Protein AF-U6M6H5-F1 (afdb_monomer)

Foldseek 3Di:
DDDDDPVVVVVVVVVVVVVVVVVVPDDDDDDDDDDDPPVVVVVLVVLLVVLLLVLCCVVQVQLSVVVDDPPVPVDPFFKKWKAFPVGDIWIFGKLAAQDKAKAWEAEFAFQDDPQQVQQDQQQARYEYEYPHAEPQQQAHFDQDADPQRARPAYLFPAGRHQEYEHADYDQPDPVHPRHDHTPSVVRRVRNHIYGYNTPSVVVNVVCVVFFTGMIMIFTHDPVLVVVLVVVCPDPVNVVQLVVQLVSSCPRPSNVVSLVPDPPNVVSSVVSSVVSSSSSSSSSSSVSRVVRRVVDDHDYPQVDPSLQQAWAPAKDKGAQPADPPDPFFEAEEQDSHWHDDDDPRGHRCRLVPSVLRNLPGMYIYGHNLDQCVVPDGQAYEYEAHYHDLVNSVSNLCNLLVVVVDQHAYEYEASGQVSNQVNQPFDKDFARRFHHYLAWWKQFPLQRFIDRFGADDRMATDQVRGDPQKHQGIATPPPRTGQKMDGPQGNYIYGNTRCSHSSHDNRNVCVSVVRSVSSVVVVVVNRDDDRDHDDDDDPDQFAEEEEEAQEDDDVQRHCQLLVQLLVVLVVCVVSNHQYEYEYLDPPGPSQDPPRHPHYDNDGLALVVVLVVCVVPLGQEYEQPSHPPSSLVRVLVCVVVCSCVVSNYAYPDDHNVRSVQCLDPVSVQVVCVVVPHHDFQKDKDQALVRLQVSCVVSDDFKWKAAPPDPPRQLIDTDRHSVSSSVSRVRRVVPHRMIMITHDPAPAKDKDWDWDADPSRHIDTPDMDIDPHHPPDDPPPPPPPPPPVVPPPPPPPDD

Organism: Eimeria maxima (NCBI:txid5804)

pLDDT: mean 81.7, std 18.83, range [27.39, 98.5]

Solvent-accessible surface area (backbone atoms only — not comparable to full-atom values): 42891 Å² total; per-residue (Å²): 143,80,87,77,63,67,69,64,54,53,54,50,51,54,50,49,48,53,56,51,55,57,64,73,68,58,80,79,76,76,95,73,85,88,87,70,64,70,70,52,49,54,56,48,53,53,52,40,50,52,34,46,53,53,46,36,42,72,78,38,45,72,22,42,67,63,61,59,68,77,55,75,69,87,55,94,64,52,61,24,36,39,41,39,78,88,71,51,74,45,57,26,36,49,54,30,21,62,49,59,44,45,11,37,38,46,59,34,64,38,78,60,43,62,66,26,57,34,16,31,45,46,34,50,41,20,28,42,29,36,59,40,47,78,37,34,64,48,28,30,60,55,90,47,54,47,99,86,64,35,47,70,72,30,28,31,85,51,71,26,38,47,26,44,37,27,28,33,71,46,79,84,31,70,76,28,98,58,29,72,41,41,45,38,62,51,26,37,76,65,67,22,21,27,34,23,42,29,66,38,66,62,52,48,53,48,31,69,73,79,20,50,42,45,26,32,45,26,37,58,39,77,66,55,46,52,52,53,53,54,50,59,70,32,71,68,40,52,52,48,28,56,51,46,30,56,54,48,49,68,37,71,62,30,36,55,43,51,77,70,47,98,51,47,71,62,52,51,50,52,44,43,53,49,27,45,51,38,51,50,44,38,54,52,52,52,51,43,46,59,54,46,71,73,50,72,86,41,67,46,60,82,45,55,41,30,71,63,22,13,31,86,60,70,45,79,48,68,39,95,46,66,91,86,52,93,49,51,30,28,44,27,43,24,20,37,18,55,75,81,96,59,106,66,78,49,30,61,28,62,60,39,62,82,66,40,44,79,34,37,35,40,33,37,32,23,45,67,59,78,61,87,84,58,79,55,50,33,42,39,27,42,44,36,23,60,49,68,87,60,43,59,56,36,28,53,48,49,41,55,53,68,74,53,82,52,33,34,46,19,26,31,41,16,25,42,37,52,39,45,32,65,62,24,46,71,46,80,43,63,60,40,51,37,24,37,73,44,45,36,29,33,70,74,76,73,35,53,40,49,27,13,33,69,43,51,60,41,45,41,73,91,45,50,46,89,60,46,43,76,37,23,30,29,72,86,81,64,46,52,31,17,36,29,40,74,84,55,58,35,37,25,26,38,39,40,42,63,35,61,70,34,42,62,76,46,41,63,55,58,54,54,53,54,49,48,48,54,30,59,80,67,70,58,88,78,82,80,88,76,68,80,86,84,74,81,77,81,82,65,59,33,36,34,37,34,31,45,32,72,88,44,86,90,44,66,72,62,26,43,53,49,38,38,50,51,44,50,56,38,48,78,65,69,28,44,36,37,35,37,35,44,45,83,91,43,76,47,68,37,95,78,57,41,80,39,78,41,77,41,66,64,37,52,70,55,49,48,54,48,45,71,73,65,59,28,54,24,37,39,29,90,31,1,53,69,48,19,42,56,26,51,55,50,28,51,74,73,38,52,30,70,75,58,59,32,39,67,53,81,74,50,66,69,56,56,53,34,67,73,35,67,70,51,30,53,51,56,37,46,76,76,72,47,85,71,77,60,66,42,80,21,74,48,58,65,52,41,46,53,46,39,65,75,66,38,69,46,27,32,40,35,26,50,99,48,64,88,58,54,50,40,50,77,15,75,46,67,71,51,38,48,55,48,39,60,59,17,56,72,78,23,81,37,34,36,42,30,49,54,58,64,71,36,83,38,74,49,73,46,71,50,69,52,97,74,73,31,69,46,76,80,43,74,48,72,50,89,46,32,32,91,39,80,66,75,70,82,71,71,88,56,84,70,68,80,76,70,79,86,78,80,89,84,129

Radius of gyration: 33.89 Å; Cα contacts (8 Å, |Δi|>4): 1528; chains: 1; bounding box: 92×71×93 Å

Sequence (795 aa):
MRTLDPEATEKQLEQQQKQQEQRQQQPQPKPGMALKEPEQQQSFVAAFVAAVDEALQLEVPLAAKWSRVPLGLEDEGRLGLLLLQDGREFGGISFGCKKAVSGEVVFNTGMVAYPESLTDPSYSGQILTLTYPLVGNYGVPSPETDALGLPLHLEGTRVHVGALLAADYVPAALTHWRATKSLGSWLEEQQVPALWGLDTRSLTKHLREVGSMLGKVVVLSEEEEKEVEQQLLSESAVAAVASLASRLETYPAVHKALSRCCCRDQMLLLLQQRAQRAARLQAWAAALKAAGDRLPLDDPNSRNLVAEVSPAEPKVFVSPVNPSVRLGAVTDVSATGSPADDAAGRSVTALQSSILLPLRVLLAVPWDYDFSGESYDGLFISNGPGDPTKCDATIRNIAKALKEEKPIFGICLGNQLLALAAGAKTYKMKFGNRGMNQPAIDLRTTRCYITAQNHGFAVDTGSLPSDFAPLFVNANDRSNEGISHRSKPHFAVQFHPEASGGPTDTFFLFGEFIDMLRRQQQQHLSRCLYTIPYQFPCAYRKVLLLGSGGLSIGQAGEFDYSGSQAIKALKEHNVFVVLVNPNIATVQTSKQMAHRVYFVPVTPQFVSEVIEKERPQGVLCSFGGQTALNCVVELHRSGVLKKYDCQVLGTPIETIISTEDRELFAKKLKEIGEEVAPSAAATNAEEAAAAAAAIGYPVLLRAAFALGGLGSGFAEDEASLRRLCADAFAHSSQVFIDRSLKGWKEVEYEVVRDAKDNCVAICNMENLDPLDGKVSACRDRDKDSWRDRDRSADR

Mean predicted aligned error: 12.28 Å

Structure (mmCIF, N/CA/C/O backbone):
data_AF-U6M6H5-F1
#
_entry.id   AF-U6M6H5-F1
#
loop_
_atom_site.group_PDB
_atom_site.id
_atom_site.type_symbol
_atom_site.label_atom_id
_atom_site.label_alt_id
_atom_site.label_comp_id
_atom_site.label_asym_id
_atom_site.label_entity_id
_atom_site.label_seq_id
_atom_site.pdbx_PDB_ins_code
_atom_site.Cartn_x
_atom_site.Cartn_y
_atom_site.Cartn_z
_atom_site.occupancy
_atom_site.B_iso_or_equiv
_atom_site.auth_seq_id
_atom_site.auth_comp_id
_atom_site.auth_asym_id
_atom_site.auth_atom_id
_atom_site.pdbx_PDB_model_num
ATOM 1 N N . MET A 1 1 ? 53.941 4.005 -32.653 1.00 37.69 1 MET A N 1
ATOM 2 C CA . MET A 1 1 ? 54.491 2.803 -33.317 1.00 37.69 1 MET A CA 1
ATOM 3 C C . MET A 1 1 ? 55.619 2.215 -32.474 1.00 37.69 1 MET A C 1
ATOM 5 O O . MET A 1 1 ? 56.707 2.772 -32.444 1.00 37.69 1 MET A O 1
ATOM 9 N N . ARG A 1 2 ? 55.342 1.115 -31.771 1.00 27.39 2 ARG A N 1
ATOM 10 C CA . ARG A 1 2 ? 56.317 0.106 -31.333 1.00 27.39 2 ARG A CA 1
ATOM 11 C C . ARG A 1 2 ? 55.628 -1.227 -31.601 1.00 27.39 2 ARG A C 1
ATOM 13 O O . ARG A 1 2 ? 54.581 -1.491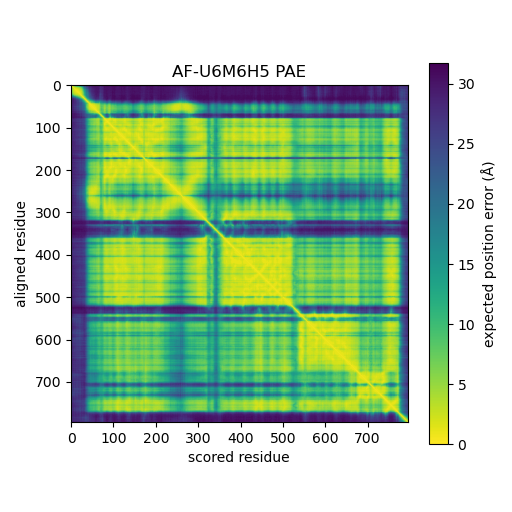 -31.023 1.00 27.39 2 ARG A O 1
ATOM 20 N N . THR A 1 3 ? 56.130 -1.970 -32.573 1.00 33.88 3 THR A N 1
ATOM 21 C CA . THR A 1 3 ? 55.646 -3.303 -32.935 1.00 33.88 3 THR A CA 1
ATOM 22 C C . THR A 1 3 ? 55.953 -4.256 -31.784 1.00 33.88 3 THR A C 1
ATOM 24 O O . THR A 1 3 ? 57.118 -4.435 -31.437 1.00 33.88 3 THR A O 1
ATOM 27 N N . LEU A 1 4 ? 54.910 -4.805 -31.160 1.00 39.75 4 LEU A N 1
ATOM 28 C CA . LEU A 1 4 ? 55.034 -5.917 -30.221 1.00 39.75 4 LEU A CA 1
ATOM 29 C C . LEU A 1 4 ? 55.267 -7.193 -31.032 1.00 39.75 4 LEU A C 1
ATOM 31 O O . LEU A 1 4 ? 54.532 -7.466 -31.978 1.00 39.75 4 LEU A O 1
ATOM 35 N N . ASP A 1 5 ? 56.325 -7.912 -30.677 1.00 45.66 5 ASP A N 1
ATOM 36 C CA . ASP A 1 5 ? 56.765 -9.151 -31.310 1.00 45.66 5 ASP A CA 1
ATOM 37 C C . ASP A 1 5 ? 55.798 -10.305 -30.947 1.00 45.66 5 ASP A C 1
ATOM 39 O O . ASP A 1 5 ? 55.691 -10.660 -29.763 1.00 45.66 5 ASP A O 1
ATOM 43 N N . PRO A 1 6 ? 55.053 -10.874 -31.915 1.00 47.38 6 PRO A N 1
ATOM 44 C CA . PRO A 1 6 ? 54.070 -11.929 -31.659 1.00 47.38 6 PRO A CA 1
ATOM 45 C C . PRO A 1 6 ? 54.688 -13.187 -31.031 1.00 47.38 6 PRO A C 1
ATOM 47 O O . PRO A 1 6 ? 54.066 -13.802 -30.164 1.00 47.38 6 PRO A O 1
ATOM 50 N N . GLU A 1 7 ? 55.940 -13.518 -31.369 1.00 47.59 7 GLU A N 1
ATOM 51 C CA . GLU A 1 7 ? 56.612 -14.727 -30.868 1.00 47.59 7 GLU A CA 1
ATOM 52 C C . GLU A 1 7 ? 56.967 -14.643 -29.375 1.00 47.59 7 GLU A C 1
ATOM 54 O O . GLU A 1 7 ? 57.035 -15.662 -28.680 1.00 47.59 7 GLU A O 1
ATOM 59 N N . ALA A 1 8 ? 57.179 -13.434 -28.847 1.00 54.47 8 ALA A N 1
ATOM 60 C CA . ALA A 1 8 ? 57.467 -13.233 -27.427 1.00 54.47 8 ALA A CA 1
ATOM 61 C C . ALA A 1 8 ? 56.219 -13.439 -26.552 1.00 54.47 8 ALA A C 1
ATOM 63 O O . ALA A 1 8 ? 56.319 -13.910 -25.417 1.00 54.47 8 ALA A O 1
ATOM 64 N N . THR A 1 9 ? 55.043 -13.128 -27.101 1.00 58.62 9 THR A N 1
ATOM 65 C CA . THR A 1 9 ? 53.755 -13.232 -26.400 1.00 58.62 9 THR A CA 1
ATOM 66 C C . THR A 1 9 ? 53.279 -14.687 -26.352 1.00 58.62 9 THR A C 1
ATOM 68 O O . THR A 1 9 ? 52.807 -15.159 -25.319 1.00 58.62 9 THR A O 1
ATOM 71 N N . GLU A 1 10 ? 53.498 -15.437 -27.433 1.00 57.88 10 GLU A N 1
ATOM 72 C CA . GLU A 1 10 ? 53.151 -16.859 -27.531 1.00 57.88 10 GLU A CA 1
ATOM 73 C C . GLU A 1 10 ? 54.033 -17.733 -26.619 1.00 57.88 10 GLU A C 1
ATOM 75 O O . GLU A 1 10 ? 53.527 -18.583 -25.886 1.00 57.88 10 GLU A O 1
ATOM 80 N N . LYS A 1 11 ? 55.338 -17.430 -26.522 1.00 62.34 11 LYS A N 1
ATOM 81 C CA . LYS A 1 11 ? 56.250 -18.106 -25.578 1.00 62.34 11 LYS A CA 1
ATOM 82 C C . LYS A 1 11 ? 55.916 -17.837 -24.108 1.00 62.34 11 LYS A C 1
ATOM 84 O O . LYS A 1 11 ? 56.130 -18.714 -23.270 1.00 62.34 11 LYS A O 1
ATOM 89 N N . GLN A 1 12 ? 55.382 -16.657 -23.776 1.00 61.06 12 GLN A N 1
ATOM 90 C CA . GLN A 1 12 ? 54.910 -16.355 -22.417 1.00 61.06 12 GLN A CA 1
ATOM 91 C C . GLN A 1 12 ? 53.628 -17.118 -22.063 1.00 61.06 12 GLN A C 1
ATOM 93 O O . GLN A 1 12 ? 53.506 -17.606 -20.937 1.00 61.06 12 GLN A O 1
ATOM 98 N N . LEU A 1 13 ? 52.706 -17.274 -23.017 1.00 59.47 13 LEU A N 1
ATOM 99 C CA . LEU A 1 13 ? 51.484 -18.067 -22.851 1.00 59.47 13 LEU A CA 1
ATOM 100 C C . LEU A 1 13 ? 51.783 -19.567 -22.712 1.00 59.47 13 LEU A C 1
ATOM 102 O O . LEU A 1 13 ? 51.242 -20.210 -21.810 1.00 59.47 13 LEU A O 1
ATOM 106 N N . GLU A 1 14 ? 52.717 -20.111 -23.498 1.00 61.81 14 GLU A N 1
ATOM 107 C CA . GLU A 1 14 ? 53.167 -21.502 -23.346 1.00 61.81 14 GLU A CA 1
ATOM 108 C C . GLU A 1 14 ? 53.900 -21.749 -22.017 1.00 61.81 14 GLU A C 1
ATOM 110 O O . GLU A 1 14 ? 53.742 -22.809 -21.404 1.00 61.81 14 GLU A O 1
ATOM 115 N N . GLN A 1 15 ? 54.688 -20.783 -21.527 1.00 62.56 15 GLN A N 1
ATOM 116 C CA . GLN A 1 15 ? 55.315 -20.881 -20.203 1.00 62.56 15 GLN A CA 1
ATOM 117 C C 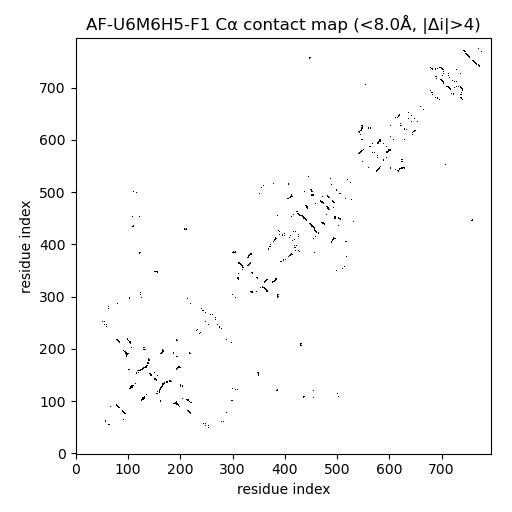. GLN A 1 15 ? 54.287 -20.834 -19.069 1.00 62.56 15 GLN A C 1
ATOM 119 O O . GLN A 1 15 ? 54.437 -21.568 -18.088 1.00 62.56 15 GLN A O 1
ATOM 124 N N . GLN A 1 16 ? 53.239 -20.015 -19.196 1.00 60.94 16 GLN A N 1
ATOM 125 C CA . GLN A 1 16 ? 52.155 -19.966 -18.215 1.00 60.94 16 GLN A CA 1
ATOM 126 C C . GLN A 1 16 ? 51.327 -21.255 -18.214 1.00 60.94 16 GLN A C 1
ATOM 128 O O . GLN A 1 16 ? 51.051 -21.776 -17.135 1.00 60.94 16 GLN A O 1
ATOM 133 N N . GLN A 1 17 ? 51.022 -21.829 -19.382 1.00 64.81 17 GLN A N 1
ATOM 134 C CA . GLN A 1 17 ? 50.319 -23.114 -19.480 1.00 64.81 17 GLN A CA 1
ATOM 135 C C . GLN A 1 17 ? 51.153 -24.275 -18.921 1.00 64.81 17 GLN A C 1
ATOM 137 O O . GLN A 1 17 ? 50.648 -25.045 -18.104 1.00 64.81 17 GLN A O 1
ATOM 142 N N . LYS A 1 18 ? 52.458 -24.342 -19.223 1.00 59.41 18 LYS A N 1
ATOM 143 C CA . LYS A 1 18 ? 53.356 -25.357 -18.637 1.00 59.41 18 LYS A CA 1
ATOM 144 C C . LYS A 1 18 ? 53.510 -25.212 -17.120 1.00 59.41 18 LYS A C 1
ATOM 146 O O . LYS A 1 18 ? 53.595 -26.218 -16.418 1.00 59.41 18 LYS A O 1
ATOM 151 N N . GLN A 1 19 ? 53.499 -23.987 -16.584 1.00 56.72 19 GLN A N 1
ATOM 152 C CA . GLN A 1 19 ? 53.469 -23.764 -15.132 1.00 56.72 19 GLN A CA 1
ATOM 153 C C . GLN A 1 19 ? 52.124 -24.136 -14.493 1.00 56.72 19 GLN A C 1
ATOM 155 O O . GLN A 1 19 ? 52.089 -24.465 -13.306 1.00 56.72 19 GLN A O 1
ATOM 160 N N . GLN A 1 20 ? 51.023 -24.082 -15.243 1.00 54.31 20 GLN A N 1
ATOM 161 C CA . GLN A 1 20 ? 49.695 -24.469 -14.767 1.00 54.31 20 GLN A CA 1
ATOM 162 C C . GLN A 1 20 ? 49.529 -25.997 -14.762 1.00 54.31 20 GLN A C 1
ATOM 164 O O . GLN A 1 20 ? 49.042 -26.552 -13.778 1.00 54.31 20 GLN A O 1
ATOM 169 N N . GLU A 1 21 ? 50.037 -26.686 -15.786 1.00 55.28 21 GLU A N 1
ATOM 170 C CA . GLU A 1 21 ? 50.057 -28.153 -15.866 1.00 55.28 21 GLU A CA 1
ATOM 171 C C . GLU A 1 21 ? 51.014 -28.781 -14.839 1.00 55.28 21 GLU A C 1
ATOM 173 O O . GLU A 1 21 ? 50.664 -29.769 -14.192 1.00 55.28 21 GLU A O 1
ATOM 178 N N . GLN A 1 22 ? 52.178 -28.167 -14.579 1.00 48.12 22 GLN A N 1
ATOM 179 C CA . GLN A 1 22 ? 53.086 -28.621 -13.513 1.00 48.12 22 GLN A CA 1
ATOM 180 C C . GLN A 1 22 ? 52.506 -28.436 -12.101 1.00 48.12 22 GLN A C 1
ATOM 182 O O . GLN A 1 22 ? 52.844 -29.211 -11.205 1.00 48.12 22 GLN A O 1
ATOM 187 N N . ARG A 1 23 ? 51.606 -27.465 -11.880 1.00 50.81 23 ARG A N 1
ATOM 188 C CA . ARG A 1 23 ? 50.885 -27.321 -10.599 1.00 50.81 23 ARG A CA 1
ATOM 189 C C . ARG A 1 23 ? 49.798 -28.377 -10.407 1.00 50.81 23 ARG A C 1
ATOM 191 O O . ARG A 1 23 ? 49.497 -28.711 -9.266 1.00 50.81 23 ARG A O 1
ATOM 198 N N . GLN A 1 24 ? 49.236 -28.921 -11.487 1.00 46.19 24 GLN A N 1
ATOM 199 C CA . GLN A 1 24 ? 48.208 -29.967 -11.421 1.00 46.19 24 GLN A CA 1
ATOM 200 C C . GLN A 1 24 ? 48.785 -31.382 -11.234 1.00 46.19 24 GLN A C 1
ATOM 202 O O . GLN A 1 24 ? 48.039 -32.296 -10.893 1.00 46.19 24 GLN A O 1
ATOM 207 N N . GLN A 1 25 ? 50.101 -31.568 -11.400 1.00 41.81 25 GLN A N 1
ATOM 208 C CA . GLN A 1 25 ? 50.774 -32.871 -11.278 1.00 41.81 25 GLN A CA 1
ATOM 209 C C . GLN A 1 25 ? 51.631 -33.034 -10.008 1.00 41.81 25 GLN A C 1
ATOM 211 O O . GLN A 1 25 ? 52.301 -34.056 -9.849 1.00 41.81 25 GLN A O 1
ATOM 216 N N . GLN A 1 26 ? 51.620 -32.073 -9.076 1.00 37.28 26 GLN A N 1
ATOM 217 C CA . GLN A 1 26 ? 52.302 -32.255 -7.790 1.00 37.28 26 GLN A CA 1
ATOM 218 C C . GLN A 1 26 ? 51.494 -33.192 -6.872 1.00 37.28 26 GLN A C 1
ATOM 220 O O . GLN A 1 26 ? 50.298 -32.968 -6.671 1.00 37.28 26 GLN A O 1
ATOM 225 N N . PRO A 1 27 ? 52.115 -34.237 -6.290 1.00 37.75 27 PRO A N 1
ATOM 226 C CA . PRO A 1 27 ? 51.431 -35.131 -5.366 1.00 37.75 27 PRO A CA 1
ATOM 227 C C . PRO A 1 27 ? 50.991 -34.345 -4.128 1.00 37.75 27 PRO A C 1
ATOM 229 O O . PRO A 1 27 ? 51.800 -33.659 -3.502 1.00 37.75 27 PRO A O 1
ATOM 232 N N . GLN A 1 28 ? 49.705 -34.448 -3.775 1.00 38.44 28 GLN A N 1
ATOM 233 C CA . GLN A 1 28 ? 49.181 -33.828 -2.561 1.00 38.44 28 GLN A CA 1
ATOM 234 C C . GLN A 1 28 ? 50.008 -34.268 -1.340 1.00 38.44 28 GLN A C 1
ATOM 236 O O . GLN A 1 28 ? 50.279 -35.466 -1.185 1.00 38.44 28 GLN A O 1
ATOM 241 N N . PRO A 1 29 ? 50.407 -33.338 -0.455 1.00 33.88 29 PRO A N 1
ATOM 242 C CA . PRO A 1 29 ? 51.106 -33.702 0.763 1.00 33.88 29 PRO A CA 1
ATOM 243 C C . PRO A 1 29 ? 50.168 -34.533 1.645 1.00 33.88 29 PRO A C 1
ATOM 245 O O . PRO A 1 29 ? 48.995 -34.202 1.826 1.00 33.88 29 PRO A O 1
ATOM 248 N N . LYS A 1 30 ? 50.689 -35.638 2.191 1.00 36.16 30 LYS A N 1
ATOM 249 C CA . LYS A 1 30 ? 49.985 -36.456 3.188 1.00 36.16 30 LYS A CA 1
ATOM 250 C C . LYS A 1 30 ? 49.483 -35.554 4.329 1.00 36.16 30 LYS A C 1
ATOM 252 O O . LYS A 1 30 ? 50.235 -34.681 4.762 1.00 36.16 30 LYS A O 1
ATOM 257 N N . PRO A 1 31 ? 48.264 -35.766 4.856 1.00 35.72 31 PRO A N 1
ATOM 258 C CA . PRO A 1 31 ? 47.737 -34.925 5.919 1.00 35.72 31 PRO A CA 1
ATOM 259 C C . PRO A 1 31 ? 48.508 -35.205 7.211 1.00 35.72 31 PRO A C 1
ATOM 261 O O . PRO A 1 31 ? 48.329 -36.242 7.847 1.00 35.72 31 PRO A O 1
ATOM 264 N N . GLY A 1 32 ? 49.389 -34.276 7.577 1.00 34.16 32 GLY A N 1
ATOM 265 C CA . GLY A 1 32 ? 50.235 -34.362 8.759 1.00 34.16 32 GLY A CA 1
ATOM 266 C C . GLY A 1 32 ? 50.712 -32.984 9.216 1.00 34.16 32 GLY A C 1
ATOM 267 O O . GLY A 1 32 ? 51.725 -32.502 8.735 1.00 34.16 32 GLY A O 1
ATOM 268 N N . MET A 1 33 ? 49.975 -32.438 10.190 1.00 38.56 33 MET A N 1
ATOM 269 C CA . MET A 1 33 ? 50.353 -31.434 11.204 1.00 38.56 33 MET A CA 1
ATOM 270 C C . MET A 1 33 ? 50.565 -29.948 10.810 1.00 38.56 33 MET A C 1
ATOM 272 O O . MET A 1 33 ? 51.507 -29.597 10.113 1.00 38.56 33 MET A O 1
ATOM 276 N N . ALA A 1 34 ? 49.719 -29.114 11.458 1.00 37.06 34 ALA A N 1
ATOM 277 C CA . ALA A 1 34 ? 49.727 -27.650 11.694 1.00 37.06 34 ALA A CA 1
ATOM 278 C C . ALA A 1 34 ? 49.300 -26.736 10.515 1.00 37.06 34 ALA A C 1
ATOM 280 O O . ALA A 1 34 ? 49.883 -26.807 9.445 1.00 37.06 34 ALA A O 1
ATOM 281 N N . LEU A 1 35 ? 48.289 -25.849 10.588 1.00 37.97 35 LEU A N 1
ATOM 282 C CA . LEU A 1 35 ? 47.533 -25.203 11.681 1.00 37.97 35 LEU A CA 1
ATOM 283 C C . LEU A 1 35 ? 46.015 -25.265 11.377 1.00 37.97 35 LEU A C 1
ATOM 285 O O . LEU A 1 35 ? 45.590 -24.849 10.303 1.00 37.97 35 LEU A O 1
ATOM 289 N N . LYS A 1 36 ? 45.199 -25.795 12.300 1.00 37.09 36 LYS A N 1
ATOM 290 C CA . LYS A 1 36 ? 43.758 -26.093 12.111 1.00 37.09 36 LYS A CA 1
ATOM 291 C C . LYS A 1 36 ? 42.851 -25.514 13.210 1.00 37.09 36 LYS A C 1
ATOM 293 O O . LYS A 1 36 ? 41.732 -25.977 13.394 1.00 37.09 36 LYS A O 1
ATOM 298 N N . GLU A 1 37 ? 43.330 -24.544 13.980 1.00 45.31 37 GLU A N 1
ATOM 299 C CA . GLU A 1 37 ? 42.693 -24.208 15.261 1.00 45.31 37 GLU A CA 1
ATOM 300 C C . GLU A 1 37 ? 41.464 -23.271 15.190 1.00 45.31 37 GLU A C 1
ATOM 302 O O . GLU A 1 37 ? 40.497 -23.579 15.885 1.00 45.31 37 GLU A O 1
ATOM 307 N N . PRO A 1 38 ? 41.374 -22.225 14.336 1.00 43.84 38 PRO A N 1
ATOM 308 C CA . PRO A 1 38 ? 40.244 -21.283 14.412 1.00 43.84 38 PRO A CA 1
ATOM 309 C C . PRO A 1 38 ? 38.902 -21.841 13.896 1.00 43.84 38 PRO A C 1
ATOM 311 O O . PRO A 1 38 ? 37.874 -21.713 14.561 1.00 43.84 38 PRO A O 1
ATOM 314 N N . GLU A 1 39 ? 38.893 -22.504 12.731 1.00 42.66 39 GLU A N 1
ATOM 315 C CA . GLU A 1 39 ? 37.656 -23.017 12.107 1.00 42.66 39 GLU A CA 1
ATOM 316 C C . GLU A 1 39 ? 37.086 -24.245 12.838 1.00 42.66 39 GLU A C 1
ATOM 318 O O . GLU A 1 39 ? 35.868 -24.410 12.941 1.00 42.66 39 GLU A O 1
ATOM 323 N N . GLN A 1 40 ? 37.949 -25.101 13.399 1.00 50.59 40 GLN A N 1
ATOM 324 C CA . GLN A 1 40 ? 37.505 -26.255 14.188 1.00 50.59 40 GLN A CA 1
ATOM 325 C C . GLN A 1 40 ? 36.960 -25.839 15.562 1.00 50.59 40 GLN A C 1
ATOM 327 O O . GLN A 1 40 ? 35.995 -26.446 16.029 1.00 50.59 40 GLN A O 1
ATOM 332 N N . GLN A 1 41 ? 37.514 -24.789 16.186 1.00 52.47 41 GLN A N 1
ATOM 333 C CA . GLN A 1 41 ? 36.978 -24.229 17.432 1.00 52.47 41 GLN A CA 1
ATOM 334 C C . GLN A 1 41 ? 35.597 -23.592 17.234 1.00 52.47 41 GLN A C 1
ATOM 336 O O . GLN A 1 41 ? 34.695 -23.888 18.016 1.00 52.47 41 GLN A O 1
ATOM 341 N N . GLN A 1 42 ? 35.381 -22.796 16.177 1.00 57.12 42 GLN A N 1
ATOM 342 C CA . GLN A 1 42 ? 34.054 -22.225 15.885 1.00 57.12 42 GLN A CA 1
ATOM 343 C C . GLN A 1 42 ? 32.995 -23.308 15.619 1.00 57.12 42 GLN A C 1
ATOM 345 O O . GLN A 1 42 ? 31.885 -23.229 16.148 1.00 57.12 42 GLN A O 1
ATOM 350 N N . SER A 1 43 ? 33.345 -24.359 14.868 1.00 70.00 43 SER A N 1
ATOM 351 C CA . SER A 1 43 ? 32.450 -25.498 14.615 1.00 70.00 43 SER A CA 1
ATOM 352 C C . SER A 1 43 ? 32.109 -26.284 15.891 1.00 70.00 43 SER A C 1
ATOM 354 O O . SER A 1 43 ? 30.972 -26.734 16.053 1.00 70.00 43 SER A O 1
ATOM 356 N N . PHE A 1 44 ? 33.059 -26.420 16.821 1.00 78.62 44 PHE A N 1
ATOM 357 C CA . PHE A 1 44 ? 32.845 -27.102 18.096 1.00 78.62 44 PHE A CA 1
ATOM 358 C C . PHE A 1 44 ? 31.968 -26.290 19.060 1.00 78.62 44 PHE A C 1
ATOM 360 O O . PHE A 1 44 ? 31.033 -26.844 19.640 1.00 78.62 44 PHE A O 1
ATOM 367 N N . VAL A 1 45 ? 32.226 -24.984 19.207 1.00 77.44 45 VAL A N 1
ATOM 368 C CA . VAL A 1 45 ? 31.418 -24.097 20.063 1.00 77.44 45 VAL A CA 1
ATOM 369 C C . VAL A 1 45 ? 29.972 -24.055 19.574 1.00 77.44 45 VAL A C 1
ATOM 371 O O . VAL A 1 45 ? 29.061 -24.191 20.384 1.00 77.44 45 VAL A O 1
ATOM 374 N N . ALA A 1 46 ? 29.743 -23.963 18.259 1.00 79.12 46 ALA A N 1
ATOM 375 C CA . ALA A 1 46 ? 28.398 -24.011 17.684 1.00 79.12 46 ALA A CA 1
ATOM 376 C C . ALA A 1 46 ? 27.666 -25.333 17.991 1.00 79.12 46 ALA A C 1
ATOM 378 O O . ALA A 1 46 ? 26.486 -25.324 18.340 1.00 79.12 46 ALA A O 1
ATOM 379 N N . ALA A 1 47 ? 28.365 -26.470 17.919 1.00 81.75 47 ALA A N 1
ATOM 380 C CA . ALA A 1 47 ? 27.796 -27.775 18.256 1.00 81.75 47 ALA A CA 1
ATOM 381 C C . ALA A 1 47 ? 27.490 -27.919 19.759 1.00 81.75 47 ALA A C 1
ATOM 383 O O . ALA A 1 47 ? 26.457 -28.481 20.124 1.00 81.75 47 ALA A O 1
ATOM 384 N N . PHE A 1 48 ? 28.360 -27.397 20.631 1.00 85.50 48 PHE A N 1
ATOM 385 C CA . PHE A 1 48 ? 28.116 -27.346 22.074 1.00 85.50 48 PHE A CA 1
ATOM 386 C C . PHE A 1 48 ? 26.899 -26.476 22.400 1.00 85.50 48 PHE A C 1
ATOM 388 O O . PHE A 1 48 ? 26.004 -26.914 23.116 1.00 85.50 48 PHE A O 1
ATOM 395 N N . VAL A 1 49 ? 26.828 -25.282 21.810 1.00 83.00 49 VAL A N 1
ATOM 396 C CA . VAL A 1 49 ? 25.688 -24.366 21.908 1.00 83.00 49 VAL A CA 1
ATOM 397 C C . VAL A 1 49 ? 24.384 -25.054 21.507 1.00 83.00 49 VAL A C 1
ATOM 399 O O . VAL A 1 49 ? 23.426 -25.016 22.275 1.00 83.00 49 VAL A O 1
ATOM 402 N N . ALA A 1 50 ? 24.361 -25.742 20.364 1.00 83.94 50 ALA A N 1
ATOM 403 C CA . ALA A 1 50 ? 23.177 -26.461 19.902 1.00 83.94 50 ALA A CA 1
ATOM 404 C C . ALA A 1 50 ? 22.750 -27.576 20.875 1.00 83.94 50 ALA A C 1
ATOM 406 O O . ALA A 1 50 ? 21.562 -27.721 21.155 1.00 83.94 50 ALA A O 1
ATOM 407 N N . ALA A 1 51 ? 23.706 -28.327 21.435 1.00 86.56 51 ALA A N 1
ATOM 408 C CA . ALA A 1 51 ? 23.427 -29.368 22.426 1.00 86.56 51 ALA A CA 1
ATOM 409 C C . ALA A 1 51 ? 22.864 -28.796 23.739 1.00 86.56 51 ALA A C 1
ATOM 411 O O . ALA A 1 51 ? 21.956 -29.379 24.331 1.00 86.56 51 ALA A O 1
ATOM 412 N N . VAL A 1 52 ? 23.385 -27.650 24.191 1.00 86.62 52 VAL A N 1
ATOM 413 C CA . VAL A 1 52 ? 22.858 -26.937 25.364 1.00 86.62 52 VAL A CA 1
ATOM 414 C C . VAL A 1 52 ? 21.451 -26.407 25.087 1.00 86.62 52 VAL A C 1
ATOM 416 O O . VAL A 1 52 ? 20.582 -26.534 25.944 1.00 86.62 52 VAL A O 1
ATOM 419 N N . ASP A 1 53 ? 21.193 -25.874 23.893 1.00 84.00 53 ASP A N 1
ATOM 420 C CA . ASP A 1 53 ? 19.870 -25.367 23.508 1.00 84.00 53 ASP A CA 1
ATOM 421 C C . ASP A 1 53 ? 18.817 -26.475 23.381 1.00 84.00 53 ASP A C 1
ATOM 423 O O . ASP A 1 53 ? 17.642 -26.245 23.670 1.00 84.00 53 ASP A O 1
ATOM 427 N N . GLU A 1 54 ? 19.215 -27.684 22.986 1.00 86.00 54 GLU A N 1
ATOM 428 C CA . GLU A 1 54 ? 18.353 -28.869 23.009 1.00 86.00 54 GLU A CA 1
ATOM 429 C C . GLU A 1 54 ? 18.036 -29.305 24.449 1.00 86.00 54 GLU A C 1
ATOM 431 O O . GLU A 1 54 ? 16.876 -29.541 24.783 1.00 86.00 54 GLU A O 1
ATOM 436 N N . ALA A 1 55 ? 19.036 -29.330 25.336 1.00 87.75 55 ALA A N 1
ATOM 437 C CA . ALA A 1 55 ? 18.831 -29.645 26.751 1.00 87.75 55 ALA A CA 1
ATOM 438 C C . ALA A 1 55 ? 17.950 -28.597 27.464 1.00 87.75 55 ALA A C 1
ATOM 440 O O . ALA A 1 55 ? 17.053 -28.946 28.232 1.00 87.75 55 ALA A O 1
ATOM 441 N N . LEU A 1 56 ? 18.133 -27.308 27.160 1.00 85.88 56 LEU A N 1
ATOM 442 C CA . LEU A 1 56 ? 17.296 -26.220 27.677 1.00 85.88 56 LEU A CA 1
ATOM 443 C C . LEU A 1 56 ? 15.832 -26.339 27.233 1.00 85.88 56 LEU A C 1
ATOM 445 O O . LEU A 1 56 ? 14.942 -25.998 28.009 1.00 85.88 56 LEU A O 1
ATOM 449 N N . GLN A 1 57 ? 15.559 -26.844 26.024 1.00 83.31 57 GLN A N 1
ATOM 450 C CA . GLN A 1 57 ? 14.184 -27.102 25.571 1.00 83.31 57 GLN A CA 1
ATOM 451 C C . GLN A 1 57 ? 13.468 -28.151 26.424 1.00 83.31 57 GLN A C 1
ATOM 453 O O . GLN A 1 57 ? 12.246 -28.092 26.542 1.00 83.31 57 GLN A O 1
ATOM 458 N N . LEU A 1 58 ? 14.212 -29.083 27.020 1.00 85.88 58 LEU A N 1
ATOM 459 C CA . LEU A 1 58 ? 13.668 -30.137 27.873 1.00 85.88 58 LEU A CA 1
ATOM 460 C C . LEU A 1 58 ? 13.509 -29.667 29.326 1.00 85.88 58 LEU A C 1
ATOM 462 O O . LEU A 1 58 ? 12.466 -29.902 29.928 1.00 85.88 58 LEU A O 1
ATOM 466 N N . GLU A 1 59 ? 14.507 -28.968 29.872 1.00 86.00 59 GLU A N 1
ATOM 467 C CA . GLU A 1 59 ? 14.498 -28.496 31.267 1.00 86.00 59 GLU A CA 1
ATOM 468 C C . GLU A 1 59 ? 13.594 -27.275 31.495 1.00 86.00 59 GLU A C 1
ATOM 470 O O . GLU A 1 59 ? 12.899 -27.183 32.506 1.00 86.00 59 GLU A O 1
ATOM 475 N N . VAL A 1 60 ? 13.627 -26.308 30.574 1.00 80.94 60 VAL A N 1
ATOM 476 C CA . VAL A 1 60 ? 12.985 -24.991 30.716 1.00 80.94 60 VAL A CA 1
ATOM 477 C C . VAL A 1 60 ? 12.311 -24.572 29.400 1.00 80.94 60 VAL A C 1
ATOM 479 O O . VAL A 1 60 ? 12.678 -23.561 28.793 1.00 80.94 60 VAL A O 1
ATOM 482 N N . PRO A 1 61 ? 11.282 -25.315 28.942 1.00 74.62 61 PRO A N 1
ATOM 483 C CA . PRO A 1 61 ? 10.699 -25.163 27.605 1.00 74.62 61 PRO A CA 1
ATOM 484 C C . PRO A 1 61 ? 10.187 -23.746 27.312 1.00 74.62 61 PRO A C 1
ATOM 486 O O . PRO A 1 61 ? 10.301 -23.273 26.183 1.00 74.62 61 PRO A O 1
ATOM 489 N N . LEU A 1 62 ? 9.660 -23.038 28.320 1.00 69.38 62 LEU A N 1
ATOM 490 C CA . LEU A 1 62 ? 9.177 -21.661 28.171 1.00 69.38 62 LEU A CA 1
ATOM 491 C C . LEU A 1 62 ? 10.322 -20.673 27.892 1.00 69.38 62 LEU A C 1
ATOM 493 O O . LEU A 1 62 ? 10.226 -19.872 26.967 1.00 69.38 62 LEU A O 1
ATOM 497 N N . ALA A 1 63 ? 11.422 -20.770 28.642 1.00 69.06 63 ALA A N 1
ATOM 498 C CA . ALA A 1 63 ? 12.607 -19.943 28.423 1.00 69.06 63 ALA A CA 1
ATOM 499 C C . ALA A 1 63 ? 13.288 -20.282 27.090 1.00 69.06 63 ALA A C 1
ATOM 501 O O . ALA A 1 63 ? 13.710 -19.386 26.365 1.00 69.06 63 ALA A O 1
ATOM 502 N N . ALA A 1 64 ? 13.340 -21.567 26.731 1.00 66.75 64 ALA A N 1
ATOM 503 C CA . ALA A 1 64 ? 13.908 -22.027 25.468 1.00 66.75 64 ALA A CA 1
ATOM 504 C C . ALA A 1 64 ? 13.076 -21.610 24.239 1.00 66.75 64 ALA A C 1
ATOM 506 O O . ALA A 1 64 ? 13.625 -21.369 23.165 1.00 66.75 64 ALA A O 1
ATOM 507 N N . LYS A 1 65 ? 11.750 -21.482 24.388 1.00 67.19 65 LYS A N 1
ATOM 508 C CA . LYS A 1 65 ? 10.868 -20.917 23.355 1.00 67.19 65 LYS A CA 1
ATOM 509 C C . LYS A 1 65 ? 11.223 -19.455 23.059 1.00 67.19 65 LYS A C 1
ATOM 511 O O . LYS A 1 65 ? 11.115 -19.038 21.913 1.00 67.19 65 LYS A O 1
ATOM 516 N N . TRP A 1 66 ? 11.643 -18.696 24.073 1.00 66.62 66 TRP A N 1
ATOM 517 C CA . TRP A 1 66 ? 11.951 -17.262 23.970 1.00 66.62 66 TRP A CA 1
ATOM 518 C C . TRP A 1 66 ? 13.449 -16.968 23.793 1.00 66.62 66 TRP A C 1
ATOM 520 O O . TRP A 1 66 ? 13.831 -15.826 23.568 1.00 66.62 66 TRP A O 1
ATOM 530 N N . SER A 1 67 ? 14.321 -17.977 23.872 1.00 58.84 67 SER A N 1
ATOM 531 C CA . SER A 1 67 ? 15.763 -17.814 23.650 1.00 58.84 67 SER A CA 1
ATOM 532 C C . SER A 1 67 ? 16.160 -17.837 22.170 1.00 58.84 67 SER A C 1
ATOM 534 O O . SER A 1 67 ? 17.285 -17.456 21.838 1.00 58.84 67 SER A O 1
ATOM 536 N N . ARG A 1 68 ? 15.264 -18.278 21.272 1.00 55.75 68 ARG A N 1
ATOM 537 C CA . ARG A 1 68 ? 15.526 -18.338 19.829 1.00 55.75 68 ARG A CA 1
ATOM 538 C C . ARG A 1 68 ? 15.525 -16.923 19.233 1.00 55.75 68 ARG A C 1
ATOM 540 O O . ARG A 1 68 ? 14.498 -16.260 19.165 1.00 55.75 68 ARG A O 1
ATOM 547 N N . VAL A 1 69 ? 16.725 -16.501 18.832 1.00 51.72 69 VAL A N 1
ATOM 548 C CA . VAL A 1 69 ? 17.087 -15.344 17.987 1.00 51.72 69 VAL A CA 1
ATOM 549 C C . VAL A 1 69 ? 16.039 -15.101 16.875 1.00 51.72 69 VAL A C 1
ATOM 551 O O . VAL A 1 69 ? 15.531 -16.080 16.323 1.00 51.72 69 VAL A O 1
ATOM 554 N N . PRO A 1 70 ? 15.720 -13.835 16.528 1.00 43.59 70 PRO A N 1
ATOM 555 C CA . PRO A 1 70 ? 16.569 -12.656 16.673 1.00 43.59 70 PRO A CA 1
ATOM 556 C C . PRO A 1 70 ? 16.242 -11.772 17.868 1.00 43.59 70 PRO A C 1
ATOM 558 O O . PRO A 1 70 ? 16.346 -10.560 17.793 1.00 43.59 70 PRO A O 1
ATOM 561 N N . LEU A 1 71 ? 15.948 -12.354 19.025 1.00 48.62 71 LEU A N 1
ATOM 562 C CA . LEU A 1 71 ? 16.113 -11.631 20.280 1.00 48.62 71 LEU A CA 1
ATOM 563 C C . LEU A 1 71 ? 17.607 -11.558 20.621 1.00 48.62 71 LEU A C 1
ATOM 565 O O . LEU A 1 71 ? 18.086 -12.334 21.450 1.00 48.62 71 LEU A O 1
ATOM 569 N N . GLY A 1 72 ? 18.344 -10.675 19.938 1.00 40.72 72 GLY A N 1
ATOM 570 C CA . GLY A 1 72 ? 19.721 -10.262 20.239 1.00 40.72 72 GLY A CA 1
ATOM 571 C C . GLY A 1 72 ? 19.859 -9.668 21.646 1.00 40.72 72 GLY A C 1
ATOM 572 O O . GLY A 1 72 ? 20.216 -8.515 21.820 1.00 40.72 72 GLY A O 1
ATOM 573 N N . LEU A 1 73 ? 19.562 -10.473 22.663 1.00 45.09 73 LEU A N 1
ATOM 574 C CA . LEU A 1 73 ? 19.611 -10.159 24.086 1.00 45.09 73 LEU A CA 1
ATOM 575 C C . LEU A 1 73 ? 21.057 -10.250 24.588 1.00 45.09 73 LEU A C 1
ATOM 577 O O . LEU A 1 73 ? 21.351 -11.001 25.520 1.00 45.09 73 LEU A O 1
ATOM 581 N N . GLU A 1 74 ? 21.971 -9.563 23.908 1.00 45.47 74 GLU A N 1
ATOM 582 C CA . GLU A 1 74 ? 23.113 -8.974 24.611 1.00 45.47 74 GLU A CA 1
ATOM 583 C C . GLU A 1 74 ? 22.674 -7.676 25.307 1.00 45.47 74 GLU A C 1
ATOM 585 O O . GLU A 1 74 ? 23.241 -7.329 26.338 1.00 45.47 74 GLU A O 1
ATOM 590 N N . ASP A 1 75 ? 21.588 -7.047 24.834 1.00 45.38 75 ASP A N 1
ATOM 591 C CA . ASP A 1 75 ? 20.961 -5.915 25.505 1.00 45.38 75 ASP A CA 1
ATOM 592 C C . ASP A 1 75 ? 20.068 -6.342 26.675 1.00 45.38 75 ASP A C 1
ATOM 594 O O . ASP A 1 75 ? 19.249 -7.265 26.593 1.00 45.38 75 ASP A O 1
ATOM 598 N N . GLU A 1 76 ? 20.188 -5.578 27.758 1.00 47.12 76 GLU A N 1
ATOM 599 C CA . GLU A 1 76 ? 19.366 -5.570 28.970 1.00 47.12 76 GLU A CA 1
ATOM 600 C C . GLU A 1 76 ? 17.914 -5.100 28.704 1.00 47.12 76 GLU A C 1
ATOM 602 O O . GLU A 1 76 ? 17.319 -4.371 29.494 1.00 47.12 76 GLU A O 1
ATOM 607 N N . GLY A 1 77 ? 17.327 -5.489 27.569 1.00 54.16 77 GLY A N 1
ATOM 608 C CA . GLY A 1 77 ? 15.999 -5.071 27.135 1.00 54.16 77 GLY A CA 1
ATOM 609 C C . GLY A 1 77 ? 14.881 -5.608 28.032 1.00 54.16 77 GLY A C 1
ATOM 610 O O . GLY A 1 77 ? 14.876 -6.769 28.448 1.00 54.16 77 GLY A O 1
ATOM 611 N N . ARG A 1 78 ? 13.895 -4.751 28.300 1.00 74.19 78 ARG A N 1
ATOM 612 C CA . ARG A 1 78 ? 12.684 -5.067 29.068 1.00 74.19 78 ARG A CA 1
ATOM 613 C C . ARG A 1 78 ? 11.782 -5.972 28.228 1.00 74.19 78 ARG A C 1
ATOM 615 O O . ARG A 1 78 ? 11.364 -5.588 27.138 1.00 74.19 78 ARG A O 1
ATOM 622 N N . LEU A 1 79 ? 11.525 -7.195 28.689 1.00 83.69 79 LEU A N 1
ATOM 623 C CA . LEU A 1 79 ? 10.764 -8.192 27.927 1.00 83.69 79 LEU A CA 1
ATOM 624 C C . LEU A 1 79 ? 9.270 -7.856 27.903 1.00 83.69 79 LEU A C 1
ATOM 626 O O . LEU A 1 79 ? 8.720 -7.335 28.872 1.00 83.69 79 LEU A O 1
ATOM 630 N N . GLY A 1 80 ? 8.604 -8.223 26.813 1.00 90.44 80 GLY A N 1
ATOM 631 C CA . GLY A 1 80 ? 7.156 -8.135 26.681 1.00 90.44 80 GLY A CA 1
ATOM 632 C C . GLY A 1 80 ? 6.560 -9.348 25.979 1.00 90.44 80 GLY A C 1
ATOM 633 O O . GLY A 1 80 ? 7.262 -10.172 25.386 1.00 90.44 80 GLY A O 1
ATOM 634 N N . LEU A 1 81 ? 5.241 -9.474 26.082 1.00 92.06 81 LEU A N 1
ATOM 635 C CA . LEU A 1 81 ? 4.500 -10.646 25.642 1.00 92.06 81 LEU A CA 1
ATOM 636 C C . LEU A 1 81 ? 3.203 -10.249 24.944 1.00 92.06 81 LEU A C 1
ATOM 638 O O . LEU A 1 81 ? 2.357 -9.581 25.530 1.00 92.06 81 LEU A O 1
ATOM 642 N N . LEU A 1 82 ? 3.011 -10.730 23.720 1.00 95.62 82 LEU A N 1
ATOM 643 C CA . LEU A 1 82 ? 1.702 -10.770 23.083 1.00 95.62 82 LEU A CA 1
ATOM 644 C C . LEU A 1 82 ? 1.022 -12.102 23.411 1.00 95.62 82 LEU A C 1
ATOM 646 O O . LEU A 1 82 ? 1.542 -13.163 23.059 1.00 95.62 82 LEU A O 1
ATOM 650 N N . LEU A 1 83 ? -0.154 -12.036 24.030 1.00 95.56 83 LEU A N 1
ATOM 651 C CA . LEU A 1 83 ? -1.044 -13.170 24.280 1.00 95.56 83 LEU A CA 1
ATOM 652 C C . LEU A 1 83 ? -2.285 -13.049 23.401 1.00 95.56 83 LEU A C 1
ATOM 654 O O . LEU A 1 83 ? -3.005 -12.057 23.492 1.00 95.56 83 LEU A O 1
ATOM 658 N N . LEU A 1 84 ? -2.557 -14.051 22.573 1.00 97.00 84 LEU A N 1
ATOM 659 C CA . LEU A 1 84 ? -3.770 -14.116 21.758 1.00 97.00 84 LEU A CA 1
ATOM 660 C C . LEU A 1 84 ? -4.890 -14.861 22.492 1.00 97.00 84 LEU A C 1
ATOM 662 O O . LEU A 1 84 ? -4.627 -15.733 23.322 1.00 97.00 84 LEU A O 1
ATOM 666 N N . GLN A 1 85 ? -6.148 -14.565 22.154 1.00 96.06 85 GLN A N 1
ATOM 667 C CA . GLN A 1 85 ? -7.317 -15.219 22.762 1.00 96.06 85 GLN A CA 1
ATOM 668 C C . GLN A 1 85 ? -7.345 -16.746 22.579 1.00 96.06 85 GLN A C 1
ATOM 670 O O . GLN A 1 85 ? -8.002 -17.445 23.344 1.00 96.06 85 GLN A O 1
ATOM 675 N N . ASP A 1 86 ? -6.645 -17.272 21.571 1.00 95.62 86 ASP A N 1
ATOM 676 C CA . ASP A 1 86 ? -6.532 -18.708 21.298 1.00 95.62 86 ASP A CA 1
ATOM 677 C C . ASP A 1 86 ? -5.372 -19.388 22.054 1.00 95.62 86 ASP A C 1
ATOM 679 O O . ASP A 1 86 ? -5.088 -20.566 21.834 1.00 95.62 86 ASP A O 1
ATOM 683 N N . GLY A 1 87 ? -4.696 -18.651 22.941 1.00 91.75 87 GLY A N 1
ATOM 684 C CA . GLY A 1 87 ? -3.603 -19.138 23.780 1.00 91.75 87 GLY A CA 1
ATOM 685 C C . GLY A 1 87 ? -2.220 -19.074 23.131 1.00 91.75 87 GLY A C 1
ATOM 686 O O . GLY A 1 87 ? -1.241 -19.490 23.755 1.00 91.75 87 GLY A O 1
ATOM 687 N N . ARG A 1 88 ? -2.091 -18.567 21.897 1.00 91.88 88 ARG A N 1
ATOM 688 C CA . ARG A 1 88 ? -0.770 -18.350 21.291 1.00 91.88 88 ARG A CA 1
ATOM 689 C C . ARG A 1 88 ? -0.039 -17.190 21.951 1.00 91.88 88 ARG A C 1
ATOM 691 O O . ARG A 1 88 ? -0.634 -16.205 22.378 1.00 91.88 88 ARG A O 1
ATOM 698 N N . GLU A 1 89 ? 1.283 -17.307 21.974 1.00 90.31 89 GLU A N 1
ATOM 699 C CA . GLU A 1 89 ? 2.167 -16.372 22.662 1.00 90.31 89 GLU A CA 1
ATOM 700 C C . GLU A 1 89 ? 3.325 -15.978 21.748 1.00 90.31 89 GLU A C 1
ATOM 702 O O . GLU A 1 89 ? 3.971 -16.863 21.171 1.00 90.31 89 GLU A O 1
ATOM 707 N N . PHE A 1 90 ? 3.629 -14.684 21.690 1.00 89.75 90 PHE A N 1
ATOM 708 C CA . PHE A 1 90 ? 4.792 -14.142 20.991 1.00 89.75 90 PHE A CA 1
ATOM 709 C C . PHE A 1 90 ? 5.582 -13.260 21.960 1.00 89.75 90 PHE A C 1
ATOM 711 O O . PHE A 1 90 ? 5.061 -12.263 22.456 1.00 89.75 90 PHE A O 1
ATOM 718 N N . GLY A 1 91 ? 6.818 -13.655 22.264 1.00 85.38 91 GLY A N 1
ATOM 719 C CA . GLY A 1 91 ? 7.730 -12.852 23.079 1.00 85.38 91 GLY A CA 1
ATOM 720 C C . GLY A 1 91 ? 8.403 -11.770 22.237 1.00 85.38 91 GLY A C 1
ATOM 721 O O . GLY A 1 91 ? 8.673 -11.991 21.058 1.00 85.38 91 GLY A O 1
ATOM 722 N N . GLY A 1 92 ? 8.675 -10.623 22.850 1.00 87.50 92 GLY A N 1
ATOM 723 C CA . GLY A 1 92 ? 9.370 -9.504 22.223 1.00 87.50 92 GLY A CA 1
ATOM 724 C C . GLY A 1 92 ? 10.097 -8.634 23.245 1.00 87.50 92 GLY A C 1
ATOM 725 O O . GLY A 1 92 ? 10.071 -8.904 24.448 1.00 87.50 92 GLY A O 1
ATOM 726 N N . ILE A 1 93 ? 10.737 -7.578 22.761 1.00 88.00 93 ILE A N 1
ATOM 727 C CA . ILE A 1 93 ? 11.402 -6.553 23.568 1.00 88.00 93 ILE A CA 1
ATOM 728 C C . ILE A 1 93 ? 10.540 -5.293 23.535 1.00 88.00 93 ILE A C 1
ATOM 730 O O . ILE A 1 93 ? 10.127 -4.842 22.466 1.00 88.00 93 ILE A O 1
ATOM 734 N N . SER A 1 94 ? 10.261 -4.735 24.709 1.00 91.31 94 SER A N 1
ATOM 735 C CA . SER A 1 94 ? 9.516 -3.489 24.856 1.00 91.31 94 SER A CA 1
ATOM 736 C C . SER A 1 94 ? 10.364 -2.294 24.429 1.00 91.31 94 SER A C 1
ATOM 738 O O . SER A 1 94 ? 11.513 -2.171 24.848 1.00 91.31 94 SER A O 1
ATOM 740 N N . PHE A 1 95 ? 9.786 -1.395 23.631 1.00 91.38 95 PHE A N 1
ATOM 741 C CA . PHE A 1 95 ? 10.431 -0.144 23.201 1.00 91.38 95 PHE A CA 1
ATOM 742 C C . PHE A 1 95 ? 9.508 1.087 23.246 1.00 91.38 95 PHE A C 1
ATOM 744 O O . PHE A 1 95 ? 9.891 2.154 22.773 1.00 91.38 95 PHE A O 1
ATOM 751 N N . GLY A 1 96 ? 8.293 0.929 23.783 1.00 92.12 96 GLY A N 1
ATOM 752 C CA . GLY A 1 96 ? 7.330 2.009 24.016 1.00 92.12 96 GLY A CA 1
ATOM 753 C C . GLY A 1 96 ? 6.930 2.111 25.491 1.00 92.12 96 GLY A C 1
ATOM 754 O O . GLY A 1 96 ? 7.670 1.695 26.383 1.00 92.12 96 GLY A O 1
ATOM 755 N N . CYS A 1 97 ? 5.723 2.615 25.754 1.00 93.25 97 CYS A N 1
ATOM 756 C CA . CYS A 1 97 ? 5.197 2.776 27.110 1.00 93.25 97 CYS A CA 1
ATOM 757 C C . CYS A 1 97 ? 5.087 1.443 27.874 1.00 93.25 97 CYS A C 1
ATOM 759 O O . CYS A 1 97 ? 4.688 0.411 27.335 1.00 93.25 97 CYS A O 1
ATOM 761 N N . LYS A 1 98 ? 5.363 1.482 29.178 1.00 90.25 98 LYS A N 1
ATOM 762 C CA . LYS A 1 98 ? 5.305 0.336 30.098 1.00 90.25 98 LYS A CA 1
ATOM 763 C C . LYS A 1 98 ? 3.908 0.106 30.664 1.00 90.25 98 LYS A C 1
ATOM 765 O O . LYS A 1 98 ? 3.697 0.093 31.875 1.00 90.25 98 LYS A O 1
ATOM 770 N N . LYS A 1 99 ? 2.932 -0.029 29.774 1.00 90.75 99 LYS A N 1
ATOM 771 C CA . LYS A 1 99 ? 1.535 -0.240 30.141 1.00 90.75 99 LYS A CA 1
ATOM 772 C C . LYS A 1 99 ? 0.973 -1.427 29.380 1.00 90.75 99 LYS A C 1
ATOM 774 O O . LYS A 1 99 ? 0.990 -1.440 28.156 1.00 90.75 99 LYS A O 1
ATOM 779 N N . ALA A 1 100 ? 0.448 -2.413 30.100 1.00 94.38 100 ALA A N 1
ATOM 780 C CA . ALA A 1 100 ? -0.243 -3.528 29.471 1.00 94.38 100 ALA A CA 1
ATOM 781 C C . ALA A 1 100 ? -1.598 -3.076 28.892 1.00 94.38 100 ALA A C 1
ATOM 783 O O . ALA A 1 100 ? -2.316 -2.284 29.508 1.00 94.38 100 ALA A O 1
ATOM 784 N N . VAL A 1 101 ? -1.955 -3.588 27.715 1.00 96.44 101 VAL A N 1
ATOM 785 C CA . VAL A 1 101 ? -3.183 -3.223 26.988 1.00 96.44 101 VAL A CA 1
ATOM 786 C C . VAL A 1 101 ? -3.815 -4.439 26.323 1.00 96.44 101 VAL A C 1
ATOM 788 O O . VAL A 1 101 ? -3.132 -5.412 26.000 1.00 96.44 101 VAL A O 1
ATOM 791 N N . SER A 1 102 ? -5.128 -4.384 26.107 1.00 97.19 102 SER A N 1
ATOM 792 C CA . SER A 1 102 ? -5.878 -5.378 25.340 1.00 97.19 102 SER A CA 1
ATOM 793 C C . SER A 1 102 ? -6.610 -4.704 24.184 1.00 97.19 102 SER A C 1
ATOM 795 O O . SER A 1 102 ? -6.926 -3.519 24.261 1.00 97.19 102 SER A O 1
ATOM 797 N N . GLY A 1 103 ? -6.839 -5.450 23.108 1.00 97.25 103 GLY A N 1
ATOM 798 C CA . GLY A 1 103 ? -7.567 -4.971 21.942 1.00 97.25 103 GLY A CA 1
ATOM 799 C C . GLY A 1 103 ? -7.639 -6.016 20.836 1.00 97.25 103 GLY A C 1
ATOM 800 O O . GLY A 1 103 ? -7.176 -7.150 20.992 1.00 97.25 103 GLY A O 1
ATOM 801 N N . GLU A 1 104 ? -8.200 -5.624 19.693 1.00 98.00 104 GLU A N 1
ATOM 802 C CA . GLU A 1 104 ? -8.223 -6.458 18.487 1.00 98.00 104 GLU A CA 1
ATOM 803 C C . GLU A 1 104 ? -6.846 -6.429 17.806 1.00 98.00 104 GLU A C 1
ATOM 805 O O . GLU A 1 104 ? -6.363 -5.371 17.411 1.00 98.00 104 GLU A O 1
ATOM 810 N N . VAL A 1 105 ? -6.211 -7.589 17.646 1.00 98.44 105 VAL A N 1
ATOM 811 C CA . VAL A 1 105 ? -4.932 -7.730 16.944 1.00 98.44 105 VAL A CA 1
ATOM 812 C C . VAL A 1 105 ? -5.179 -7.769 15.442 1.00 98.44 105 VAL A C 1
ATOM 814 O O . VAL A 1 105 ? -5.870 -8.653 14.921 1.00 98.44 105 VAL A O 1
ATOM 817 N N . VAL A 1 106 ? -4.580 -6.810 14.744 1.00 98.25 106 VAL A N 1
ATOM 818 C CA . VAL A 1 106 ? -4.688 -6.629 13.296 1.00 98.25 106 VAL A CA 1
ATOM 819 C C . VAL A 1 106 ? -3.298 -6.552 12.673 1.00 98.25 106 VAL A C 1
ATOM 821 O O . VAL A 1 106 ? -2.300 -6.376 13.371 1.00 98.25 106 VAL A O 1
ATOM 824 N N . PHE A 1 107 ? -3.220 -6.671 11.350 1.00 98.00 107 PHE A N 1
ATOM 825 C CA . PHE A 1 107 ? -1.986 -6.437 10.605 1.00 98.00 107 PHE A CA 1
ATOM 826 C C . PHE A 1 107 ? -2.230 -5.478 9.441 1.00 98.00 107 PHE A C 1
ATOM 828 O O . PHE A 1 107 ? -3.336 -5.450 8.903 1.00 98.00 107 PHE A O 1
ATOM 835 N N . ASN A 1 108 ? -1.205 -4.719 9.050 1.00 97.25 108 ASN A N 1
ATOM 836 C CA . ASN A 1 108 ? -1.227 -3.872 7.857 1.00 97.25 108 ASN A CA 1
ATOM 837 C C . ASN A 1 108 ? -0.005 -4.163 6.970 1.00 97.25 108 ASN A C 1
ATOM 839 O O . ASN A 1 108 ? 1.113 -4.309 7.472 1.00 97.25 108 ASN A O 1
ATOM 843 N N . THR A 1 109 ? -0.242 -4.278 5.659 1.00 96.75 109 THR A N 1
ATOM 844 C CA . THR A 1 109 ? 0.780 -4.604 4.650 1.00 96.75 109 THR A CA 1
ATOM 845 C C . THR A 1 109 ? 1.557 -3.409 4.097 1.00 96.75 109 THR A C 1
ATOM 847 O O . THR A 1 109 ? 2.435 -3.595 3.255 1.00 96.75 109 THR A O 1
ATOM 850 N N . GLY A 1 110 ? 1.248 -2.192 4.544 1.00 93.88 110 GLY A N 1
ATOM 851 C CA . GLY A 1 110 ? 1.991 -0.976 4.233 1.00 93.88 110 GLY A CA 1
ATOM 852 C C . GLY A 1 110 ? 3.454 -1.100 4.656 1.00 93.88 110 GLY A C 1
ATOM 853 O O . GLY A 1 110 ? 3.767 -1.598 5.739 1.00 93.88 110 GLY A O 1
ATOM 854 N N . MET A 1 111 ? 4.354 -0.690 3.764 1.00 94.06 111 MET A N 1
ATOM 855 C CA . MET A 1 111 ? 5.804 -0.792 3.970 1.00 94.06 111 MET A CA 1
ATOM 856 C C . MET A 1 111 ? 6.423 0.489 4.527 1.00 94.06 111 MET A C 1
ATOM 858 O O . MET A 1 111 ? 7.536 0.471 5.044 1.00 94.06 111 MET A O 1
ATOM 862 N N . VAL A 1 112 ? 5.696 1.595 4.413 1.00 90.94 112 VAL A N 1
ATOM 863 C CA . VAL A 1 112 ? 6.110 2.937 4.812 1.00 90.94 112 VAL A CA 1
ATOM 864 C C . VAL A 1 112 ? 4.983 3.591 5.604 1.00 90.94 112 VAL A C 1
ATOM 866 O O . VAL A 1 112 ? 3.944 2.979 5.848 1.00 90.94 112 VAL A O 1
ATOM 869 N N . ALA A 1 113 ? 5.201 4.839 6.000 1.00 90.19 113 ALA A N 1
ATOM 870 C CA . ALA A 1 113 ? 4.227 5.681 6.673 1.00 90.19 113 ALA A CA 1
ATOM 871 C C . ALA A 1 113 ? 3.675 5.093 7.989 1.00 90.19 113 ALA A C 1
ATOM 873 O O . ALA A 1 113 ? 2.477 5.147 8.277 1.00 90.19 113 ALA A O 1
ATOM 874 N N . TYR A 1 114 ? 4.560 4.510 8.815 1.00 93.25 114 TYR A N 1
ATOM 875 C CA . TYR A 1 114 ? 4.189 4.137 10.181 1.00 93.25 114 TYR A CA 1
ATOM 876 C C . TYR A 1 114 ? 3.721 5.340 11.029 1.00 93.25 114 TYR A C 1
ATOM 878 O O . TYR A 1 114 ? 2.761 5.138 11.764 1.00 93.25 114 TYR A O 1
ATOM 886 N N . PRO A 1 115 ? 4.276 6.574 10.957 1.00 91.81 115 PRO A N 1
ATOM 887 C CA . PRO A 1 115 ? 3.746 7.697 11.743 1.00 91.81 115 PRO A CA 1
ATOM 888 C C . PRO A 1 115 ? 2.299 8.059 11.378 1.00 91.81 115 PRO A C 1
ATOM 890 O O . PRO A 1 115 ? 1.460 8.249 12.259 1.00 91.81 115 PRO A O 1
ATOM 893 N N . GLU A 1 116 ? 1.993 8.091 10.084 1.00 90.19 116 GLU A N 1
ATOM 894 C CA . GLU A 1 116 ? 0.664 8.338 9.527 1.00 90.19 116 GLU A CA 1
ATOM 895 C C . GLU A 1 116 ? -0.294 7.209 9.928 1.00 90.19 116 GLU A C 1
ATOM 897 O O . GLU A 1 116 ? -1.343 7.460 10.513 1.00 90.19 116 GLU A O 1
ATOM 902 N N . SER A 1 117 ? 0.121 5.948 9.763 1.00 91.44 117 SER A N 1
ATOM 903 C CA . SER A 1 117 ? -0.674 4.783 10.180 1.00 91.44 117 SER A CA 1
ATOM 904 C C . SER A 1 117 ? -0.967 4.779 11.684 1.00 91.44 117 SER A C 1
ATOM 906 O O . SER A 1 117 ? -2.059 4.419 12.100 1.00 91.44 117 SER A O 1
ATOM 908 N N . LEU A 1 118 ? -0.009 5.174 12.525 1.00 93.19 118 LEU A N 1
ATOM 909 C CA . LEU A 1 118 ? -0.188 5.231 13.980 1.00 93.19 118 LEU A CA 1
ATOM 910 C C . LEU A 1 118 ? -1.163 6.335 14.407 1.00 93.19 118 LEU A C 1
ATOM 912 O O . LEU A 1 118 ? -1.783 6.222 15.465 1.00 93.19 118 LEU A O 1
ATOM 916 N N . THR A 1 119 ? -1.297 7.381 13.594 1.00 90.38 119 THR A N 1
ATOM 917 C CA . THR A 1 119 ? -2.194 8.519 13.828 1.00 90.38 119 THR A CA 1
ATOM 918 C C . THR A 1 119 ? -3.533 8.392 13.091 1.00 90.38 119 THR A C 1
ATOM 920 O O . THR A 1 119 ? -4.382 9.265 13.246 1.00 90.38 119 THR A O 1
ATOM 923 N N . ASP A 1 120 ? -3.770 7.288 12.370 1.00 88.25 120 ASP A N 1
ATOM 924 C CA . ASP A 1 120 ? -5.064 6.959 11.760 1.00 88.25 120 ASP A CA 1
ATOM 925 C C . ASP A 1 120 ? -6.087 6.525 12.836 1.00 88.25 120 ASP A C 1
ATOM 927 O O . ASP A 1 120 ? -5.912 5.485 13.490 1.00 88.25 120 ASP A O 1
ATOM 931 N N . PRO A 1 121 ? -7.200 7.266 13.006 1.00 86.94 121 PRO A N 1
ATOM 932 C CA . PRO A 1 121 ? -8.241 6.959 13.988 1.00 86.94 121 PRO A CA 1
ATOM 933 C C . PRO A 1 121 ? -8.903 5.594 13.815 1.00 86.94 121 PRO A C 1
ATOM 935 O O . PRO A 1 121 ? -9.433 5.047 14.783 1.00 86.94 121 PRO A O 1
ATOM 938 N N . SER A 1 122 ? -8.847 5.014 12.616 1.00 88.94 122 SER A N 1
ATOM 939 C CA . SER A 1 122 ? -9.450 3.718 12.285 1.00 88.94 122 SER A CA 1
ATOM 940 C C . SER A 1 122 ? -8.807 2.550 13.059 1.00 88.94 122 SER A C 1
ATOM 942 O O . SER A 1 122 ? -9.413 1.481 13.189 1.00 88.94 122 SER A O 1
ATOM 944 N N . TYR A 1 123 ? -7.618 2.763 13.642 1.00 94.06 123 TYR A N 1
ATOM 945 C CA . TYR A 1 123 ? -6.953 1.816 14.544 1.00 94.06 123 TYR A CA 1
ATOM 946 C C . TYR A 1 123 ? -7.314 1.958 16.027 1.00 94.06 123 TYR A C 1
ATOM 948 O O . TYR A 1 123 ? -6.750 1.233 16.850 1.00 94.06 123 TYR A O 1
ATOM 956 N N . SER A 1 124 ? -8.227 2.857 16.404 1.00 92.25 124 SER A N 1
ATOM 957 C CA . SER A 1 124 ? -8.607 3.028 17.811 1.00 92.25 124 SER A CA 1
ATOM 958 C C . SER A 1 124 ? -9.013 1.689 18.446 1.00 92.25 124 SER A C 1
ATOM 960 O O . SER A 1 124 ? -9.823 0.946 17.891 1.00 92.25 124 SER A O 1
ATOM 962 N N . GLY A 1 125 ? -8.403 1.345 19.584 1.00 91.00 125 GLY A N 1
ATOM 963 C CA . GLY A 1 125 ? -8.624 0.070 20.284 1.00 91.00 125 GLY A CA 1
ATOM 964 C C . GLY A 1 125 ? -7.950 -1.164 19.662 1.00 91.00 125 GLY A C 1
ATOM 965 O O . GLY A 1 125 ? -8.128 -2.270 20.171 1.00 91.00 125 GLY A O 1
ATOM 966 N N . GLN A 1 126 ? -7.172 -1.017 18.585 1.00 97.38 126 GLN A N 1
ATOM 967 C CA . GLN A 1 126 ? -6.513 -2.131 17.892 1.00 97.38 126 GLN A CA 1
ATOM 968 C C . GLN A 1 126 ? -5.024 -2.236 18.251 1.00 97.38 126 GLN A C 1
ATOM 970 O O . GLN A 1 126 ? -4.336 -1.237 18.452 1.00 97.38 126 GLN A O 1
ATOM 975 N N . ILE A 1 127 ? -4.506 -3.462 18.292 1.00 98.44 127 ILE A N 1
ATOM 976 C CA . ILE A 1 127 ? -3.075 -3.769 18.391 1.00 98.44 127 ILE A CA 1
ATOM 977 C C . ILE A 1 127 ? -2.553 -3.960 16.963 1.00 98.44 127 ILE A C 1
ATOM 979 O O . ILE A 1 127 ? -2.911 -4.931 16.290 1.00 98.44 127 ILE A O 1
ATOM 983 N N . LEU A 1 128 ? -1.725 -3.029 16.488 1.00 98.38 128 LEU A N 1
ATOM 984 C CA . LEU A 1 128 ? -1.257 -2.990 15.105 1.00 98.38 128 LEU A CA 1
ATOM 985 C C . LEU A 1 128 ? 0.023 -3.807 14.923 1.00 98.38 128 LEU A C 1
ATOM 987 O O . LEU A 1 128 ? 1.063 -3.494 15.496 1.00 98.38 128 LEU A O 1
ATOM 991 N N . THR A 1 129 ? -0.038 -4.814 14.054 1.00 98.31 129 THR A N 1
ATOM 992 C CA . THR A 1 129 ? 1.128 -5.563 13.572 1.00 98.31 129 THR A CA 1
ATOM 993 C C . THR A 1 129 ? 1.592 -5.021 12.226 1.00 98.31 129 THR A C 1
ATOM 995 O O . THR A 1 129 ? 0.868 -5.115 11.233 1.00 98.31 129 THR A O 1
ATOM 998 N N . LEU A 1 130 ? 2.818 -4.505 12.157 1.00 97.75 130 LEU A N 1
ATOM 999 C CA . LEU A 1 130 ? 3.427 -4.128 10.883 1.00 97.75 130 LEU A CA 1
ATOM 1000 C C . LEU A 1 130 ? 4.056 -5.356 10.224 1.00 97.75 130 LEU A C 1
ATOM 1002 O O . LEU A 1 130 ? 4.832 -6.089 10.844 1.00 97.75 130 LEU A O 1
ATOM 1006 N N . THR A 1 131 ? 3.720 -5.604 8.954 1.00 96.38 131 THR A N 1
ATOM 1007 C CA . THR A 1 131 ? 4.333 -6.723 8.221 1.00 96.38 131 THR A CA 1
ATOM 1008 C C . THR A 1 131 ? 5.715 -6.385 7.681 1.00 96.38 131 THR A C 1
ATOM 1010 O O . THR A 1 131 ? 6.511 -7.295 7.451 1.00 96.38 131 THR A O 1
ATOM 1013 N N . TYR A 1 132 ? 5.994 -5.098 7.447 1.00 95.44 132 TYR A N 1
ATOM 1014 C CA . TYR A 1 132 ? 7.322 -4.669 7.035 1.00 95.44 132 TYR A CA 1
ATOM 1015 C C . TYR A 1 132 ? 8.281 -4.784 8.224 1.00 95.44 132 TYR A C 1
ATOM 1017 O O . TYR A 1 132 ? 7.953 -4.305 9.311 1.00 95.44 132 TYR A O 1
ATOM 1025 N N . PRO A 1 133 ? 9.426 -5.468 8.062 1.00 90.31 133 PRO A N 1
ATOM 1026 C CA . PRO A 1 133 ? 10.211 -5.891 9.210 1.00 90.31 133 PRO A CA 1
ATOM 1027 C C . PRO A 1 133 ? 10.960 -4.747 9.892 1.00 90.31 133 PRO A C 1
ATOM 1029 O O . PRO A 1 133 ? 11.062 -4.767 11.111 1.00 90.31 133 PRO A O 1
ATOM 1032 N N . LEU A 1 134 ? 11.464 -3.769 9.133 1.00 90.00 134 LEU A N 1
ATOM 1033 C CA . LEU A 1 134 ? 12.318 -2.695 9.643 1.00 90.00 134 LEU A CA 1
ATOM 1034 C C . LEU A 1 134 ? 11.485 -1.453 9.972 1.00 90.00 134 LEU A C 1
ATOM 1036 O O . LEU A 1 134 ? 10.980 -0.794 9.064 1.00 90.00 134 LEU A O 1
ATOM 1040 N N . VAL A 1 135 ? 11.366 -1.113 11.256 1.00 92.06 135 VAL A N 1
ATOM 1041 C CA . VAL A 1 135 ? 10.539 0.009 11.733 1.00 92.06 135 VAL A CA 1
ATOM 1042 C C . VAL A 1 135 ? 11.386 1.011 12.530 1.00 92.06 135 VAL A C 1
ATOM 1044 O O . VAL A 1 135 ? 12.329 0.633 13.221 1.00 92.06 135 VAL A O 1
ATOM 1047 N N . GLY A 1 136 ? 11.060 2.306 12.441 1.00 91.94 136 GLY A N 1
ATOM 1048 C CA . GLY A 1 136 ? 11.762 3.388 13.155 1.00 91.94 136 GLY A CA 1
ATOM 1049 C C . GLY A 1 136 ? 12.934 4.017 12.391 1.00 91.94 136 GLY A C 1
ATOM 1050 O O . GLY A 1 136 ? 13.521 4.988 12.859 1.00 91.94 136 GLY A O 1
ATOM 1051 N N . ASN A 1 137 ? 13.240 3.512 11.194 1.00 89.56 137 ASN A N 1
ATOM 1052 C CA . ASN A 1 137 ? 14.356 3.931 10.341 1.00 89.56 137 ASN A CA 1
ATOM 1053 C C . ASN A 1 137 ? 14.346 5.413 9.922 1.00 89.56 137 ASN A C 1
ATOM 1055 O O . ASN A 1 137 ? 15.404 5.930 9.574 1.00 89.56 137 ASN A O 1
ATOM 1059 N N . TYR A 1 138 ? 13.196 6.094 9.941 1.00 90.38 138 TYR A N 1
ATOM 1060 C CA . TYR A 1 138 ? 13.094 7.524 9.620 1.00 90.38 138 TYR A CA 1
ATOM 1061 C C . TYR A 1 138 ? 12.507 8.372 10.762 1.00 90.38 138 TYR A C 1
ATOM 1063 O O . TYR A 1 138 ? 12.087 9.508 10.539 1.00 90.38 138 TYR A O 1
ATOM 1071 N N . GLY A 1 139 ? 12.511 7.847 11.994 1.00 92.00 139 GLY A N 1
ATOM 1072 C CA . GLY A 1 139 ? 12.032 8.545 13.190 1.00 92.00 139 GLY A CA 1
ATOM 1073 C C . GLY A 1 139 ? 10.578 9.022 13.091 1.00 92.00 139 GLY A C 1
ATOM 1074 O O . GLY A 1 139 ? 9.753 8.409 12.413 1.00 92.00 139 GLY A O 1
ATOM 1075 N N . VAL A 1 140 ? 10.261 10.105 13.800 1.00 91.88 140 VAL A N 1
ATOM 1076 C CA . VAL A 1 140 ? 8.943 10.761 13.801 1.00 91.88 140 VAL A CA 1
ATOM 1077 C C . VAL A 1 140 ? 9.115 12.216 13.353 1.00 91.88 140 VAL A C 1
ATOM 1079 O O . VAL A 1 140 ? 10.018 12.890 13.868 1.00 91.88 140 VAL A O 1
ATOM 1082 N N . PRO A 1 141 ? 8.309 12.711 12.393 1.00 89.25 141 PRO A N 1
ATOM 1083 C CA . PRO A 1 141 ? 8.430 14.075 11.888 1.00 89.25 141 PRO A CA 1
ATOM 1084 C C . PRO A 1 141 ? 8.078 15.134 12.944 1.00 89.25 141 PRO A C 1
A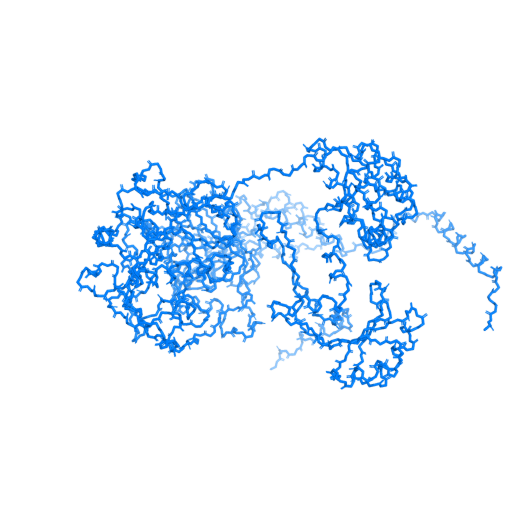TOM 1086 O O . PRO A 1 141 ? 7.556 14.819 14.014 1.00 89.25 141 PRO A O 1
ATOM 1089 N N . SER A 1 142 ? 8.389 16.401 12.660 1.00 82.94 142 SER A N 1
ATOM 1090 C CA . SER A 1 142 ? 7.994 17.520 13.521 1.00 82.94 142 SER A CA 1
ATOM 1091 C C . SER A 1 142 ? 6.462 17.647 13.615 1.00 82.94 142 SER A C 1
ATOM 1093 O O . SER A 1 142 ? 5.755 17.362 12.645 1.00 82.94 142 SER A O 1
ATOM 1095 N N . PRO A 1 143 ? 5.922 18.131 14.752 1.00 76.69 143 PRO A N 1
ATOM 1096 C CA . PRO A 1 143 ? 4.498 18.436 14.907 1.00 76.69 143 PRO A CA 1
ATOM 1097 C C . PRO A 1 143 ? 4.118 19.777 14.246 1.00 76.69 143 PRO A C 1
ATOM 1099 O O . PRO A 1 143 ? 3.244 20.490 14.736 1.00 76.69 143 PRO A O 1
ATOM 1102 N N . GLU A 1 144 ? 4.814 20.164 13.171 1.00 82.75 144 GLU A N 1
ATOM 1103 C CA . GLU A 1 144 ? 4.525 21.384 12.417 1.00 82.75 144 GLU A CA 1
ATOM 1104 C C . GLU A 1 144 ? 3.101 21.363 11.877 1.00 82.75 144 GLU A C 1
ATOM 1106 O O . GLU A 1 144 ? 2.565 20.307 11.541 1.00 82.75 144 GLU A O 1
ATOM 1111 N N . THR A 1 145 ? 2.492 22.544 11.790 1.00 82.88 145 THR A N 1
ATOM 1112 C CA . THR A 1 145 ? 1.115 22.691 11.326 1.00 82.88 145 THR A CA 1
ATOM 1113 C C . THR A 1 145 ? 1.032 23.612 10.122 1.00 82.88 145 THR A C 1
ATOM 1115 O O . THR A 1 145 ? 1.788 24.578 10.025 1.00 82.88 145 THR A O 1
ATOM 1118 N N . ASP A 1 146 ? 0.082 23.346 9.235 1.00 75.94 146 ASP A N 1
ATOM 1119 C CA . ASP A 1 146 ? -0.227 24.186 8.086 1.00 75.94 146 ASP A CA 1
ATOM 1120 C C . ASP A 1 146 ? -0.966 25.486 8.480 1.00 75.94 146 ASP A C 1
ATOM 1122 O O . ASP A 1 146 ? -1.182 25.796 9.656 1.00 75.94 146 ASP A O 1
ATOM 1126 N N . ALA A 1 147 ? -1.379 26.266 7.474 1.00 73.19 147 ALA A N 1
ATOM 1127 C CA . ALA A 1 147 ? -2.104 27.526 7.663 1.00 73.19 147 ALA A CA 1
ATOM 1128 C C . ALA A 1 147 ? -3.491 27.367 8.322 1.00 73.19 147 ALA A C 1
ATOM 1130 O O . ALA A 1 147 ? -4.051 28.348 8.808 1.00 73.19 147 ALA A O 1
ATOM 1131 N N . LEU A 1 148 ? -4.045 26.152 8.340 1.00 69.75 148 LEU A N 1
ATOM 1132 C CA . LEU A 1 148 ? -5.309 25.802 8.990 1.00 69.75 148 LEU A CA 1
ATOM 1133 C C . LEU A 1 148 ? -5.086 25.262 10.411 1.00 69.75 148 LEU A C 1
ATOM 1135 O O . LEU A 1 148 ? -6.042 24.928 11.115 1.00 69.75 148 LEU A O 1
ATOM 1139 N N . GLY A 1 149 ? -3.826 25.185 10.846 1.00 73.81 149 GLY A N 1
ATOM 1140 C CA . GLY A 1 149 ? -3.430 24.573 12.100 1.00 73.81 149 GLY A CA 1
ATOM 1141 C C . GLY A 1 149 ? -3.451 23.045 12.053 1.00 73.81 149 GLY A C 1
ATOM 1142 O O . GLY A 1 149 ? -3.345 22.422 13.098 1.00 73.81 149 GLY A O 1
ATOM 1143 N N . LEU A 1 150 ? -3.580 22.398 10.903 1.00 74.56 150 LEU A N 1
ATOM 1144 C CA . LEU A 1 150 ? -3.568 20.936 10.820 1.00 74.56 150 LEU A CA 1
ATOM 1145 C C . LEU A 1 150 ? -2.123 20.423 10.767 1.00 74.56 150 LEU A C 1
ATOM 1147 O O . LEU A 1 150 ? -1.286 21.118 10.195 1.00 74.56 150 LEU A O 1
ATOM 1151 N N . PRO A 1 151 ? -1.784 19.263 11.365 1.00 79.06 151 PRO A N 1
ATOM 1152 C CA . PRO A 1 151 ? -0.429 18.720 11.268 1.00 79.06 151 PRO A CA 1
ATOM 1153 C C . PRO A 1 151 ? 0.028 18.580 9.806 1.00 79.06 151 PRO A C 1
ATOM 1155 O O . PRO A 1 151 ? -0.736 18.196 8.933 1.00 79.06 151 PRO A O 1
ATOM 1158 N N . LEU A 1 152 ? 1.281 18.902 9.503 1.00 80.12 152 LEU A N 1
ATOM 1159 C CA . LEU A 1 152 ? 1.773 18.889 8.121 1.00 80.12 152 LEU A CA 1
ATOM 1160 C C . LEU A 1 152 ? 2.203 17.486 7.656 1.00 80.12 152 LEU A C 1
ATOM 1162 O O . LEU A 1 152 ? 2.282 17.213 6.458 1.00 80.12 152 LEU A O 1
ATOM 1166 N N . HIS A 1 153 ? 2.551 16.613 8.602 1.00 81.69 153 HIS A N 1
ATOM 1167 C CA . HIS A 1 153 ? 3.263 15.355 8.345 1.00 81.69 153 HIS A CA 1
ATOM 1168 C C . HIS A 1 153 ? 2.664 14.133 9.057 1.00 81.69 153 HIS A C 1
ATOM 1170 O O . HIS A 1 153 ? 3.275 13.071 9.042 1.00 81.69 153 HIS A O 1
ATOM 1176 N N . LEU A 1 154 ? 1.524 14.287 9.731 1.00 82.19 154 LEU A N 1
ATOM 1177 C CA . LEU A 1 154 ? 0.862 13.240 10.517 1.00 82.19 154 LEU A CA 1
ATOM 1178 C C . LEU A 1 154 ? -0.637 13.273 10.234 1.00 82.19 154 LEU A C 1
ATOM 1180 O O . LEU A 1 154 ? -1.149 14.342 9.937 1.00 82.19 154 LEU A O 1
ATOM 1184 N N . GLU A 1 155 ? -1.352 12.163 10.428 1.00 78.00 155 GLU A N 1
ATOM 1185 C CA . GLU A 1 155 ? -2.812 12.103 10.236 1.00 78.00 155 GLU A CA 1
ATOM 1186 C C . GLU A 1 155 ? -3.605 12.737 11.389 1.00 78.00 155 GLU A C 1
ATOM 1188 O O . GLU A 1 155 ? -4.784 13.099 11.272 1.00 78.00 155 GLU A O 1
ATOM 1193 N N . GLY A 1 156 ? -2.933 12.955 12.512 1.00 77.75 156 GLY A N 1
ATOM 1194 C CA . GLY A 1 156 ? -3.474 13.579 13.705 1.00 77.75 156 GLY A CA 1
ATOM 1195 C C . GLY A 1 156 ? -2.375 13.874 14.716 1.00 77.75 156 GLY A C 1
ATOM 1196 O O . GLY A 1 156 ? -1.203 13.566 14.511 1.00 77.75 156 GLY A O 1
ATOM 1197 N N . THR A 1 157 ? -2.757 14.486 15.831 1.00 75.44 157 THR A N 1
ATOM 1198 C CA . THR A 1 157 ? -1.822 14.824 16.916 1.00 75.44 157 THR A CA 1
ATOM 1199 C C . THR A 1 157 ? -1.608 13.687 17.915 1.00 75.44 157 THR A C 1
ATOM 1201 O O . THR A 1 157 ? -0.681 13.751 18.721 1.00 75.44 157 THR A O 1
ATOM 1204 N N . ARG A 1 158 ? -2.459 12.657 17.873 1.00 85.12 158 ARG A N 1
ATOM 1205 C CA . ARG A 1 158 ? -2.499 11.539 18.818 1.00 85.12 158 ARG A CA 1
ATOM 1206 C C . ARG A 1 158 ? -2.236 10.219 18.102 1.00 85.12 158 ARG A C 1
ATOM 1208 O O . ARG A 1 158 ? -2.761 9.986 17.017 1.00 85.12 158 ARG A O 1
ATOM 1215 N N . VAL A 1 159 ? -1.526 9.314 18.771 1.00 92.25 159 VAL A N 1
ATOM 1216 C CA . VAL A 1 159 ? -1.461 7.904 18.363 1.00 92.25 159 VAL A CA 1
ATOM 1217 C C . VAL A 1 159 ? -2.755 7.178 18.755 1.00 92.25 159 VAL A C 1
ATOM 1219 O O . VAL A 1 159 ? -3.199 7.226 19.907 1.00 92.25 159 VAL A O 1
ATOM 1222 N N . HIS A 1 160 ? -3.383 6.519 17.784 1.00 92.81 160 HIS A N 1
ATOM 1223 C CA . HIS A 1 160 ? -4.675 5.848 17.946 1.00 92.81 160 HIS A CA 1
ATOM 1224 C C . HIS A 1 160 ? -4.558 4.344 18.199 1.00 92.81 160 HIS A C 1
ATOM 1226 O O . HIS A 1 160 ? -5.455 3.771 18.819 1.00 92.81 160 HIS A O 1
ATOM 1232 N N . VAL A 1 161 ? -3.465 3.704 17.770 1.00 95.31 161 VAL A N 1
ATOM 1233 C CA . VAL A 1 161 ? -3.245 2.281 18.066 1.00 95.31 161 VAL A CA 1
ATOM 1234 C C . VAL A 1 161 ? -3.159 2.053 19.579 1.00 95.31 161 VAL A C 1
ATOM 1236 O O . VAL A 1 161 ? -2.580 2.851 20.315 1.00 95.31 161 VAL A O 1
ATOM 1239 N N . GLY A 1 162 ? -3.706 0.934 20.047 1.00 96.00 162 GLY A N 1
ATOM 1240 C CA . GLY A 1 162 ? -3.559 0.494 21.433 1.00 96.00 162 GLY A CA 1
ATOM 1241 C C . GLY A 1 162 ? -2.151 -0.022 21.731 1.00 96.00 162 GLY A C 1
ATOM 1242 O O . GLY A 1 162 ? -1.637 0.207 22.819 1.00 96.00 162 GLY A O 1
ATOM 1243 N N . ALA A 1 163 ? -1.520 -0.693 20.763 1.00 97.88 163 ALA A N 1
ATOM 1244 C CA . ALA A 1 163 ? -0.118 -1.102 20.822 1.00 97.88 163 ALA A CA 1
ATOM 1245 C C . ALA A 1 163 ? 0.467 -1.286 19.418 1.00 97.88 163 ALA A C 1
ATOM 1247 O O . ALA A 1 163 ? -0.276 -1.534 18.465 1.00 97.88 163 ALA A O 1
ATOM 1248 N N . LEU A 1 164 ? 1.797 -1.244 19.315 1.00 98.06 164 LEU A N 1
ATOM 1249 C CA . LEU A 1 164 ? 2.537 -1.513 18.080 1.00 98.06 164 LEU A CA 1
ATOM 1250 C C . LEU A 1 164 ? 3.375 -2.796 18.188 1.00 98.06 164 LEU A C 1
ATOM 1252 O O . LEU A 1 164 ? 4.090 -3.004 19.165 1.00 98.06 164 LEU A O 1
ATOM 1256 N N . LEU A 1 165 ? 3.325 -3.639 17.158 1.00 97.69 165 LEU A N 1
ATOM 1257 C CA . LEU A 1 165 ? 4.125 -4.855 17.039 1.00 97.69 165 LEU A CA 1
ATOM 1258 C C . LEU A 1 165 ? 4.982 -4.801 15.771 1.00 97.69 165 LEU A C 1
ATOM 1260 O O . LEU A 1 165 ? 4.458 -4.633 14.666 1.00 97.69 165 LEU A O 1
ATOM 1264 N N . ALA A 1 166 ? 6.289 -4.993 15.935 1.00 95.38 166 ALA A N 1
ATOM 1265 C CA . ALA A 1 166 ? 7.275 -4.974 14.859 1.00 95.38 166 ALA A CA 1
ATOM 1266 C C . ALA A 1 166 ? 8.165 -6.227 14.882 1.00 95.38 166 ALA A C 1
ATOM 1268 O O . ALA A 1 166 ? 8.321 -6.885 15.915 1.00 95.38 166 ALA A O 1
ATOM 1269 N N . ALA A 1 167 ? 8.757 -6.565 13.734 1.00 92.81 167 ALA A N 1
ATOM 1270 C CA . ALA A 1 167 ? 9.766 -7.622 13.683 1.00 92.81 167 ALA A CA 1
ATOM 1271 C C . ALA A 1 167 ? 11.122 -7.098 14.158 1.00 92.81 167 ALA A C 1
ATOM 1273 O O . ALA A 1 167 ? 11.763 -7.731 14.990 1.00 92.81 167 ALA A O 1
ATOM 1274 N N . ASP A 1 168 ? 11.512 -5.918 13.683 1.00 90.38 168 ASP A N 1
ATOM 1275 C CA . ASP A 1 168 ? 12.754 -5.247 14.032 1.00 90.38 168 ASP A CA 1
ATOM 1276 C C . ASP A 1 168 ? 12.507 -3.753 14.292 1.00 90.38 168 ASP A C 1
ATOM 1278 O O . ASP A 1 168 ? 11.603 -3.142 13.708 1.00 90.38 168 ASP A O 1
ATOM 1282 N N . TYR A 1 169 ? 13.299 -3.168 15.185 1.00 90.38 169 TYR A N 1
ATOM 1283 C CA . TYR A 1 169 ? 13.197 -1.764 15.571 1.00 90.38 169 TYR A CA 1
ATOM 1284 C C . TYR A 1 169 ? 14.574 -1.111 15.541 1.00 90.38 169 TYR A C 1
ATOM 1286 O O . TYR A 1 169 ? 15.513 -1.601 16.157 1.00 90.38 169 TYR A O 1
ATOM 1294 N N . VAL A 1 170 ? 14.676 0.027 14.853 1.00 87.56 170 VAL A N 1
ATOM 1295 C CA . VAL A 1 170 ? 15.901 0.828 14.762 1.00 87.56 170 VAL A CA 1
ATOM 1296 C C . VAL A 1 170 ? 15.809 2.008 15.741 1.00 87.56 170 VAL A C 1
ATOM 1298 O O . VAL A 1 170 ? 15.124 2.986 15.437 1.00 87.56 170 VAL A O 1
ATOM 1301 N N . PRO A 1 171 ? 16.510 1.984 16.896 1.00 74.50 171 PRO A N 1
ATOM 1302 C CA . PRO A 1 171 ? 16.405 3.046 17.901 1.00 74.50 171 PRO A CA 1
ATOM 1303 C C . PRO A 1 171 ? 17.208 4.303 17.537 1.00 74.50 171 PRO A C 1
ATOM 1305 O O . PRO A 1 171 ? 16.895 5.402 17.989 1.00 74.50 171 PRO A O 1
ATOM 1308 N N . ALA A 1 172 ? 18.276 4.129 16.750 1.00 59.88 172 ALA A N 1
ATOM 1309 C CA . ALA A 1 172 ? 19.396 5.066 16.665 1.00 59.88 172 ALA A CA 1
ATOM 1310 C C . ALA A 1 172 ? 19.323 6.096 15.519 1.00 59.88 172 ALA A C 1
ATOM 1312 O O . ALA A 1 172 ? 20.254 6.881 15.353 1.00 59.88 172 ALA A O 1
ATOM 1313 N N . ALA A 1 173 ? 18.268 6.118 14.705 1.00 55.25 173 ALA A N 1
ATOM 1314 C CA . ALA A 1 173 ? 18.319 6.808 13.419 1.00 55.25 173 ALA A CA 1
ATOM 1315 C C . ALA A 1 173 ? 17.362 8.010 13.321 1.00 55.25 173 ALA A C 1
ATOM 1317 O O . ALA A 1 173 ? 16.276 7.920 12.758 1.00 55.25 173 ALA A O 1
ATOM 1318 N N . LEU A 1 174 ? 17.825 9.189 13.756 1.00 64.62 174 LEU A N 1
ATOM 1319 C CA . LEU A 1 174 ? 17.368 10.470 13.189 1.00 64.62 174 LEU A CA 1
ATOM 1320 C C . LEU A 1 174 ? 18.060 10.711 11.827 1.00 64.62 174 LEU A C 1
ATOM 1322 O O . LEU A 1 174 ? 18.652 11.757 11.589 1.00 64.62 174 LEU A O 1
ATOM 1326 N N . THR A 1 175 ? 18.072 9.709 10.943 1.00 76.31 175 THR A N 1
ATOM 1327 C CA . THR A 1 175 ? 18.752 9.772 9.630 1.00 76.31 175 THR A CA 1
ATOM 1328 C C . THR A 1 175 ? 17.866 10.366 8.537 1.00 76.31 175 THR A C 1
ATOM 1330 O O . THR A 1 175 ? 18.311 10.557 7.405 1.00 76.31 175 THR A O 1
ATOM 1333 N N . HIS A 1 176 ? 16.614 10.683 8.865 1.00 88.62 176 HIS A N 1
ATOM 1334 C CA . HIS A 1 176 ? 15.696 11.385 7.984 1.00 88.62 176 HIS A CA 1
ATOM 1335 C C . HIS A 1 176 ? 15.659 12.874 8.339 1.00 88.62 176 HIS A C 1
ATOM 1337 O O . HIS A 1 176 ? 15.515 13.240 9.500 1.00 88.62 176 HIS A O 1
ATOM 1343 N N . TRP A 1 177 ? 15.735 13.744 7.332 1.00 88.75 177 TRP A N 1
ATOM 1344 C CA . TRP A 1 177 ? 15.849 15.199 7.505 1.00 88.75 177 TRP A CA 1
ATOM 1345 C C . TRP A 1 177 ? 14.650 15.857 8.210 1.00 88.75 177 TRP A C 1
ATOM 1347 O O . TRP A 1 177 ? 14.786 16.959 8.731 1.00 88.75 177 TRP A O 1
ATOM 1357 N N . ARG A 1 178 ? 13.487 15.189 8.241 1.00 87.62 178 ARG A N 1
ATOM 1358 C CA . ARG A 1 178 ? 12.303 15.627 9.011 1.00 87.62 178 ARG A CA 1
ATOM 1359 C C . ARG A 1 178 ? 12.230 15.063 10.430 1.00 87.62 178 ARG A C 1
ATOM 1361 O O . ARG A 1 178 ? 11.362 15.483 11.187 1.00 87.62 178 ARG A O 1
ATOM 1368 N N . ALA A 1 179 ? 13.051 14.073 10.775 1.00 89.69 179 ALA A N 1
ATOM 1369 C CA . ALA A 1 179 ? 12.917 13.369 12.043 1.00 89.69 179 ALA A CA 1
ATOM 1370 C C . ALA A 1 179 ? 13.296 14.283 13.214 1.00 89.69 179 ALA A C 1
ATOM 1372 O O . ALA A 1 179 ? 14.386 14.847 13.244 1.00 89.69 179 ALA A O 1
ATOM 1373 N N . THR A 1 180 ? 12.408 14.391 14.201 1.00 89.94 180 THR A N 1
ATOM 1374 C CA . THR A 1 180 ? 12.652 15.151 15.439 1.00 89.94 180 THR A CA 1
ATOM 1375 C C . THR A 1 180 ? 12.776 14.256 16.667 1.00 89.94 180 THR A C 1
ATOM 1377 O O . THR A 1 180 ? 13.427 14.638 17.637 1.00 89.94 180 THR A O 1
ATOM 1380 N N . LYS A 1 181 ? 12.181 13.057 16.628 1.00 89.88 181 LYS A N 1
ATOM 1381 C CA . LYS A 1 181 ? 12.197 12.076 17.722 1.00 89.88 181 LYS A CA 1
ATOM 1382 C C . LYS A 1 181 ? 12.398 10.659 17.194 1.00 89.88 181 LYS A C 1
ATOM 1384 O O . LYS A 1 181 ? 12.093 10.368 16.035 1.00 89.88 181 LYS A O 1
ATOM 1389 N N . SER A 1 182 ? 12.884 9.774 18.065 1.00 92.88 182 SER A N 1
ATOM 1390 C CA . SER A 1 182 ? 12.802 8.331 17.826 1.00 92.88 182 SER A CA 1
ATOM 1391 C C . SER A 1 182 ? 11.344 7.870 17.939 1.00 92.88 182 SER A C 1
ATOM 1393 O O . SER A 1 182 ? 10.538 8.492 18.637 1.00 92.88 182 SER A O 1
ATOM 1395 N N . LEU A 1 183 ? 11.004 6.766 17.273 1.00 94.00 183 LEU A N 1
ATOM 1396 C CA . LEU A 1 183 ? 9.667 6.182 17.379 1.00 94.00 183 LEU A CA 1
ATOM 1397 C C . LEU A 1 183 ? 9.361 5.724 18.815 1.00 94.00 183 LEU A C 1
ATOM 1399 O O . LEU A 1 183 ? 8.274 5.997 19.311 1.00 94.00 183 LEU A O 1
ATOM 1403 N N . GLY A 1 184 ? 10.315 5.084 19.498 1.00 93.50 184 GLY A N 1
ATOM 1404 C CA . GLY A 1 184 ? 10.128 4.617 20.875 1.00 93.50 184 GLY A CA 1
ATOM 1405 C C . GLY A 1 184 ? 9.826 5.752 21.854 1.00 93.50 184 GLY A C 1
ATOM 1406 O O . GLY A 1 184 ? 8.825 5.694 22.562 1.00 93.50 184 GLY A O 1
ATOM 1407 N N . SER A 1 185 ? 10.611 6.837 21.817 1.00 92.56 185 SER A N 1
ATOM 1408 C CA . SER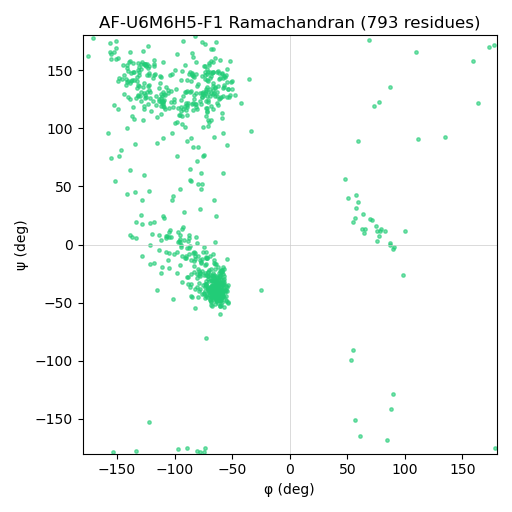 A 1 185 ? 10.377 8.006 22.681 1.00 92.56 185 SER A CA 1
ATOM 1409 C C . SER A 1 185 ? 9.014 8.653 22.420 1.00 92.56 185 SER A C 1
ATOM 1411 O O . SER A 1 185 ? 8.333 9.057 23.356 1.00 92.56 185 SER A O 1
ATOM 1413 N N . TRP A 1 186 ? 8.579 8.722 21.158 1.00 93.25 186 TRP A N 1
ATOM 1414 C CA . TRP A 1 186 ? 7.249 9.239 20.831 1.00 93.25 186 TRP A CA 1
ATOM 1415 C C . TRP A 1 186 ? 6.125 8.335 21.359 1.00 93.25 186 TRP A C 1
ATOM 1417 O O . TRP A 1 186 ? 5.141 8.834 21.896 1.00 93.25 186 TRP A O 1
ATOM 1427 N N . LEU A 1 187 ? 6.273 7.010 21.273 1.00 95.38 187 LEU A N 1
ATOM 1428 C CA . LEU A 1 187 ? 5.292 6.062 21.814 1.00 95.38 187 LEU A CA 1
ATOM 1429 C C . LEU A 1 187 ? 5.236 6.092 23.349 1.00 95.38 187 LEU A C 1
ATOM 1431 O O . LEU A 1 187 ? 4.153 5.977 23.919 1.00 95.38 187 LEU A O 1
ATOM 1435 N N . GLU A 1 188 ? 6.365 6.301 24.029 1.00 93.81 188 GLU A N 1
ATOM 1436 C CA . GLU A 1 188 ? 6.399 6.546 25.477 1.00 93.81 188 GLU A CA 1
ATOM 1437 C C . GLU A 1 188 ? 5.628 7.821 25.855 1.00 93.81 188 GLU A C 1
ATOM 1439 O O . GLU A 1 188 ? 4.766 7.776 26.735 1.00 93.81 188 GLU A O 1
ATOM 1444 N N . GLU A 1 189 ? 5.867 8.937 25.155 1.00 93.75 189 GLU A N 1
ATOM 1445 C CA . GLU A 1 189 ? 5.137 10.200 25.357 1.00 93.75 189 GLU A CA 1
ATOM 1446 C C . GLU A 1 189 ? 3.628 10.036 25.136 1.00 93.75 189 GLU A C 1
ATOM 1448 O O . GLU A 1 189 ? 2.824 10.550 25.910 1.00 93.75 189 GLU A O 1
ATOM 1453 N N . GLN A 1 190 ? 3.242 9.282 24.105 1.00 94.19 190 GLN A N 1
ATOM 1454 C CA . GLN A 1 190 ? 1.845 9.010 23.756 1.00 94.19 190 GLN A CA 1
ATOM 1455 C C . GLN A 1 190 ? 1.211 7.897 24.607 1.00 94.19 190 GLN A C 1
ATOM 1457 O O . GLN A 1 190 ? 0.043 7.567 24.413 1.00 94.19 190 GLN A O 1
ATOM 1462 N N . GLN A 1 191 ? 1.956 7.332 25.565 1.00 95.44 191 GLN A N 1
ATOM 1463 C CA . GLN A 1 191 ? 1.507 6.262 26.461 1.00 95.44 191 GLN A CA 1
ATOM 1464 C C . GLN A 1 191 ? 1.063 4.983 25.724 1.00 95.44 191 GLN A C 1
ATOM 1466 O O . GLN A 1 191 ? 0.135 4.293 26.152 1.00 95.44 191 GLN A O 1
ATOM 1471 N N . VAL A 1 192 ? 1.751 4.648 24.628 1.00 96.81 192 VAL A N 1
ATOM 1472 C CA . VAL A 1 192 ? 1.469 3.484 23.780 1.00 96.81 192 VAL A CA 1
ATOM 1473 C C . VAL A 1 192 ? 2.560 2.420 23.943 1.00 96.81 192 VAL A C 1
ATOM 1475 O O . VAL A 1 192 ? 3.730 2.688 23.657 1.00 96.81 192 VAL A O 1
ATOM 1478 N N . PRO A 1 193 ? 2.227 1.205 24.409 1.00 96.25 193 PRO A N 1
ATOM 1479 C CA . PRO A 1 193 ? 3.175 0.099 24.466 1.00 96.25 193 PRO A CA 1
ATOM 1480 C C . PRO A 1 193 ? 3.538 -0.407 23.073 1.00 96.25 193 PRO A C 1
ATOM 1482 O O . PRO A 1 193 ? 2.724 -0.412 22.146 1.00 96.25 193 PRO A O 1
ATOM 1485 N N . ALA A 1 194 ? 4.767 -0.893 22.933 1.00 96.19 194 ALA A N 1
ATOM 1486 C CA . ALA A 1 194 ? 5.234 -1.449 21.676 1.00 96.19 194 ALA A CA 1
ATOM 1487 C C . ALA A 1 194 ? 6.263 -2.554 21.888 1.00 96.19 194 ALA A C 1
ATOM 1489 O O . ALA A 1 194 ? 7.119 -2.433 22.766 1.00 96.19 194 ALA A O 1
ATOM 1490 N N . LEU A 1 195 ? 6.179 -3.610 21.075 1.00 94.50 195 LEU A N 1
ATOM 1491 C CA . LEU A 1 195 ? 7.089 -4.751 21.112 1.00 94.50 195 LEU A CA 1
ATOM 1492 C C . LEU A 1 195 ? 7.772 -4.966 19.758 1.00 94.50 195 LEU A C 1
ATOM 1494 O O . LEU A 1 195 ? 7.114 -4.927 18.717 1.00 94.50 195 LEU A O 1
ATOM 1498 N N . TRP A 1 196 ? 9.071 -5.255 19.778 1.00 92.62 196 TRP A N 1
ATOM 1499 C CA . TRP A 1 196 ? 9.837 -5.689 18.606 1.00 92.62 196 TRP A CA 1
ATOM 1500 C C . TRP A 1 196 ? 10.511 -7.048 18.844 1.00 92.62 196 TRP A C 1
ATOM 1502 O O . TRP A 1 196 ? 10.476 -7.578 19.956 1.00 92.62 196 TRP A O 1
ATOM 1512 N N . GLY A 1 197 ? 11.080 -7.659 17.804 1.00 86.88 197 GLY A N 1
ATOM 1513 C CA . GLY A 1 197 ? 11.638 -9.015 17.869 1.00 86.88 197 GLY A CA 1
ATOM 1514 C C . GLY A 1 197 ? 10.590 -10.121 17.700 1.00 86.88 197 GLY A C 1
ATOM 1515 O O . GLY A 1 197 ? 10.885 -11.290 17.951 1.00 86.88 197 GLY A O 1
ATOM 1516 N N . LEU A 1 198 ? 9.365 -9.772 17.286 1.00 88.38 198 LEU A N 1
ATOM 1517 C CA . LEU A 1 198 ? 8.292 -10.734 17.039 1.00 88.38 198 LEU A CA 1
ATOM 1518 C C . LEU A 1 198 ? 8.391 -11.314 15.626 1.00 88.38 198 LEU A C 1
ATOM 1520 O O . LEU A 1 198 ? 8.667 -10.608 14.659 1.00 88.38 198 LEU A O 1
ATOM 1524 N N . ASP A 1 199 ? 8.020 -12.585 15.464 1.00 90.31 199 ASP A N 1
ATOM 1525 C CA . ASP A 1 199 ? 7.732 -13.143 14.138 1.00 90.31 199 ASP A CA 1
ATOM 1526 C C . ASP A 1 199 ? 6.366 -12.632 13.638 1.00 90.31 199 ASP A C 1
ATOM 1528 O O . ASP A 1 199 ? 5.342 -13.329 13.679 1.00 90.31 199 ASP A O 1
ATOM 1532 N N . THR A 1 200 ? 6.345 -11.378 13.175 1.00 95.00 200 THR A N 1
ATOM 1533 C CA . THR A 1 200 ? 5.140 -10.719 12.648 1.00 95.00 200 THR A CA 1
ATOM 1534 C C . THR A 1 200 ? 4.584 -11.442 11.424 1.00 95.00 200 THR A C 1
ATOM 1536 O O . THR A 1 200 ? 3.376 -11.400 11.179 1.00 95.00 200 THR A O 1
ATOM 1539 N N . ARG A 1 201 ? 5.415 -12.186 10.680 1.00 95.69 201 ARG A N 1
ATOM 1540 C CA . ARG A 1 201 ? 4.977 -13.020 9.553 1.00 95.69 201 ARG A CA 1
ATOM 1541 C C . ARG A 1 201 ? 4.166 -14.222 10.030 1.00 95.69 201 ARG A C 1
ATOM 1543 O O . ARG A 1 201 ? 3.112 -14.499 9.455 1.00 95.69 201 ARG A O 1
ATOM 1550 N N . SER A 1 202 ? 4.635 -14.941 11.047 1.00 94.69 202 SER A N 1
ATOM 1551 C CA . SER A 1 202 ? 3.900 -16.056 11.655 1.00 94.69 202 SER A CA 1
ATOM 1552 C C . SER A 1 202 ? 2.576 -15.582 12.256 1.00 94.69 202 SER A C 1
ATOM 1554 O O . SER A 1 202 ? 1.532 -16.180 11.979 1.00 94.69 202 SER A O 1
ATOM 1556 N N . LEU A 1 203 ? 2.592 -14.448 12.968 1.00 95.94 203 LEU A N 1
ATOM 1557 C CA . LEU A 1 203 ? 1.383 -13.800 13.482 1.00 95.94 203 LEU A CA 1
ATOM 1558 C C . LEU A 1 203 ? 0.406 -13.438 12.352 1.00 95.94 203 LEU A C 1
ATOM 1560 O O . LEU A 1 203 ? -0.759 -13.824 12.394 1.00 95.94 203 LEU A O 1
ATOM 1564 N N . THR A 1 204 ? 0.882 -12.786 11.291 1.00 97.62 204 THR A N 1
ATOM 1565 C CA . THR A 1 204 ? 0.052 -12.391 10.139 1.00 97.62 204 THR A CA 1
ATOM 1566 C C . THR A 1 204 ? -0.572 -13.596 9.435 1.00 97.62 204 THR A C 1
ATOM 1568 O O . THR A 1 204 ? -1.759 -13.584 9.106 1.00 97.62 204 THR A O 1
ATOM 1571 N N . LYS A 1 205 ? 0.199 -14.672 9.215 1.00 97.44 205 LYS A N 1
ATOM 1572 C CA . LYS A 1 205 ? -0.332 -15.917 8.636 1.00 97.44 205 LYS A CA 1
ATOM 1573 C C . LYS A 1 205 ? -1.451 -16.492 9.495 1.00 97.44 205 LYS A C 1
ATOM 1575 O O . LYS A 1 205 ? -2.482 -16.875 8.950 1.00 97.44 205 LYS A O 1
ATOM 1580 N N . HIS A 1 206 ? -1.247 -16.510 10.810 1.00 97.12 206 HIS A N 1
ATOM 1581 C CA . HIS A 1 206 ? -2.241 -16.990 11.759 1.00 97.12 206 HIS A CA 1
ATOM 1582 C C . HIS A 1 206 ? -3.529 -16.162 11.690 1.00 97.12 206 HIS A C 1
ATOM 1584 O O . HIS A 1 206 ? -4.588 -16.717 11.410 1.00 97.12 206 HIS A O 1
ATOM 1590 N N . LEU A 1 207 ? -3.439 -14.833 11.808 1.00 96.88 207 LEU A N 1
ATOM 1591 C CA . LEU A 1 207 ? -4.598 -13.933 11.710 1.00 96.88 207 LEU A CA 1
ATOM 1592 C C . LEU A 1 207 ? -5.330 -14.064 10.365 1.00 96.88 207 LEU A C 1
ATOM 1594 O O . LEU A 1 207 ? -6.553 -14.004 10.305 1.00 96.88 207 LEU A O 1
ATOM 1598 N N . ARG A 1 208 ? -4.619 -14.319 9.263 1.00 95.69 208 ARG A N 1
ATOM 1599 C CA . ARG A 1 208 ? -5.252 -14.581 7.960 1.00 95.69 208 ARG A CA 1
ATOM 1600 C C . ARG A 1 208 ? -6.005 -15.920 7.922 1.00 95.69 208 ARG A C 1
ATOM 1602 O O . ARG A 1 208 ? -7.044 -16.044 7.263 1.00 95.69 208 ARG A O 1
ATOM 1609 N N . GLU A 1 209 ? -5.488 -16.939 8.606 1.00 95.31 209 GLU A N 1
ATOM 1610 C CA . GLU A 1 209 ? -6.067 -18.286 8.669 1.00 95.31 209 GLU A CA 1
ATOM 1611 C C . GLU A 1 209 ? -7.318 -18.352 9.545 1.00 95.31 209 GLU A C 1
ATOM 1613 O O . GLU A 1 209 ? -8.293 -18.981 9.131 1.00 95.31 209 GLU A O 1
ATOM 1618 N N . VAL A 1 210 ? -7.343 -17.668 10.689 1.00 95.56 210 VAL A N 1
ATOM 1619 C CA . VAL A 1 210 ? -8.463 -17.765 11.648 1.00 95.56 210 VAL A CA 1
ATOM 1620 C C . VAL A 1 210 ? -9.305 -16.493 11.762 1.00 95.56 210 VAL A C 1
ATOM 1622 O O . VAL A 1 210 ? -10.467 -16.573 12.142 1.00 95.56 210 VAL A O 1
ATOM 1625 N N . GLY A 1 211 ? -8.766 -15.352 11.337 1.00 95.12 211 GLY A N 1
ATOM 1626 C CA . GLY A 1 211 ? -9.369 -14.027 11.461 1.00 95.12 211 GLY A CA 1
ATOM 1627 C C . GLY A 1 211 ? -8.655 -13.135 12.475 1.00 95.12 211 GLY A C 1
ATOM 1628 O O . GLY A 1 211 ? -7.836 -13.612 13.266 1.00 95.12 211 GLY A O 1
ATOM 1629 N N . SER A 1 212 ? -8.950 -11.833 12.432 1.00 94.19 212 SER A N 1
ATOM 1630 C CA . SER A 1 212 ? -8.547 -10.918 13.500 1.00 94.19 212 SER A CA 1
ATOM 1631 C C . SER A 1 212 ? -9.204 -11.344 14.811 1.00 94.19 212 SER A C 1
ATOM 1633 O O . SER A 1 212 ? -10.280 -11.946 14.832 1.00 94.19 212 SER A O 1
ATOM 1635 N N . MET A 1 213 ? -8.509 -11.107 15.916 1.00 96.50 213 MET A N 1
ATOM 1636 C CA . MET A 1 213 ? -8.899 -11.661 17.207 1.00 96.50 213 MET A CA 1
ATOM 1637 C C . MET A 1 213 ? -8.433 -10.788 18.354 1.00 96.50 213 MET A C 1
ATOM 1639 O O . MET A 1 213 ? -7.557 -9.947 18.173 1.00 96.50 213 MET A O 1
ATOM 1643 N N . LEU A 1 214 ? -8.973 -11.021 19.546 1.00 98.06 214 LEU A N 1
ATOM 1644 C CA . LEU A 1 214 ? -8.522 -10.304 20.726 1.00 98.06 214 LEU A CA 1
ATOM 1645 C C . LEU A 1 214 ? -7.134 -10.776 21.156 1.00 98.06 214 LEU A C 1
ATOM 1647 O O . LEU A 1 214 ? -6.777 -11.954 21.041 1.00 98.06 214 LEU A O 1
ATOM 1651 N N . GLY A 1 215 ? -6.367 -9.839 21.690 1.00 97.62 215 GLY A N 1
ATOM 1652 C CA . GLY A 1 215 ? -5.080 -10.109 22.295 1.00 97.62 215 GLY A CA 1
ATOM 1653 C C . GLY A 1 215 ? -4.746 -9.116 23.395 1.00 97.62 215 GLY A C 1
ATOM 1654 O O . GLY A 1 215 ? -5.478 -8.159 23.663 1.00 97.62 215 GLY A O 1
ATOM 1655 N N . LYS A 1 216 ? -3.626 -9.384 24.057 1.00 97.44 216 LYS A N 1
ATOM 1656 C CA . LYS A 1 216 ? -3.056 -8.557 25.115 1.00 97.44 216 LYS A CA 1
ATOM 1657 C C . LYS A 1 216 ? -1.583 -8.347 24.831 1.00 97.44 216 LYS A C 1
ATOM 1659 O O . LYS A 1 216 ? -0.863 -9.326 24.645 1.00 97.44 216 LYS A O 1
ATOM 1664 N N . VAL A 1 217 ? -1.143 -7.097 24.837 1.00 97.31 217 VAL A N 1
ATOM 1665 C CA . VAL A 1 217 ? 0.276 -6.753 24.915 1.00 97.31 217 VAL A CA 1
ATOM 1666 C C . VAL A 1 217 ? 0.586 -6.507 26.377 1.00 97.31 217 VAL A C 1
ATOM 1668 O O . VAL A 1 217 ? 0.036 -5.597 26.994 1.00 97.31 217 VAL A O 1
ATOM 1671 N N . VAL A 1 218 ? 1.434 -7.357 26.937 1.00 95.44 218 VAL A N 1
ATOM 1672 C CA . VAL A 1 218 ? 1.811 -7.337 28.342 1.00 95.44 218 VAL A CA 1
ATOM 1673 C C . VAL A 1 218 ? 3.264 -6.917 28.447 1.00 95.44 218 VAL A C 1
ATOM 1675 O O . VAL A 1 218 ? 4.151 -7.540 27.866 1.00 95.44 218 VAL A O 1
ATOM 1678 N N . VAL A 1 219 ? 3.484 -5.854 29.202 1.00 92.62 219 VAL A N 1
ATOM 1679 C CA . VAL A 1 219 ? 4.788 -5.334 29.608 1.00 92.62 219 VAL A CA 1
ATOM 1680 C C . VAL A 1 219 ? 4.706 -5.075 31.107 1.00 92.62 219 VAL A C 1
ATOM 1682 O O . VAL A 1 219 ? 3.635 -4.719 31.603 1.00 92.62 219 VAL A O 1
ATOM 1685 N N . LEU A 1 220 ? 5.800 -5.315 31.824 1.00 90.19 220 LEU A N 1
ATOM 1686 C CA . LEU A 1 220 ? 5.851 -5.099 33.269 1.00 90.19 220 LEU A CA 1
ATOM 1687 C C . LEU A 1 220 ? 5.969 -3.602 33.583 1.00 90.19 220 LEU A C 1
ATOM 1689 O O . LEU A 1 220 ? 6.622 -2.856 32.846 1.00 90.19 220 LEU A O 1
ATOM 1693 N N . SER A 1 221 ? 5.348 -3.161 34.680 1.00 89.06 221 SER A N 1
ATOM 1694 C CA . SER A 1 221 ? 5.578 -1.808 35.204 1.00 89.06 221 SER A CA 1
ATOM 1695 C C . SER A 1 221 ? 7.002 -1.664 35.756 1.00 89.06 221 SER A C 1
ATOM 1697 O O . SER A 1 221 ? 7.720 -2.645 35.944 1.00 89.06 221 SER A O 1
ATOM 1699 N N . GLU A 1 222 ? 7.444 -0.437 36.045 1.00 87.12 222 GLU A N 1
ATOM 1700 C CA . GLU A 1 222 ? 8.758 -0.225 36.673 1.00 87.12 222 GLU A CA 1
ATOM 1701 C C . GLU A 1 222 ? 8.898 -0.921 38.030 1.00 87.12 222 GLU A C 1
ATOM 1703 O O . GLU A 1 222 ? 9.986 -1.372 38.384 1.00 87.12 222 GLU A O 1
ATOM 1708 N N . GLU A 1 223 ? 7.813 -1.006 38.793 1.00 88.06 223 GLU A N 1
ATOM 1709 C CA . GLU A 1 223 ? 7.760 -1.703 40.074 1.00 88.06 223 GLU A CA 1
ATOM 1710 C C . GLU A 1 223 ? 7.864 -3.218 39.882 1.00 88.06 223 GLU A C 1
ATOM 1712 O O . GLU A 1 223 ? 8.690 -3.858 40.527 1.00 88.06 223 GLU A O 1
ATOM 1717 N N . GLU A 1 224 ? 7.090 -3.779 38.952 1.00 89.25 224 GLU A N 1
ATOM 1718 C CA . GLU A 1 224 ? 7.097 -5.217 38.660 1.00 89.25 224 GLU A CA 1
ATOM 1719 C C . GLU A 1 224 ? 8.450 -5.683 38.104 1.00 89.25 224 GLU A C 1
ATOM 1721 O O . GLU A 1 224 ? 8.928 -6.762 38.451 1.00 89.25 224 GLU A O 1
ATOM 1726 N N . GLU A 1 225 ? 9.115 -4.864 37.284 1.00 87.25 225 GLU A N 1
ATOM 1727 C CA . GLU A 1 225 ? 10.483 -5.144 36.832 1.00 87.25 225 GLU A CA 1
ATOM 1728 C C . GLU A 1 225 ? 11.466 -5.208 38.007 1.00 87.25 225 GLU A C 1
ATOM 1730 O O . GLU A 1 225 ? 12.236 -6.165 38.108 1.00 87.25 225 GLU A O 1
ATOM 1735 N N . LYS A 1 226 ? 11.405 -4.239 38.931 1.00 87.81 226 LYS A N 1
ATOM 1736 C CA . LYS A 1 226 ? 12.259 -4.221 40.131 1.00 87.81 226 LYS A CA 1
ATOM 1737 C C . LYS A 1 226 ? 12.025 -5.447 41.010 1.00 87.81 226 LYS A C 1
ATOM 1739 O O . LYS A 1 226 ? 12.983 -5.983 41.562 1.00 87.81 226 LYS A O 1
ATOM 1744 N N . GLU A 1 227 ? 10.782 -5.905 41.141 1.00 88.81 227 GLU A N 1
ATOM 1745 C CA . GLU A 1 227 ? 10.454 -7.127 41.884 1.00 88.81 227 GLU A CA 1
ATOM 1746 C C . GLU A 1 227 ? 11.098 -8.368 41.249 1.00 88.81 227 GLU A C 1
ATOM 1748 O O . GLU A 1 227 ? 11.717 -9.173 41.951 1.00 88.81 227 GLU A O 1
ATOM 1753 N N . VAL A 1 228 ? 11.026 -8.502 39.920 1.00 87.44 228 VAL A N 1
ATOM 1754 C CA . VAL A 1 228 ? 11.666 -9.611 39.190 1.00 87.44 228 VAL A CA 1
ATOM 1755 C C . VAL A 1 228 ? 13.190 -9.547 39.311 1.00 87.44 228 VAL A C 1
ATOM 1757 O O . VAL A 1 228 ? 13.839 -10.573 39.527 1.00 87.44 228 VAL A O 1
ATOM 1760 N N . GLU A 1 229 ? 13.785 -8.360 39.213 1.00 85.81 229 GLU A N 1
ATOM 1761 C CA . GLU A 1 229 ? 15.228 -8.163 39.387 1.00 85.81 229 GLU A CA 1
ATOM 1762 C C . GLU A 1 229 ? 15.691 -8.526 40.803 1.00 85.81 229 GLU A C 1
ATOM 1764 O O . GLU A 1 229 ? 16.662 -9.268 40.966 1.00 85.81 229 GLU A O 1
ATOM 1769 N N . GLN A 1 230 ? 14.964 -8.090 41.834 1.00 86.88 230 GLN A N 1
ATOM 1770 C CA . GLN A 1 230 ? 15.243 -8.467 43.221 1.00 86.88 230 GLN A CA 1
ATOM 1771 C C . GLN A 1 230 ? 15.108 -9.978 43.438 1.00 86.88 230 GLN A C 1
ATOM 1773 O O . GLN A 1 230 ? 15.946 -10.584 44.111 1.00 86.88 230 GLN A O 1
ATOM 1778 N N . GLN A 1 231 ? 14.102 -10.614 42.830 1.00 86.25 231 GLN A N 1
ATOM 1779 C CA . GLN A 1 231 ? 13.937 -12.064 42.879 1.00 86.25 231 GLN A CA 1
ATOM 1780 C C . GLN A 1 231 ? 15.138 -12.790 42.253 1.00 86.25 231 GLN A C 1
ATOM 1782 O O . GLN A 1 231 ? 15.614 -13.779 42.816 1.00 86.25 231 GLN A O 1
ATOM 1787 N N . LEU A 1 232 ? 15.654 -12.299 41.123 1.00 84.38 232 LEU A N 1
ATOM 1788 C CA . LEU A 1 232 ? 16.809 -12.880 40.429 1.00 84.38 232 LEU A CA 1
ATOM 1789 C C . LEU A 1 232 ? 18.122 -12.745 41.213 1.00 84.38 232 LEU A C 1
ATOM 1791 O O . LEU A 1 232 ? 19.008 -13.582 41.045 1.00 84.38 232 LEU A O 1
ATOM 1795 N N . LEU A 1 233 ? 18.236 -11.737 42.082 1.00 85.31 233 LEU A N 1
ATOM 1796 C CA . LEU A 1 233 ? 19.386 -11.532 42.970 1.00 85.31 233 LEU A CA 1
ATOM 1797 C C . LEU A 1 233 ? 19.309 -12.344 44.276 1.00 85.31 233 LEU A C 1
ATOM 1799 O O . LEU A 1 233 ? 20.273 -12.367 45.040 1.00 85.31 233 LEU A O 1
ATOM 1803 N N . SER A 1 234 ? 18.187 -13.015 44.550 1.00 88.25 234 SER A N 1
ATOM 1804 C CA . SER A 1 234 ? 18.025 -13.818 45.766 1.00 88.25 234 SER A CA 1
ATOM 1805 C C . SER A 1 234 ? 18.945 -15.047 45.787 1.00 88.25 234 SER A C 1
ATOM 1807 O O . SER A 1 234 ? 19.201 -15.677 44.758 1.00 88.25 234 SER A O 1
ATOM 1809 N N . GLU A 1 235 ? 19.384 -15.463 46.980 1.00 86.50 235 GLU A N 1
ATOM 1810 C CA . GLU A 1 235 ? 20.210 -16.673 47.155 1.00 86.50 235 GLU A CA 1
ATOM 1811 C C . GLU A 1 235 ? 19.540 -17.925 46.564 1.00 86.50 235 GLU A C 1
ATOM 1813 O O . GLU A 1 235 ? 20.198 -18.777 45.965 1.00 86.50 235 GLU A O 1
ATOM 1818 N N . SER A 1 236 ? 18.209 -18.008 46.665 1.00 86.44 236 SER A N 1
ATOM 1819 C CA . SER A 1 236 ? 17.423 -19.094 46.076 1.00 86.44 236 SER A CA 1
ATOM 1820 C C . SER A 1 236 ? 17.503 -19.114 44.547 1.00 86.44 236 SER A C 1
ATOM 1822 O O . SER A 1 236 ? 17.553 -20.197 43.961 1.00 86.44 236 SER A O 1
ATOM 1824 N N . ALA A 1 237 ? 17.505 -17.952 43.886 1.00 83.56 237 ALA A N 1
ATOM 1825 C CA . ALA A 1 237 ? 17.621 -17.867 42.432 1.00 83.56 237 ALA A CA 1
ATOM 1826 C C . ALA A 1 237 ? 19.031 -18.253 41.962 1.00 83.56 237 ALA A C 1
ATOM 1828 O O . ALA A 1 237 ? 19.172 -19.025 41.012 1.00 83.56 237 ALA A O 1
ATOM 1829 N N . VAL A 1 238 ? 20.069 -17.811 42.679 1.00 85.81 238 VAL A N 1
ATOM 1830 C CA . VAL A 1 238 ? 21.464 -18.203 42.411 1.00 85.81 238 VAL A CA 1
ATOM 1831 C C . VAL A 1 238 ? 21.643 -19.720 42.545 1.00 85.81 238 VAL A C 1
ATOM 1833 O O . VAL A 1 238 ? 22.218 -20.363 41.661 1.00 85.81 238 VAL A O 1
ATOM 1836 N N . ALA A 1 239 ? 21.087 -20.323 43.600 1.00 87.50 239 ALA A N 1
ATOM 1837 C CA . ALA A 1 239 ? 21.108 -21.772 43.790 1.00 87.50 239 ALA A CA 1
ATOM 1838 C C . ALA A 1 239 ? 20.353 -22.523 42.675 1.00 87.50 239 ALA A C 1
ATOM 1840 O O . ALA A 1 239 ? 20.817 -23.565 42.203 1.00 87.50 239 ALA A O 1
ATOM 1841 N N . ALA A 1 240 ? 19.219 -21.988 42.210 1.00 86.56 240 ALA A N 1
ATOM 1842 C CA . ALA A 1 240 ? 18.450 -22.573 41.113 1.00 86.56 240 ALA A CA 1
ATOM 1843 C C . ALA A 1 240 ? 19.219 -22.554 39.779 1.00 86.56 240 ALA A C 1
ATOM 1845 O O . ALA A 1 240 ? 19.195 -23.552 39.055 1.00 86.56 240 ALA A O 1
ATOM 1846 N N . VAL A 1 241 ? 19.948 -21.471 39.479 1.00 87.69 241 VAL A N 1
ATOM 1847 C CA . VAL A 1 241 ? 20.824 -21.377 38.295 1.00 87.69 241 VAL A CA 1
ATOM 1848 C C . VAL A 1 241 ? 21.938 -22.419 38.353 1.00 87.69 241 VAL A C 1
ATOM 1850 O O . VAL A 1 241 ? 22.141 -23.147 37.382 1.00 87.69 241 VAL A O 1
ATOM 1853 N N . ALA A 1 242 ? 22.625 -22.537 39.493 1.00 88.56 242 ALA A N 1
ATOM 1854 C CA . ALA A 1 242 ? 23.675 -23.539 39.679 1.00 88.56 242 ALA A CA 1
ATOM 1855 C C . ALA A 1 242 ? 23.127 -24.971 39.524 1.00 88.56 242 ALA A C 1
ATOM 1857 O O . ALA A 1 242 ? 23.741 -25.818 38.872 1.00 88.56 242 ALA A O 1
ATOM 1858 N N . SER A 1 243 ? 21.930 -25.225 40.060 1.00 90.75 243 SER A N 1
ATOM 1859 C CA . SER A 1 243 ? 21.232 -26.503 39.911 1.00 90.75 243 SER A CA 1
ATOM 1860 C C . SER A 1 243 ? 20.860 -26.802 38.453 1.00 90.75 243 SER A C 1
ATOM 1862 O O . SER A 1 243 ? 21.055 -27.928 37.995 1.00 90.75 243 SER A O 1
ATOM 1864 N N . LEU A 1 244 ? 20.360 -25.811 37.704 1.00 89.06 244 LEU A N 1
ATOM 1865 C CA . LEU A 1 244 ? 20.046 -25.955 36.279 1.00 89.06 244 LEU A CA 1
ATOM 1866 C C . LEU A 1 244 ? 21.306 -26.246 35.459 1.00 89.06 244 LEU A C 1
ATOM 1868 O O . LEU A 1 244 ? 21.299 -27.189 34.674 1.00 89.06 244 LEU A O 1
ATOM 1872 N N . ALA A 1 245 ? 22.390 -25.492 35.669 1.00 90.00 245 ALA A N 1
ATOM 1873 C CA . ALA A 1 245 ? 23.664 -25.729 34.992 1.00 90.00 245 ALA A CA 1
ATOM 1874 C C . ALA A 1 245 ? 24.154 -27.167 35.224 1.00 90.00 245 ALA A C 1
ATOM 1876 O O . ALA A 1 245 ? 24.426 -27.881 34.262 1.00 90.00 245 ALA A O 1
ATOM 1877 N N . SER A 1 246 ? 24.134 -27.633 36.479 1.00 91.12 246 SER A N 1
ATOM 1878 C CA . SER A 1 246 ? 24.514 -29.006 36.824 1.00 91.12 246 SER A CA 1
ATOM 1879 C C . SER A 1 246 ? 23.648 -30.058 36.122 1.00 91.12 246 SER A C 1
ATOM 1881 O O . SER A 1 246 ? 24.183 -31.046 35.625 1.00 91.12 246 SER A O 1
ATOM 1883 N N . ARG A 1 247 ? 22.327 -29.852 36.007 1.00 92.81 247 ARG A N 1
ATOM 1884 C CA . ARG A 1 247 ? 21.458 -30.769 35.246 1.00 92.81 247 ARG A CA 1
ATOM 1885 C C . ARG A 1 247 ? 21.782 -30.759 33.755 1.00 92.81 247 ARG A C 1
ATOM 1887 O O . ARG A 1 247 ? 21.893 -31.835 33.170 1.00 92.81 247 ARG A O 1
ATOM 1894 N N . LEU A 1 248 ? 21.998 -29.588 33.152 1.00 90.44 248 LEU A N 1
ATOM 1895 C CA . LEU A 1 248 ? 22.365 -29.471 31.735 1.00 90.44 248 LEU A CA 1
ATOM 1896 C C . LEU A 1 248 ? 23.674 -30.211 31.418 1.00 90.44 248 LEU A C 1
ATOM 1898 O O . LEU A 1 248 ? 23.766 -30.851 30.372 1.00 90.44 248 LEU A O 1
ATOM 1902 N N . GLU A 1 249 ? 24.653 -30.206 32.330 1.00 91.12 249 GLU A N 1
ATOM 1903 C CA . GLU A 1 249 ? 25.900 -30.976 32.178 1.00 91.12 249 GLU A CA 1
ATOM 1904 C C . GLU A 1 249 ? 25.666 -32.486 32.042 1.00 91.12 249 GLU A C 1
ATOM 1906 O O . GLU A 1 249 ? 26.453 -33.165 31.382 1.00 91.12 249 GLU A O 1
ATOM 1911 N N . THR A 1 250 ? 24.594 -33.022 32.639 1.00 92.12 250 THR A N 1
ATOM 1912 C CA . THR A 1 250 ? 24.294 -34.465 32.607 1.00 92.12 250 THR A CA 1
ATOM 1913 C C . THR A 1 250 ? 23.687 -34.940 31.286 1.00 92.12 250 THR A C 1
ATOM 1915 O O . THR A 1 250 ? 23.659 -36.146 31.027 1.00 92.12 250 THR A O 1
ATOM 1918 N N . TYR A 1 251 ? 23.240 -34.025 30.417 1.00 92.88 251 TYR A N 1
ATOM 1919 C CA . TYR A 1 251 ? 22.654 -34.402 29.133 1.00 92.88 251 TYR A CA 1
ATOM 1920 C C . TYR A 1 251 ? 23.709 -35.048 28.222 1.00 92.88 251 TYR A C 1
ATOM 1922 O O . TYR A 1 251 ? 24.791 -34.481 28.042 1.00 92.88 251 TYR A O 1
ATOM 1930 N N . PRO A 1 252 ? 23.419 -36.197 27.575 1.00 90.19 252 PRO A N 1
ATOM 1931 C CA . PRO A 1 252 ? 24.425 -36.964 26.834 1.00 90.19 252 PRO A CA 1
ATOM 1932 C C . PRO A 1 252 ? 25.174 -36.162 25.764 1.00 90.19 252 PRO A C 1
ATOM 1934 O O . PRO A 1 252 ? 26.382 -36.338 25.596 1.00 90.19 252 PRO A O 1
ATOM 1937 N N . ALA A 1 253 ? 24.478 -35.275 25.045 1.00 87.81 253 ALA A N 1
ATOM 1938 C CA . ALA A 1 253 ? 25.071 -34.431 24.010 1.00 87.81 253 ALA A CA 1
ATOM 1939 C C . ALA A 1 253 ? 26.018 -33.367 24.599 1.00 87.81 253 ALA A C 1
ATOM 1941 O O . ALA A 1 253 ? 27.134 -33.201 24.101 1.00 87.81 253 ALA A O 1
ATOM 1942 N N . VAL A 1 254 ? 25.610 -32.720 25.697 1.00 88.06 254 VAL A N 1
ATOM 1943 C CA . VAL A 1 254 ? 26.388 -31.697 26.415 1.00 88.06 254 VAL A CA 1
ATOM 1944 C C . VAL A 1 254 ? 27.611 -32.326 27.082 1.00 88.06 254 VAL A C 1
ATOM 1946 O O . VAL A 1 254 ? 28.734 -31.881 26.853 1.00 88.06 254 VAL A O 1
ATOM 1949 N N . HIS A 1 255 ? 27.428 -33.428 27.815 1.00 88.88 255 HIS A N 1
ATOM 1950 C CA . HIS A 1 255 ? 28.515 -34.169 28.455 1.00 88.88 255 HIS A CA 1
ATOM 1951 C C . HIS A 1 255 ? 29.551 -34.662 27.434 1.00 88.88 255 HIS A C 1
ATOM 1953 O O . HIS A 1 255 ? 30.762 -34.516 27.621 1.00 88.88 255 HIS A O 1
ATOM 1959 N N . LYS A 1 256 ? 29.087 -35.224 26.309 1.00 86.38 256 LYS A N 1
ATOM 1960 C CA . LYS A 1 256 ? 29.963 -35.686 25.225 1.00 86.38 256 LYS A CA 1
ATOM 1961 C C . LYS A 1 256 ? 30.763 -34.536 24.620 1.00 86.38 256 LYS A C 1
ATOM 1963 O O . LYS A 1 256 ? 31.945 -34.729 24.337 1.00 86.38 256 LYS A O 1
ATOM 1968 N N . ALA A 1 257 ? 30.157 -33.365 24.439 1.00 85.12 257 ALA A N 1
ATOM 1969 C CA . ALA A 1 257 ? 30.867 -32.178 23.986 1.00 85.12 257 ALA A CA 1
ATOM 1970 C C . ALA A 1 257 ? 31.912 -31.730 25.026 1.00 85.12 257 ALA A C 1
ATOM 1972 O O . ALA A 1 257 ? 33.091 -31.660 24.691 1.00 85.12 257 ALA A O 1
ATOM 1973 N N . LEU A 1 258 ? 31.540 -31.573 26.303 1.00 85.38 258 LEU A N 1
ATOM 1974 C CA . LEU A 1 258 ? 32.467 -31.190 27.382 1.00 85.38 258 LEU A CA 1
ATOM 1975 C C . LEU A 1 258 ? 33.667 -32.139 27.508 1.00 85.38 258 LEU A C 1
ATOM 1977 O O . LEU A 1 258 ? 34.798 -31.679 27.647 1.00 85.38 258 LEU A O 1
ATOM 1981 N N . SER A 1 259 ? 33.448 -33.453 27.381 1.00 82.81 259 SER A N 1
ATOM 1982 C CA . SER A 1 259 ? 34.510 -34.474 27.457 1.00 82.81 259 SER A CA 1
ATOM 1983 C C . SER A 1 259 ? 35.540 -34.409 26.319 1.00 82.81 259 SER A C 1
ATOM 1985 O O . SER A 1 259 ? 36.607 -35.010 26.423 1.00 82.81 259 SER A O 1
ATOM 1987 N N . ARG A 1 260 ? 35.225 -33.700 25.227 1.00 80.12 260 ARG A N 1
ATOM 1988 C CA . ARG A 1 260 ? 36.060 -33.578 24.023 1.00 80.12 260 ARG A CA 1
ATOM 1989 C C . ARG A 1 260 ? 36.721 -32.199 23.873 1.00 80.12 260 ARG A C 1
ATOM 1991 O O . ARG A 1 260 ? 37.530 -32.044 22.963 1.00 80.12 260 ARG A O 1
ATOM 1998 N N . CYS A 1 261 ? 36.402 -31.216 24.725 1.00 77.38 261 CYS A N 1
ATOM 1999 C CA . CYS A 1 261 ? 37.028 -29.881 24.697 1.00 77.38 261 CYS A CA 1
ATOM 2000 C C . CYS A 1 261 ? 38.389 -29.925 25.397 1.00 77.38 261 CYS A C 1
ATOM 2002 O O . CYS A 1 261 ? 38.495 -30.406 26.524 1.00 77.38 261 CYS A O 1
ATOM 2004 N N . CYS A 1 262 ? 39.400 -29.290 24.810 1.00 74.12 262 CYS A N 1
ATOM 2005 C CA . CYS A 1 262 ? 40.625 -28.889 25.517 1.00 74.12 262 CYS A CA 1
ATOM 2006 C C . CYS A 1 262 ? 40.417 -27.667 26.447 1.00 74.12 262 CYS A C 1
ATOM 2008 O O . CYS A 1 262 ? 41.327 -27.249 27.150 1.00 74.12 262 CYS A O 1
ATOM 2010 N N . CYS A 1 263 ? 39.203 -27.117 26.447 1.00 78.69 263 CYS A N 1
ATOM 2011 C CA . CYS A 1 263 ? 38.780 -25.791 26.900 1.00 78.69 263 CYS A CA 1
ATOM 2012 C C . CYS A 1 263 ? 37.596 -25.881 27.879 1.00 78.69 263 CYS A C 1
ATOM 2014 O O . CYS A 1 263 ? 36.639 -25.107 27.805 1.00 78.69 263 CYS A O 1
ATOM 2016 N N . ARG A 1 264 ? 37.614 -26.887 28.760 1.00 83.50 264 ARG A N 1
ATOM 2017 C CA . ARG A 1 264 ? 36.464 -27.253 29.600 1.00 83.50 264 ARG A CA 1
ATOM 2018 C C . ARG A 1 264 ? 35.942 -26.085 30.441 1.00 83.50 264 ARG A C 1
ATOM 2020 O O . ARG A 1 264 ? 34.738 -25.865 30.444 1.00 83.50 264 ARG A O 1
ATOM 2027 N N . ASP A 1 265 ? 36.823 -25.314 31.071 1.00 83.50 265 ASP A N 1
ATOM 2028 C CA . ASP A 1 265 ? 36.426 -24.204 31.949 1.00 83.50 265 ASP A CA 1
ATOM 2029 C C . ASP A 1 265 ? 35.689 -23.090 31.188 1.00 83.50 265 ASP A C 1
ATOM 2031 O O . ASP A 1 265 ? 34.694 -22.560 31.676 1.00 83.50 265 ASP A O 1
ATOM 2035 N N . GLN A 1 266 ? 36.101 -22.791 29.949 1.00 82.94 266 GLN A N 1
ATOM 2036 C CA . GLN A 1 266 ? 35.404 -21.825 29.088 1.00 82.94 266 GLN A CA 1
ATOM 2037 C C . GLN A 1 266 ? 34.018 -22.327 28.663 1.00 82.94 266 GLN A C 1
ATOM 2039 O O . GLN A 1 266 ? 33.072 -21.545 28.594 1.00 82.94 266 GLN A O 1
ATOM 2044 N N . MET A 1 267 ? 33.872 -23.627 28.390 1.00 84.31 267 MET A N 1
ATOM 2045 C CA . MET A 1 267 ? 32.569 -24.211 28.048 1.00 84.31 267 MET A CA 1
ATOM 2046 C C . MET A 1 267 ? 31.640 -24.315 29.257 1.00 84.31 267 MET A C 1
ATOM 2048 O O . MET A 1 267 ? 30.439 -24.113 29.106 1.00 84.31 267 MET A O 1
ATOM 2052 N N . LEU A 1 268 ? 32.178 -24.584 30.449 1.00 86.62 268 LEU A N 1
ATOM 2053 C CA . LEU A 1 268 ? 31.418 -24.531 31.700 1.00 86.62 268 LEU A CA 1
ATOM 2054 C C . LEU A 1 268 ? 30.956 -23.101 32.003 1.00 86.62 268 LEU A C 1
ATOM 2056 O O . LEU A 1 268 ? 29.798 -22.910 32.363 1.00 86.62 268 LEU A O 1
ATOM 2060 N N . LEU A 1 269 ? 31.801 -22.092 31.765 1.00 85.56 269 LEU A N 1
ATOM 2061 C CA . LEU A 1 269 ? 31.402 -20.687 31.871 1.00 85.56 269 LEU A CA 1
ATOM 2062 C C . LEU A 1 269 ? 30.275 -20.345 30.884 1.00 85.56 269 LEU A C 1
ATOM 2064 O O . LEU A 1 269 ? 29.277 -19.746 31.277 1.00 85.56 269 LEU A O 1
ATOM 2068 N N . LEU A 1 270 ? 30.391 -20.770 29.622 1.00 84.06 270 LEU A N 1
ATOM 2069 C CA . LEU A 1 270 ? 29.348 -20.575 28.609 1.00 84.06 270 LEU A CA 1
ATOM 2070 C C . LEU A 1 270 ? 28.039 -21.293 28.984 1.00 84.06 270 LEU A C 1
ATOM 2072 O O . LEU A 1 270 ? 26.951 -20.750 28.784 1.00 84.06 270 LEU A O 1
ATOM 2076 N N . LEU A 1 271 ? 28.127 -22.501 29.549 1.00 86.56 271 LEU A N 1
ATOM 2077 C CA . LEU A 1 271 ? 26.974 -23.239 30.062 1.00 86.56 271 LEU A CA 1
ATOM 2078 C C . LEU A 1 271 ? 26.300 -22.489 31.211 1.00 86.56 271 LEU A C 1
ATOM 2080 O O . LEU A 1 271 ? 25.079 -22.345 31.213 1.00 86.56 271 LEU A O 1
ATOM 2084 N N . GLN A 1 272 ? 27.091 -21.986 32.159 1.00 86.12 272 GLN A N 1
ATOM 2085 C CA . GLN A 1 272 ? 26.608 -21.217 33.299 1.00 86.12 272 GLN A CA 1
ATOM 2086 C C . GLN A 1 272 ? 25.935 -19.915 32.847 1.00 86.12 272 GLN A C 1
ATOM 2088 O O . GLN A 1 272 ? 24.833 -19.619 33.303 1.00 86.12 272 GLN A O 1
ATOM 2093 N N . GLN A 1 273 ? 26.525 -19.189 31.891 1.00 84.19 273 GLN A N 1
ATOM 2094 C CA . GLN A 1 273 ? 25.920 -18.001 31.272 1.00 84.19 273 GLN A CA 1
ATOM 2095 C C . GLN A 1 273 ? 24.578 -18.329 30.602 1.00 84.19 273 GLN A C 1
ATOM 2097 O O . GLN A 1 273 ? 23.598 -17.601 30.771 1.00 84.19 273 GLN A O 1
ATOM 2102 N N . ARG A 1 274 ? 24.491 -19.453 29.878 1.00 84.25 274 ARG A N 1
ATOM 2103 C CA . ARG A 1 274 ? 23.238 -19.902 29.250 1.00 84.25 274 ARG A CA 1
ATOM 2104 C C . ARG A 1 274 ? 22.184 -20.327 30.267 1.00 84.25 274 ARG A C 1
ATOM 2106 O O . ARG A 1 274 ? 21.021 -19.967 30.101 1.00 84.25 274 ARG A O 1
ATOM 2113 N N . ALA A 1 275 ? 22.570 -21.032 31.329 1.00 84.69 275 ALA A N 1
ATOM 2114 C CA . ALA A 1 275 ? 21.672 -21.403 32.420 1.00 84.69 275 ALA A CA 1
ATOM 2115 C C . ALA A 1 275 ? 21.142 -20.161 33.157 1.00 84.69 275 ALA A C 1
ATOM 2117 O O . ALA A 1 275 ? 19.942 -20.062 33.409 1.00 84.69 275 ALA A O 1
ATOM 2118 N N . GLN A 1 276 ? 22.009 -19.182 33.433 1.00 84.06 276 GLN A N 1
ATOM 2119 C CA . GLN A 1 276 ? 21.628 -17.903 34.036 1.00 84.06 276 GLN A CA 1
ATOM 2120 C C . GLN A 1 276 ? 20.655 -17.130 33.139 1.00 84.06 276 GLN A C 1
ATOM 2122 O O . GLN A 1 276 ? 19.614 -16.669 33.609 1.00 84.06 276 GLN A O 1
ATOM 2127 N N . ARG A 1 277 ? 20.942 -17.044 31.833 1.00 81.69 277 ARG A N 1
ATOM 2128 C CA . ARG A 1 277 ? 20.042 -16.431 30.846 1.00 81.69 277 ARG A CA 1
ATOM 2129 C C . ARG A 1 277 ? 18.686 -17.135 30.804 1.00 81.69 277 ARG A C 1
ATOM 2131 O O . ARG A 1 277 ? 17.658 -16.466 30.799 1.00 81.69 277 ARG A O 1
ATOM 2138 N N . ALA A 1 278 ? 18.665 -18.465 30.797 1.00 81.69 278 ALA A N 1
ATOM 2139 C CA . ALA A 1 278 ? 17.426 -19.232 30.756 1.00 81.69 278 ALA A CA 1
ATOM 2140 C C . ALA A 1 278 ? 16.583 -19.050 32.030 1.00 81.69 278 ALA A C 1
ATOM 2142 O O . ALA A 1 278 ? 15.374 -18.847 31.933 1.00 81.69 278 ALA A O 1
ATOM 2143 N N . ALA A 1 279 ? 17.210 -19.042 33.209 1.00 82.06 279 ALA A N 1
ATOM 2144 C CA . ALA A 1 279 ? 16.526 -18.764 34.471 1.00 82.06 279 ALA A CA 1
ATOM 2145 C C . ALA A 1 279 ? 15.950 -17.338 34.514 1.00 82.06 279 ALA A C 1
ATOM 2147 O O . ALA A 1 279 ? 14.804 -17.153 34.924 1.00 82.06 279 ALA A O 1
ATOM 2148 N N . ARG A 1 280 ? 16.702 -16.341 34.018 1.00 82.38 280 ARG A N 1
ATOM 2149 C CA . ARG A 1 280 ? 16.205 -14.966 33.847 1.00 82.38 280 ARG A CA 1
ATOM 2150 C C . ARG A 1 280 ? 14.968 -14.946 32.951 1.00 82.38 280 ARG A C 1
ATOM 2152 O O . ARG A 1 280 ? 13.923 -14.476 33.383 1.00 82.38 280 ARG A O 1
ATOM 2159 N N . LEU A 1 281 ? 15.046 -15.515 31.747 1.00 81.62 281 LEU A N 1
ATOM 2160 C CA . LEU A 1 281 ? 13.905 -15.589 30.825 1.00 81.62 281 LEU A CA 1
ATOM 2161 C C . LEU A 1 281 ? 12.690 -16.280 31.457 1.00 81.62 281 LEU A C 1
ATOM 2163 O O . LEU A 1 281 ? 11.564 -15.837 31.255 1.00 81.62 281 LEU A O 1
ATOM 2167 N N . GLN A 1 282 ? 12.906 -17.335 32.244 1.00 82.12 282 GLN A N 1
ATOM 2168 C CA . GLN A 1 282 ? 11.832 -18.048 32.928 1.00 82.12 282 GLN A CA 1
ATOM 2169 C C . GLN A 1 282 ? 11.127 -17.181 33.981 1.00 82.12 282 GLN A C 1
ATOM 2171 O O . GLN A 1 282 ? 9.897 -17.177 34.023 1.00 82.12 282 GLN A O 1
ATOM 2176 N N . ALA A 1 283 ? 11.880 -16.446 34.805 1.00 84.69 283 ALA A N 1
ATOM 2177 C CA . ALA A 1 283 ? 11.315 -15.545 35.812 1.00 84.69 283 ALA A CA 1
ATOM 2178 C C . ALA A 1 283 ? 10.490 -14.426 35.161 1.00 84.69 283 ALA A C 1
ATOM 2180 O O . ALA A 1 283 ? 9.336 -14.204 35.528 1.00 84.69 283 ALA A O 1
ATOM 2181 N N . TRP A 1 284 ? 11.042 -13.794 34.123 1.00 86.38 284 TRP A N 1
ATOM 2182 C CA . TRP A 1 284 ? 10.346 -12.759 33.360 1.00 86.38 284 TRP A CA 1
ATOM 2183 C C . TRP A 1 284 ? 9.092 -13.291 32.664 1.00 86.38 284 TRP A C 1
ATOM 2185 O O . TRP A 1 284 ? 8.039 -12.661 32.724 1.00 86.38 284 TRP A O 1
ATOM 2195 N N . ALA A 1 285 ? 9.163 -14.472 32.045 1.00 83.81 285 ALA A N 1
ATOM 2196 C CA . ALA A 1 285 ? 8.007 -15.088 31.406 1.00 83.81 285 ALA A CA 1
ATOM 2197 C C . ALA A 1 285 ? 6.887 -15.402 32.408 1.00 83.81 285 ALA A C 1
ATOM 2199 O O . ALA A 1 285 ? 5.713 -15.216 32.092 1.00 83.81 285 ALA A O 1
ATOM 2200 N N . ALA A 1 286 ? 7.232 -15.851 33.619 1.00 86.00 286 ALA A N 1
ATOM 2201 C CA . ALA A 1 286 ? 6.261 -16.090 34.683 1.00 86.00 286 ALA A CA 1
ATOM 2202 C C . ALA A 1 286 ? 5.595 -14.786 35.155 1.00 86.00 286 ALA A C 1
ATOM 2204 O O . ALA A 1 286 ? 4.370 -14.738 35.267 1.00 86.00 286 ALA A O 1
ATOM 2205 N N . ALA A 1 287 ? 6.376 -13.722 35.362 1.00 89.38 287 ALA A N 1
ATOM 2206 C CA . ALA A 1 287 ? 5.858 -12.411 35.747 1.00 89.38 287 ALA A CA 1
ATOM 2207 C C . ALA A 1 287 ? 4.938 -11.812 34.670 1.00 89.38 287 ALA A C 1
ATOM 2209 O O . ALA A 1 287 ? 3.829 -11.374 34.974 1.00 89.38 287 ALA A O 1
ATOM 2210 N N . LEU A 1 288 ? 5.343 -11.878 33.396 1.00 90.50 288 LEU A N 1
ATOM 2211 C CA . LEU A 1 288 ? 4.530 -11.425 32.262 1.00 90.50 288 LEU A CA 1
ATOM 2212 C C . LEU A 1 288 ? 3.218 -12.209 32.149 1.00 90.50 288 LEU A C 1
ATOM 2214 O O . LEU A 1 288 ? 2.175 -11.622 31.877 1.00 90.50 288 LEU A O 1
ATOM 2218 N N . LYS A 1 289 ? 3.229 -13.522 32.404 1.00 88.25 289 LYS A N 1
ATOM 2219 C CA . LYS A 1 289 ? 1.991 -14.315 32.453 1.00 88.25 289 LYS A CA 1
ATOM 2220 C C . LYS A 1 289 ? 1.078 -13.877 33.595 1.00 88.25 289 LYS A C 1
ATOM 2222 O O . LYS A 1 289 ? -0.090 -13.602 33.350 1.00 88.25 289 LYS A O 1
ATOM 2227 N N . ALA A 1 290 ? 1.617 -13.707 34.802 1.00 90.69 290 ALA A N 1
ATOM 2228 C CA . ALA A 1 290 ? 0.843 -13.233 35.951 1.00 90.69 290 ALA A CA 1
ATOM 2229 C C . ALA A 1 290 ? 0.267 -11.816 35.739 1.00 90.69 290 ALA A C 1
ATOM 2231 O O . ALA A 1 290 ? -0.837 -11.508 36.191 1.00 90.69 290 ALA A O 1
ATOM 2232 N N . ALA A 1 291 ? 0.984 -10.934 35.038 1.00 91.44 291 ALA A N 1
ATOM 2233 C CA . ALA A 1 291 ? 0.460 -9.643 34.590 1.00 91.44 291 ALA A CA 1
ATOM 2234 C C . ALA A 1 291 ? -0.644 -9.799 33.527 1.00 91.44 291 ALA A C 1
ATOM 2236 O O . ALA A 1 291 ? -1.694 -9.166 33.631 1.00 91.44 291 ALA A O 1
ATOM 2237 N N . GLY A 1 292 ? -0.461 -10.695 32.556 1.00 91.25 292 GLY A N 1
ATOM 2238 C CA . GLY A 1 292 ? -1.450 -10.989 31.517 1.00 91.25 292 GLY A CA 1
ATOM 2239 C C . GLY A 1 292 ? -2.750 -11.610 32.036 1.00 91.25 292 GLY A C 1
ATOM 2240 O O . GLY A 1 292 ? -3.815 -11.353 31.466 1.00 91.25 292 GLY A O 1
ATOM 2241 N N . ASP A 1 293 ? -2.682 -12.378 33.124 1.00 91.44 293 ASP A N 1
ATOM 2242 C CA . ASP A 1 293 ? -3.844 -12.971 33.796 1.00 91.44 293 ASP A CA 1
ATOM 2243 C C . ASP A 1 293 ? -4.688 -11.916 34.531 1.00 91.44 293 ASP A C 1
ATOM 2245 O O . ASP A 1 293 ? -5.908 -12.052 34.624 1.00 91.44 293 ASP A O 1
ATOM 2249 N N . ARG A 1 294 ? -4.060 -10.829 35.005 1.00 92.44 294 ARG A N 1
ATOM 2250 C CA . ARG A 1 294 ? -4.742 -9.699 35.664 1.00 92.44 294 ARG A CA 1
ATOM 2251 C C . ARG A 1 294 ? -5.459 -8.767 34.683 1.00 92.44 294 ARG A C 1
ATOM 2253 O O . ARG A 1 294 ? -6.382 -8.061 35.082 1.00 92.44 294 ARG A O 1
ATOM 2260 N N . LEU A 1 295 ? -5.053 -8.754 33.415 1.00 93.38 295 LEU A N 1
ATOM 2261 C CA . LEU A 1 295 ? -5.630 -7.899 32.379 1.00 93.38 295 LEU A CA 1
ATOM 2262 C C . LEU A 1 295 ? -6.760 -8.644 31.645 1.00 93.38 295 LEU A C 1
ATOM 2264 O O . LEU A 1 295 ? -6.470 -9.649 31.007 1.00 93.38 295 LEU A O 1
ATOM 2268 N N . PRO A 1 296 ? -8.035 -8.225 31.676 1.00 94.69 296 PRO A N 1
ATOM 2269 C CA . PRO A 1 296 ? -9.091 -8.885 30.899 1.00 94.69 296 PRO A CA 1
ATOM 2270 C C . PRO A 1 296 ? -8.920 -8.669 29.385 1.00 94.69 296 PRO A C 1
ATOM 2272 O O . PRO A 1 296 ? -8.253 -7.731 28.955 1.00 94.69 296 PRO A O 1
ATOM 2275 N N . LEU A 1 297 ? -9.516 -9.551 28.571 1.00 94.62 297 LEU A N 1
ATOM 2276 C CA . LEU A 1 297 ? -9.662 -9.290 27.133 1.00 94.62 297 LEU A CA 1
ATOM 2277 C C . LEU A 1 297 ? -10.751 -8.231 26.924 1.00 94.62 297 LEU A C 1
ATOM 2279 O O . LEU A 1 297 ? -11.847 -8.380 27.463 1.00 94.62 297 LEU A O 1
ATOM 2283 N N . ASP A 1 298 ? -10.449 -7.201 26.137 1.00 92.88 298 ASP A N 1
ATOM 2284 C CA . ASP A 1 298 ? -11.381 -6.131 25.761 1.00 92.88 298 ASP A CA 1
ATOM 2285 C C . ASP A 1 298 ? -11.671 -6.205 24.257 1.00 92.88 298 ASP A C 1
ATOM 2287 O O . ASP A 1 298 ? -10.739 -6.177 23.451 1.00 92.88 298 ASP A O 1
ATOM 2291 N N . ASP A 1 299 ? -12.950 -6.320 23.876 1.00 95.56 299 ASP A N 1
ATOM 2292 C CA . ASP A 1 299 ? -13.368 -6.208 22.474 1.00 95.56 299 ASP A CA 1
ATOM 2293 C C . ASP A 1 299 ? -13.776 -4.762 22.170 1.00 95.56 299 ASP A C 1
ATOM 2295 O O . ASP A 1 299 ? -14.892 -4.352 22.525 1.00 95.56 299 ASP A O 1
ATOM 2299 N N . PRO A 1 300 ? -12.927 -3.988 21.472 1.00 93.88 300 PRO A N 1
ATOM 2300 C CA . PRO A 1 300 ? -13.218 -2.592 21.173 1.00 93.88 300 PRO A CA 1
ATOM 2301 C C . PRO A 1 300 ? -14.448 -2.440 20.260 1.00 93.88 300 PRO A C 1
ATOM 2303 O O . PRO A 1 300 ? -15.156 -1.442 20.359 1.00 93.88 300 PRO A O 1
ATOM 2306 N N . ASN A 1 301 ? -14.778 -3.438 19.427 1.00 93.06 301 ASN A N 1
ATOM 2307 C CA . ASN A 1 301 ? -15.930 -3.371 18.515 1.00 93.06 301 ASN A CA 1
ATOM 2308 C C . ASN A 1 301 ? -17.280 -3.474 19.247 1.00 93.06 301 ASN A C 1
ATOM 2310 O O . ASN A 1 301 ? -18.334 -3.210 18.663 1.00 93.06 301 ASN A O 1
ATOM 2314 N N . SER A 1 302 ? -17.275 -3.850 20.530 1.00 93.94 302 SER A N 1
ATOM 2315 C CA . SER A 1 302 ? -18.482 -3.838 21.360 1.00 93.94 302 SER A CA 1
ATOM 2316 C C . SER A 1 302 ? -18.948 -2.413 21.699 1.00 93.94 302 SER A C 1
ATOM 2318 O O . SER A 1 302 ? -20.144 -2.205 21.943 1.00 93.94 302 SER A O 1
ATOM 2320 N N . ARG A 1 303 ? -18.030 -1.435 21.663 1.00 93.50 303 ARG A N 1
ATOM 2321 C CA . ARG A 1 303 ? -18.259 -0.016 21.966 1.00 93.50 303 ARG A CA 1
ATOM 2322 C C . ARG A 1 303 ? -18.463 0.806 20.691 1.00 93.50 303 ARG A C 1
ATOM 2324 O O . ARG A 1 303 ? -18.142 0.376 19.587 1.00 93.50 303 ARG A O 1
ATOM 2331 N N . ASN A 1 304 ? -18.995 2.018 20.847 1.00 92.56 304 ASN A N 1
ATOM 2332 C CA . ASN A 1 304 ? -19.055 2.991 19.759 1.00 92.56 304 ASN A CA 1
ATOM 2333 C C . ASN A 1 304 ? -17.719 3.745 19.670 1.00 92.56 304 ASN A C 1
ATOM 2335 O O . ASN A 1 304 ? -17.581 4.833 20.226 1.00 92.56 304 ASN A O 1
ATOM 2339 N N . LEU A 1 305 ? -16.737 3.157 18.983 1.00 90.62 305 LEU A N 1
ATOM 2340 C CA . LEU A 1 305 ? -15.402 3.750 18.851 1.00 90.62 305 LEU A CA 1
ATOM 2341 C C . LEU A 1 305 ? -15.432 5.105 18.141 1.00 90.62 305 LEU A C 1
ATOM 2343 O O . LEU A 1 305 ? -14.633 5.969 18.474 1.00 90.62 305 LEU A O 1
ATOM 2347 N N . VAL A 1 306 ? -16.384 5.319 17.227 1.00 88.50 306 VAL A N 1
ATOM 2348 C CA . VAL A 1 306 ? -16.598 6.612 16.562 1.00 88.50 306 VAL A CA 1
ATOM 2349 C C . VAL A 1 306 ? -16.857 7.721 17.579 1.00 88.50 306 VAL A C 1
ATOM 2351 O O . VAL A 1 306 ? -16.301 8.803 17.445 1.00 88.50 306 VAL A O 1
ATOM 2354 N N . ALA A 1 307 ? -17.627 7.454 18.637 1.00 88.88 307 ALA A N 1
ATOM 2355 C CA . ALA A 1 307 ? -17.859 8.435 19.696 1.00 88.88 307 ALA A CA 1
ATOM 2356 C C . ALA A 1 307 ? -16.595 8.739 20.524 1.00 88.88 307 ALA A C 1
ATOM 2358 O O . ALA A 1 307 ? -16.457 9.847 21.034 1.00 88.88 307 ALA A O 1
ATOM 2359 N N . GLU A 1 308 ? -15.665 7.785 20.650 1.00 87.81 308 GLU A N 1
ATOM 2360 C CA . GLU A 1 308 ? -14.398 7.965 21.382 1.00 87.81 308 GLU A CA 1
ATOM 2361 C C . GLU A 1 308 ? -13.398 8.847 20.618 1.00 87.81 308 GLU A C 1
ATOM 2363 O O . GLU A 1 308 ? -12.511 9.454 21.222 1.00 87.81 308 GLU A O 1
ATOM 2368 N N . VAL A 1 309 ? -13.528 8.908 19.291 1.00 83.31 309 VAL A N 1
ATOM 2369 C CA . VAL A 1 309 ? -12.625 9.650 18.405 1.00 83.31 309 VAL A CA 1
ATOM 2370 C C . VAL A 1 309 ? -13.327 10.738 17.601 1.00 83.31 309 VAL A C 1
ATOM 2372 O O . VAL A 1 309 ? -12.707 11.266 16.699 1.00 83.31 309 VAL A O 1
ATOM 2375 N N . SER A 1 310 ? -14.586 11.071 17.864 1.00 81.62 310 SER A N 1
ATOM 2376 C CA . SER A 1 310 ? -15.289 12.176 17.200 1.00 81.62 310 SER A CA 1
ATOM 2377 C C . SER A 1 310 ? -15.078 13.481 17.968 1.00 81.62 310 SER A C 1
ATOM 2379 O O . SER A 1 310 ? -15.128 13.467 19.204 1.00 81.62 310 SER A O 1
ATOM 2381 N N . PRO A 1 311 ? -14.916 14.633 17.284 1.00 76.12 311 PRO A N 1
ATOM 2382 C CA . PRO A 1 311 ? -14.812 15.916 17.962 1.00 76.12 311 PRO A CA 1
ATOM 2383 C C . PRO A 1 311 ? -16.068 16.177 18.799 1.00 76.12 311 PRO A C 1
ATOM 2385 O O . PRO A 1 311 ? -17.169 15.780 18.420 1.00 76.12 311 PRO A O 1
ATOM 2388 N N . ALA A 1 312 ? -15.896 16.862 19.931 1.00 79.94 312 ALA A N 1
ATOM 2389 C CA . ALA A 1 312 ? -16.995 17.177 20.845 1.00 79.94 312 ALA A CA 1
ATOM 2390 C C . ALA A 1 312 ? -17.860 18.361 20.376 1.00 79.94 312 ALA A C 1
ATOM 2392 O O . ALA A 1 312 ? -19.032 18.446 20.727 1.00 79.94 312 ALA A O 1
ATOM 2393 N N . GLU A 1 313 ? -17.290 19.273 19.583 1.00 82.56 313 GLU A N 1
ATOM 2394 C CA . GLU A 1 313 ? -17.954 20.495 19.125 1.00 82.56 313 GLU A CA 1
ATOM 2395 C C . GLU A 1 313 ? -17.708 20.732 17.627 1.00 82.56 313 GLU A C 1
ATOM 2397 O O . GLU A 1 313 ? -16.627 20.384 17.129 1.00 82.56 313 GLU A O 1
ATOM 2402 N N . PRO A 1 314 ? -18.669 21.347 16.908 1.00 82.62 314 PRO A N 1
ATOM 2403 C CA . PRO A 1 314 ? -18.486 21.742 15.518 1.00 82.62 314 PRO A CA 1
ATOM 2404 C C . PRO A 1 314 ? -17.301 22.690 15.304 1.00 82.62 314 PRO A C 1
ATOM 2406 O O . PRO A 1 314 ? -17.048 23.590 16.106 1.00 82.62 314 PRO A O 1
ATOM 2409 N N . LYS A 1 315 ? -16.598 22.528 14.181 1.00 79.94 315 LYS A N 1
ATOM 2410 C CA . LYS A 1 315 ? -15.446 23.344 13.780 1.00 79.94 315 LYS A CA 1
ATOM 2411 C C . LYS A 1 315 ? -15.567 23.795 12.338 1.00 79.94 315 LYS A C 1
ATOM 2413 O O . LYS A 1 315 ? -15.974 23.033 11.469 1.00 79.94 315 LYS A O 1
ATOM 2418 N N . VAL A 1 316 ? -15.165 25.036 12.087 1.00 78.50 316 VAL A N 1
ATOM 2419 C CA . VAL A 1 316 ? -15.208 25.642 10.756 1.00 78.50 316 VAL A CA 1
ATOM 2420 C C . VAL A 1 316 ? -13.792 25.828 10.232 1.00 78.50 316 VAL A C 1
ATOM 2422 O O . VAL A 1 316 ? -12.988 26.526 10.847 1.00 78.50 316 VAL A O 1
ATOM 2425 N N . PHE A 1 317 ? -13.512 25.252 9.068 1.00 74.81 317 PHE A N 1
ATOM 2426 C CA . PHE A 1 317 ? -12.282 25.470 8.315 1.00 74.81 317 PHE A CA 1
ATOM 2427 C C . PHE A 1 317 ? -12.579 26.361 7.112 1.00 74.81 317 PHE A C 1
ATOM 2429 O O . PHE A 1 317 ? -13.543 26.132 6.380 1.00 74.81 317 PHE A O 1
ATOM 2436 N N . VAL A 1 318 ? -11.752 27.384 6.903 1.00 71.19 318 VAL A N 1
ATOM 2437 C CA . VAL A 1 318 ? -11.894 28.336 5.795 1.00 71.19 318 VAL A CA 1
ATOM 2438 C C . VAL A 1 318 ? -10.648 28.256 4.932 1.00 71.19 318 VAL A C 1
ATOM 2440 O O . VAL A 1 318 ? -9.541 28.456 5.429 1.00 71.19 318 VAL A O 1
ATOM 2443 N N . SER A 1 319 ? -10.825 27.972 3.644 1.00 67.12 319 SER A N 1
ATOM 2444 C CA . SER A 1 319 ? -9.692 27.865 2.728 1.00 67.12 319 SER A CA 1
ATOM 2445 C C . SER A 1 319 ? -8.998 29.216 2.527 1.00 67.12 319 SER A C 1
ATOM 2447 O O . SER A 1 319 ? -9.678 30.224 2.301 1.00 67.12 319 SER A O 1
ATOM 2449 N N . PRO A 1 320 ? -7.653 29.259 2.541 1.00 59.28 320 PRO A N 1
ATOM 2450 C CA . PRO A 1 320 ? -6.893 30.476 2.266 1.00 59.28 320 PRO A CA 1
ATOM 2451 C C . PRO A 1 320 ? -6.906 30.880 0.780 1.00 59.28 320 PRO A C 1
ATOM 2453 O O . PRO A 1 320 ? -6.486 31.988 0.447 1.00 59.28 320 PRO A O 1
ATOM 2456 N N . VAL A 1 321 ? -7.379 30.013 -0.125 1.00 55.84 321 VAL A N 1
ATOM 2457 C CA . VAL A 1 321 ? -7.375 30.238 -1.578 1.00 55.84 321 VAL A CA 1
ATOM 2458 C C . VAL A 1 321 ? -8.763 29.930 -2.154 1.00 55.84 321 VAL A C 1
ATOM 2460 O O . VAL A 1 321 ? -9.342 28.904 -1.823 1.00 55.84 321 VAL A O 1
ATOM 2463 N N . ASN A 1 322 ? -9.240 30.809 -3.054 1.00 49.12 322 ASN A N 1
ATOM 2464 C CA . ASN A 1 322 ? -10.400 30.692 -3.968 1.00 49.12 322 ASN A CA 1
ATOM 2465 C C . ASN A 1 322 ? -11.629 31.606 -3.678 1.00 49.12 322 ASN A C 1
ATOM 2467 O O . ASN A 1 322 ? -12.577 31.209 -3.002 1.00 49.12 322 ASN A O 1
ATOM 2471 N N . PRO A 1 323 ? -11.679 32.823 -4.265 1.00 42.81 323 PRO A N 1
ATOM 2472 C CA . PRO A 1 323 ? -12.847 33.714 -4.214 1.00 42.81 323 PRO A CA 1
ATOM 2473 C C . PRO A 1 323 ? -13.938 33.401 -5.262 1.00 42.81 323 PRO A C 1
ATOM 2475 O O . PRO A 1 323 ? -15.002 34.022 -5.236 1.00 42.81 323 PRO A O 1
ATOM 2478 N N . SER A 1 324 ? -13.699 32.474 -6.198 1.00 41.78 324 SER A N 1
ATOM 2479 C CA . SER A 1 324 ? -14.543 32.254 -7.388 1.00 41.78 324 SER A CA 1
ATOM 2480 C C . SER A 1 324 ? -15.672 31.244 -7.183 1.00 41.78 324 SER A C 1
ATOM 2482 O O . SER A 1 324 ? -16.542 31.113 -8.042 1.00 41.78 324 SER A O 1
ATOM 2484 N N . VAL A 1 325 ? -15.672 30.529 -6.059 1.00 43.41 325 VAL A N 1
ATOM 2485 C CA . VAL A 1 325 ? -16.651 29.486 -5.765 1.00 43.41 325 VAL A CA 1
ATOM 2486 C C . VAL A 1 325 ? -17.487 29.920 -4.565 1.00 43.41 325 VAL A C 1
ATOM 2488 O O . VAL A 1 325 ? -17.014 29.972 -3.431 1.00 43.41 325 VAL A O 1
ATOM 2491 N N . ARG A 1 326 ? -18.761 30.248 -4.801 1.00 38.28 326 ARG A N 1
ATOM 2492 C CA . ARG A 1 326 ? -19.748 30.435 -3.728 1.00 38.28 326 ARG A CA 1
ATOM 2493 C C . ARG A 1 326 ? -20.186 29.063 -3.212 1.00 38.28 326 ARG A C 1
ATOM 2495 O O . ARG A 1 326 ? -21.344 28.719 -3.379 1.00 38.28 326 ARG A O 1
ATOM 2502 N N . LEU A 1 327 ? -19.272 28.262 -2.669 1.00 41.00 327 LEU A N 1
ATOM 2503 C CA . LEU A 1 327 ? -19.631 26.965 -2.095 1.00 41.00 327 LEU A CA 1
ATOM 2504 C C . LEU A 1 327 ? -19.962 27.137 -0.604 1.00 41.00 327 LEU A C 1
ATOM 2506 O O . LEU A 1 327 ? -19.127 27.615 0.165 1.00 41.00 327 LEU A O 1
ATOM 2510 N N . GLY A 1 328 ? -21.219 26.868 -0.255 1.00 43.59 328 GLY A N 1
ATOM 2511 C CA . GLY A 1 328 ? -21.772 26.777 1.092 1.00 43.59 328 GLY A CA 1
ATOM 2512 C C . GLY A 1 328 ? -21.163 25.626 1.888 1.00 43.59 328 GLY A C 1
ATOM 2513 O O . GLY A 1 328 ? -20.348 24.865 1.368 1.00 43.59 328 GLY A O 1
ATOM 2514 N N . ALA A 1 329 ? -21.523 25.548 3.172 1.00 37.84 329 ALA A N 1
ATOM 2515 C CA . ALA A 1 329 ? -20.935 24.610 4.122 1.00 37.84 329 ALA A CA 1
ATOM 2516 C C . ALA A 1 329 ? -20.927 23.181 3.557 1.00 37.84 329 ALA A C 1
ATOM 2518 O O . ALA A 1 329 ? -21.872 22.770 2.890 1.00 37.84 329 ALA A O 1
ATOM 2519 N N . VAL A 1 330 ? -19.861 22.431 3.804 1.00 48.94 330 VAL A N 1
ATOM 2520 C CA . VAL A 1 330 ? -19.887 20.968 3.735 1.00 48.94 330 VAL A CA 1
ATOM 2521 C C . VAL A 1 330 ? -19.943 20.497 5.174 1.00 48.94 330 VAL A C 1
ATOM 2523 O O . VAL A 1 330 ? -19.085 20.894 5.957 1.00 48.94 330 VAL A O 1
ATOM 2526 N N . THR A 1 331 ? -20.956 19.719 5.543 1.00 43.06 331 THR A N 1
ATOM 2527 C CA . THR A 1 331 ? -20.952 19.056 6.847 1.00 43.06 331 THR A CA 1
ATOM 2528 C C . THR A 1 331 ? -20.072 17.817 6.729 1.00 43.06 331 THR A C 1
ATOM 2530 O O . THR A 1 331 ? -20.389 16.940 5.929 1.00 43.06 331 THR A O 1
ATOM 2533 N N . ASP A 1 332 ? -18.969 17.763 7.472 1.00 48.28 332 ASP A N 1
ATOM 2534 C CA . ASP A 1 332 ? -18.207 16.528 7.673 1.00 48.28 332 ASP A CA 1
ATOM 2535 C C . ASP A 1 332 ? -18.656 15.900 8.984 1.00 48.28 332 ASP A C 1
ATOM 2537 O O . ASP A 1 332 ? -18.429 16.467 10.052 1.00 48.28 332 ASP A O 1
ATOM 2541 N N . VAL A 1 333 ? -19.339 14.762 8.905 1.00 51.16 333 VAL A N 1
ATOM 2542 C CA . VAL A 1 333 ? -19.657 13.974 10.097 1.00 51.16 333 VAL A CA 1
ATOM 2543 C C . VAL A 1 333 ? -18.404 13.185 10.446 1.00 51.16 333 VAL A C 1
ATOM 2545 O O . VAL A 1 333 ? -18.245 12.046 10.004 1.00 51.16 333 VAL A O 1
ATOM 2548 N N . SER A 1 334 ? -17.485 13.820 11.179 1.00 46.38 334 SER A N 1
ATOM 2549 C CA . SER A 1 334 ? -16.170 13.236 11.394 1.00 46.38 334 SER A CA 1
ATOM 2550 C C . SER A 1 334 ? -16.204 12.229 12.541 1.00 46.38 334 SER A C 1
ATOM 2552 O O . SER A 1 334 ? -16.590 12.525 13.671 1.00 46.38 334 SER A O 1
ATOM 2554 N N . ALA A 1 335 ? -15.753 11.011 12.255 1.00 38.94 335 ALA A N 1
ATOM 2555 C CA . ALA A 1 335 ? -15.363 10.032 13.266 1.00 38.94 335 ALA A CA 1
ATOM 2556 C C . ALA A 1 335 ? -13.858 10.145 13.579 1.00 38.94 335 ALA A C 1
ATOM 2558 O O . ALA A 1 335 ? -13.214 9.160 13.929 1.00 38.94 335 ALA A O 1
ATOM 2559 N N . THR A 1 336 ? -13.280 11.338 13.402 1.00 39.34 336 THR A N 1
ATOM 2560 C CA . THR A 1 336 ? -11.850 11.626 13.570 1.00 39.34 336 THR A CA 1
ATOM 2561 C C . THR A 1 336 ? -11.662 12.951 14.331 1.00 39.34 336 THR A C 1
ATOM 2563 O O . THR A 1 336 ? -12.124 14.008 13.896 1.00 39.34 336 THR A O 1
ATOM 2566 N N . GLY A 1 337 ? -11.033 12.888 15.511 1.00 36.69 337 GLY A N 1
ATOM 2567 C CA . GLY A 1 337 ? -10.981 13.951 16.528 1.00 36.69 337 GLY A CA 1
ATOM 2568 C C . GLY A 1 337 ? -11.243 13.468 17.970 1.00 36.69 337 GLY A C 1
ATOM 2569 O O . GLY A 1 337 ? -12.367 13.468 18.429 1.00 36.69 337 GLY A O 1
ATOM 2570 N N . SER A 1 338 ? -10.222 13.117 18.754 1.00 32.91 338 SER A N 1
ATOM 2571 C CA . SER A 1 338 ? -10.420 12.781 20.183 1.00 32.91 338 SER A CA 1
ATOM 2572 C C . SER A 1 338 ? -10.851 13.998 21.031 1.00 32.91 338 SER A C 1
ATOM 2574 O O . SER A 1 338 ? -10.350 15.103 20.798 1.00 32.91 338 SER A O 1
ATOM 2576 N N . PRO A 1 339 ? -11.666 13.805 22.087 1.00 32.47 339 PRO A N 1
ATOM 2577 C CA . PRO A 1 339 ? -11.788 14.727 23.212 1.00 32.47 339 PRO A CA 1
ATOM 2578 C C . PRO A 1 339 ? -10.745 14.387 24.297 1.00 32.47 339 PRO A C 1
ATOM 2580 O O . PRO A 1 339 ? -10.720 13.252 24.764 1.00 32.47 339 PRO A O 1
ATOM 2583 N N . ALA A 1 340 ? -9.869 15.340 24.643 1.00 30.45 340 ALA A N 1
ATOM 2584 C CA . ALA A 1 340 ? -9.265 15.578 25.971 1.00 30.45 340 ALA A CA 1
ATOM 2585 C C . ALA A 1 340 ? -8.017 16.487 25.852 1.00 30.45 340 ALA A C 1
ATOM 2587 O O . ALA A 1 340 ? -7.065 16.155 25.154 1.00 30.45 340 ALA A O 1
ATOM 2588 N N . ASP A 1 341 ? -8.066 17.615 26.566 1.00 30.70 341 ASP A N 1
ATOM 2589 C CA . ASP A 1 341 ? -6.956 18.410 27.121 1.00 30.70 341 ASP A CA 1
ATOM 2590 C C . ASP A 1 341 ? -5.977 19.215 26.253 1.00 30.70 341 ASP A C 1
ATOM 2592 O O . ASP A 1 341 ? -4.961 19.651 26.776 1.00 30.70 341 ASP A O 1
ATOM 2596 N N . ASP A 1 342 ? -6.316 19.600 25.021 1.00 30.73 342 ASP A N 1
ATOM 2597 C CA . ASP A 1 342 ? -5.624 20.730 24.381 1.00 30.73 342 ASP A CA 1
ATOM 2598 C C . ASP A 1 342 ? -6.586 21.600 23.569 1.00 30.73 342 ASP A C 1
ATOM 2600 O O . ASP A 1 342 ? -7.460 21.106 22.853 1.00 30.73 342 ASP A O 1
ATOM 2604 N N . ALA A 1 343 ? -6.407 22.923 23.646 1.00 28.34 343 ALA A N 1
ATOM 2605 C CA . ALA A 1 343 ? -7.195 23.971 22.978 1.00 28.34 343 ALA A CA 1
ATOM 2606 C C . ALA A 1 343 ? -7.109 23.954 21.427 1.00 28.34 343 ALA A C 1
ATOM 2608 O O . ALA A 1 343 ? -7.305 24.967 20.758 1.00 28.34 343 ALA A O 1
ATOM 2609 N N . ALA A 1 344 ? -6.803 22.798 20.841 1.00 33.31 344 ALA A N 1
ATOM 2610 C CA . ALA A 1 344 ? -6.486 22.584 19.443 1.00 33.31 344 ALA A CA 1
ATOM 2611 C C . ALA A 1 344 ? -6.880 21.158 19.010 1.00 33.31 344 ALA A C 1
ATOM 2613 O O . ALA A 1 344 ? -6.051 20.407 18.507 1.00 33.31 344 ALA A O 1
ATOM 2614 N N . GLY A 1 345 ? -8.138 20.745 19.207 1.00 34.38 345 GLY A N 1
ATOM 2615 C CA . GLY A 1 345 ? -8.586 19.428 18.730 1.00 34.38 345 GLY A CA 1
ATOM 2616 C C . GLY A 1 345 ? -8.413 19.309 17.205 1.00 34.38 345 GLY A C 1
ATOM 2617 O O . GLY A 1 345 ? -9.126 19.975 16.452 1.00 34.38 345 GLY A O 1
ATOM 2618 N N . ARG A 1 346 ? -7.445 18.505 16.760 1.00 46.31 346 ARG A N 1
ATOM 2619 C CA . ARG A 1 346 ? -6.974 18.407 15.371 1.00 46.31 346 ARG A CA 1
ATOM 2620 C C . ARG A 1 346 ? -6.816 16.930 14.990 1.00 46.31 346 ARG A C 1
ATOM 2622 O O . ARG A 1 346 ? -5.906 16.255 15.456 1.00 46.31 346 ARG A O 1
ATOM 2629 N N . SER A 1 347 ? -7.724 16.444 14.148 1.00 36.47 347 SER A N 1
ATOM 2630 C CA . SER A 1 347 ? -7.595 15.218 13.346 1.00 36.47 347 SER A CA 1
ATOM 2631 C C . SER A 1 347 ? -8.518 15.380 12.132 1.00 36.47 347 SER A C 1
ATOM 2633 O O . SER A 1 347 ? -9.638 14.883 12.075 1.00 36.47 347 SER A O 1
ATOM 2635 N N . VAL A 1 348 ? -8.047 16.218 11.209 1.00 41.56 348 VAL A N 1
ATOM 2636 C CA . VAL A 1 348 ? -8.598 16.461 9.864 1.00 41.56 348 VAL A CA 1
ATOM 2637 C C . VAL A 1 348 ? -7.390 16.450 8.926 1.00 41.56 348 VAL A C 1
ATOM 2639 O O . VAL A 1 348 ? -7.178 17.374 8.161 1.00 41.56 348 VAL A O 1
ATOM 2642 N N . THR A 1 349 ? -6.487 15.481 9.081 1.00 42.84 349 THR A N 1
ATOM 2643 C CA . THR A 1 349 ? -5.160 15.581 8.448 1.00 42.84 349 THR A CA 1
ATOM 2644 C C . THR A 1 349 ? -4.999 14.688 7.226 1.00 42.84 349 THR A C 1
ATOM 2646 O O . THR A 1 349 ? -4.283 15.063 6.303 1.00 42.84 349 THR A O 1
ATOM 2649 N N . ALA A 1 350 ? -5.846 13.666 7.106 1.00 41.56 350 ALA A N 1
ATOM 2650 C CA . ALA A 1 350 ? -6.138 13.014 5.830 1.00 41.56 350 ALA A CA 1
ATOM 2651 C C . ALA A 1 350 ? -6.858 13.976 4.860 1.00 41.56 350 ALA A C 1
ATOM 2653 O O . ALA A 1 350 ? -6.736 13.910 3.641 1.00 41.56 350 ALA A O 1
ATOM 2654 N N . LEU A 1 351 ? -7.568 14.961 5.415 1.00 43.06 351 LEU A N 1
ATOM 2655 C CA . LEU A 1 351 ? -8.183 16.077 4.703 1.00 43.06 351 LEU A CA 1
ATOM 2656 C C . LEU A 1 351 ? -7.169 17.221 4.535 1.00 43.06 351 LEU A C 1
ATOM 2658 O O . LEU A 1 351 ? -7.411 18.352 4.957 1.00 43.06 351 LEU A O 1
ATOM 2662 N N . GLN A 1 352 ? -6.010 16.934 3.932 1.00 47.47 352 GLN A N 1
ATOM 2663 C CA . GLN A 1 352 ? -5.038 17.973 3.594 1.00 47.47 352 GLN A CA 1
ATOM 2664 C C . GLN A 1 352 ? -5.696 19.111 2.804 1.00 47.47 352 GLN A C 1
ATOM 2666 O O . GLN A 1 352 ? -6.705 18.937 2.105 1.00 47.47 352 GLN A O 1
ATOM 2671 N N . SER A 1 353 ? -5.031 20.268 2.866 1.00 44.59 353 SER A N 1
ATOM 2672 C CA . SER A 1 353 ? -5.202 21.435 2.000 1.00 44.59 353 SER A CA 1
ATOM 2673 C C . SER A 1 353 ? -5.779 21.122 0.615 1.00 44.59 353 SER A C 1
ATOM 2675 O O . SER A 1 353 ? -6.650 21.839 0.184 1.00 44.59 353 SER A O 1
ATOM 2677 N N . SER A 1 354 ? -5.430 20.044 -0.078 1.00 45.00 354 SER A N 1
ATOM 2678 C CA . SER A 1 354 ? -5.960 19.697 -1.403 1.00 45.00 354 SER A CA 1
ATOM 2679 C C . SER A 1 354 ? -7.491 19.523 -1.522 1.00 45.00 354 SER A C 1
ATOM 2681 O O . SER A 1 354 ? -8.031 19.819 -2.587 1.00 45.00 354 SER A O 1
ATOM 2683 N N . ILE A 1 355 ? -8.207 19.084 -0.474 1.00 50.22 355 ILE A N 1
ATOM 2684 C CA . ILE A 1 355 ? -9.693 19.015 -0.466 1.00 50.22 355 ILE A CA 1
ATOM 2685 C C . ILE A 1 355 ? -10.296 20.352 -0.036 1.00 50.22 355 ILE A C 1
ATOM 2687 O O . ILE A 1 355 ? -11.346 20.758 -0.533 1.00 50.22 355 ILE A O 1
ATOM 2691 N N . LEU A 1 356 ? -9.608 21.056 0.866 1.00 49.25 356 LEU A N 1
ATOM 2692 C CA . LEU A 1 356 ? -10.024 22.360 1.372 1.00 49.25 356 LEU A CA 1
ATOM 2693 C C . LEU A 1 356 ? -9.720 23.498 0.391 1.00 49.25 356 LEU A C 1
ATOM 2695 O O . LEU A 1 356 ? -10.514 24.411 0.284 1.00 49.25 356 LEU A O 1
ATOM 2699 N N . LEU A 1 357 ? -8.641 23.435 -0.384 1.00 52.34 357 LEU A N 1
ATOM 2700 C CA . LEU A 1 357 ? -8.175 24.449 -1.334 1.00 52.34 357 LEU A CA 1
ATOM 2701 C C . LEU A 1 357 ? -9.243 24.765 -2.399 1.00 52.34 357 LEU A C 1
ATOM 2703 O O . LEU A 1 357 ? -9.409 25.936 -2.741 1.00 52.34 357 LEU A O 1
ATOM 2707 N N . PRO A 1 358 ? -10.005 23.779 -2.920 1.00 54.09 358 PRO A N 1
ATOM 2708 C CA . PRO A 1 358 ? -11.162 24.037 -3.773 1.00 54.09 358 PRO A CA 1
ATOM 2709 C C . PRO A 1 358 ? -12.427 24.481 -3.022 1.00 54.09 358 PRO A C 1
ATOM 2711 O O . PRO A 1 358 ? -13.297 25.092 -3.649 1.00 54.09 358 PRO A O 1
ATOM 2714 N N . LEU A 1 359 ? -12.569 24.139 -1.736 1.00 58.22 359 LEU A N 1
ATOM 2715 C CA . LEU A 1 359 ? -13.740 24.447 -0.910 1.00 58.22 359 LEU A CA 1
ATOM 2716 C C . LEU A 1 359 ? -13.603 25.828 -0.263 1.00 58.22 359 LEU A C 1
ATOM 2718 O O . LEU A 1 359 ? -12.524 26.271 0.094 1.00 58.22 359 LEU A O 1
ATOM 2722 N N . ARG A 1 360 ? -14.713 26.543 -0.072 1.00 64.81 360 ARG A N 1
ATOM 2723 C CA . ARG A 1 360 ? -14.668 27.846 0.610 1.00 64.81 360 ARG A CA 1
ATOM 2724 C C . ARG A 1 360 ? -14.725 27.689 2.130 1.00 64.81 360 ARG A C 1
ATOM 2726 O O . ARG A 1 360 ? -13.971 28.352 2.841 1.00 64.81 360 ARG A O 1
ATOM 2733 N N . VAL A 1 361 ? -15.636 26.837 2.607 1.00 67.00 361 VAL A N 1
ATOM 2734 C CA . VAL A 1 361 ? -15.910 26.589 4.029 1.00 67.00 361 VAL A CA 1
ATOM 2735 C C . VAL A 1 361 ? -16.246 25.108 4.241 1.00 67.00 361 VAL A C 1
ATOM 2737 O O . VAL A 1 361 ? -17.129 24.581 3.569 1.00 67.00 361 VAL A O 1
ATOM 2740 N N . LEU A 1 362 ? -15.586 24.460 5.202 1.00 75.75 362 LEU A N 1
ATOM 2741 C CA . LEU A 1 362 ? -15.917 23.120 5.701 1.00 75.75 362 LEU A CA 1
ATOM 2742 C C . LEU A 1 362 ? -16.394 23.236 7.154 1.00 75.75 362 LEU A C 1
ATOM 2744 O O . LEU A 1 362 ? -15.684 23.797 7.986 1.00 75.75 362 LEU A O 1
ATOM 2748 N N . LEU A 1 363 ? -17.580 22.711 7.455 1.00 79.50 363 LEU A N 1
ATOM 2749 C CA . LEU A 1 363 ? -18.133 22.590 8.802 1.00 79.50 363 LEU A CA 1
ATOM 2750 C C . LEU A 1 363 ? -17.975 21.133 9.260 1.00 79.50 363 LEU A C 1
ATOM 2752 O O . LEU A 1 363 ? -18.798 20.283 8.939 1.00 79.50 363 LEU A O 1
ATOM 2756 N N . ALA A 1 364 ? -16.921 20.830 10.008 1.00 81.06 364 ALA A N 1
ATOM 2757 C CA . ALA A 1 364 ? -16.774 19.527 10.649 1.00 81.06 364 ALA A CA 1
ATOM 2758 C C . ALA A 1 364 ? -17.656 19.472 11.900 1.00 81.06 364 ALA A C 1
ATOM 2760 O O . ALA A 1 364 ? -17.620 20.392 12.716 1.00 81.06 364 ALA A O 1
ATOM 2761 N N . VAL A 1 365 ? -18.452 18.419 12.057 1.00 81.94 365 VAL A N 1
ATOM 2762 C CA . VAL A 1 365 ? -19.409 18.260 13.158 1.00 81.94 365 VAL A CA 1
ATOM 2763 C C . VAL A 1 365 ? -19.200 16.932 13.889 1.00 81.94 365 VAL A C 1
ATOM 2765 O O . VAL A 1 365 ? -18.708 15.979 13.283 1.00 81.94 365 VAL A O 1
ATOM 2768 N N . PRO A 1 366 ? -19.603 16.844 15.171 1.00 86.56 366 PRO A N 1
ATOM 2769 C CA . PRO A 1 366 ? -19.631 15.581 15.902 1.00 86.56 366 PRO A CA 1
ATOM 2770 C C . PRO A 1 366 ? -20.443 14.494 15.184 1.00 86.56 366 PRO A C 1
ATOM 2772 O O . PRO A 1 366 ? -21.420 14.790 14.493 1.00 86.56 366 PRO A O 1
ATOM 2775 N N . TRP A 1 367 ? -20.085 13.228 15.398 1.00 86.50 367 TRP A N 1
ATOM 2776 C CA . TRP A 1 367 ? -20.705 12.074 14.738 1.00 86.50 367 TRP A CA 1
ATOM 2777 C C . TRP A 1 367 ? -22.240 12.018 14.878 1.00 86.50 367 TRP A C 1
ATOM 2779 O O . TRP A 1 367 ? -22.940 11.592 13.957 1.00 86.50 367 TRP A O 1
ATOM 2789 N N . ASP A 1 368 ? -22.778 12.449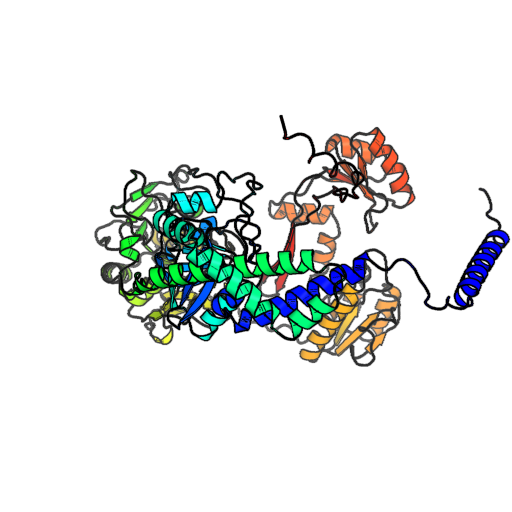 16.018 1.00 89.44 368 ASP A N 1
ATOM 2790 C CA . ASP A 1 368 ? -24.203 12.433 16.361 1.00 89.44 368 ASP A CA 1
ATOM 2791 C C . ASP A 1 368 ? -24.928 13.761 16.094 1.00 89.44 368 ASP A C 1
ATOM 2793 O O . ASP A 1 368 ? -26.132 13.871 16.349 1.00 89.44 368 ASP A O 1
ATOM 2797 N N . TYR A 1 369 ? -24.231 14.751 15.535 1.00 88.69 369 TYR A N 1
ATOM 2798 C CA . TYR A 1 369 ? -24.770 16.077 15.264 1.00 88.69 369 TYR A CA 1
ATOM 2799 C C . TYR A 1 369 ? -25.917 16.037 14.242 1.00 88.69 369 TYR A C 1
ATOM 2801 O O . TYR A 1 369 ? -25.803 15.447 13.162 1.00 88.69 369 TYR A O 1
ATOM 2809 N N . ASP A 1 370 ? -27.039 16.693 14.559 1.00 90.12 370 ASP A N 1
ATOM 2810 C CA . ASP A 1 370 ? -28.171 16.828 13.636 1.00 90.12 370 ASP A CA 1
ATOM 2811 C C . ASP A 1 370 ? -27.986 18.035 12.710 1.00 90.12 370 ASP A C 1
ATOM 2813 O O . ASP A 1 370 ? -28.413 19.150 13.000 1.00 90.12 370 ASP A O 1
ATOM 2817 N N . PHE A 1 371 ? -27.378 17.785 11.555 1.00 87.31 371 PHE A N 1
ATOM 2818 C CA . PHE A 1 371 ? -27.141 18.785 10.512 1.00 87.31 371 PHE A CA 1
ATOM 2819 C C . PHE A 1 371 ? -28.359 19.054 9.611 1.00 87.31 371 PHE A C 1
ATOM 2821 O O . PHE A 1 371 ? -28.245 19.781 8.627 1.00 87.31 371 PHE A O 1
ATOM 2828 N N . SER A 1 372 ? -29.540 18.495 9.902 1.00 85.56 372 SER A N 1
ATOM 2829 C CA . SER A 1 372 ? -30.729 18.708 9.055 1.00 85.56 372 SER A CA 1
ATOM 2830 C C . SER A 1 372 ? -31.226 20.160 9.028 1.00 85.56 372 SER A C 1
ATOM 2832 O O . SER A 1 372 ? -31.912 20.550 8.085 1.00 85.56 372 SER A O 1
ATOM 2834 N N . GLY A 1 373 ? -30.873 20.962 10.038 1.00 83.62 373 GLY A N 1
ATOM 2835 C CA . GLY A 1 373 ? -31.155 22.400 10.084 1.00 83.62 373 GLY A CA 1
ATOM 2836 C C . GLY A 1 373 ? -30.094 23.282 9.417 1.00 83.62 373 GLY A C 1
ATOM 2837 O O . GLY A 1 373 ? -30.317 24.484 9.282 1.00 83.62 373 GLY A O 1
ATOM 2838 N N . GLU A 1 374 ? -28.959 22.713 9.004 1.00 83.25 374 GLU A N 1
ATOM 2839 C CA . GLU A 1 374 ? -27.831 23.469 8.464 1.00 83.25 374 GLU A CA 1
ATOM 2840 C C . GLU A 1 374 ? -27.984 23.761 6.966 1.00 83.25 374 GLU A C 1
ATOM 2842 O O . GLU A 1 374 ? -28.502 22.961 6.181 1.00 83.25 374 GLU A O 1
ATOM 2847 N N . SER A 1 375 ? -27.476 24.919 6.541 1.00 82.38 375 SER A N 1
ATOM 2848 C CA . SER A 1 375 ? -27.407 25.280 5.124 1.00 82.38 375 SER A CA 1
ATOM 2849 C C . SER A 1 375 ? -26.071 24.835 4.535 1.00 82.38 375 SER A C 1
ATOM 2851 O O . SER A 1 375 ? -25.060 25.520 4.689 1.00 82.38 375 SER A O 1
ATOM 2853 N N . TYR A 1 376 ? -26.086 23.719 3.812 1.00 84.00 376 TYR A N 1
ATOM 2854 C CA . TYR A 1 376 ? -24.906 23.115 3.194 1.00 84.00 376 TYR A CA 1
ATOM 2855 C C . TYR A 1 376 ? -25.143 22.778 1.715 1.00 84.00 376 TYR A C 1
ATOM 2857 O O . TYR A 1 376 ? -26.281 22.523 1.306 1.00 84.00 376 TYR A O 1
ATOM 2865 N N . ASP A 1 377 ? -24.070 22.760 0.923 1.00 81.94 377 ASP A N 1
ATOM 2866 C CA . ASP A 1 377 ? -24.119 22.454 -0.516 1.00 81.94 377 ASP A CA 1
ATOM 2867 C C . ASP A 1 377 ? -23.984 20.953 -0.788 1.00 81.94 377 ASP A C 1
ATOM 2869 O O . ASP A 1 377 ? -24.610 20.420 -1.698 1.00 81.94 377 ASP A O 1
ATOM 2873 N N . GLY A 1 378 ? -23.209 20.252 0.037 1.00 85.88 378 GLY A N 1
ATOM 2874 C CA . GLY A 1 378 ? -23.086 18.801 -0.006 1.00 85.88 378 GLY A CA 1
ATOM 2875 C C . GLY A 1 378 ? -22.645 18.226 1.326 1.00 85.88 378 GLY A C 1
ATOM 2876 O O . GLY A 1 378 ? -22.200 18.950 2.217 1.00 85.88 378 GLY A O 1
ATOM 2877 N N . LEU A 1 379 ? -22.802 16.916 1.457 1.00 87.56 379 LEU A N 1
ATOM 2878 C CA . LEU A 1 379 ? -22.459 16.169 2.659 1.00 87.56 379 LEU A CA 1
ATOM 2879 C C . LEU A 1 379 ? -21.222 15.317 2.385 1.00 87.56 379 LEU A C 1
ATOM 2881 O O . LEU A 1 379 ? -21.187 14.564 1.409 1.00 87.56 379 LEU A O 1
ATOM 2885 N N . PHE A 1 380 ? -20.231 15.420 3.259 1.00 88.00 380 PHE A N 1
ATOM 2886 C CA . PHE A 1 380 ? -19.066 14.550 3.254 1.00 88.00 380 PHE A CA 1
ATOM 2887 C C . PHE A 1 380 ? -19.099 13.676 4.510 1.00 88.00 380 PHE A C 1
ATOM 2889 O O . PHE A 1 380 ? -19.500 14.132 5.578 1.00 88.00 380 PHE A O 1
ATOM 2896 N N . ILE A 1 381 ? -18.757 12.398 4.377 1.00 89.06 381 ILE A N 1
ATOM 2897 C CA . ILE A 1 381 ? -18.761 11.453 5.497 1.00 89.06 381 ILE A CA 1
ATOM 2898 C C . ILE A 1 381 ? -17.394 10.779 5.529 1.00 89.06 381 ILE A C 1
ATOM 2900 O O . ILE A 1 381 ? -17.091 9.967 4.649 1.00 89.06 381 ILE A O 1
ATOM 2904 N N . SER A 1 382 ? -16.573 11.141 6.512 1.00 84.75 382 SER A N 1
ATOM 2905 C CA . SER A 1 382 ? -15.195 10.664 6.616 1.00 84.75 382 SER A CA 1
ATOM 2906 C C . SER A 1 382 ? -15.081 9.204 7.087 1.00 84.75 382 SER A C 1
ATOM 2908 O O . SER A 1 382 ? -16.069 8.484 7.285 1.00 84.75 382 SER A O 1
ATOM 2910 N N . ASN A 1 383 ? -13.836 8.743 7.217 1.00 83.75 383 ASN A N 1
ATOM 2911 C CA . ASN A 1 383 ? -13.484 7.441 7.765 1.00 83.75 383 ASN A CA 1
ATOM 2912 C C . ASN A 1 383 ? -13.651 7.384 9.293 1.00 83.75 383 ASN A C 1
ATOM 2914 O O . ASN A 1 383 ? -13.868 8.395 9.950 1.00 83.75 383 ASN A O 1
ATOM 2918 N N . GLY A 1 384 ? -13.504 6.191 9.873 1.00 83.12 384 GLY A N 1
ATOM 2919 C CA . GLY A 1 384 ? -13.498 6.021 11.322 1.00 83.12 384 GLY A CA 1
ATOM 2920 C C . GLY A 1 384 ? -13.381 4.563 11.771 1.00 83.12 384 GLY A C 1
ATOM 2921 O O . GLY A 1 384 ? -13.447 3.648 10.945 1.00 83.12 384 GLY A O 1
ATOM 2922 N N . PRO A 1 385 ? -13.198 4.335 13.082 1.00 90.50 385 PRO A N 1
ATOM 2923 C CA . PRO A 1 385 ? -13.032 3.004 13.653 1.00 90.50 385 PRO A CA 1
ATOM 2924 C C . PRO A 1 385 ? -14.359 2.296 13.950 1.00 90.50 385 PRO A C 1
ATOM 2926 O O . PRO A 1 385 ? -15.405 2.914 14.132 1.00 90.50 385 PRO A O 1
ATOM 2929 N N . GLY A 1 386 ? -14.263 0.983 14.160 1.00 90.69 386 GLY A N 1
ATOM 2930 C CA . GLY A 1 386 ? -15.303 0.188 14.813 1.00 90.69 386 GLY A CA 1
ATOM 2931 C C . GLY A 1 386 ? -16.428 -0.295 13.906 1.00 90.69 386 GLY A C 1
ATOM 2932 O O . GLY A 1 386 ? -16.324 -0.289 12.681 1.00 90.69 386 GLY A O 1
ATOM 2933 N N . ASP A 1 387 ? -17.483 -0.798 14.548 1.00 95.19 387 ASP A N 1
ATOM 2934 C CA . ASP A 1 387 ? -18.666 -1.332 13.878 1.00 95.19 387 ASP A CA 1
ATOM 2935 C C . ASP A 1 387 ? -19.619 -0.189 13.478 1.00 95.19 387 ASP A C 1
ATOM 2937 O O . ASP A 1 387 ? -20.150 0.497 14.364 1.00 95.19 387 ASP A O 1
ATOM 2941 N N . PRO A 1 388 ? -19.898 0.010 12.174 1.00 94.81 388 PRO A N 1
ATOM 2942 C CA . PRO A 1 388 ? -20.767 1.087 11.706 1.00 94.81 388 PRO A CA 1
ATOM 2943 C C . PRO A 1 388 ? -22.196 0.994 12.259 1.00 94.81 388 PRO A C 1
ATOM 2945 O O . PRO A 1 388 ? -22.882 2.013 12.341 1.00 94.81 388 PRO A O 1
ATOM 2948 N N . THR A 1 389 ? -22.670 -0.187 12.688 1.00 96.44 389 THR A N 1
ATOM 2949 C CA . THR A 1 389 ? -24.025 -0.320 13.252 1.00 96.44 389 THR A CA 1
ATOM 2950 C C . THR A 1 389 ? -24.157 0.293 14.646 1.00 96.44 389 THR A C 1
ATOM 2952 O O . THR A 1 389 ? -25.255 0.316 15.193 1.00 96.44 389 THR A O 1
ATOM 2955 N N . LYS A 1 390 ? -23.064 0.759 15.265 1.00 95.62 390 LYS A N 1
ATOM 2956 C CA . LYS A 1 390 ? -23.103 1.492 16.542 1.00 95.62 390 LYS A CA 1
ATOM 2957 C C . LYS A 1 390 ? -23.418 2.981 16.357 1.00 95.62 390 LYS A C 1
ATOM 2959 O O . LYS A 1 390 ? -23.699 3.666 17.338 1.00 95.62 390 LYS A O 1
ATOM 2964 N N . CYS A 1 391 ? -23.422 3.478 15.119 1.00 93.94 391 CYS A N 1
ATOM 2965 C CA . CYS A 1 391 ? -23.592 4.893 14.787 1.00 93.94 391 CYS A CA 1
ATOM 2966 C C . CYS A 1 391 ? -25.054 5.265 14.456 1.00 93.94 391 CYS A C 1
ATOM 2968 O O . CYS A 1 391 ? -25.328 5.941 13.464 1.00 93.94 391 CYS A O 1
ATOM 2970 N N . ASP A 1 392 ? -26.014 4.841 15.285 1.00 95.31 392 ASP A N 1
ATOM 2971 C CA . ASP A 1 392 ? -27.456 4.997 15.019 1.00 95.31 392 ASP A CA 1
ATOM 2972 C C . ASP A 1 392 ? -27.891 6.445 14.731 1.00 95.31 392 ASP A C 1
ATOM 2974 O O . ASP A 1 392 ? -28.749 6.690 13.878 1.00 95.31 392 ASP A O 1
ATOM 2978 N N . ALA A 1 393 ? -27.329 7.419 15.456 1.00 94.12 393 ALA A N 1
ATOM 2979 C CA . ALA A 1 393 ? -27.636 8.836 15.261 1.00 94.12 393 ALA A CA 1
ATOM 2980 C C . ALA A 1 393 ? -27.210 9.314 13.864 1.00 94.12 393 ALA A C 1
ATOM 2982 O O . ALA A 1 393 ? -28.027 9.870 13.127 1.00 94.12 393 ALA A O 1
ATOM 2983 N N . THR A 1 394 ? -25.975 9.002 13.469 1.00 92.81 394 THR A N 1
ATOM 2984 C CA . THR A 1 394 ? -25.421 9.317 12.150 1.00 92.81 394 THR A CA 1
ATOM 2985 C C . THR A 1 394 ? -26.226 8.676 11.028 1.00 92.81 394 THR A C 1
ATOM 2987 O O . THR A 1 394 ? -26.615 9.364 10.086 1.00 92.81 394 THR A O 1
ATOM 2990 N N . ILE A 1 395 ? -26.551 7.382 11.150 1.00 95.94 395 ILE A N 1
ATOM 2991 C CA . ILE A 1 395 ? -27.341 6.642 10.153 1.00 95.94 395 ILE A CA 1
ATOM 2992 C C . ILE A 1 395 ? -28.690 7.333 9.928 1.00 95.94 395 ILE A C 1
ATOM 2994 O O . ILE A 1 395 ? -29.093 7.557 8.784 1.00 95.94 395 ILE A O 1
ATOM 2998 N N . ARG A 1 396 ? -29.379 7.737 11.006 1.00 96.81 396 ARG A N 1
ATOM 2999 C CA . ARG A 1 396 ? -30.651 8.469 10.903 1.00 96.81 396 ARG A CA 1
ATOM 3000 C C . ARG A 1 396 ? -30.492 9.827 10.223 1.00 96.81 396 ARG A C 1
ATOM 3002 O O . ARG A 1 396 ? -31.352 10.191 9.423 1.00 96.81 396 ARG A O 1
ATOM 3009 N N . ASN A 1 397 ? -29.431 10.572 10.525 1.00 94.06 397 ASN A N 1
ATOM 3010 C CA . ASN A 1 397 ? -29.201 11.890 9.931 1.00 94.06 397 ASN A CA 1
ATOM 3011 C C . ASN A 1 397 ? -28.839 11.785 8.438 1.00 94.06 397 ASN A C 1
ATOM 3013 O O . ASN A 1 397 ? -29.415 12.506 7.623 1.00 94.06 397 ASN A O 1
ATOM 3017 N N . ILE A 1 398 ? -28.013 10.812 8.042 1.00 94.31 398 ILE A N 1
ATOM 3018 C CA . ILE A 1 398 ? -27.725 10.523 6.625 1.00 94.31 398 ILE A CA 1
ATOM 3019 C C . ILE A 1 398 ? -28.998 10.075 5.892 1.00 94.31 398 ILE A C 1
ATOM 3021 O O . ILE A 1 398 ? -29.252 10.512 4.771 1.00 94.31 398 ILE A O 1
ATOM 3025 N N . ALA A 1 399 ? -29.853 9.265 6.523 1.00 96.12 399 ALA A N 1
ATOM 3026 C CA . ALA A 1 399 ? -31.121 8.841 5.926 1.00 96.12 399 ALA A CA 1
ATOM 3027 C C . ALA A 1 399 ? -32.089 10.015 5.673 1.00 96.12 399 ALA A C 1
ATOM 3029 O O . ALA A 1 399 ? -32.909 9.953 4.752 1.00 96.12 399 ALA A O 1
ATOM 3030 N N . LYS A 1 400 ? -32.005 11.102 6.459 1.00 94.81 400 LYS A N 1
ATOM 3031 C CA . LYS A 1 400 ? -32.697 12.364 6.143 1.00 94.81 400 LYS A CA 1
ATOM 3032 C C . LYS A 1 400 ? -32.072 13.016 4.901 1.00 94.81 400 LYS A C 1
ATOM 3034 O O . LYS A 1 400 ? -32.812 13.335 3.974 1.00 94.81 400 LYS A O 1
ATOM 3039 N N . ALA A 1 401 ? -30.743 13.130 4.849 1.00 92.12 401 ALA A N 1
ATOM 3040 C CA . ALA A 1 401 ? -30.009 13.758 3.743 1.00 92.12 401 ALA A CA 1
ATOM 3041 C C . ALA A 1 401 ? -30.196 13.047 2.391 1.00 92.12 401 ALA A C 1
ATOM 3043 O O . ALA A 1 401 ? -30.331 13.704 1.363 1.00 92.12 401 ALA A O 1
ATOM 3044 N N . LEU A 1 402 ? -30.307 11.713 2.381 1.00 92.75 402 LEU A N 1
ATOM 3045 C CA . LEU A 1 402 ? -30.590 10.909 1.179 1.00 92.75 402 LEU A CA 1
ATOM 3046 C C . LEU A 1 402 ? -31.907 11.284 0.476 1.00 92.75 402 LEU A C 1
ATOM 3048 O O . LEU A 1 402 ? -32.118 10.951 -0.696 1.00 92.75 402 LEU A O 1
ATOM 3052 N N . LYS A 1 403 ? -32.828 11.960 1.173 1.00 91.19 403 LYS A N 1
ATOM 3053 C CA . LYS A 1 403 ? -34.084 12.443 0.585 1.00 91.19 403 LYS A CA 1
ATOM 3054 C C . LYS A 1 403 ? -33.877 13.705 -0.250 1.00 91.19 403 LYS A C 1
ATOM 3056 O O . LYS A 1 403 ? -34.649 13.923 -1.181 1.00 91.19 403 LYS A O 1
ATOM 3061 N N . GLU A 1 404 ? -32.829 14.475 0.025 1.00 86.94 404 GLU A N 1
ATOM 3062 C CA . GLU A 1 404 ? -32.457 15.681 -0.714 1.00 86.94 404 GLU A CA 1
ATOM 3063 C C . GLU A 1 404 ? -31.785 15.330 -2.061 1.00 86.94 404 GLU A C 1
ATOM 3065 O O . GLU A 1 404 ? -31.557 14.160 -2.385 1.00 86.94 404 GLU A O 1
ATOM 3070 N N . GLU A 1 405 ? -31.506 16.346 -2.883 1.00 85.94 405 GLU A N 1
ATOM 3071 C CA . GLU A 1 405 ? -30.759 16.213 -4.151 1.00 85.94 405 GLU A CA 1
ATOM 3072 C C . GLU A 1 405 ? -29.312 16.727 -4.046 1.00 85.94 405 GLU A C 1
ATOM 3074 O O . GLU A 1 405 ? -28.624 16.895 -5.054 1.00 85.94 405 GLU A O 1
ATOM 3079 N N . LYS A 1 406 ? -28.836 16.981 -2.824 1.00 86.56 406 LYS A N 1
ATOM 3080 C CA . LYS A 1 406 ? -27.470 17.448 -2.574 1.00 86.56 406 LYS A CA 1
ATOM 3081 C C . LYS A 1 406 ? -26.454 16.315 -2.777 1.00 86.56 406 LYS A C 1
ATOM 3083 O O . LYS A 1 406 ? -26.747 15.170 -2.418 1.00 86.56 406 LYS A O 1
ATOM 3088 N N . PRO A 1 407 ? -25.263 16.593 -3.332 1.00 90.25 407 PRO A N 1
ATOM 3089 C CA . PRO A 1 407 ? -24.196 15.615 -3.430 1.00 90.25 407 PRO A CA 1
ATOM 3090 C C . PRO A 1 407 ? -23.796 15.038 -2.071 1.00 90.25 407 PRO A C 1
ATOM 3092 O O . PRO A 1 407 ? -23.657 15.777 -1.097 1.00 90.25 407 PRO A O 1
ATOM 3095 N N . ILE A 1 408 ? -23.588 13.721 -2.026 1.00 91.69 408 ILE A N 1
ATOM 3096 C CA . ILE A 1 408 ? -23.076 13.012 -0.845 1.00 91.69 408 ILE A CA 1
ATOM 3097 C C . ILE A 1 408 ? -21.852 12.205 -1.265 1.00 91.69 408 ILE A C 1
ATOM 3099 O O . ILE A 1 408 ? -21.942 11.440 -2.232 1.00 91.69 408 ILE A O 1
ATOM 3103 N N . PHE A 1 409 ? -20.748 12.359 -0.534 1.00 92.50 409 PHE A N 1
ATOM 3104 C CA . PHE A 1 409 ? -19.539 11.559 -0.709 1.00 92.50 409 PHE A CA 1
ATOM 3105 C C . PHE A 1 409 ? -19.092 10.926 0.615 1.00 92.50 409 PHE A C 1
ATOM 3107 O O . PHE A 1 409 ? -18.821 11.639 1.577 1.00 92.50 409 PHE A O 1
ATOM 3114 N N . GLY A 1 410 ? -19.039 9.592 0.668 1.00 92.75 410 GLY A N 1
ATOM 3115 C CA . GLY A 1 410 ? -18.565 8.839 1.836 1.00 92.75 410 GLY A CA 1
ATOM 3116 C C . GLY A 1 410 ? -17.240 8.107 1.599 1.00 92.75 410 GLY A C 1
ATOM 3117 O O . GLY A 1 410 ? -17.026 7.559 0.517 1.00 92.75 410 GLY A O 1
ATOM 3118 N N . ILE A 1 411 ? -16.385 8.041 2.621 1.00 93.00 411 ILE A N 1
ATOM 3119 C CA . ILE A 1 411 ? -15.085 7.351 2.590 1.00 93.00 411 ILE A CA 1
ATOM 3120 C C . ILE A 1 411 ? -15.004 6.324 3.718 1.00 93.00 411 ILE A C 1
ATOM 3122 O O . ILE A 1 411 ? -15.291 6.642 4.867 1.00 93.00 411 ILE A O 1
ATOM 3126 N N . CYS A 1 412 ? -14.588 5.096 3.407 1.00 94.69 412 CYS A N 1
ATOM 3127 C CA . CYS A 1 412 ? -14.379 4.011 4.365 1.00 94.69 412 CYS A CA 1
ATOM 3128 C C . CYS A 1 412 ? -15.604 3.747 5.264 1.00 94.69 412 CYS A C 1
ATOM 3130 O O . CYS A 1 412 ? -16.557 3.094 4.823 1.00 94.69 412 CYS A O 1
ATOM 3132 N N . LEU A 1 413 ? -15.620 4.264 6.497 1.00 93.38 413 LEU A N 1
ATOM 3133 C CA . LEU A 1 413 ? -16.794 4.250 7.373 1.00 93.38 413 LEU A CA 1
ATOM 3134 C C . LEU A 1 413 ? -17.989 4.951 6.707 1.00 93.38 413 LEU A C 1
ATOM 3136 O O . LEU A 1 413 ? -19.108 4.446 6.764 1.00 93.38 413 LEU A O 1
ATOM 3140 N N . GLY A 1 414 ? -17.763 6.053 5.990 1.00 94.25 414 GLY A N 1
ATOM 3141 C CA . GLY A 1 414 ? -18.791 6.759 5.233 1.00 94.25 414 GLY A CA 1
ATOM 3142 C C . GLY A 1 414 ? -19.471 5.913 4.153 1.00 94.25 414 GLY A C 1
ATOM 3143 O O . GLY A 1 414 ? -20.675 6.058 3.950 1.00 94.25 414 GLY A O 1
ATOM 3144 N N . ASN A 1 415 ? -18.765 4.971 3.513 1.00 97.81 415 ASN A N 1
ATOM 3145 C CA . ASN A 1 415 ? -19.387 4.005 2.593 1.00 97.81 415 ASN A CA 1
ATOM 3146 C C . ASN A 1 415 ? -20.370 3.085 3.319 1.00 97.81 415 ASN A C 1
ATOM 3148 O O . ASN A 1 415 ? -21.490 2.863 2.857 1.00 97.81 415 ASN A O 1
ATOM 3152 N N . GLN A 1 416 ? -19.971 2.605 4.492 1.00 98.00 416 GLN A N 1
ATOM 3153 C CA . GLN A 1 416 ? -20.777 1.718 5.322 1.00 98.00 416 GLN A CA 1
ATOM 3154 C C . GLN A 1 416 ? -21.997 2.447 5.898 1.00 98.00 416 GLN A C 1
ATOM 3156 O O . GLN A 1 416 ? -23.111 1.936 5.813 1.00 98.00 416 GLN A O 1
ATOM 3161 N N . LEU A 1 417 ? -21.816 3.663 6.420 1.00 97.25 417 LEU A N 1
ATOM 3162 C CA . LEU A 1 417 ? -22.895 4.489 6.963 1.00 97.25 417 LEU A CA 1
ATOM 3163 C C . LEU A 1 417 ? -23.894 4.911 5.883 1.00 97.25 417 LEU A C 1
ATOM 3165 O O . LEU A 1 417 ? -25.100 4.854 6.121 1.00 97.25 417 LEU A O 1
ATOM 3169 N N . LEU A 1 418 ? -23.419 5.274 4.686 1.00 96.69 418 LEU A N 1
ATOM 3170 C CA . LEU A 1 418 ? -24.287 5.577 3.548 1.00 96.69 418 LEU A CA 1
ATOM 3171 C C . LEU A 1 418 ? -25.112 4.350 3.137 1.00 96.69 418 LEU A C 1
ATOM 3173 O O . LEU A 1 418 ? -26.316 4.470 2.909 1.00 96.69 418 LEU A O 1
ATOM 3177 N N . ALA A 1 419 ? -24.489 3.168 3.088 1.00 98.12 419 ALA A N 1
ATOM 3178 C CA . ALA A 1 419 ? -25.175 1.917 2.779 1.00 98.12 419 ALA A CA 1
ATOM 3179 C C . ALA A 1 419 ? -26.244 1.570 3.831 1.00 98.12 419 ALA A C 1
ATOM 3181 O O . ALA A 1 419 ? -27.380 1.259 3.473 1.00 98.12 419 ALA A O 1
ATOM 3182 N N . LEU A 1 420 ? -25.908 1.668 5.123 1.00 98.31 420 LEU A N 1
ATOM 3183 C CA . LEU A 1 420 ? -26.844 1.434 6.229 1.00 98.31 420 LEU A CA 1
ATOM 3184 C C . LEU A 1 420 ? -28.005 2.436 6.208 1.00 98.31 420 LEU A C 1
ATOM 3186 O O . LEU A 1 420 ? -29.159 2.040 6.357 1.00 98.31 420 LEU A O 1
ATOM 3190 N N . ALA A 1 421 ? -27.727 3.718 5.955 1.00 97.81 421 ALA A N 1
ATOM 3191 C CA . ALA A 1 421 ? -28.749 4.757 5.828 1.00 97.81 421 ALA A CA 1
ATOM 3192 C C . ALA A 1 421 ? -29.679 4.532 4.625 1.00 97.81 421 ALA A C 1
ATOM 3194 O O . ALA A 1 421 ? -30.858 4.884 4.684 1.00 97.81 421 ALA A O 1
ATOM 3195 N N . ALA A 1 422 ? -29.173 3.911 3.556 1.00 97.44 422 ALA A N 1
ATOM 3196 C CA . ALA A 1 422 ? -29.973 3.469 2.419 1.00 97.44 422 ALA A CA 1
ATOM 3197 C C . ALA A 1 422 ? -30.790 2.190 2.707 1.00 97.44 422 ALA A C 1
ATOM 3199 O O . ALA A 1 422 ? -31.691 1.863 1.938 1.00 97.44 422 ALA A O 1
ATOM 3200 N N . GLY A 1 423 ? -30.518 1.478 3.808 1.00 97.44 423 GLY A N 1
ATOM 3201 C CA . GLY A 1 423 ? -31.216 0.252 4.214 1.00 97.44 423 GLY A CA 1
ATOM 3202 C C . GLY A 1 423 ? -30.485 -1.056 3.884 1.00 97.44 423 GLY A C 1
ATOM 3203 O O . GLY A 1 423 ? -31.087 -2.125 3.991 1.00 97.44 423 GLY A O 1
ATOM 3204 N N . ALA A 1 424 ? -29.212 -0.991 3.486 1.00 98.06 424 ALA A N 1
ATOM 3205 C CA . ALA A 1 424 ? -28.363 -2.166 3.293 1.00 98.06 424 ALA A CA 1
ATOM 3206 C C . ALA A 1 424 ? -27.838 -2.719 4.633 1.00 98.06 424 ALA A C 1
ATOM 3208 O O . ALA A 1 424 ? -28.147 -2.212 5.711 1.00 98.06 424 ALA A O 1
ATOM 3209 N N . LYS A 1 425 ? -27.027 -3.777 4.568 1.00 98.44 425 LYS A N 1
ATOM 3210 C CA . LYS A 1 425 ? -26.368 -4.426 5.706 1.00 98.44 425 LYS A CA 1
ATOM 3211 C C . LYS A 1 425 ? -24.851 -4.338 5.587 1.00 98.44 425 LYS A C 1
ATOM 3213 O O . LYS A 1 425 ? -24.296 -4.268 4.491 1.00 98.44 425 LYS A O 1
ATOM 3218 N N . THR A 1 426 ? -24.185 -4.415 6.731 1.00 98.38 426 THR A N 1
ATOM 3219 C CA . THR A 1 426 ? -22.732 -4.555 6.847 1.00 98.38 426 THR A CA 1
ATOM 3220 C C . THR A 1 426 ? -22.386 -5.864 7.552 1.00 98.38 426 THR A C 1
ATOM 3222 O O . THR A 1 426 ? -23.218 -6.455 8.243 1.00 98.38 426 THR A O 1
ATOM 3225 N N . TYR A 1 427 ? -21.159 -6.343 7.362 1.00 98.25 427 TYR A N 1
ATOM 3226 C CA . TYR A 1 427 ? -20.642 -7.530 8.042 1.00 98.25 427 TYR A CA 1
ATOM 3227 C C . TYR A 1 427 ? -19.179 -7.335 8.452 1.00 98.25 427 TYR A C 1
ATOM 3229 O O . TYR A 1 427 ? -18.422 -6.643 7.768 1.00 98.25 427 TYR A O 1
ATOM 3237 N N . LYS A 1 428 ? -18.767 -7.966 9.561 1.00 97.75 428 LYS A N 1
ATOM 3238 C CA . LYS A 1 428 ? -17.357 -8.035 9.969 1.00 97.75 428 LYS A CA 1
ATOM 3239 C C . LYS A 1 428 ? -16.614 -8.969 9.016 1.00 97.75 428 LYS A C 1
ATOM 3241 O O . LYS A 1 428 ? -16.991 -10.126 8.830 1.00 97.75 428 LYS A O 1
ATOM 3246 N N . MET A 1 429 ? -15.552 -8.465 8.408 1.00 97.69 429 MET A N 1
ATOM 3247 C CA . MET A 1 429 ? -14.656 -9.251 7.571 1.00 97.69 429 MET A CA 1
ATOM 3248 C C . MET A 1 429 ? -13.771 -10.138 8.442 1.00 97.69 429 MET A C 1
ATOM 3250 O O . MET A 1 429 ? -13.436 -9.781 9.567 1.00 97.69 429 MET A O 1
ATOM 3254 N N . LYS A 1 430 ? -13.310 -11.260 7.884 1.00 96.31 430 LYS A N 1
ATOM 3255 C CA . LYS A 1 430 ? -12.455 -12.212 8.602 1.00 96.31 430 LYS A CA 1
ATOM 3256 C C . LYS A 1 430 ? -11.217 -11.551 9.221 1.00 96.31 430 LYS A C 1
ATOM 3258 O O . LYS A 1 430 ? -10.941 -11.768 10.389 1.00 96.31 430 LYS A O 1
ATOM 3263 N N . PHE A 1 431 ? -10.471 -10.769 8.445 1.00 94.50 431 PHE A N 1
ATOM 3264 C CA . PHE A 1 431 ? -9.279 -10.045 8.914 1.00 94.50 431 PHE A CA 1
ATOM 3265 C C . PHE A 1 431 ? -9.192 -8.615 8.352 1.00 94.50 431 PHE A C 1
ATOM 3267 O O . PHE A 1 431 ? -8.187 -7.942 8.560 1.00 94.50 431 PHE A O 1
ATOM 3274 N N . GLY A 1 432 ? -10.244 -8.140 7.673 1.00 96.75 432 GLY A N 1
ATOM 3275 C CA . GLY A 1 432 ? -10.303 -6.820 7.030 1.00 96.75 432 GLY A CA 1
ATOM 3276 C C . GLY A 1 432 ? -9.384 -6.651 5.818 1.00 96.75 432 GLY A C 1
ATOM 3277 O O . GLY A 1 432 ? -8.590 -7.534 5.499 1.00 96.75 432 GLY A O 1
ATOM 3278 N N . ASN A 1 433 ? -9.477 -5.496 5.165 1.00 98.06 433 ASN A N 1
ATOM 3279 C CA . ASN A 1 433 ? -8.499 -5.057 4.171 1.00 98.06 433 ASN A CA 1
ATOM 3280 C C . ASN A 1 433 ? -7.682 -3.910 4.781 1.00 98.06 433 ASN A C 1
ATOM 3282 O O . ASN A 1 433 ? -8.223 -2.876 5.178 1.00 98.06 433 ASN A O 1
ATOM 3286 N N . ARG A 1 434 ? -6.376 -4.153 4.939 1.00 97.19 434 ARG A N 1
ATOM 3287 C CA . ARG A 1 434 ? -5.435 -3.276 5.650 1.00 97.19 434 ARG A CA 1
ATOM 3288 C C . ARG A 1 434 ? -4.098 -3.244 4.927 1.00 97.19 434 ARG A C 1
ATOM 3290 O O . ARG A 1 434 ? -3.317 -4.192 5.022 1.00 97.19 434 ARG A O 1
ATOM 3297 N N . GLY A 1 435 ? -3.855 -2.192 4.160 1.00 95.56 435 GLY A N 1
ATOM 3298 C CA . GLY A 1 435 ? -2.669 -2.099 3.316 1.00 95.56 435 GLY A CA 1
ATOM 3299 C C . GLY A 1 435 ? -2.675 -0.887 2.404 1.00 95.56 435 GLY A C 1
ATOM 3300 O O . GLY A 1 435 ? -3.692 -0.225 2.245 1.00 95.56 435 GLY A O 1
ATOM 3301 N N . MET A 1 436 ? -1.535 -0.646 1.764 1.00 95.88 436 MET A N 1
ATOM 3302 C CA . MET A 1 436 ? -1.348 0.410 0.755 1.00 95.88 436 MET A CA 1
ATOM 3303 C C . MET A 1 436 ? -1.297 -0.159 -0.671 1.00 95.88 436 MET A C 1
ATOM 3305 O O . MET A 1 436 ? -0.907 0.523 -1.610 1.00 95.88 436 MET A O 1
ATOM 3309 N N . ASN A 1 437 ? -1.647 -1.438 -0.826 1.00 96.19 437 ASN A N 1
ATOM 3310 C CA . ASN A 1 437 ? -1.528 -2.199 -2.064 1.00 96.19 437 ASN A CA 1
ATOM 3311 C C . ASN A 1 437 ? -2.829 -2.925 -2.452 1.00 96.19 437 ASN A C 1
ATOM 3313 O O . ASN A 1 437 ? -2.777 -3.953 -3.128 1.00 96.19 437 ASN A O 1
ATOM 3317 N N . GLN A 1 438 ? -3.990 -2.433 -2.002 1.00 97.50 438 GLN A N 1
ATOM 3318 C CA . GLN A 1 438 ? -5.269 -3.102 -2.250 1.00 97.50 438 GLN A CA 1
ATOM 3319 C C . GLN A 1 438 ? -5.847 -2.697 -3.617 1.00 97.50 438 GLN A C 1
ATOM 3321 O O . GLN A 1 438 ? -6.079 -1.507 -3.848 1.00 97.50 438 GLN A O 1
ATOM 3326 N N . PRO A 1 439 ? -6.078 -3.646 -4.540 1.00 97.69 439 PRO A N 1
ATOM 3327 C CA . PRO A 1 439 ? -6.582 -3.354 -5.876 1.00 97.69 439 PRO A CA 1
ATOM 3328 C C . PRO A 1 439 ? -8.109 -3.183 -5.894 1.00 97.69 439 PRO A C 1
ATOM 3330 O O . PRO A 1 439 ? -8.851 -4.127 -5.611 1.00 97.69 439 PRO A O 1
ATOM 3333 N N . ALA A 1 440 ? -8.585 -2.015 -6.325 1.00 97.12 440 ALA A N 1
ATOM 3334 C CA . ALA A 1 440 ? -10.003 -1.715 -6.517 1.00 97.12 440 ALA A CA 1
ATOM 3335 C C . ALA A 1 440 ? -10.329 -1.535 -8.009 1.00 97.12 440 ALA A C 1
ATOM 3337 O O . ALA A 1 440 ? -9.750 -0.690 -8.694 1.00 97.12 440 ALA A O 1
ATOM 3338 N N . ILE A 1 441 ? -11.274 -2.325 -8.524 1.00 94.62 441 ILE A N 1
ATOM 3339 C CA . ILE A 1 441 ? -11.741 -2.245 -9.914 1.00 94.62 441 ILE A CA 1
ATOM 3340 C C . ILE A 1 441 ? -12.923 -1.283 -9.986 1.00 94.62 441 ILE A C 1
ATOM 3342 O O . ILE A 1 441 ? -13.967 -1.546 -9.389 1.00 94.62 441 ILE A O 1
ATOM 3346 N N . ASP A 1 442 ? -12.783 -0.213 -10.764 1.00 92.44 442 ASP A N 1
ATOM 3347 C CA . ASP A 1 442 ? -13.876 0.693 -11.114 1.00 92.44 442 ASP A CA 1
ATOM 3348 C C . ASP A 1 442 ? -14.819 -0.001 -12.100 1.00 92.44 442 ASP A C 1
ATOM 3350 O O . ASP A 1 442 ? -14.455 -0.295 -13.245 1.00 92.44 442 ASP A O 1
ATOM 3354 N N . LEU A 1 443 ? -16.057 -0.250 -11.680 1.00 87.38 443 LEU A N 1
ATOM 3355 C CA . LEU A 1 443 ? -17.045 -0.949 -12.501 1.00 87.38 443 LEU A CA 1
ATOM 3356 C C . LEU A 1 443 ? -17.585 -0.092 -13.656 1.00 87.38 443 LEU A C 1
ATOM 3358 O O . LEU A 1 443 ? -18.232 -0.624 -14.557 1.00 87.38 443 LEU A O 1
ATOM 3362 N N . ARG A 1 444 ? -17.296 1.215 -13.678 1.00 83.12 444 ARG A N 1
ATOM 3363 C CA . ARG A 1 444 ? -17.660 2.127 -14.775 1.00 83.12 444 ARG A CA 1
ATOM 3364 C C . ARG A 1 444 ? -16.686 2.020 -15.947 1.00 83.12 444 ARG A C 1
ATOM 3366 O O . ARG A 1 444 ? -17.095 2.141 -17.098 1.00 83.12 444 ARG A O 1
ATOM 3373 N N . THR A 1 445 ? -15.398 1.828 -15.653 1.00 84.06 445 THR A N 1
ATOM 3374 C CA . THR A 1 445 ? -14.303 1.932 -16.639 1.00 84.06 445 THR A CA 1
ATOM 3375 C C . THR A 1 445 ? -13.533 0.628 -16.838 1.00 84.06 445 THR A C 1
ATOM 3377 O O . THR A 1 445 ? -12.823 0.470 -17.829 1.00 84.06 445 THR A O 1
ATOM 3380 N N . THR A 1 446 ? -13.678 -0.336 -15.927 1.00 85.12 446 THR A N 1
ATOM 3381 C CA . THR A 1 446 ? -12.857 -1.554 -15.814 1.00 85.12 446 THR A CA 1
ATOM 3382 C C . THR A 1 446 ? -11.377 -1.297 -15.515 1.00 85.12 446 THR A C 1
ATOM 3384 O O . THR A 1 446 ? -10.568 -2.220 -15.641 1.00 85.12 446 THR A O 1
ATOM 3387 N N . ARG A 1 447 ? -11.024 -0.064 -15.122 1.00 89.50 447 ARG A N 1
ATOM 3388 C CA . ARG A 1 447 ? -9.692 0.263 -14.610 1.00 89.50 447 ARG A CA 1
ATOM 3389 C C . ARG A 1 447 ? -9.529 -0.283 -13.199 1.00 89.50 447 ARG A C 1
ATOM 3391 O O . ARG A 1 447 ? -10.484 -0.314 -12.427 1.00 89.50 447 ARG A O 1
ATOM 3398 N N . CYS A 1 448 ? -8.319 -0.708 -12.881 1.00 93.88 448 CYS A N 1
ATOM 3399 C CA . CYS A 1 448 ? -7.912 -1.133 -11.556 1.00 93.88 448 CYS A CA 1
ATOM 3400 C C . CYS A 1 448 ? -6.979 -0.076 -10.970 1.00 93.88 448 CYS A C 1
ATOM 3402 O O . CYS A 1 448 ? -6.002 0.304 -11.612 1.00 93.88 448 CYS A O 1
ATOM 3404 N N . TYR A 1 449 ? -7.280 0.362 -9.755 1.00 96.31 449 TYR A N 1
ATOM 3405 C CA . TYR A 1 449 ? -6.486 1.319 -8.993 1.00 96.31 449 TYR A CA 1
ATOM 3406 C C . TYR A 1 449 ? -5.877 0.619 -7.784 1.00 96.31 449 TYR A C 1
ATOM 3408 O O . TYR A 1 449 ? -6.515 -0.268 -7.210 1.00 96.31 449 TYR A O 1
ATOM 3416 N N . ILE A 1 450 ? -4.666 1.005 -7.390 1.00 97.38 450 ILE A N 1
ATOM 3417 C CA . ILE A 1 450 ? -4.092 0.572 -6.117 1.00 97.38 450 ILE A CA 1
ATOM 3418 C C . ILE A 1 450 ? -4.503 1.584 -5.055 1.00 97.38 450 ILE A C 1
ATOM 3420 O O . ILE A 1 450 ? -4.431 2.789 -5.272 1.00 97.38 450 ILE A O 1
ATOM 3424 N N . THR A 1 451 ? -4.994 1.089 -3.924 1.00 97.12 451 THR A N 1
ATOM 3425 C CA . THR A 1 451 ? -5.647 1.913 -2.908 1.00 97.12 451 THR A CA 1
ATOM 3426 C C . THR A 1 451 ? -5.095 1.635 -1.515 1.00 97.12 451 THR A C 1
ATOM 3428 O O . THR A 1 451 ? -4.679 0.512 -1.199 1.00 97.12 451 THR A O 1
ATOM 3431 N N . ALA A 1 452 ? -5.101 2.677 -0.681 1.00 95.25 452 ALA A N 1
ATOM 3432 C CA . ALA A 1 452 ? -4.904 2.562 0.755 1.00 95.25 452 ALA A CA 1
ATOM 3433 C C . ALA A 1 452 ? -6.223 2.166 1.427 1.00 95.25 452 ALA A C 1
ATOM 3435 O O . ALA A 1 452 ? -7.270 2.758 1.163 1.00 95.25 452 ALA A O 1
ATOM 3436 N N . GLN A 1 453 ? -6.182 1.150 2.283 1.00 96.44 453 GLN A N 1
ATOM 3437 C CA . GLN A 1 453 ? -7.353 0.631 2.981 1.00 96.44 453 GLN A CA 1
ATOM 3438 C C . GLN A 1 453 ? -7.030 0.330 4.435 1.00 96.44 453 GLN A C 1
ATOM 3440 O O . GLN A 1 453 ? -5.963 -0.215 4.734 1.00 96.44 453 GLN A O 1
ATOM 3445 N N . ASN A 1 454 ? -7.977 0.639 5.320 1.00 95.12 454 ASN A N 1
ATOM 3446 C CA . ASN A 1 454 ? -7.944 0.237 6.718 1.00 95.12 454 ASN A CA 1
ATOM 3447 C C . ASN A 1 454 ? -9.363 0.014 7.265 1.00 95.12 454 ASN A C 1
ATOM 3449 O O . ASN A 1 454 ? -9.907 0.844 7.989 1.00 95.12 454 ASN A O 1
ATOM 3453 N N . HIS A 1 455 ? -9.986 -1.115 6.916 1.00 96.38 455 HIS A N 1
ATOM 3454 C CA . HIS A 1 455 ? -11.325 -1.437 7.414 1.00 96.38 455 HIS A CA 1
ATOM 3455 C C . HIS A 1 455 ? -11.496 -2.917 7.769 1.00 96.38 455 HIS A C 1
ATOM 3457 O O . HIS A 1 455 ? -11.014 -3.826 7.092 1.00 96.38 455 HIS A O 1
ATOM 3463 N N . GLY A 1 456 ? -12.216 -3.160 8.868 1.00 96.94 456 GLY A N 1
ATOM 3464 C CA . GLY A 1 456 ? -12.588 -4.496 9.342 1.00 96.94 456 GLY A CA 1
ATOM 3465 C C . GLY A 1 456 ? -14.020 -4.911 8.998 1.00 96.94 456 GLY A C 1
ATOM 3466 O O . GLY A 1 456 ? -14.376 -6.063 9.229 1.00 96.94 456 GLY A O 1
ATOM 3467 N N . PHE A 1 457 ? -14.832 -4.001 8.462 1.00 97.75 457 PHE A N 1
ATOM 3468 C CA . PHE A 1 457 ? -16.228 -4.219 8.079 1.00 97.75 457 PHE A CA 1
ATOM 3469 C C . PHE A 1 457 ? -16.417 -3.910 6.595 1.00 97.75 457 PHE A C 1
ATOM 3471 O O . PHE A 1 457 ? -15.660 -3.127 6.028 1.00 97.75 457 PHE A O 1
ATOM 3478 N N . ALA A 1 458 ? -17.409 -4.527 5.961 1.00 98.00 458 ALA A N 1
ATOM 3479 C CA . ALA A 1 458 ? -17.740 -4.284 4.560 1.00 98.00 458 ALA A CA 1
ATOM 3480 C C . ALA A 1 458 ? -19.255 -4.251 4.346 1.00 98.00 458 ALA A C 1
ATOM 3482 O O . ALA A 1 458 ? -20.025 -4.808 5.133 1.00 98.00 458 ALA A O 1
ATOM 3483 N N . VAL A 1 459 ? -19.675 -3.597 3.264 1.00 98.50 459 VAL A N 1
ATOM 3484 C CA . VAL A 1 459 ? -21.072 -3.563 2.818 1.00 98.50 459 VAL A CA 1
ATOM 3485 C C . VAL A 1 459 ? -21.431 -4.887 2.143 1.00 98.50 459 VAL A C 1
ATOM 3487 O O . VAL A 1 459 ? -20.739 -5.342 1.229 1.00 98.50 459 VAL A O 1
ATOM 3490 N N . ASP A 1 460 ? -22.548 -5.490 2.550 1.00 97.88 460 ASP A N 1
ATOM 3491 C CA . ASP A 1 460 ? -23.131 -6.634 1.852 1.00 97.88 460 ASP A CA 1
ATOM 3492 C C . ASP A 1 460 ? -23.824 -6.154 0.570 1.00 97.88 460 ASP A C 1
ATOM 3494 O O . ASP A 1 460 ? -24.950 -5.649 0.593 1.00 97.88 460 ASP A O 1
ATOM 3498 N N . THR A 1 461 ? -23.152 -6.331 -0.568 1.00 93.19 461 THR A N 1
ATOM 3499 C CA . THR A 1 461 ? -23.678 -5.934 -1.885 1.00 93.19 461 THR A CA 1
ATOM 3500 C C . THR A 1 461 ? -25.026 -6.568 -2.231 1.00 93.19 461 THR A C 1
ATOM 3502 O O . THR A 1 461 ? -25.815 -5.939 -2.933 1.00 93.19 461 THR A O 1
ATOM 3505 N N . GLY A 1 462 ? -25.322 -7.772 -1.726 1.00 92.50 462 GLY A N 1
ATOM 3506 C CA . GLY A 1 462 ? -26.594 -8.458 -1.968 1.00 92.50 462 GLY A CA 1
ATOM 3507 C C . GLY A 1 462 ? -27.773 -7.832 -1.222 1.00 92.50 462 GLY A C 1
ATOM 3508 O O . GLY A 1 462 ? -28.924 -8.077 -1.574 1.00 92.50 462 GLY A O 1
ATOM 3509 N N . SER A 1 463 ? -27.490 -7.003 -0.216 1.00 97.88 463 SER A N 1
ATOM 3510 C CA . SER A 1 463 ? -28.489 -6.281 0.575 1.00 97.88 463 SER A CA 1
ATOM 3511 C C . SER A 1 463 ? -28.767 -4.858 0.076 1.00 97.88 463 SER A C 1
ATOM 3513 O O . SER A 1 463 ? -29.605 -4.169 0.656 1.00 97.88 463 SER A O 1
ATOM 3515 N N . LEU A 1 464 ? -28.074 -4.401 -0.977 1.00 96.62 464 LEU A N 1
ATOM 3516 C CA . LEU A 1 464 ? -28.253 -3.050 -1.505 1.00 96.62 464 LEU A CA 1
ATOM 3517 C C . LEU A 1 464 ? -29.674 -2.853 -2.073 1.00 96.62 464 LEU A C 1
ATOM 3519 O O . LEU A 1 464 ? -30.153 -3.699 -2.834 1.00 96.62 464 LEU A O 1
ATOM 3523 N N . PRO A 1 465 ? -30.339 -1.723 -1.770 1.00 96.31 465 PRO A N 1
ATOM 3524 C CA . PRO A 1 465 ? -31.602 -1.356 -2.404 1.00 96.31 465 PRO A CA 1
ATOM 3525 C C . PRO A 1 465 ? -31.457 -1.196 -3.920 1.00 96.31 465 PRO A C 1
ATOM 3527 O O . PRO A 1 465 ? -30.376 -0.891 -4.426 1.00 96.31 465 PRO A O 1
ATOM 3530 N N . SER A 1 466 ? -32.572 -1.295 -4.651 1.00 93.06 466 SER A N 1
ATOM 3531 C CA . SER A 1 466 ? -32.593 -1.164 -6.116 1.00 93.06 466 SER A CA 1
ATOM 3532 C C . SER A 1 466 ? -32.027 0.157 -6.629 1.00 93.06 466 SER A C 1
ATOM 3534 O O . SER A 1 466 ? -31.518 0.192 -7.745 1.00 93.06 466 SER A O 1
ATOM 3536 N N . ASP A 1 467 ? -32.093 1.223 -5.834 1.00 92.00 467 ASP A N 1
ATOM 3537 C CA . ASP A 1 467 ? -31.640 2.563 -6.219 1.00 92.00 467 ASP A CA 1
ATOM 3538 C C . ASP A 1 467 ? -30.122 2.741 -6.110 1.00 92.00 467 ASP A C 1
ATOM 3540 O O . ASP A 1 467 ? -29.581 3.717 -6.630 1.00 92.00 467 ASP A O 1
ATOM 3544 N N . PHE A 1 468 ? -29.422 1.780 -5.501 1.00 93.88 468 PHE A N 1
ATOM 3545 C CA . PHE A 1 468 ? -27.968 1.750 -5.398 1.00 93.88 468 PHE A CA 1
ATOM 3546 C C . PHE A 1 468 ? -27.365 0.634 -6.258 1.00 93.88 468 PHE A C 1
ATOM 3548 O O . PHE A 1 468 ? -28.007 -0.351 -6.636 1.00 93.88 468 PHE A O 1
ATOM 3555 N N . ALA A 1 469 ? -26.096 0.814 -6.605 1.00 91.75 469 ALA A N 1
ATOM 3556 C CA . ALA A 1 469 ? -25.279 -0.181 -7.278 1.00 91.75 469 ALA A CA 1
ATOM 3557 C C . ALA A 1 469 ? -23.848 -0.152 -6.720 1.00 91.75 469 ALA A C 1
ATOM 3559 O O . ALA A 1 469 ? -23.388 0.911 -6.293 1.00 91.75 469 ALA A O 1
ATOM 3560 N N . PRO A 1 470 ? -23.119 -1.282 -6.753 1.00 94.25 470 PRO A N 1
ATOM 3561 C CA . PRO A 1 470 ? -21.680 -1.279 -6.520 1.00 94.25 470 PRO A CA 1
ATOM 3562 C C . PRO A 1 470 ? -20.967 -0.355 -7.517 1.00 94.25 470 PRO A C 1
ATOM 3564 O O . PRO A 1 470 ? -21.260 -0.383 -8.713 1.00 94.25 470 PRO A O 1
ATOM 3567 N N . LEU A 1 471 ? -20.033 0.453 -7.018 1.00 94.25 471 LEU A N 1
ATOM 3568 C CA . LEU A 1 471 ? -19.210 1.373 -7.806 1.00 94.25 471 LEU A CA 1
ATOM 3569 C C . LEU A 1 471 ? -17.810 0.795 -8.047 1.00 94.25 471 LEU A C 1
ATOM 3571 O O . LEU A 1 471 ? -17.333 0.780 -9.180 1.00 94.25 471 LEU A O 1
ATOM 3575 N N . PHE A 1 472 ? -17.195 0.272 -6.987 1.00 96.69 472 PHE A N 1
ATOM 3576 C CA . PHE A 1 472 ? -15.915 -0.424 -7.034 1.00 96.69 472 PHE A CA 1
ATOM 3577 C C . PHE A 1 472 ? -16.042 -1.815 -6.406 1.00 96.69 472 PHE A C 1
ATOM 3579 O O . PHE A 1 472 ? -16.896 -2.055 -5.544 1.00 96.69 472 PHE A O 1
ATOM 3586 N N . VAL A 1 473 ? -15.164 -2.727 -6.819 1.00 96.69 473 VAL A N 1
ATOM 3587 C CA . VAL A 1 473 ? -15.027 -4.065 -6.228 1.00 96.69 473 VAL A CA 1
ATOM 3588 C C . VAL A 1 473 ? -13.559 -4.410 -6.008 1.00 96.69 473 VAL A C 1
ATOM 3590 O O . VAL A 1 473 ? -12.716 -4.108 -6.855 1.00 96.69 473 VAL A O 1
ATOM 3593 N N . ASN A 1 474 ? -13.255 -5.082 -4.902 1.00 97.94 474 ASN A N 1
ATOM 3594 C CA . ASN A 1 474 ? -11.901 -5.530 -4.607 1.00 97.94 474 ASN A CA 1
ATOM 3595 C C . ASN A 1 474 ? -11.496 -6.632 -5.600 1.00 97.94 474 ASN A C 1
ATOM 3597 O O . ASN A 1 474 ? -12.243 -7.596 -5.818 1.00 97.94 474 ASN A O 1
ATOM 3601 N N . ALA A 1 475 ? -10.327 -6.515 -6.230 1.00 95.31 475 ALA A N 1
ATOM 3602 C CA . ALA A 1 475 ? -9.888 -7.503 -7.216 1.00 95.31 475 ALA A CA 1
ATOM 3603 C C . ALA A 1 475 ? -9.471 -8.841 -6.576 1.00 95.31 475 ALA A C 1
ATOM 3605 O O . ALA A 1 475 ? -9.573 -9.876 -7.241 1.00 95.31 475 ALA A O 1
ATOM 3606 N N . ASN A 1 476 ? -9.041 -8.825 -5.308 1.00 95.38 476 ASN A N 1
ATOM 3607 C CA . ASN A 1 476 ? -8.564 -9.996 -4.572 1.00 95.38 476 ASN A CA 1
ATOM 3608 C C . ASN A 1 476 ? -9.720 -10.816 -3.987 1.00 95.38 476 ASN A C 1
ATOM 3610 O O . ASN A 1 476 ? -9.797 -12.020 -4.231 1.00 95.38 476 ASN A O 1
ATOM 3614 N N . ASP A 1 477 ? -10.608 -10.183 -3.213 1.00 95.69 477 ASP A N 1
ATOM 3615 C CA . ASP A 1 477 ? -11.616 -10.883 -2.398 1.00 95.69 477 ASP A CA 1
ATOM 3616 C C . ASP A 1 477 ? -13.074 -10.648 -2.831 1.00 95.69 477 ASP A C 1
ATOM 3618 O O . ASP A 1 477 ? -13.981 -11.304 -2.318 1.00 95.69 477 ASP A O 1
ATOM 3622 N N . ARG A 1 478 ? -13.295 -9.773 -3.822 1.00 95.31 478 ARG A N 1
ATOM 3623 C CA . ARG A 1 478 ? -14.615 -9.400 -4.365 1.00 95.31 478 ARG A CA 1
ATOM 3624 C C . ARG A 1 478 ? -15.541 -8.666 -3.391 1.00 95.31 478 ARG A C 1
ATOM 3626 O O . ARG A 1 478 ? -16.728 -8.528 -3.690 1.00 95.31 478 ARG A O 1
ATOM 3633 N N . SER A 1 479 ? -15.030 -8.179 -2.263 1.00 97.56 479 SER A N 1
ATOM 3634 C CA . SER A 1 479 ? -15.790 -7.324 -1.353 1.00 97.56 479 SER A CA 1
ATOM 3635 C C . SER A 1 479 ? -16.153 -5.977 -1.997 1.00 97.56 479 SER A C 1
ATOM 3637 O O . SER A 1 479 ? -15.591 -5.569 -3.021 1.00 97.56 479 SER A O 1
ATOM 3639 N N . ASN A 1 480 ? -17.167 -5.310 -1.434 1.00 98.06 480 ASN A N 1
ATOM 3640 C CA . ASN A 1 480 ? -17.592 -3.993 -1.896 1.00 98.06 480 ASN A CA 1
ATOM 3641 C C . ASN A 1 480 ? -16.504 -2.952 -1.629 1.00 98.06 480 ASN A C 1
ATOM 3643 O O . ASN A 1 480 ? -16.091 -2.800 -0.485 1.00 98.06 480 ASN A O 1
ATOM 3647 N N . GLU A 1 481 ? -16.142 -2.183 -2.655 1.00 98.38 481 GLU A N 1
ATOM 3648 C CA . GLU A 1 481 ? -15.167 -1.092 -2.529 1.00 98.38 481 GLU A CA 1
ATOM 3649 C C . GLU A 1 481 ? -15.788 0.294 -2.737 1.00 98.38 481 GLU A C 1
ATOM 3651 O O . GLU A 1 481 ? -15.100 1.308 -2.836 1.00 98.38 481 GLU A O 1
ATOM 3656 N N . GLY A 1 482 ? -17.113 0.352 -2.830 1.00 97.38 482 GLY A N 1
ATOM 3657 C CA . GLY A 1 482 ? -17.856 1.582 -3.031 1.00 97.38 482 GLY A CA 1
ATOM 3658 C C . GLY A 1 482 ? -19.242 1.337 -3.595 1.00 97.38 482 GLY A C 1
ATOM 3659 O O . GLY A 1 482 ? -19.506 0.315 -4.243 1.00 97.38 482 GLY A O 1
ATOM 3660 N N . ILE A 1 483 ? -20.130 2.298 -3.392 1.00 96.88 483 ILE A N 1
ATOM 3661 C CA . ILE A 1 483 ? -21.501 2.285 -3.903 1.00 96.88 483 ILE A CA 1
ATOM 3662 C C . ILE A 1 483 ? -21.833 3.618 -4.559 1.00 96.88 483 ILE A C 1
ATOM 3664 O O . ILE A 1 483 ? -21.249 4.653 -4.250 1.00 96.88 483 ILE A O 1
ATOM 3668 N N . SER A 1 484 ? -22.802 3.606 -5.463 1.00 94.94 484 SER A N 1
ATOM 3669 C CA . SER A 1 484 ? -23.351 4.826 -6.040 1.00 94.94 484 SER A CA 1
ATOM 3670 C C . SER A 1 484 ? -24.851 4.695 -6.232 1.00 94.94 484 SER A C 1
ATOM 3672 O O . SER A 1 484 ? -25.365 3.624 -6.567 1.00 94.94 484 SER A O 1
ATOM 3674 N N . HIS A 1 485 ? -25.557 5.795 -5.998 1.00 93.56 485 HIS A N 1
ATOM 3675 C CA . HIS A 1 485 ? -26.965 5.903 -6.326 1.00 93.56 485 HIS A CA 1
ATOM 3676 C C . HIS A 1 485 ? -27.131 5.998 -7.852 1.00 93.56 485 HIS A C 1
ATOM 3678 O O . HIS A 1 485 ? -26.363 6.661 -8.543 1.00 93.56 485 HIS A O 1
ATOM 3684 N N . ARG A 1 486 ? -28.162 5.351 -8.404 1.00 87.19 486 ARG A N 1
ATOM 3685 C CA . ARG A 1 486 ? -28.376 5.246 -9.859 1.00 87.19 486 ARG A CA 1
ATOM 3686 C C . ARG A 1 486 ? -28.723 6.567 -10.545 1.00 87.19 486 ARG A C 1
ATOM 3688 O O . ARG A 1 486 ? -28.315 6.774 -11.682 1.00 87.19 486 ARG A O 1
ATOM 3695 N N . SER A 1 487 ? -29.504 7.428 -9.889 1.00 84.56 487 SER A N 1
ATOM 3696 C CA . SER A 1 487 ? -29.922 8.736 -10.423 1.00 84.56 487 SER A CA 1
ATOM 3697 C C . SER A 1 487 ? -29.403 9.956 -9.650 1.00 84.56 487 SER A C 1
ATOM 3699 O O . SER A 1 487 ? -29.060 10.959 -10.271 1.00 84.56 487 SER A O 1
ATOM 3701 N N . LYS A 1 488 ? -29.357 9.900 -8.314 1.00 88.81 488 LYS A N 1
ATOM 3702 C CA . LYS A 1 488 ? -28.938 11.010 -7.451 1.00 88.81 488 LYS A CA 1
ATOM 3703 C C . LYS A 1 488 ? -27.412 11.134 -7.332 1.00 88.81 488 LYS A C 1
ATOM 3705 O O . LYS A 1 488 ? -26.709 10.136 -7.498 1.00 88.81 488 LYS A O 1
ATOM 3710 N N . PRO A 1 489 ? -26.884 12.326 -6.993 1.00 89.50 489 PRO A N 1
ATOM 3711 C CA . PRO A 1 489 ? -25.449 12.576 -6.859 1.00 89.50 489 PRO A CA 1
ATOM 3712 C C . PRO A 1 489 ? -24.861 12.005 -5.552 1.00 89.50 489 PRO A C 1
ATOM 3714 O O . PRO A 1 489 ? -24.209 12.713 -4.792 1.00 89.50 489 PRO A O 1
ATOM 3717 N N . HIS A 1 490 ? -25.090 10.727 -5.257 1.00 92.62 490 HIS A N 1
ATOM 3718 C CA . HIS A 1 490 ? -24.574 10.080 -4.050 1.00 92.62 490 HIS A CA 1
ATOM 3719 C C . HIS A 1 490 ? -23.609 8.970 -4.440 1.00 92.62 490 HIS A C 1
ATOM 3721 O O . HIS A 1 490 ? -23.944 8.092 -5.245 1.00 92.62 490 HIS A O 1
ATOM 3727 N N . PHE A 1 491 ? -22.416 8.994 -3.864 1.00 95.31 491 PHE A N 1
ATOM 3728 C CA . PHE A 1 491 ? -21.463 7.907 -4.009 1.00 95.31 491 PHE A CA 1
ATOM 3729 C C . PHE A 1 491 ? -20.593 7.780 -2.768 1.00 95.31 491 PHE A C 1
ATOM 3731 O O . PHE A 1 491 ? -20.488 8.695 -1.959 1.00 95.31 491 PHE A O 1
ATOM 3738 N N . ALA A 1 492 ? -19.981 6.622 -2.604 1.00 95.81 492 ALA A N 1
ATOM 3739 C CA . ALA A 1 492 ? -19.001 6.395 -1.567 1.00 95.81 492 ALA A CA 1
ATOM 3740 C C . ALA A 1 492 ? -17.996 5.340 -2.015 1.00 95.81 492 ALA A C 1
ATOM 3742 O O . ALA A 1 492 ? -18.269 4.557 -2.930 1.00 95.81 492 ALA A O 1
ATOM 3743 N N . VAL A 1 493 ? -16.838 5.334 -1.366 1.00 97.56 493 VAL A N 1
ATOM 3744 C CA . VAL A 1 493 ? -15.764 4.363 -1.585 1.00 97.56 493 VAL A CA 1
ATOM 3745 C C . VAL A 1 493 ? -15.295 3.794 -0.256 1.00 97.56 493 VAL A C 1
ATOM 3747 O O . VAL A 1 493 ? -15.331 4.473 0.765 1.00 97.56 493 VAL A O 1
ATOM 3750 N N . GLN A 1 494 ? -14.906 2.524 -0.253 1.00 98.19 494 GLN A N 1
ATOM 3751 C CA . GLN A 1 494 ? -14.505 1.811 0.962 1.00 98.19 494 GLN A CA 1
ATOM 3752 C C . GLN A 1 494 ? -13.024 2.022 1.308 1.00 98.19 494 GLN A C 1
ATOM 3754 O O . GLN A 1 494 ? -12.650 1.929 2.477 1.00 98.19 494 GLN A O 1
ATOM 3759 N N . PHE A 1 495 ? -12.207 2.319 0.301 1.00 97.00 495 PHE A N 1
ATOM 3760 C CA . PHE A 1 495 ? -10.813 2.718 0.442 1.00 97.00 495 PHE A CA 1
ATOM 3761 C C . PHE A 1 495 ? -10.671 4.209 0.775 1.00 97.00 495 PHE A C 1
ATOM 3763 O O . PHE A 1 495 ? -11.672 4.914 0.883 1.00 97.00 495 PHE A O 1
ATOM 3770 N N . HIS A 1 496 ? -9.427 4.667 0.931 1.00 93.25 496 HIS A N 1
ATOM 3771 C CA . HIS A 1 496 ? -9.044 6.026 1.317 1.00 93.25 496 HIS A CA 1
ATOM 3772 C C . HIS A 1 496 ? -8.384 6.767 0.135 1.00 93.25 496 HIS A C 1
ATOM 3774 O O . HIS A 1 496 ? -7.172 6.639 -0.065 1.00 93.25 496 HIS A O 1
ATOM 3780 N N . PRO A 1 497 ? -9.147 7.507 -0.698 1.00 89.31 497 PRO A N 1
ATOM 3781 C CA . PRO A 1 497 ? -8.616 8.310 -1.804 1.00 89.31 497 PRO A CA 1
ATOM 3782 C C . PRO A 1 497 ? -7.624 9.396 -1.403 1.00 89.31 497 PRO A C 1
ATOM 3784 O O . PRO A 1 497 ? -6.840 9.849 -2.235 1.00 89.31 497 PRO A O 1
ATOM 3787 N N . GLU A 1 498 ? -7.701 9.834 -0.154 1.00 83.12 498 GLU A N 1
ATOM 3788 C CA . GLU A 1 498 ? -6.783 10.766 0.480 1.00 83.12 498 GLU A CA 1
ATOM 3789 C C . GLU A 1 498 ? -5.410 10.152 0.759 1.00 83.12 498 GLU A C 1
ATOM 3791 O O . GLU A 1 498 ? -4.409 10.865 0.806 1.00 83.12 498 GLU A O 1
ATOM 3796 N N . ALA A 1 499 ? -5.363 8.822 0.859 1.00 83.56 499 ALA A N 1
ATOM 3797 C CA . ALA A 1 499 ? -4.186 8.022 1.137 1.00 83.56 499 ALA A CA 1
ATOM 3798 C C . ALA A 1 499 ? -3.448 8.423 2.423 1.00 83.56 499 ALA A C 1
ATOM 3800 O O . ALA A 1 499 ? -3.735 7.866 3.472 1.00 83.56 499 ALA A O 1
ATOM 3801 N N . SER A 1 500 ? -2.484 9.337 2.319 1.00 75.81 500 SER A N 1
ATOM 3802 C CA . SER A 1 500 ? -1.485 9.681 3.337 1.00 75.81 500 SER A CA 1
ATOM 3803 C C . SER A 1 500 ? -0.602 8.504 3.772 1.00 75.81 500 SER A C 1
ATOM 3805 O O . SER A 1 500 ? -0.903 7.717 4.667 1.00 75.81 500 SER A O 1
ATOM 3807 N N . GLY A 1 501 ? 0.501 8.342 3.039 1.00 74.19 501 GLY A N 1
ATOM 3808 C CA . GLY A 1 501 ? 1.416 7.204 3.144 1.00 74.19 501 GLY A CA 1
ATOM 3809 C C . GLY A 1 501 ? 1.196 6.119 2.088 1.00 74.19 501 GLY A C 1
ATOM 3810 O O . GLY A 1 501 ? 2.140 5.421 1.726 1.00 74.19 501 GLY A O 1
ATOM 3811 N N . GLY A 1 502 ? -0.026 6.007 1.556 1.00 85.56 502 GLY A N 1
ATOM 3812 C CA . GLY A 1 502 ? -0.374 5.128 0.434 1.00 85.56 502 GLY A CA 1
ATOM 3813 C C . GLY A 1 502 ? -0.391 5.820 -0.943 1.00 85.56 502 GLY A C 1
ATOM 3814 O O . GLY A 1 502 ? -0.070 7.005 -1.046 1.00 85.56 502 GLY A O 1
ATOM 3815 N N . PRO A 1 503 ? -0.775 5.099 -2.013 1.00 92.19 503 PRO A N 1
ATOM 3816 C CA . PRO A 1 503 ? -0.824 5.630 -3.379 1.00 92.19 503 PRO A CA 1
ATOM 3817 C C . PRO A 1 503 ? -1.930 6.675 -3.568 1.00 92.19 503 PRO A C 1
ATOM 3819 O O . PRO A 1 503 ? -3.034 6.527 -3.050 1.00 92.19 503 PRO A O 1
ATOM 3822 N N . THR A 1 504 ? -1.664 7.702 -4.376 1.00 90.69 504 THR A N 1
ATOM 3823 C CA . THR A 1 504 ? -2.589 8.820 -4.651 1.00 90.69 504 THR A CA 1
ATOM 3824 C C . THR A 1 504 ? -3.459 8.609 -5.901 1.00 90.69 504 THR A C 1
ATOM 3826 O O . THR A 1 504 ? -4.142 9.527 -6.361 1.00 90.69 504 THR A O 1
ATOM 3829 N N . ASP A 1 505 ? -3.495 7.385 -6.433 1.00 92.25 505 ASP A N 1
ATOM 3830 C CA . ASP A 1 505 ? -4.120 7.006 -7.711 1.00 92.25 505 ASP A CA 1
ATOM 3831 C C . ASP A 1 505 ? -5.625 7.319 -7.802 1.00 92.25 505 ASP A C 1
ATOM 3833 O O . ASP A 1 505 ? -6.179 7.462 -8.895 1.00 92.25 505 ASP A O 1
ATOM 3837 N N . THR A 1 506 ? -6.306 7.426 -6.659 1.00 92.62 506 THR A N 1
ATOM 3838 C CA . THR A 1 506 ? -7.754 7.672 -6.574 1.00 92.62 506 THR A CA 1
ATOM 3839 C C . THR A 1 506 ? -8.128 9.083 -6.124 1.00 92.62 506 THR A C 1
ATOM 3841 O O . THR A 1 506 ? -9.313 9.376 -5.961 1.00 92.62 506 THR A O 1
ATOM 3844 N N . PHE A 1 507 ? -7.155 9.991 -5.992 1.00 87.88 507 PHE A N 1
ATOM 3845 C CA . PHE A 1 507 ? -7.385 11.368 -5.534 1.00 87.88 507 PHE A CA 1
ATOM 3846 C C . PHE A 1 507 ? -8.391 12.145 -6.413 1.00 87.88 507 PHE A C 1
ATOM 3848 O O . PHE A 1 507 ? -9.092 13.045 -5.948 1.00 87.88 507 PHE A O 1
ATOM 3855 N N . PHE A 1 508 ? -8.541 11.756 -7.686 1.00 87.62 508 PHE A N 1
ATOM 3856 C CA . PHE A 1 508 ? -9.503 12.347 -8.624 1.00 87.62 508 PHE A CA 1
ATOM 3857 C C . PHE A 1 508 ? -10.969 12.285 -8.149 1.00 87.62 508 PHE A C 1
ATOM 3859 O O . PHE A 1 508 ? -11.789 13.072 -8.625 1.00 87.62 508 PHE A O 1
ATOM 3866 N N . LEU A 1 509 ? -11.315 11.388 -7.215 1.00 88.12 509 LEU A N 1
ATOM 3867 C CA . LEU A 1 509 ? -12.668 11.268 -6.658 1.00 88.12 509 LEU A CA 1
ATOM 3868 C C . LEU A 1 509 ? -13.104 12.527 -5.896 1.00 88.12 509 LEU A C 1
ATOM 3870 O O . LEU A 1 509 ? -14.275 12.905 -5.965 1.00 88.12 509 LEU A O 1
ATOM 3874 N N . PHE A 1 510 ? -12.169 13.233 -5.251 1.00 84.12 510 PHE A N 1
ATOM 3875 C CA . PHE A 1 510 ? -12.455 14.551 -4.678 1.00 84.12 510 PHE A CA 1
ATOM 3876 C C . PHE A 1 510 ? -12.803 15.559 -5.774 1.00 84.12 510 PHE A C 1
ATOM 3878 O O . PHE A 1 510 ? -13.768 16.306 -5.639 1.00 84.12 510 PHE A O 1
ATOM 3885 N N . GLY A 1 511 ? -12.081 15.530 -6.898 1.00 81.94 511 GLY A N 1
ATOM 3886 C CA . GLY A 1 511 ? -12.407 16.327 -8.082 1.00 81.94 511 GLY A CA 1
ATOM 3887 C C . GLY A 1 511 ? -13.815 16.038 -8.616 1.00 81.94 511 GLY A C 1
ATOM 3888 O O . GLY A 1 511 ? -14.569 16.977 -8.870 1.00 81.94 511 GLY A O 1
ATOM 3889 N N . GLU A 1 512 ? -14.209 14.758 -8.705 1.00 84.94 512 GLU A N 1
ATOM 3890 C CA . GLU A 1 512 ? -15.575 14.377 -9.097 1.00 84.94 512 GLU A CA 1
ATOM 3891 C C . GLU A 1 512 ? -16.624 14.953 -8.132 1.00 84.94 512 GLU A C 1
ATOM 3893 O O . GLU A 1 512 ? -17.628 15.505 -8.586 1.00 84.94 512 GLU A O 1
ATOM 3898 N N . PHE A 1 513 ? -16.389 14.880 -6.816 1.00 85.19 513 PHE A N 1
ATOM 3899 C CA . PHE A 1 513 ? -17.301 15.436 -5.813 1.00 85.19 513 PHE A CA 1
ATOM 3900 C C . PHE A 1 513 ? -17.432 16.962 -5.927 1.00 85.19 513 PHE A C 1
ATOM 3902 O O . PHE A 1 513 ? -18.547 17.484 -5.978 1.00 85.19 513 PHE A O 1
ATOM 3909 N N . ILE A 1 514 ? -16.316 17.686 -6.053 1.00 80.88 514 ILE A N 1
ATOM 3910 C CA . ILE A 1 514 ? -16.324 19.145 -6.234 1.00 80.88 514 ILE A CA 1
ATOM 3911 C C . ILE A 1 514 ? -17.064 19.542 -7.518 1.00 80.88 514 ILE A C 1
ATOM 3913 O O . ILE A 1 514 ? -17.845 20.497 -7.523 1.00 80.88 514 ILE A O 1
ATOM 3917 N N . ASP A 1 515 ? -16.875 18.800 -8.608 1.00 81.06 515 ASP A N 1
ATOM 3918 C CA . ASP A 1 515 ? -17.597 19.047 -9.854 1.00 81.06 515 ASP A CA 1
ATOM 3919 C C . ASP A 1 515 ? -19.102 18.771 -9.729 1.00 81.06 515 ASP A C 1
ATOM 3921 O O . ASP A 1 515 ? -19.907 19.481 -10.339 1.00 81.06 515 ASP A O 1
ATOM 3925 N N . MET A 1 516 ? -19.511 17.793 -8.916 1.00 82.38 516 MET A N 1
ATOM 3926 C CA . MET A 1 516 ? -20.925 17.545 -8.613 1.00 82.38 516 MET A CA 1
ATOM 3927 C C . MET A 1 516 ? -21.556 18.725 -7.869 1.00 82.38 516 MET A C 1
ATOM 3929 O O . MET A 1 516 ? -22.640 19.167 -8.257 1.00 82.38 516 MET A O 1
ATOM 3933 N N . LEU A 1 517 ? -20.859 19.289 -6.878 1.00 79.12 517 LEU A N 1
ATOM 3934 C CA . LEU A 1 517 ? -21.307 20.489 -6.162 1.00 79.12 517 LEU A CA 1
ATOM 3935 C C . LEU A 1 517 ? -21.476 21.679 -7.121 1.00 79.12 517 LEU A C 1
ATOM 3937 O O . LEU A 1 517 ? -22.510 22.348 -7.121 1.00 79.12 517 LEU A O 1
ATOM 3941 N N . ARG A 1 518 ? -20.506 21.898 -8.021 1.00 77.06 518 ARG A N 1
ATOM 3942 C CA . ARG A 1 518 ? -20.574 22.963 -9.041 1.00 77.06 518 ARG A CA 1
ATOM 3943 C C . ARG A 1 518 ? -21.770 22.800 -9.983 1.00 77.06 518 ARG A C 1
ATOM 3945 O O . ARG A 1 518 ? -22.449 23.778 -10.286 1.00 77.06 518 ARG A O 1
ATOM 3952 N N . ARG A 1 519 ? -22.044 21.579 -10.456 1.00 76.62 519 ARG A N 1
ATOM 3953 C CA . ARG A 1 519 ? -23.164 21.307 -11.379 1.00 76.62 519 ARG A CA 1
ATOM 3954 C C . ARG A 1 519 ? -24.525 21.470 -10.719 1.00 76.62 519 ARG A C 1
ATOM 3956 O O . ARG A 1 519 ? -25.447 21.953 -11.375 1.00 76.62 519 ARG A O 1
ATOM 3963 N N . GLN A 1 520 ? -24.647 21.104 -9.444 1.00 73.69 520 GLN A N 1
ATOM 3964 C CA . GLN A 1 520 ? -25.869 21.325 -8.673 1.00 73.69 520 GLN A CA 1
ATOM 3965 C C . GLN A 1 520 ? -26.192 22.824 -8.583 1.00 73.69 520 GLN A C 1
ATOM 3967 O O . GLN A 1 520 ? -27.329 23.215 -8.846 1.00 73.69 520 GLN A O 1
ATOM 3972 N N . GLN A 1 521 ? -25.192 23.676 -8.323 1.00 63.72 521 GLN A N 1
ATOM 3973 C CA . GLN A 1 521 ? -25.369 25.135 -8.338 1.00 63.72 521 GLN A CA 1
ATOM 3974 C C . GLN A 1 521 ? -25.811 25.675 -9.711 1.00 63.72 521 GLN A C 1
ATOM 3976 O O . GLN A 1 521 ? -26.471 26.709 -9.785 1.00 63.72 521 GLN A O 1
ATOM 3981 N N . GLN A 1 522 ? -25.475 24.969 -10.795 1.00 60.53 522 GLN A N 1
ATOM 3982 C CA . GLN A 1 522 ? -25.835 25.321 -12.172 1.00 60.53 522 GLN A CA 1
ATOM 3983 C C . GLN A 1 522 ? -27.110 24.616 -12.685 1.00 60.53 522 GLN A C 1
ATOM 3985 O O . GLN A 1 522 ? -27.445 24.770 -13.855 1.00 60.53 522 GLN A O 1
ATOM 3990 N N . GLN A 1 523 ? -27.822 23.845 -11.848 1.00 58.59 523 GLN A N 1
ATOM 3991 C CA . GLN A 1 523 ? -29.035 23.078 -12.205 1.00 58.59 523 GLN A CA 1
ATOM 3992 C C . GLN A 1 523 ? -28.869 22.076 -13.373 1.00 58.59 523 GLN A C 1
ATOM 3994 O O . GLN A 1 523 ? -29.847 21.654 -13.991 1.00 58.59 523 GLN A O 1
ATOM 3999 N N . HIS A 1 524 ? -27.643 21.630 -13.664 1.00 55.91 524 HIS A N 1
ATOM 4000 C CA . HIS A 1 524 ? -27.360 20.644 -14.713 1.00 55.91 524 HIS A CA 1
ATOM 4001 C C . HIS A 1 524 ? -27.212 19.233 -14.123 1.00 55.91 524 HIS A C 1
ATOM 4003 O O . HIS A 1 524 ? -26.107 18.705 -13.979 1.00 55.91 524 HIS A O 1
ATOM 4009 N N . LEU A 1 525 ? -28.337 18.603 -13.774 1.00 54.44 525 LEU A N 1
ATOM 4010 C CA . LEU A 1 525 ? -28.374 17.228 -13.263 1.00 54.44 525 LEU A CA 1
ATOM 4011 C C . LEU A 1 525 ? -28.500 16.228 -14.416 1.00 54.44 525 LEU A C 1
ATOM 4013 O O . LEU A 1 525 ? -29.589 15.854 -14.845 1.00 54.44 525 LEU A O 1
ATOM 4017 N N . SER A 1 526 ? -27.367 15.787 -14.956 1.00 44.69 526 SER A N 1
ATOM 4018 C CA . SER A 1 526 ? -27.332 14.620 -15.841 1.00 44.69 526 SER A CA 1
ATOM 4019 C C . SER A 1 526 ? -25.995 13.900 -15.709 1.00 44.69 526 SER A C 1
ATOM 4021 O O . SER A 1 526 ? -24.954 14.436 -16.093 1.00 44.69 526 SER A O 1
ATOM 4023 N N . ARG A 1 527 ? -26.011 12.652 -15.230 1.00 54.78 527 ARG A N 1
ATOM 4024 C CA . ARG A 1 527 ? -24.976 11.677 -15.587 1.00 54.78 527 ARG A CA 1
ATOM 4025 C C . ARG A 1 527 ? -25.668 10.502 -16.267 1.00 54.78 527 ARG A C 1
ATOM 4027 O O . ARG A 1 527 ? -26.466 9.801 -15.661 1.00 54.78 527 ARG A O 1
ATOM 4034 N N . CYS A 1 528 ? -25.363 10.315 -17.545 1.00 39.22 528 CYS A N 1
ATOM 4035 C CA . CYS A 1 528 ? -25.512 9.031 -18.209 1.00 39.22 528 CYS A CA 1
ATOM 4036 C C . CYS A 1 528 ? -24.136 8.366 -18.101 1.00 39.22 528 CYS A C 1
ATOM 4038 O O . CYS A 1 528 ? -23.140 8.944 -18.543 1.00 39.22 528 CYS A O 1
ATOM 4040 N N . LEU A 1 529 ? -24.051 7.212 -17.440 1.00 45.94 529 LEU A N 1
ATOM 4041 C CA . LEU A 1 529 ? -22.834 6.403 -17.448 1.00 45.94 529 LEU A CA 1
ATOM 4042 C C . LEU A 1 529 ? -22.705 5.790 -18.847 1.00 45.94 529 LEU A C 1
ATOM 4044 O O . LEU A 1 529 ? -23.410 4.842 -19.178 1.00 45.94 529 LEU A O 1
ATOM 4048 N N . TYR A 1 530 ? -21.839 6.361 -19.683 1.00 38.84 530 TYR A N 1
ATOM 4049 C CA . TYR A 1 530 ? -21.466 5.755 -20.957 1.00 38.84 530 TYR A CA 1
ATOM 4050 C C . TYR A 1 530 ? -20.354 4.736 -20.724 1.00 38.84 530 TYR A C 1
ATOM 4052 O O . TYR A 1 530 ? -19.278 5.080 -20.237 1.00 38.84 530 TYR A O 1
ATOM 4060 N N . THR A 1 531 ? -20.605 3.487 -21.103 1.00 41.44 531 THR A N 1
ATOM 4061 C CA . THR A 1 531 ? -19.571 2.456 -21.214 1.00 41.44 531 THR A CA 1
ATOM 4062 C C . THR A 1 531 ? -18.940 2.525 -22.598 1.00 41.44 531 THR A C 1
ATOM 4064 O O . THR A 1 531 ? -19.654 2.519 -23.603 1.00 41.44 531 THR A O 1
ATOM 4067 N N . ILE A 1 532 ? -17.610 2.538 -22.669 1.00 47.66 532 ILE A N 1
ATOM 4068 C CA . ILE A 1 532 ? -16.895 2.332 -23.931 1.00 47.66 532 ILE A CA 1
ATOM 4069 C C . ILE A 1 532 ? -16.992 0.835 -24.280 1.00 47.66 532 ILE A C 1
ATOM 4071 O O . ILE A 1 532 ? -16.683 0.003 -23.422 1.00 47.66 532 ILE A O 1
ATOM 4075 N N . PRO A 1 533 ? -17.422 0.457 -25.499 1.00 40.59 533 PRO A N 1
ATOM 4076 C CA . PRO A 1 533 ? -17.445 -0.936 -25.920 1.00 40.59 533 PRO A CA 1
ATOM 4077 C C . PRO A 1 533 ? -16.040 -1.537 -25.885 1.00 40.59 533 PRO A C 1
ATOM 4079 O O . PRO A 1 533 ? -15.097 -1.011 -26.473 1.00 40.59 533 PRO A O 1
ATOM 4082 N N . TYR A 1 534 ? -15.922 -2.665 -25.198 1.00 43.88 534 TYR A N 1
ATOM 4083 C CA . TYR A 1 534 ? -14.692 -3.429 -25.091 1.00 43.88 534 TYR A CA 1
ATOM 4084 C C . TYR A 1 534 ? -14.350 -4.113 -26.425 1.00 43.88 534 TYR A C 1
ATOM 4086 O O . TYR A 1 534 ? -15.189 -4.801 -27.008 1.00 43.88 534 TYR A O 1
ATOM 4094 N N . GLN A 1 535 ? -13.106 -3.971 -26.884 1.00 44.75 535 GLN A N 1
ATOM 4095 C CA . GLN A 1 535 ? -12.544 -4.783 -27.965 1.00 44.75 535 GLN A CA 1
ATOM 4096 C C . GLN A 1 535 ? -11.387 -5.616 -27.410 1.00 44.75 535 GLN A C 1
ATOM 4098 O O . GLN A 1 535 ? -10.406 -5.073 -26.903 1.00 44.75 535 GLN A O 1
ATOM 4103 N N . PHE A 1 536 ? -11.503 -6.944 -27.503 1.00 42.12 536 PHE A N 1
ATOM 4104 C CA . PHE A 1 536 ? -10.363 -7.837 -27.296 1.00 42.12 536 PHE A CA 1
ATOM 4105 C C . PHE A 1 536 ? -9.300 -7.529 -28.365 1.00 42.12 536 PHE A C 1
ATOM 4107 O O . PHE A 1 536 ? -9.663 -7.396 -29.540 1.00 42.12 536 PHE A O 1
ATOM 4114 N N . PRO A 1 537 ? -8.003 -7.454 -28.015 1.00 56.78 537 PRO A N 1
ATOM 4115 C CA . PRO A 1 537 ? -6.953 -7.414 -29.019 1.00 56.78 537 PRO A CA 1
ATOM 4116 C C . PRO A 1 537 ? -7.069 -8.617 -29.963 1.00 56.78 537 PRO A C 1
ATOM 4118 O O . PRO A 1 537 ? -7.437 -9.720 -29.549 1.00 56.78 537 PRO A O 1
ATOM 4121 N N . CYS A 1 538 ? -6.730 -8.401 -31.232 1.00 54.69 538 CYS A N 1
ATOM 4122 C CA . CYS A 1 538 ? -6.535 -9.458 -32.219 1.00 54.69 538 CYS A CA 1
ATOM 4123 C C . CYS A 1 538 ? -5.638 -10.569 -31.641 1.00 54.69 538 CYS A C 1
ATOM 4125 O O . CYS A 1 538 ? -4.548 -10.296 -31.138 1.00 54.69 538 CYS A O 1
ATOM 4127 N N . ALA A 1 539 ? -6.081 -11.826 -31.720 1.00 70.12 539 ALA A N 1
ATOM 4128 C CA . ALA A 1 539 ? -5.255 -12.965 -31.340 1.00 70.12 539 ALA A CA 1
ATOM 4129 C C . ALA A 1 539 ? -4.094 -13.123 -32.341 1.00 70.12 539 ALA A C 1
ATOM 4131 O O . ALA A 1 539 ? -4.297 -13.547 -33.483 1.00 70.12 539 ALA A O 1
ATOM 4132 N N . TYR A 1 540 ? -2.871 -12.790 -31.918 1.00 82.88 540 TYR A N 1
ATOM 4133 C CA . TYR A 1 540 ? -1.661 -13.065 -32.692 1.00 82.88 540 TYR A CA 1
ATOM 4134 C C . TYR A 1 540 ? -1.447 -14.575 -32.795 1.00 82.88 540 TYR A C 1
ATOM 4136 O O . TYR A 1 540 ? -1.463 -15.287 -31.799 1.00 82.88 540 TYR A O 1
ATOM 4144 N N . ARG A 1 541 ? -1.220 -15.082 -34.006 1.00 90.19 541 ARG A N 1
ATOM 4145 C CA . ARG A 1 541 ? -0.945 -16.504 -34.252 1.00 90.19 541 ARG A CA 1
ATOM 4146 C C . ARG A 1 541 ? 0.544 -16.801 -34.286 1.00 90.19 541 ARG A C 1
ATOM 4148 O O . ARG A 1 541 ? 0.940 -17.902 -33.920 1.00 90.19 541 ARG A O 1
ATOM 4155 N N . LYS A 1 542 ? 1.364 -15.850 -34.748 1.00 95.62 542 LYS A N 1
ATOM 4156 C CA . LYS A 1 542 ? 2.820 -16.005 -34.844 1.00 95.62 542 LYS A CA 1
ATOM 4157 C C . LYS A 1 542 ? 3.556 -14.727 -34.455 1.00 95.62 542 LYS A C 1
ATOM 4159 O O . LYS A 1 542 ? 3.311 -13.678 -35.050 1.00 95.62 542 LYS A O 1
ATOM 4164 N N . VAL A 1 543 ? 4.498 -14.853 -33.524 1.00 96.44 543 VAL A N 1
ATOM 4165 C CA . VAL A 1 543 ? 5.324 -13.758 -33.000 1.00 96.44 543 VAL A CA 1
ATOM 4166 C C . VAL A 1 543 ? 6.805 -14.106 -33.119 1.00 96.44 543 VAL A C 1
ATOM 4168 O O . VAL A 1 543 ? 7.215 -15.241 -32.865 1.00 96.44 543 VAL A O 1
ATOM 4171 N N . LEU A 1 544 ? 7.600 -13.115 -33.516 1.00 97.94 544 LEU A N 1
ATOM 4172 C CA . LEU A 1 544 ? 9.057 -13.143 -33.495 1.00 97.94 544 LEU A CA 1
ATOM 4173 C C . LEU A 1 544 ? 9.561 -12.544 -32.177 1.00 97.94 544 LEU A C 1
ATOM 4175 O O . LEU A 1 544 ? 9.196 -11.432 -31.821 1.00 97.94 544 LEU A O 1
ATOM 4179 N N . LEU A 1 545 ? 10.419 -13.259 -31.465 1.00 97.19 545 LEU A N 1
ATOM 4180 C CA . LEU A 1 545 ? 11.111 -12.784 -30.275 1.00 97.19 545 LEU A CA 1
ATOM 4181 C C . LEU A 1 545 ? 12.598 -12.629 -30.592 1.00 97.19 545 LEU A C 1
ATOM 4183 O O . LEU A 1 545 ? 13.233 -13.569 -31.079 1.00 97.19 545 LEU A O 1
ATOM 4187 N N . LEU A 1 546 ? 13.152 -11.455 -30.301 1.00 96.19 546 LEU A N 1
ATOM 4188 C CA . LEU A 1 546 ? 14.585 -11.201 -30.414 1.00 96.19 546 LEU A CA 1
ATOM 4189 C C . LEU A 1 546 ? 15.255 -11.429 -29.055 1.00 96.19 546 LEU A C 1
ATOM 4191 O O . LEU A 1 546 ? 14.839 -10.854 -28.051 1.00 96.19 546 LEU A O 1
ATOM 4195 N N . GLY A 1 547 ? 16.260 -12.302 -29.026 1.00 91.56 547 GLY A N 1
ATOM 4196 C CA . GLY A 1 547 ? 17.079 -12.569 -27.847 1.00 91.56 547 GLY A CA 1
ATOM 4197 C C . GLY A 1 547 ? 18.180 -11.530 -27.632 1.00 91.56 547 GLY A C 1
ATOM 4198 O O . GLY A 1 547 ? 18.318 -10.574 -28.392 1.00 91.56 547 GLY A O 1
ATOM 4199 N N . SER A 1 548 ? 18.977 -11.758 -26.590 1.00 83.75 548 SER A N 1
ATOM 4200 C CA . SER A 1 548 ? 20.028 -10.857 -26.095 1.00 83.75 548 SER A CA 1
ATOM 4201 C C . SER A 1 548 ? 21.222 -10.669 -27.040 1.00 83.75 548 SER A C 1
ATOM 4203 O O . SER A 1 548 ? 21.902 -9.646 -26.988 1.00 83.75 548 SER A O 1
ATOM 4205 N N . GLY A 1 549 ? 21.480 -11.631 -27.931 1.00 80.25 549 GLY A N 1
ATOM 4206 C CA . GLY A 1 549 ? 22.704 -11.642 -28.729 1.00 80.25 549 GLY A CA 1
ATOM 4207 C C . GLY A 1 549 ? 23.842 -12.365 -28.003 1.00 80.25 549 GLY A C 1
ATOM 4208 O O . GLY A 1 549 ? 23.627 -13.408 -27.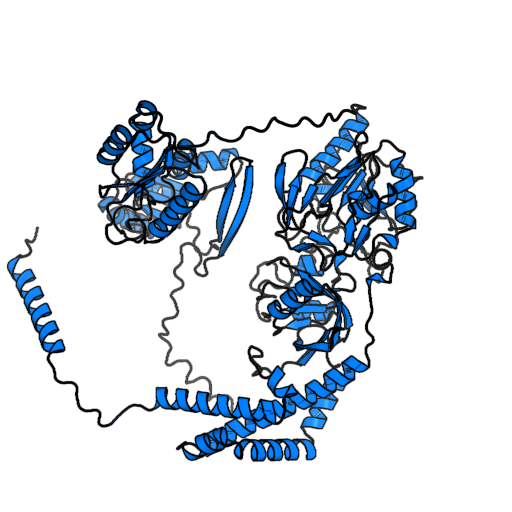392 1.00 80.25 549 GLY A O 1
ATOM 4209 N N . GLY A 1 550 ? 25.073 -11.860 -28.126 1.00 69.62 550 GLY A N 1
ATOM 4210 C CA . GLY A 1 550 ? 26.230 -12.370 -27.378 1.00 69.62 550 GLY A CA 1
ATOM 4211 C C . GLY A 1 550 ? 26.362 -11.701 -26.006 1.00 69.62 550 GLY A C 1
ATOM 4212 O O . GLY A 1 550 ? 26.028 -10.528 -25.860 1.00 69.62 550 GLY A O 1
ATOM 4213 N N . LEU A 1 551 ? 26.883 -12.427 -25.010 1.00 67.50 551 LEU A N 1
ATOM 4214 C CA . LEU A 1 551 ? 27.104 -11.892 -23.661 1.00 67.50 551 LEU A CA 1
ATOM 4215 C C . LEU A 1 551 ? 28.124 -10.742 -23.696 1.00 67.50 551 LEU A C 1
ATOM 4217 O O . LEU A 1 551 ? 29.264 -10.939 -24.117 1.00 67.50 551 LEU A O 1
ATOM 4221 N N . SER A 1 552 ? 27.713 -9.562 -23.231 1.00 64.50 552 SER A N 1
ATOM 4222 C CA . SER A 1 552 ? 28.540 -8.350 -23.170 1.00 64.50 552 SER A CA 1
ATOM 4223 C C . SER A 1 552 ? 28.484 -7.742 -21.765 1.00 64.50 552 SER A C 1
ATOM 4225 O O . SER A 1 552 ? 27.527 -7.960 -21.024 1.00 64.50 552 SER A O 1
ATOM 4227 N N . ILE A 1 553 ? 29.501 -6.973 -21.364 1.00 58.81 553 ILE A N 1
ATOM 4228 C CA . ILE A 1 553 ? 29.474 -6.254 -20.077 1.00 58.81 553 ILE A CA 1
ATOM 4229 C C . ILE A 1 553 ? 28.297 -5.262 -20.100 1.00 58.81 553 ILE A C 1
ATOM 4231 O O . ILE A 1 553 ? 28.196 -4.455 -21.020 1.00 58.81 553 ILE A O 1
ATOM 4235 N N . GLY A 1 554 ? 27.399 -5.346 -19.111 1.00 60.41 554 GLY A N 1
ATOM 4236 C CA . GLY A 1 554 ? 26.150 -4.570 -19.071 1.00 60.41 554 GLY A CA 1
ATOM 4237 C C . GLY A 1 554 ? 24.958 -5.215 -19.795 1.00 60.41 554 GLY A C 1
ATOM 4238 O O . GLY A 1 554 ? 23.875 -4.647 -19.782 1.00 60.41 554 GLY A O 1
ATOM 4239 N N . GLN A 1 555 ? 25.129 -6.396 -20.404 1.00 64.94 555 GLN A N 1
ATOM 4240 C CA . GLN A 1 555 ? 24.047 -7.222 -20.953 1.00 64.94 555 GLN A CA 1
ATOM 4241 C C . GLN A 1 555 ? 24.242 -8.681 -20.536 1.00 64.94 555 GLN A C 1
ATOM 4243 O O . GLN A 1 555 ? 24.893 -9.474 -21.223 1.00 64.94 555 GLN A O 1
ATOM 4248 N N . ALA A 1 556 ? 23.720 -9.009 -19.355 1.00 64.88 556 ALA A N 1
ATOM 4249 C CA . ALA A 1 556 ? 23.888 -10.310 -18.718 1.00 64.88 556 ALA A CA 1
ATOM 4250 C C . ALA A 1 556 ? 22.789 -11.315 -19.124 1.00 64.88 556 ALA A C 1
ATOM 4252 O O . ALA A 1 556 ? 21.916 -11.035 -19.945 1.00 64.88 556 ALA A O 1
ATOM 4253 N N . GLY A 1 557 ? 22.804 -12.502 -18.505 1.00 76.12 557 GLY A N 1
ATOM 4254 C CA . GLY A 1 557 ? 21.806 -13.563 -18.712 1.00 76.12 557 GLY A CA 1
ATOM 4255 C C . GLY A 1 557 ? 20.372 -13.227 -18.265 1.00 76.12 557 GLY A C 1
ATOM 4256 O O . GLY A 1 557 ? 19.492 -14.078 -18.385 1.00 76.12 557 GLY A O 1
ATOM 4257 N N . GLU A 1 558 ? 20.109 -12.014 -17.769 1.00 82.56 558 GLU A N 1
ATOM 4258 C CA . GLU A 1 558 ? 18.766 -11.549 -17.394 1.00 82.56 558 GLU A CA 1
ATOM 4259 C C . GLU A 1 558 ? 17.789 -11.595 -18.578 1.00 82.56 558 GLU A C 1
ATOM 4261 O O . GLU A 1 558 ? 16.659 -12.058 -18.445 1.00 82.56 558 GLU A O 1
ATOM 4266 N N . PHE A 1 559 ? 18.252 -11.218 -19.770 1.00 85.94 559 PHE A N 1
ATOM 4267 C CA . PHE A 1 559 ? 17.445 -11.186 -20.989 1.00 85.94 559 PHE A CA 1
ATOM 4268 C C . PHE A 1 559 ? 17.095 -12.587 -21.493 1.00 85.94 559 PHE A C 1
ATOM 4270 O O . PHE A 1 559 ? 16.007 -12.821 -22.019 1.00 85.94 559 PHE A O 1
ATOM 4277 N N . ASP A 1 560 ? 17.977 -13.557 -21.263 1.00 85.69 560 ASP A N 1
ATOM 4278 C CA . ASP A 1 560 ? 17.700 -14.951 -21.591 1.00 85.69 560 ASP A CA 1
ATOM 4279 C C . ASP A 1 560 ? 16.597 -15.524 -20.684 1.00 85.69 560 ASP A C 1
ATOM 4281 O O . ASP A 1 560 ? 15.733 -16.281 -21.147 1.00 85.69 560 ASP A O 1
ATOM 4285 N N . TYR A 1 561 ? 16.572 -15.126 -19.406 1.00 89.94 561 TYR A N 1
ATOM 4286 C CA . TYR A 1 561 ? 15.484 -15.455 -18.484 1.00 89.94 561 TYR A CA 1
ATOM 4287 C C . TYR A 1 561 ? 14.178 -14.749 -18.878 1.00 89.94 561 TYR A C 1
ATOM 4289 O O . TYR A 1 561 ? 13.160 -15.416 -19.083 1.00 89.94 561 TYR A O 1
ATOM 4297 N N . SER A 1 562 ? 14.206 -13.428 -19.063 1.00 92.19 562 SER A N 1
ATOM 4298 C CA . SER A 1 562 ? 13.033 -12.620 -19.420 1.00 92.19 562 SER A CA 1
ATOM 4299 C C . SER A 1 562 ? 12.412 -13.060 -20.747 1.00 92.19 562 SER A C 1
ATOM 4301 O O . SER A 1 562 ? 11.201 -13.269 -20.845 1.00 92.19 562 SER A O 1
ATOM 4303 N N . GLY A 1 563 ? 13.236 -13.318 -21.762 1.00 93.25 563 GLY A N 1
ATOM 4304 C CA . GLY A 1 563 ? 12.769 -13.842 -23.037 1.00 93.25 563 GLY A CA 1
ATOM 4305 C C . GLY A 1 563 ? 12.205 -15.265 -22.931 1.00 93.25 563 GLY A C 1
ATOM 4306 O O . GLY A 1 563 ? 11.271 -15.602 -23.656 1.00 93.25 563 GLY A O 1
ATOM 4307 N N . SER A 1 564 ? 12.693 -16.096 -22.004 1.00 94.25 564 SER A N 1
ATOM 4308 C CA . SER A 1 564 ? 12.089 -17.409 -21.724 1.00 94.25 564 SER A CA 1
ATOM 4309 C C . SER A 1 564 ? 10.692 -17.279 -21.100 1.00 94.25 564 SER A C 1
ATOM 4311 O O . SER A 1 564 ? 9.783 -18.021 -21.480 1.00 94.25 564 SER A O 1
ATOM 4313 N N . GLN A 1 565 ? 10.483 -16.305 -20.205 1.00 95.44 565 GLN A N 1
ATOM 4314 C CA . GLN A 1 565 ? 9.152 -16.002 -19.658 1.00 95.44 565 GLN A CA 1
ATOM 4315 C C . GLN A 1 565 ? 8.195 -15.498 -20.746 1.00 95.44 565 GLN A C 1
ATOM 4317 O O . GLN A 1 565 ? 7.047 -15.940 -20.802 1.00 95.44 565 GLN A O 1
ATOM 4322 N N . ALA A 1 566 ? 8.675 -14.661 -21.673 1.00 94.62 566 ALA A N 1
ATOM 4323 C CA . ALA A 1 566 ? 7.885 -14.220 -22.823 1.00 94.62 566 ALA A CA 1
ATOM 4324 C C . ALA A 1 566 ? 7.444 -15.402 -23.707 1.00 94.62 566 ALA A C 1
ATOM 4326 O O . ALA A 1 566 ? 6.278 -15.487 -24.094 1.00 94.62 566 ALA A O 1
ATOM 4327 N N . ILE A 1 567 ? 8.341 -16.360 -23.981 1.00 95.31 567 ILE A N 1
ATOM 4328 C CA . ILE A 1 567 ? 8.000 -17.585 -24.724 1.00 95.31 567 ILE A CA 1
ATOM 4329 C C . ILE A 1 567 ? 6.916 -18.385 -23.992 1.00 95.31 567 ILE A C 1
ATOM 4331 O O . ILE A 1 567 ? 5.969 -18.849 -24.630 1.00 95.31 567 ILE A O 1
ATOM 4335 N N . LYS A 1 568 ? 7.036 -18.543 -22.667 1.00 95.00 568 LYS A N 1
ATOM 4336 C CA . LYS A 1 568 ? 6.041 -19.243 -21.846 1.00 95.00 568 LYS A CA 1
ATOM 4337 C C . LYS A 1 568 ? 4.665 -18.572 -21.940 1.00 95.00 568 LYS A C 1
ATOM 4339 O O . LYS A 1 568 ? 3.706 -19.252 -22.297 1.00 95.00 568 LYS A O 1
ATOM 4344 N N . ALA A 1 569 ? 4.586 -17.260 -21.709 1.00 93.44 569 ALA A N 1
ATOM 4345 C CA . ALA A 1 569 ? 3.333 -16.505 -21.777 1.00 93.44 569 ALA A CA 1
ATOM 4346 C C . ALA A 1 569 ? 2.672 -16.610 -23.165 1.00 93.44 569 ALA A C 1
ATOM 4348 O O . ALA A 1 569 ? 1.485 -16.906 -23.283 1.00 93.44 569 ALA A O 1
ATOM 4349 N N . LEU A 1 570 ? 3.451 -16.463 -24.241 1.00 92.75 570 LEU A N 1
ATOM 4350 C CA . LEU A 1 570 ? 2.953 -16.623 -25.611 1.00 92.75 570 LEU A CA 1
ATOM 4351 C C . LEU A 1 570 ? 2.402 -18.035 -25.871 1.00 92.75 570 LEU A C 1
ATOM 4353 O O . LEU A 1 570 ? 1.357 -18.183 -26.506 1.00 92.75 570 LEU A O 1
ATOM 4357 N N . LYS A 1 571 ? 3.064 -19.078 -25.360 1.00 92.38 571 LYS A N 1
ATOM 4358 C CA . LYS A 1 571 ? 2.608 -20.470 -25.504 1.00 92.38 571 LYS A CA 1
ATOM 4359 C C . LYS A 1 571 ? 1.321 -20.752 -24.733 1.00 92.38 571 LYS A C 1
ATOM 4361 O O . LYS A 1 571 ? 0.461 -21.444 -25.269 1.00 92.38 571 LYS A O 1
ATOM 4366 N N . GLU A 1 572 ? 1.160 -20.200 -23.532 1.00 93.25 572 GLU A N 1
ATOM 4367 C CA . GLU A 1 572 ? -0.091 -20.292 -22.756 1.00 93.25 572 GLU A CA 1
ATOM 4368 C C . GLU A 1 572 ? -1.280 -19.665 -23.508 1.00 93.25 572 GLU A C 1
ATOM 4370 O O . GLU A 1 572 ? -2.411 -20.134 -23.392 1.00 93.25 572 GLU A O 1
ATOM 4375 N N . HIS A 1 573 ? -1.010 -18.681 -24.372 1.00 89.31 573 HIS A N 1
ATOM 4376 C CA . HIS A 1 573 ? -1.984 -18.066 -25.277 1.00 89.31 573 HIS A CA 1
ATOM 4377 C C . HIS A 1 573 ? -2.044 -18.697 -26.682 1.00 89.31 573 HIS A C 1
ATOM 4379 O O . HIS A 1 573 ? -2.649 -18.124 -27.587 1.00 89.31 573 HIS A O 1
ATOM 4385 N N . ASN A 1 574 ? -1.467 -19.890 -26.879 1.00 91.94 574 ASN A N 1
ATOM 4386 C CA . ASN A 1 574 ? -1.439 -20.617 -28.157 1.00 91.94 574 ASN A CA 1
ATOM 4387 C C . ASN A 1 574 ? -0.801 -19.833 -29.324 1.00 91.94 574 ASN A C 1
ATOM 4389 O O . ASN A 1 574 ? -1.175 -20.012 -30.486 1.00 91.94 574 ASN A O 1
ATOM 4393 N N . VAL A 1 575 ? 0.178 -18.976 -29.031 1.00 93.56 575 VAL A N 1
ATOM 4394 C CA . VAL A 1 575 ? 0.917 -18.208 -30.038 1.00 93.56 575 VAL A CA 1
ATOM 4395 C C . VAL A 1 575 ? 2.158 -18.983 -30.488 1.00 93.56 575 VAL A C 1
ATOM 4397 O O . VAL A 1 575 ? 2.960 -19.443 -29.672 1.00 93.56 575 VAL A O 1
ATOM 4400 N N . PHE A 1 576 ? 2.363 -19.107 -31.802 1.00 96.12 576 PHE A N 1
ATOM 4401 C CA . PHE A 1 576 ? 3.577 -19.693 -32.367 1.00 96.12 576 PHE A CA 1
ATOM 4402 C C . PHE A 1 576 ? 4.753 -18.724 -32.208 1.00 96.12 576 PHE A C 1
ATOM 4404 O O . PHE A 1 576 ? 4.718 -17.598 -32.702 1.00 96.12 576 PHE A O 1
ATOM 4411 N N . VAL A 1 577 ? 5.826 -19.177 -31.566 1.00 97.00 577 VAL A N 1
ATOM 4412 C CA . VAL A 1 577 ? 6.982 -18.335 -31.222 1.00 97.00 577 VAL A CA 1
ATOM 4413 C C . VAL A 1 577 ? 8.194 -18.714 -32.057 1.00 97.00 577 VAL A C 1
ATOM 4415 O O . VAL A 1 577 ? 8.668 -19.854 -31.985 1.00 97.00 577 VAL A O 1
ATOM 4418 N N . VAL A 1 578 ? 8.701 -17.742 -32.813 1.00 98.06 578 VAL A N 1
ATOM 4419 C CA . VAL A 1 578 ? 9.998 -17.796 -33.489 1.00 98.06 578 VAL A CA 1
ATOM 4420 C C . VAL A 1 578 ? 11.000 -17.009 -32.655 1.00 98.06 578 VAL A C 1
ATOM 4422 O O . VAL A 1 578 ? 10.764 -15.842 -32.378 1.00 98.06 578 VAL A O 1
ATOM 4425 N N . LEU A 1 579 ? 12.116 -17.619 -32.271 1.00 97.75 579 LEU A N 1
ATOM 4426 C CA . LEU A 1 579 ? 13.198 -16.971 -31.531 1.00 97.75 579 LEU A CA 1
ATOM 4427 C C . LEU A 1 579 ? 14.409 -16.750 -32.443 1.00 97.75 579 LEU A C 1
ATOM 4429 O O . LEU A 1 579 ? 14.824 -17.676 -33.140 1.00 97.75 579 LEU A O 1
ATOM 4433 N N . VAL A 1 580 ? 15.014 -15.564 -32.385 1.00 97.25 580 VAL A N 1
ATOM 4434 C CA . VAL A 1 580 ? 16.356 -15.294 -32.926 1.00 97.25 580 VAL A CA 1
ATOM 4435 C C . VAL A 1 580 ? 17.298 -15.040 -31.758 1.00 97.25 580 VAL A C 1
ATOM 4437 O O . VAL A 1 580 ? 17.146 -14.042 -31.059 1.00 97.25 580 VAL A O 1
ATOM 4440 N N . ASN A 1 581 ? 18.256 -15.936 -31.532 1.00 94.62 581 ASN A N 1
ATOM 4441 C CA . ASN A 1 581 ? 19.311 -15.742 -30.540 1.00 94.62 581 ASN A CA 1
ATOM 4442 C C . ASN A 1 581 ? 20.569 -16.528 -30.971 1.00 94.62 581 ASN A C 1
ATOM 4444 O O . ASN A 1 581 ? 20.487 -17.752 -31.109 1.00 94.62 581 ASN A O 1
ATOM 4448 N N . PRO A 1 582 ? 21.725 -15.870 -31.196 1.00 91.75 582 PRO A N 1
ATOM 4449 C CA . PRO A 1 582 ? 22.963 -16.551 -31.568 1.00 91.75 582 PRO A CA 1
ATOM 4450 C C . PRO A 1 582 ? 23.613 -17.309 -30.400 1.00 91.75 582 PRO A C 1
ATOM 4452 O O . PRO A 1 582 ? 24.460 -18.168 -30.642 1.00 91.75 582 PRO A O 1
ATOM 4455 N N . ASN A 1 583 ? 23.247 -17.019 -29.145 1.00 89.81 583 ASN A N 1
ATOM 4456 C CA . ASN A 1 583 ? 23.799 -17.695 -27.979 1.00 89.81 583 ASN A CA 1
ATOM 4457 C C . ASN A 1 583 ? 23.289 -19.144 -27.900 1.00 89.81 583 ASN A C 1
ATOM 4459 O O . ASN A 1 583 ? 22.134 -19.416 -27.568 1.00 89.81 583 ASN A O 1
ATOM 4463 N N . ILE A 1 584 ? 24.169 -20.100 -28.194 1.00 88.12 584 ILE A N 1
ATOM 4464 C CA . ILE A 1 584 ? 23.863 -21.535 -28.099 1.00 88.12 584 ILE A CA 1
ATOM 4465 C C . ILE A 1 584 ? 23.886 -22.061 -26.656 1.00 88.12 584 ILE A C 1
ATOM 4467 O O . ILE A 1 584 ? 23.389 -23.152 -26.397 1.00 88.12 584 ILE A O 1
ATOM 4471 N N . ALA A 1 585 ? 24.476 -21.311 -25.722 1.00 86.81 585 ALA A N 1
ATOM 4472 C CA . ALA A 1 585 ? 24.749 -21.741 -24.354 1.00 86.81 585 ALA A CA 1
ATOM 4473 C C . ALA A 1 585 ? 23.734 -21.165 -23.351 1.00 86.81 585 ALA A C 1
ATOM 4475 O O . ALA A 1 585 ? 24.097 -20.785 -22.240 1.00 86.81 585 ALA A O 1
ATOM 4476 N N . THR A 1 586 ? 22.458 -21.088 -23.741 1.00 86.69 586 THR A N 1
ATOM 4477 C CA . THR A 1 586 ? 21.387 -20.544 -22.900 1.00 86.69 586 THR A CA 1
ATOM 4478 C C . THR A 1 586 ? 20.158 -21.442 -22.848 1.00 86.69 586 THR A C 1
ATOM 4480 O O . THR A 1 586 ? 19.823 -22.143 -23.803 1.00 86.69 586 THR A O 1
ATOM 4483 N N . VAL A 1 587 ? 19.437 -21.398 -21.726 1.00 85.50 587 VAL A N 1
ATOM 4484 C CA . VAL A 1 587 ? 18.179 -22.137 -21.550 1.00 85.50 587 VAL A CA 1
ATOM 4485 C C . VAL A 1 587 ? 17.129 -21.680 -22.569 1.00 85.50 587 VAL A C 1
ATOM 4487 O O . VAL A 1 587 ? 16.354 -22.511 -23.050 1.00 85.50 587 VAL A O 1
ATOM 4490 N N . GLN A 1 588 ? 17.154 -20.403 -22.970 1.00 90.62 588 GLN A N 1
ATOM 4491 C CA . GLN A 1 588 ? 16.201 -19.813 -23.915 1.00 90.62 588 GLN A CA 1
ATOM 4492 C C . GLN A 1 588 ? 16.165 -20.541 -25.273 1.00 90.62 588 GLN A C 1
ATOM 4494 O O . GLN A 1 588 ? 15.108 -20.632 -25.899 1.00 90.62 588 GLN A O 1
ATOM 4499 N N . THR A 1 589 ? 17.295 -21.101 -25.722 1.00 92.12 589 THR A N 1
ATOM 4500 C CA . THR A 1 589 ? 17.441 -21.770 -27.027 1.00 92.12 589 THR A CA 1
ATOM 4501 C C . THR A 1 589 ? 17.300 -23.298 -26.957 1.00 92.12 589 THR A C 1
ATOM 4503 O O . THR A 1 589 ? 17.528 -24.001 -27.945 1.00 92.12 589 THR A O 1
ATOM 4506 N N . SER A 1 590 ? 16.856 -23.836 -25.815 1.00 91.38 590 SER A N 1
ATOM 4507 C CA . SER A 1 590 ? 16.609 -25.273 -25.630 1.00 91.38 590 SER A CA 1
ATOM 4508 C C . SER A 1 590 ? 15.499 -25.805 -26.550 1.00 91.38 590 SER A C 1
ATOM 4510 O O . SER A 1 590 ? 14.511 -25.121 -26.814 1.00 91.38 590 SER A O 1
ATOM 4512 N N . LYS A 1 591 ? 15.605 -27.080 -26.968 1.00 82.12 591 LYS A N 1
ATOM 4513 C CA . LYS A 1 591 ? 14.750 -27.748 -27.985 1.00 82.12 591 LYS A CA 1
ATOM 4514 C C . LYS A 1 591 ? 13.225 -27.709 -27.757 1.00 82.12 591 LYS A C 1
ATOM 4516 O O . LYS A 1 591 ? 12.486 -28.064 -28.666 1.00 82.12 591 LYS A O 1
ATOM 4521 N N . GLN A 1 592 ? 12.748 -27.325 -26.575 1.00 86.00 592 GLN A N 1
ATOM 4522 C CA . GLN A 1 592 ? 11.318 -27.279 -26.231 1.00 86.00 592 GLN A CA 1
ATOM 4523 C C . GLN A 1 592 ? 10.828 -25.887 -25.815 1.00 86.00 592 GLN A C 1
ATOM 4525 O O . GLN A 1 592 ? 9.644 -25.724 -25.505 1.00 86.00 592 GLN A O 1
ATOM 4530 N N . MET A 1 593 ? 11.718 -24.891 -25.800 1.00 91.75 593 MET A N 1
ATOM 4531 C CA . MET A 1 593 ? 11.377 -23.548 -25.353 1.00 91.75 593 MET A CA 1
ATOM 4532 C C . MET A 1 593 ? 10.495 -22.861 -26.405 1.00 91.75 593 MET A C 1
ATOM 4534 O O . MET A 1 593 ? 9.266 -22.883 -26.287 1.00 91.75 593 MET A O 1
ATOM 4538 N N . ALA A 1 594 ? 11.096 -22.327 -27.471 1.00 94.88 594 ALA A N 1
ATOM 4539 C CA . ALA A 1 594 ? 10.379 -21.773 -28.620 1.00 94.88 594 ALA A CA 1
ATOM 4540 C C . ALA A 1 594 ? 9.984 -22.866 -29.629 1.00 94.88 594 ALA A C 1
ATOM 4542 O O . ALA A 1 594 ? 10.554 -23.955 -29.647 1.00 94.88 594 ALA A O 1
ATOM 4543 N N . HIS A 1 595 ? 9.024 -22.561 -30.506 1.00 96.88 595 HIS A N 1
ATOM 4544 C CA . HIS A 1 595 ? 8.606 -23.490 -31.562 1.00 96.88 595 HIS A CA 1
ATOM 4545 C C . HIS A 1 595 ? 9.643 -23.579 -32.681 1.00 96.88 595 HIS A C 1
ATOM 4547 O O . HIS A 1 595 ? 9.828 -24.633 -33.287 1.00 96.88 595 HIS A O 1
ATOM 4553 N N . ARG A 1 596 ? 10.324 -22.462 -32.960 1.00 96.69 596 ARG A N 1
ATOM 4554 C CA . ARG A 1 596 ? 11.444 -22.405 -33.897 1.00 96.69 596 ARG A CA 1
ATOM 4555 C C . ARG A 1 596 ? 12.516 -21.451 -33.384 1.00 96.69 596 ARG A C 1
ATOM 4557 O O . ARG A 1 596 ? 12.188 -20.369 -32.911 1.00 96.69 596 ARG A O 1
ATOM 4564 N N . VAL A 1 597 ? 13.778 -21.855 -33.503 1.00 96.81 597 VAL A N 1
ATOM 4565 C CA . VAL A 1 597 ? 14.949 -21.076 -33.075 1.00 96.81 597 VAL A CA 1
ATOM 4566 C C . VAL A 1 597 ? 15.880 -20.866 -34.266 1.00 96.81 597 VAL A C 1
ATOM 4568 O O . VAL A 1 597 ? 16.180 -21.816 -34.990 1.00 96.81 597 VAL A O 1
ATOM 4571 N N . TYR A 1 598 ? 16.341 -19.632 -34.450 1.00 96.94 598 TYR A N 1
ATOM 4572 C CA . TYR A 1 598 ? 17.393 -19.259 -35.389 1.00 96.94 598 TYR A CA 1
ATOM 4573 C C . TYR A 1 598 ? 18.634 -18.816 -34.624 1.00 96.94 598 TYR A C 1
ATOM 4575 O O . TYR A 1 598 ? 18.613 -17.813 -33.909 1.00 96.94 598 TYR A O 1
ATOM 4583 N N . PHE A 1 599 ? 19.727 -19.543 -34.835 1.00 95.06 599 PHE A N 1
ATOM 4584 C CA . PHE A 1 599 ? 21.049 -19.214 -34.309 1.00 95.06 599 PHE A CA 1
ATOM 4585 C C . PHE A 1 599 ? 21.776 -18.268 -35.268 1.00 95.06 599 PHE A C 1
ATOM 4587 O O . PHE A 1 599 ? 22.756 -18.641 -35.909 1.00 95.06 599 PHE A O 1
ATOM 4594 N N . VAL A 1 600 ? 21.240 -17.058 -35.421 1.00 94.94 600 VAL A N 1
ATOM 4595 C CA . VAL A 1 600 ? 21.814 -15.994 -36.258 1.00 94.94 600 VAL A CA 1
ATOM 4596 C C . VAL A 1 600 ? 22.004 -14.723 -35.429 1.00 94.94 600 VAL A C 1
ATOM 4598 O O . VAL A 1 600 ? 21.298 -14.550 -34.431 1.00 94.94 600 VAL A O 1
ATOM 4601 N N . PRO A 1 601 ? 22.940 -13.832 -35.802 1.00 93.62 601 PRO A N 1
ATOM 4602 C CA . PRO A 1 601 ? 23.112 -12.553 -35.120 1.00 93.62 601 PRO A CA 1
ATOM 4603 C C . PRO A 1 601 ? 21.825 -11.718 -35.106 1.00 93.62 601 PRO A C 1
ATOM 4605 O O . PRO A 1 601 ? 21.083 -11.686 -36.089 1.00 93.62 601 PRO A O 1
ATOM 4608 N N . VAL A 1 602 ? 21.588 -10.993 -34.010 1.00 94.38 602 VAL A N 1
ATOM 4609 C CA . VAL A 1 602 ? 20.468 -10.045 -33.882 1.00 94.38 602 VAL A CA 1
ATOM 4610 C C . VAL A 1 602 ? 20.852 -8.734 -34.576 1.00 94.38 602 VAL A C 1
ATOM 4612 O O . VAL A 1 602 ? 21.183 -7.739 -33.939 1.00 94.38 602 VAL A O 1
ATOM 4615 N N . THR A 1 603 ? 20.888 -8.756 -35.909 1.00 95.00 603 THR A N 1
ATOM 4616 C CA . THR A 1 603 ? 21.183 -7.583 -36.746 1.00 95.00 603 THR A CA 1
ATOM 4617 C C . THR A 1 603 ? 20.072 -7.355 -37.771 1.00 95.00 603 THR A C 1
ATOM 4619 O O . THR A 1 603 ? 19.394 -8.313 -38.158 1.00 95.00 603 THR A O 1
ATOM 4622 N N . PRO A 1 604 ? 19.882 -6.114 -38.266 1.00 96.81 604 PRO A N 1
ATOM 4623 C CA . PRO A 1 604 ? 18.813 -5.806 -39.216 1.00 96.81 604 PRO A CA 1
ATOM 4624 C C . PRO A 1 604 ? 18.827 -6.699 -40.461 1.00 96.81 604 PRO A C 1
ATOM 4626 O O . PRO A 1 604 ? 17.767 -7.106 -40.928 1.00 96.81 604 PRO A O 1
ATOM 4629 N N . GLN A 1 605 ? 20.010 -7.070 -40.959 1.00 97.00 605 GLN A N 1
ATOM 4630 C CA . GLN A 1 605 ? 20.153 -7.964 -42.109 1.00 97.00 605 GLN A CA 1
ATOM 4631 C C . GLN A 1 605 ? 19.522 -9.343 -41.848 1.00 97.00 605 GLN A C 1
ATOM 4633 O O . GLN A 1 605 ? 18.577 -9.726 -42.534 1.00 97.00 605 GLN A O 1
ATOM 4638 N N . PHE A 1 606 ? 19.995 -10.072 -40.832 1.00 97.69 606 PHE A N 1
ATOM 4639 C CA . PHE A 1 606 ? 19.519 -11.433 -40.561 1.00 97.69 606 PHE A CA 1
ATOM 4640 C C . PHE A 1 606 ? 18.079 -11.456 -40.055 1.00 97.69 606 PHE A C 1
ATOM 4642 O O . PHE A 1 606 ? 17.299 -12.335 -40.423 1.00 97.69 606 PHE A O 1
ATOM 4649 N N . VAL A 1 607 ? 17.692 -10.478 -39.235 1.00 97.75 607 VAL A N 1
ATOM 4650 C CA . VAL A 1 607 ? 16.318 -10.394 -38.735 1.00 97.75 607 VAL A CA 1
ATOM 4651 C C . VAL A 1 607 ? 15.340 -10.094 -39.879 1.00 97.75 607 VAL A C 1
ATOM 4653 O O . VAL A 1 607 ? 14.254 -10.674 -39.898 1.00 97.75 607 VAL A O 1
ATOM 4656 N N . SER A 1 608 ? 15.727 -9.295 -40.883 1.00 98.06 608 SER A N 1
ATOM 4657 C CA . SER A 1 608 ? 14.912 -9.083 -42.094 1.00 98.06 608 SER A CA 1
ATOM 4658 C C . SER A 1 608 ? 14.655 -10.384 -42.856 1.00 98.06 608 SER A C 1
ATOM 4660 O O . SER A 1 608 ? 13.516 -10.647 -43.244 1.00 98.06 608 SER A O 1
ATOM 4662 N N . GLU A 1 609 ? 15.681 -11.223 -43.025 1.00 98.00 609 GLU A N 1
ATOM 4663 C CA . GLU A 1 609 ? 15.555 -12.531 -43.685 1.00 98.00 609 GLU A CA 1
ATOM 4664 C C . GLU A 1 609 ? 14.613 -13.470 -42.912 1.00 98.00 609 GLU A C 1
ATOM 4666 O O . GLU A 1 609 ? 13.782 -14.168 -43.502 1.00 98.00 609 GLU A O 1
ATOM 4671 N N . VAL A 1 610 ? 14.692 -13.461 -41.576 1.00 98.19 610 VAL A N 1
ATOM 4672 C CA . VAL A 1 610 ? 13.785 -14.240 -40.720 1.00 98.19 610 VAL A CA 1
ATOM 4673 C C . VAL A 1 610 ? 12.348 -13.727 -40.836 1.00 98.19 610 VAL A C 1
ATOM 4675 O O . VAL A 1 610 ? 11.440 -14.541 -40.999 1.00 98.19 610 VAL A O 1
ATOM 4678 N N . ILE A 1 611 ? 12.117 -12.409 -40.813 1.00 98.19 611 ILE A N 1
ATOM 4679 C CA . ILE A 1 611 ? 10.778 -11.816 -40.987 1.00 98.19 611 ILE A CA 1
ATOM 4680 C C . ILE A 1 611 ? 10.193 -12.195 -42.352 1.00 98.19 611 ILE A C 1
ATOM 4682 O O . ILE A 1 611 ? 9.042 -12.631 -42.434 1.00 98.19 611 ILE A O 1
ATOM 4686 N N . GLU A 1 612 ? 10.986 -12.092 -43.417 1.00 97.69 612 GLU A N 1
ATOM 4687 C CA . GLU A 1 612 ? 10.563 -12.441 -44.772 1.00 97.69 612 GLU A CA 1
ATOM 4688 C C . GLU A 1 612 ? 10.164 -13.917 -44.899 1.00 97.69 612 GLU A C 1
ATOM 4690 O O . GLU A 1 612 ? 9.159 -14.236 -45.546 1.00 97.69 612 GLU A O 1
ATOM 4695 N N . LYS A 1 613 ? 10.916 -14.813 -44.251 1.00 97.88 613 LYS A N 1
ATOM 4696 C CA . LYS A 1 613 ? 10.661 -16.257 -44.257 1.00 97.88 613 LYS A CA 1
ATOM 4697 C C . LYS A 1 613 ? 9.476 -16.657 -43.381 1.00 97.88 613 LYS A C 1
ATOM 4699 O O . LYS A 1 613 ? 8.703 -17.539 -43.747 1.00 97.88 613 LYS A O 1
ATOM 4704 N N . GLU A 1 614 ? 9.361 -16.069 -42.195 1.00 97.81 614 GLU A N 1
ATOM 4705 C CA . GLU A 1 614 ? 8.402 -16.499 -41.173 1.00 97.81 614 GLU A CA 1
ATOM 4706 C C . GLU A 1 614 ? 7.048 -15.828 -41.273 1.00 97.81 614 GLU A C 1
ATOM 4708 O O . GLU A 1 614 ? 6.056 -16.422 -40.836 1.00 97.81 614 GLU A O 1
ATOM 4713 N N . ARG A 1 615 ? 7.020 -14.603 -41.808 1.00 96.81 615 ARG A N 1
ATOM 4714 C CA . ARG A 1 615 ? 5.852 -13.716 -41.821 1.00 96.81 615 ARG A CA 1
ATOM 4715 C C . ARG A 1 615 ? 5.188 -13.622 -40.434 1.00 96.81 615 ARG A C 1
ATOM 4717 O O . ARG A 1 615 ? 4.022 -14.000 -40.292 1.00 96.81 615 ARG A O 1
ATOM 4724 N N . PRO A 1 616 ? 5.930 -13.223 -39.380 1.00 96.62 616 PRO A N 1
ATOM 4725 C CA . PRO A 1 616 ? 5.344 -13.009 -38.063 1.00 96.62 616 PRO A CA 1
ATOM 4726 C C . PRO A 1 616 ? 4.419 -11.787 -38.103 1.00 96.62 616 PRO A C 1
ATOM 4728 O O . PRO A 1 616 ? 4.703 -10.818 -38.800 1.00 96.62 616 PRO A O 1
ATOM 4731 N N . GLN A 1 617 ? 3.329 -11.827 -37.338 1.00 94.19 617 GLN A N 1
ATOM 4732 C CA . GLN A 1 617 ? 2.400 -10.694 -37.225 1.00 94.19 617 GLN A CA 1
ATOM 4733 C C . GLN A 1 617 ? 2.927 -9.620 -36.270 1.00 94.19 617 GLN A C 1
ATOM 4735 O O . GLN A 1 617 ? 2.509 -8.467 -36.330 1.00 94.19 617 GLN A O 1
ATOM 4740 N N . GLY A 1 618 ? 3.848 -9.995 -35.382 1.00 94.06 618 GLY A N 1
ATOM 4741 C CA . GLY A 1 618 ? 4.513 -9.039 -34.521 1.00 94.06 618 GLY A CA 1
ATOM 4742 C C . GLY A 1 618 ? 5.876 -9.489 -34.027 1.00 94.06 618 GLY A C 1
ATOM 4743 O O . GLY A 1 618 ? 6.224 -10.672 -34.097 1.00 94.06 618 GLY A O 1
ATOM 4744 N N . VAL A 1 619 ? 6.635 -8.518 -33.531 1.00 96.56 619 VAL A N 1
ATOM 4745 C CA . VAL A 1 619 ? 7.979 -8.669 -32.982 1.00 96.56 619 VAL A CA 1
ATOM 4746 C C . VAL A 1 619 ? 8.034 -8.151 -31.544 1.00 96.56 619 VAL A C 1
ATOM 4748 O O . VAL A 1 619 ? 7.496 -7.089 -31.236 1.00 96.56 619 VAL A O 1
ATOM 4751 N N . LEU A 1 620 ? 8.693 -8.904 -30.666 1.00 95.94 620 LEU A N 1
ATOM 4752 C CA . LEU A 1 620 ? 9.034 -8.512 -29.299 1.00 95.94 620 LEU A CA 1
ATOM 4753 C C . LEU A 1 620 ? 10.543 -8.278 -29.198 1.00 95.94 620 LEU A C 1
ATOM 4755 O O . LEU A 1 620 ? 11.332 -9.180 -29.492 1.00 95.94 620 LEU A O 1
ATOM 4759 N N . CYS A 1 621 ? 10.933 -7.084 -28.750 1.00 93.88 621 CYS A N 1
ATOM 4760 C CA . CYS A 1 621 ? 12.335 -6.674 -28.603 1.00 93.88 621 CYS A CA 1
ATOM 4761 C C . CYS A 1 621 ? 12.737 -6.275 -27.180 1.00 93.88 621 CYS A C 1
ATOM 4763 O O . CYS A 1 621 ? 13.924 -6.283 -26.874 1.00 93.88 621 CYS A O 1
ATOM 4765 N N . SER A 1 622 ? 11.781 -5.995 -26.290 1.00 90.38 622 SER A N 1
ATOM 4766 C CA . SER A 1 622 ? 12.050 -5.528 -24.919 1.00 90.38 622 SER A CA 1
ATOM 4767 C C . SER A 1 622 ? 12.757 -6.554 -24.024 1.00 90.38 622 SER A C 1
ATOM 4769 O O . SER A 1 622 ? 13.246 -6.204 -22.960 1.00 90.38 622 SER A O 1
ATOM 4771 N N . PHE A 1 623 ? 12.826 -7.821 -24.443 1.00 91.62 623 PHE A N 1
ATOM 4772 C CA . PHE A 1 623 ? 13.435 -8.907 -23.668 1.00 91.62 623 PHE A CA 1
ATOM 4773 C C . PHE A 1 623 ? 14.828 -9.315 -24.167 1.00 91.62 623 PHE A C 1
ATOM 4775 O O . PHE A 1 623 ? 15.360 -10.315 -23.697 1.00 91.62 623 PHE A O 1
ATOM 4782 N N . GLY A 1 624 ? 15.402 -8.584 -25.129 1.00 89.06 624 GLY A N 1
ATOM 4783 C CA . GLY A 1 624 ? 16.710 -8.875 -25.731 1.00 89.06 624 GLY A CA 1
ATOM 4784 C C . GLY A 1 624 ? 17.757 -7.776 -25.518 1.00 89.06 624 GLY A C 1
ATOM 4785 O O . GLY A 1 624 ? 18.723 -7.698 -26.276 1.00 89.06 624 GLY A O 1
ATOM 4786 N N . GLY A 1 625 ? 17.551 -6.899 -24.531 1.00 88.44 625 GLY A N 1
ATOM 4787 C CA . GLY A 1 625 ? 18.443 -5.778 -24.227 1.00 88.44 625 GLY A CA 1
ATOM 4788 C C . GLY A 1 625 ? 18.599 -4.770 -25.373 1.00 88.44 625 GLY A C 1
ATOM 4789 O O . GLY A 1 625 ? 17.842 -4.768 -26.348 1.00 88.44 625 GLY A O 1
ATOM 4790 N N . GLN A 1 626 ? 19.627 -3.920 -25.277 1.00 84.94 626 GLN A N 1
ATOM 4791 C CA . GLN A 1 626 ? 19.908 -2.871 -26.269 1.00 84.94 626 GLN A CA 1
ATOM 4792 C C . GLN A 1 626 ? 20.113 -3.431 -27.680 1.00 84.94 626 GLN A C 1
ATOM 4794 O O . GLN A 1 626 ? 19.749 -2.790 -28.663 1.00 84.94 626 GLN A O 1
ATOM 4799 N N . THR A 1 627 ? 20.687 -4.633 -27.798 1.00 88.38 627 THR A N 1
ATOM 4800 C CA . THR A 1 627 ? 20.961 -5.262 -29.097 1.00 88.38 627 THR A CA 1
ATOM 4801 C C . THR A 1 627 ? 19.662 -5.484 -29.874 1.00 88.38 627 THR A C 1
ATOM 4803 O O . THR A 1 627 ? 19.559 -5.099 -31.042 1.00 88.38 627 THR A O 1
ATOM 4806 N N . ALA A 1 628 ? 18.639 -6.038 -29.218 1.00 92.50 628 ALA A N 1
ATOM 4807 C CA . ALA A 1 628 ? 17.326 -6.233 -29.821 1.00 92.50 628 ALA A CA 1
ATOM 4808 C C . ALA A 1 628 ? 16.595 -4.908 -30.088 1.00 92.50 628 ALA A C 1
ATOM 4810 O O . ALA A 1 628 ? 15.996 -4.756 -31.157 1.00 92.50 628 ALA A O 1
ATOM 4811 N N . LEU A 1 629 ? 16.663 -3.948 -29.157 1.00 91.44 629 LEU A N 1
ATOM 4812 C CA . LEU A 1 629 ? 16.043 -2.626 -29.311 1.00 91.44 629 LEU A CA 1
ATOM 4813 C C . LEU A 1 629 ? 16.603 -1.876 -30.526 1.00 91.44 629 LEU A C 1
ATOM 4815 O O . LEU A 1 629 ? 15.844 -1.501 -31.422 1.00 91.44 629 LEU A O 1
ATOM 4819 N N . ASN A 1 630 ? 17.928 -1.744 -30.615 1.00 89.94 630 ASN A N 1
ATOM 4820 C CA . ASN A 1 630 ? 18.601 -1.072 -31.729 1.00 89.94 630 ASN A CA 1
ATOM 4821 C C . ASN A 1 630 ? 18.283 -1.745 -33.070 1.00 89.94 630 ASN A C 1
ATOM 4823 O O . ASN A 1 630 ? 18.050 -1.066 -34.072 1.00 89.94 630 ASN A O 1
ATOM 4827 N N . CYS A 1 631 ? 18.232 -3.082 -33.092 1.00 94.62 631 CYS A N 1
ATOM 4828 C CA . CYS A 1 631 ? 17.874 -3.830 -34.290 1.00 94.62 631 CYS A CA 1
ATOM 4829 C C . CYS A 1 631 ? 16.456 -3.486 -34.775 1.00 94.62 631 CYS A C 1
ATOM 4831 O O . CYS A 1 631 ? 16.276 -3.204 -35.959 1.00 94.62 631 CYS A O 1
ATOM 4833 N N . VAL A 1 632 ? 15.458 -3.452 -33.883 1.00 95.50 632 VAL A N 1
ATOM 4834 C CA . VAL A 1 632 ? 14.073 -3.115 -34.259 1.00 95.50 632 VAL A CA 1
ATOM 4835 C C . VAL A 1 632 ? 13.920 -1.656 -34.678 1.00 95.50 632 VAL A C 1
ATOM 4837 O O . VAL A 1 632 ? 13.205 -1.391 -35.645 1.00 95.50 632 VAL A O 1
ATOM 4840 N N . VAL A 1 633 ? 14.614 -0.719 -34.026 1.00 94.19 633 VAL A N 1
ATOM 4841 C CA . VAL A 1 633 ? 14.614 0.698 -34.432 1.00 94.19 633 VAL A CA 1
ATOM 4842 C C . VAL A 1 633 ? 15.124 0.857 -35.867 1.00 94.19 633 VAL A C 1
ATOM 4844 O O . VAL A 1 633 ? 14.512 1.568 -36.664 1.00 94.19 633 VAL A O 1
ATOM 4847 N N . GLU A 1 634 ? 16.189 0.149 -36.242 1.00 95.50 634 GLU A N 1
ATOM 4848 C CA . GLU A 1 634 ? 16.717 0.205 -37.609 1.00 95.50 634 GLU A CA 1
ATOM 4849 C C . GLU A 1 634 ? 15.798 -0.496 -38.628 1.00 95.50 634 GLU A C 1
ATOM 4851 O O . GLU A 1 634 ? 15.587 -0.003 -39.739 1.00 95.50 634 GLU A O 1
ATOM 4856 N N . LEU A 1 635 ? 15.164 -1.612 -38.251 1.00 97.06 635 LEU A N 1
ATOM 4857 C CA . LEU A 1 635 ? 14.148 -2.279 -39.082 1.00 97.06 635 LEU A CA 1
ATOM 4858 C C . LEU A 1 635 ? 12.909 -1.400 -39.319 1.00 97.06 635 LEU A C 1
ATOM 4860 O O . LEU A 1 635 ? 12.285 -1.475 -40.382 1.00 97.06 635 LEU A O 1
ATOM 4864 N N . HIS A 1 636 ? 12.548 -0.567 -38.340 1.00 96.25 636 HIS A N 1
ATOM 4865 C CA . HIS A 1 636 ? 11.492 0.437 -38.472 1.00 96.25 636 HIS A CA 1
ATOM 4866 C C . HIS A 1 636 ? 11.907 1.550 -39.437 1.00 96.25 636 HIS A C 1
ATOM 4868 O O . HIS A 1 636 ? 11.203 1.802 -40.415 1.00 96.25 636 HIS A O 1
ATOM 4874 N N . ARG A 1 637 ? 13.086 2.154 -39.224 1.00 95.12 637 ARG A N 1
ATOM 4875 C CA . ARG A 1 637 ? 13.625 3.246 -40.060 1.00 95.12 637 ARG A CA 1
ATOM 4876 C C . ARG A 1 637 ? 13.811 2.844 -41.522 1.00 95.12 637 ARG A C 1
ATOM 4878 O O . ARG A 1 637 ? 13.477 3.614 -42.418 1.00 95.12 637 ARG A O 1
ATOM 4885 N N . SER A 1 638 ? 14.279 1.623 -41.768 1.00 96.69 638 SER A N 1
ATOM 4886 C CA . SER A 1 638 ? 14.436 1.059 -43.117 1.00 96.69 638 SER A CA 1
ATOM 4887 C C . SER A 1 638 ? 13.113 0.631 -43.776 1.00 96.69 638 SER A C 1
ATOM 4889 O O . SER A 1 638 ? 13.097 0.263 -44.951 1.00 96.69 638 SER A O 1
ATOM 4891 N N . GLY A 1 639 ? 11.987 0.673 -43.052 1.00 96.81 639 GLY A N 1
ATOM 4892 C CA . GLY A 1 639 ? 10.658 0.331 -43.564 1.00 96.81 639 GLY A CA 1
ATOM 4893 C C . GLY A 1 639 ? 10.376 -1.172 -43.681 1.00 96.81 639 GLY A C 1
ATOM 4894 O O . GLY A 1 639 ? 9.325 -1.550 -44.207 1.00 96.81 639 GLY A O 1
ATOM 4895 N N . VAL A 1 640 ? 11.263 -2.039 -43.180 1.00 97.50 640 VAL A N 1
ATOM 4896 C CA . VAL A 1 640 ? 11.118 -3.505 -43.247 1.00 97.50 640 VAL A CA 1
ATOM 4897 C C . VAL A 1 640 ? 9.890 -3.982 -42.474 1.00 97.50 640 VAL A C 1
ATOM 4899 O O . VAL A 1 640 ? 9.116 -4.788 -42.995 1.00 97.50 640 VAL A O 1
ATOM 4902 N N . LEU A 1 641 ? 9.667 -3.455 -41.265 1.00 96.44 641 LEU A N 1
ATOM 4903 C CA . LEU A 1 641 ? 8.501 -3.815 -40.446 1.00 96.44 641 LEU A CA 1
ATOM 4904 C C . LEU A 1 641 ? 7.189 -3.508 -41.177 1.00 96.44 641 LEU A C 1
ATOM 4906 O O . LEU A 1 641 ? 6.309 -4.363 -41.272 1.00 96.44 641 LEU A O 1
ATOM 4910 N N . LYS A 1 642 ? 7.107 -2.319 -41.788 1.00 95.94 642 LYS A N 1
ATOM 4911 C CA . LYS A 1 642 ? 5.954 -1.880 -42.585 1.00 95.94 642 LYS A CA 1
ATOM 4912 C C . LYS A 1 642 ? 5.770 -2.720 -43.849 1.00 95.94 642 LYS A C 1
ATOM 4914 O O . LYS A 1 642 ? 4.645 -3.076 -44.181 1.00 95.94 642 LYS A O 1
ATOM 4919 N N . LYS A 1 643 ? 6.859 -3.058 -44.549 1.00 97.25 643 LYS A N 1
ATOM 4920 C CA . LYS A 1 643 ? 6.835 -3.898 -45.761 1.00 97.25 643 LYS A CA 1
ATOM 4921 C C . LYS A 1 643 ? 6.210 -5.273 -45.498 1.00 97.25 643 LYS A C 1
ATOM 4923 O O . LYS A 1 643 ? 5.561 -5.820 -46.387 1.00 97.25 643 LYS A O 1
ATOM 4928 N N . TYR A 1 644 ? 6.427 -5.832 -44.309 1.00 96.62 644 TYR A N 1
ATOM 4929 C CA . TYR A 1 644 ? 5.991 -7.182 -43.952 1.00 96.62 644 TYR A CA 1
ATOM 4930 C C . TYR A 1 644 ? 4.806 -7.236 -42.975 1.00 96.62 644 TYR A C 1
ATOM 4932 O O . TYR A 1 644 ? 4.464 -8.335 -42.548 1.00 96.62 644 TYR A O 1
ATOM 4940 N N . ASP A 1 645 ? 4.180 -6.096 -42.656 1.00 94.12 645 ASP A N 1
ATOM 4941 C CA . ASP A 1 645 ? 3.093 -5.976 -41.666 1.00 94.12 645 ASP A CA 1
ATOM 4942 C C . ASP A 1 645 ? 3.438 -6.636 -40.313 1.00 94.12 645 ASP A C 1
ATOM 4944 O O . ASP A 1 645 ? 2.632 -7.320 -39.685 1.00 94.12 645 ASP A O 1
ATOM 4948 N N . CYS A 1 646 ? 4.692 -6.464 -39.884 1.00 94.75 646 CYS A N 1
ATOM 4949 C CA . CYS A 1 646 ? 5.202 -6.989 -38.622 1.00 94.75 646 CYS A CA 1
ATOM 4950 C C . CYS A 1 646 ? 5.174 -5.878 -37.570 1.00 94.75 646 CYS A C 1
ATOM 4952 O O . CYS A 1 646 ? 5.989 -4.954 -37.610 1.00 94.75 646 CYS A O 1
ATOM 4954 N N . GLN A 1 647 ? 4.226 -5.953 -36.638 1.00 93.50 647 GLN A N 1
ATOM 4955 C CA . GLN A 1 647 ? 4.003 -4.904 -35.641 1.00 93.50 647 GLN A CA 1
ATOM 4956 C C . GLN A 1 647 ? 4.909 -5.078 -34.418 1.00 93.50 647 GLN A C 1
ATOM 4958 O O . GLN A 1 647 ? 5.112 -6.190 -33.935 1.00 93.50 647 GLN A O 1
ATOM 4963 N N . VAL A 1 648 ? 5.432 -3.982 -33.870 1.00 94.19 648 VAL A N 1
ATOM 4964 C CA . VAL A 1 648 ? 6.119 -4.031 -32.570 1.00 94.19 648 VAL A CA 1
ATOM 4965 C C . VAL A 1 648 ? 5.071 -4.252 -31.480 1.00 94.19 648 VAL A C 1
ATOM 4967 O O . VAL A 1 648 ? 4.112 -3.489 -31.379 1.00 94.19 648 VAL A O 1
ATOM 4970 N N . LEU A 1 649 ? 5.230 -5.318 -30.696 1.00 92.31 649 LEU A N 1
ATOM 4971 C CA . LEU A 1 649 ? 4.308 -5.681 -29.620 1.00 92.31 649 LEU A CA 1
ATOM 4972 C C . LEU A 1 649 ? 4.788 -5.109 -28.282 1.00 92.31 649 LEU A C 1
ATOM 4974 O O . LEU A 1 649 ? 5.979 -5.149 -27.980 1.00 92.31 649 LEU A O 1
ATOM 4978 N N . GLY A 1 650 ? 3.854 -4.637 -27.454 1.00 91.25 650 GLY A N 1
ATOM 4979 C CA . GLY A 1 650 ? 4.162 -3.988 -26.177 1.00 91.25 650 GLY A CA 1
ATOM 4980 C C . GLY A 1 650 ? 4.343 -2.480 -26.345 1.00 91.25 650 GLY A C 1
ATOM 4981 O O . GLY A 1 650 ? 3.473 -1.817 -26.910 1.00 91.25 650 GLY A O 1
ATOM 4982 N N . THR A 1 651 ? 5.450 -1.937 -25.836 1.00 92.88 651 THR A N 1
ATOM 4983 C CA . THR A 1 651 ? 5.762 -0.505 -25.927 1.00 92.88 651 THR A CA 1
ATOM 4984 C C . THR A 1 651 ? 5.870 -0.067 -27.394 1.00 92.88 651 THR A C 1
ATOM 4986 O O . THR A 1 651 ? 6.644 -0.666 -28.146 1.00 92.88 651 THR A O 1
ATOM 4989 N N . PRO A 1 652 ? 5.129 0.971 -27.831 1.00 92.38 652 PRO A N 1
ATOM 4990 C CA . PRO A 1 652 ? 5.208 1.463 -29.202 1.00 92.38 652 PRO A CA 1
ATOM 4991 C C . PRO A 1 652 ? 6.629 1.882 -29.592 1.00 92.38 652 PRO A C 1
ATOM 4993 O O . PRO A 1 652 ? 7.357 2.461 -28.786 1.00 92.38 652 PRO A O 1
ATOM 4996 N N . ILE A 1 653 ? 7.001 1.658 -30.855 1.00 92.94 653 ILE A N 1
ATOM 4997 C CA . ILE A 1 653 ? 8.352 1.963 -31.353 1.00 92.94 653 ILE A CA 1
ATOM 4998 C C . ILE A 1 653 ? 8.737 3.438 -31.184 1.00 92.94 653 ILE A C 1
ATOM 5000 O O . ILE A 1 653 ? 9.865 3.739 -30.814 1.00 92.94 653 ILE A O 1
ATOM 5004 N N . GLU A 1 654 ? 7.788 4.356 -31.373 1.00 93.25 654 GLU A N 1
ATOM 5005 C CA . GLU A 1 654 ? 8.021 5.791 -31.176 1.00 93.25 654 GLU A CA 1
ATOM 5006 C C . GLU A 1 654 ? 8.318 6.123 -29.706 1.00 93.25 654 GLU A C 1
ATOM 5008 O O . GLU A 1 654 ? 9.154 6.978 -29.425 1.00 93.25 654 GLU A O 1
ATOM 5013 N N . THR A 1 655 ? 7.688 5.411 -28.764 1.00 93.31 655 THR A N 1
ATOM 5014 C CA . THR A 1 655 ? 7.973 5.555 -27.331 1.00 93.31 655 THR A CA 1
ATOM 5015 C C . THR A 1 655 ? 9.386 5.077 -27.019 1.00 93.31 655 THR A C 1
ATOM 5017 O O . THR A 1 655 ? 10.124 5.826 -26.390 1.00 93.31 655 THR A O 1
ATOM 5020 N N . ILE A 1 656 ? 9.788 3.905 -27.532 1.00 91.12 656 ILE A N 1
ATOM 5021 C CA . ILE A 1 656 ? 11.157 3.377 -27.385 1.00 91.12 656 ILE A CA 1
ATOM 5022 C C . ILE A 1 656 ? 12.182 4.395 -27.906 1.00 91.12 656 ILE A C 1
ATOM 5024 O O . ILE A 1 656 ? 13.136 4.726 -27.212 1.00 91.12 656 ILE A O 1
ATOM 5028 N N . ILE A 1 657 ? 11.971 4.942 -29.108 1.00 89.50 657 ILE A N 1
ATOM 5029 C CA . ILE A 1 657 ? 12.875 5.949 -29.686 1.00 89.50 657 ILE A CA 1
ATOM 5030 C C . ILE A 1 657 ? 12.946 7.192 -28.790 1.00 89.50 657 ILE A C 1
ATOM 5032 O O . ILE A 1 657 ? 14.034 7.704 -28.539 1.00 89.50 657 ILE A O 1
ATOM 5036 N N . SER A 1 658 ? 11.802 7.669 -28.291 1.00 91.31 658 SER A N 1
ATOM 5037 C CA . SER A 1 658 ? 11.752 8.872 -27.457 1.00 91.31 658 SER A CA 1
ATOM 5038 C C . SER A 1 658 ? 12.368 8.709 -26.066 1.00 91.31 658 SER A C 1
ATOM 5040 O O . SER A 1 658 ? 12.729 9.718 -25.473 1.00 91.31 658 SER A O 1
ATOM 5042 N N . THR A 1 659 ? 12.480 7.485 -25.537 1.00 88.56 659 THR A N 1
ATOM 5043 C CA . THR A 1 659 ? 13.109 7.221 -24.231 1.00 88.56 659 THR A CA 1
ATOM 5044 C C . THR A 1 659 ? 14.613 6.987 -24.333 1.00 88.56 659 THR A C 1
ATOM 5046 O O . THR A 1 659 ? 15.335 7.280 -23.388 1.00 88.56 659 THR A O 1
ATOM 5049 N N . GLU A 1 660 ? 15.091 6.481 -25.471 1.00 82.31 660 GLU A N 1
ATOM 5050 C CA . GLU A 1 660 ? 16.520 6.237 -25.719 1.00 82.31 660 GLU A CA 1
ATOM 5051 C C . GLU A 1 660 ? 17.276 7.514 -26.129 1.00 82.31 660 GLU A C 1
ATOM 5053 O O . GLU A 1 660 ? 18.472 7.654 -25.869 1.00 82.31 660 GLU A O 1
ATOM 5058 N N . ASP A 1 661 ? 16.588 8.464 -26.768 1.00 80.94 661 ASP A N 1
ATOM 5059 C CA . ASP A 1 661 ? 17.150 9.765 -27.127 1.00 80.94 661 ASP A CA 1
ATOM 5060 C C . ASP A 1 661 ? 16.942 10.778 -25.993 1.00 80.94 661 ASP A C 1
ATOM 5062 O O . ASP A 1 661 ? 15.814 11.121 -25.640 1.00 80.94 661 ASP A O 1
ATOM 5066 N N . ARG A 1 662 ? 18.041 11.290 -25.431 1.00 78.00 662 ARG A N 1
ATOM 5067 C CA . ARG A 1 662 ? 18.005 12.197 -24.273 1.00 78.00 662 ARG A CA 1
ATOM 5068 C C . ARG A 1 662 ? 17.278 13.513 -24.538 1.00 78.00 662 ARG A C 1
ATOM 5070 O O . ARG A 1 662 ? 16.611 14.018 -23.637 1.00 78.00 662 ARG A O 1
ATOM 5077 N N . GLU A 1 663 ? 17.411 14.082 -25.734 1.00 82.06 663 GLU A N 1
ATOM 5078 C CA . GLU A 1 663 ? 16.766 15.355 -26.066 1.00 82.06 663 GLU A CA 1
ATOM 5079 C C . GLU A 1 663 ? 15.257 15.161 -26.225 1.00 82.06 663 GLU A C 1
ATOM 5081 O O . GLU A 1 663 ? 14.460 15.948 -25.700 1.00 82.06 663 GLU A O 1
ATOM 5086 N N . LEU A 1 664 ? 14.850 14.082 -26.902 1.00 86.94 664 LEU A N 1
ATOM 5087 C CA . LEU A 1 664 ? 13.440 13.715 -27.025 1.00 86.94 664 LEU A CA 1
ATOM 5088 C C . LEU A 1 664 ? 12.832 13.358 -25.667 1.00 86.94 664 LEU A C 1
ATOM 5090 O O . LEU A 1 664 ? 11.715 13.794 -25.381 1.00 86.94 664 LEU A O 1
ATOM 5094 N N . PHE A 1 665 ? 13.569 12.640 -24.819 1.00 87.25 665 PHE A N 1
ATOM 5095 C CA . PHE A 1 665 ? 13.144 12.272 -23.473 1.00 87.25 665 PHE A CA 1
ATOM 5096 C C . PHE A 1 665 ? 12.916 13.510 -22.599 1.00 87.25 665 PHE A C 1
ATOM 5098 O O . PHE A 1 665 ? 11.831 13.687 -22.044 1.00 87.25 665 PHE A O 1
ATOM 5105 N N . ALA A 1 666 ? 13.887 14.430 -22.559 1.00 87.50 666 ALA A N 1
ATOM 5106 C CA . ALA A 1 666 ? 13.767 15.692 -21.831 1.00 87.50 666 ALA A CA 1
ATOM 5107 C C . ALA A 1 666 ? 12.580 16.533 -22.330 1.00 87.50 666 ALA A C 1
ATOM 5109 O O . ALA A 1 666 ? 11.830 17.108 -21.539 1.00 87.50 666 ALA A O 1
ATOM 5110 N N . LYS A 1 667 ? 12.360 16.573 -23.651 1.00 90.81 667 LYS A N 1
ATOM 5111 C CA . LYS A 1 667 ? 11.202 17.252 -24.241 1.00 90.81 667 LYS A CA 1
ATOM 5112 C C . LYS A 1 667 ? 9.881 16.607 -23.812 1.00 90.81 667 LYS A C 1
ATOM 5114 O O . LYS A 1 667 ? 8.942 17.337 -23.509 1.00 90.81 667 LYS A O 1
ATOM 5119 N N . LYS A 1 668 ? 9.809 15.272 -23.770 1.00 93.19 668 LYS A N 1
ATOM 5120 C CA . LYS A 1 668 ? 8.617 14.521 -23.349 1.00 93.19 668 LYS A CA 1
ATOM 5121 C C . LYS A 1 668 ? 8.279 14.738 -21.877 1.00 93.19 668 LYS A C 1
ATOM 5123 O O . LYS A 1 668 ? 7.113 14.950 -21.567 1.00 93.19 668 LYS A O 1
ATOM 5128 N N . LEU A 1 669 ? 9.275 14.767 -20.995 1.00 93.00 669 LEU A N 1
ATOM 5129 C CA . LEU A 1 669 ? 9.068 15.090 -19.579 1.00 93.00 669 LEU A CA 1
ATOM 5130 C C . LEU A 1 669 ? 8.603 16.539 -19.382 1.00 93.00 669 LEU A C 1
ATOM 5132 O O . LEU A 1 669 ? 7.659 16.801 -18.638 1.00 93.00 669 LEU A O 1
ATOM 5136 N N . LYS A 1 670 ? 9.148 17.477 -20.160 1.00 92.12 670 LYS A N 1
ATOM 5137 C CA . LYS A 1 670 ? 8.702 18.874 -20.132 1.00 92.12 670 LYS A CA 1
ATOM 5138 C C . LYS A 1 670 ? 7.237 19.061 -20.557 1.00 92.12 670 LYS A C 1
ATOM 5140 O O . LYS A 1 670 ? 6.590 19.982 -20.065 1.00 92.12 670 LYS A O 1
ATOM 5145 N N . GLU A 1 671 ? 6.695 18.216 -21.444 1.00 95.44 671 GLU A N 1
ATOM 5146 C CA . GLU A 1 671 ? 5.273 18.259 -21.847 1.00 95.44 671 GLU A CA 1
ATOM 5147 C C . GLU A 1 671 ? 4.318 18.038 -20.658 1.00 95.44 671 GLU A C 1
ATOM 5149 O O . GLU A 1 671 ? 3.200 18.551 -20.683 1.00 95.44 671 GLU A O 1
ATOM 5154 N N . ILE A 1 672 ? 4.762 17.320 -19.619 1.00 94.69 672 ILE A N 1
ATOM 5155 C CA . ILE A 1 672 ? 3.989 17.041 -18.397 1.00 94.69 672 ILE A CA 1
ATOM 5156 C C . ILE A 1 672 ? 4.449 17.865 -17.184 1.00 94.69 672 ILE A C 1
ATOM 5158 O O . ILE A 1 672 ? 3.937 17.669 -16.088 1.00 94.69 672 ILE A O 1
ATOM 5162 N N . GLY A 1 673 ? 5.368 18.816 -17.382 1.00 93.75 673 GLY A N 1
ATOM 5163 C CA . GLY A 1 673 ? 5.884 19.675 -16.314 1.00 93.75 673 GLY A CA 1
ATOM 5164 C C . GLY A 1 673 ? 6.944 19.026 -15.419 1.00 93.75 673 GLY A C 1
ATOM 5165 O O . GLY A 1 673 ? 7.259 19.598 -14.383 1.00 93.75 673 GLY A O 1
ATOM 5166 N N . GLU A 1 674 ? 7.499 17.878 -15.816 1.00 93.62 674 GLU A N 1
ATOM 5167 C CA . GLU A 1 674 ? 8.593 17.218 -15.099 1.00 93.62 674 GLU A CA 1
ATOM 5168 C C . GLU A 1 674 ? 9.956 17.788 -15.510 1.00 93.62 674 GLU A C 1
ATOM 5170 O O . GLU A 1 674 ? 10.176 18.184 -16.663 1.00 93.62 674 GLU A O 1
ATOM 5175 N N . GLU A 1 675 ? 10.888 17.810 -14.561 1.00 87.69 675 GLU A N 1
ATOM 5176 C CA . GLU A 1 675 ? 12.230 18.359 -14.745 1.00 87.69 675 GLU A CA 1
ATOM 5177 C C . GLU A 1 675 ? 13.279 17.251 -14.893 1.00 87.69 675 GLU A C 1
ATOM 5179 O O . GLU A 1 675 ? 13.208 16.194 -14.271 1.00 87.69 675 GLU A O 1
ATOM 5184 N N . VAL A 1 676 ? 14.298 17.513 -15.713 1.00 88.62 676 VAL A N 1
ATOM 5185 C CA . VAL A 1 676 ? 15.497 16.673 -15.820 1.00 88.62 676 VAL A CA 1
ATOM 5186 C C . VAL A 1 676 ? 16.719 17.477 -15.416 1.00 88.62 676 VAL A C 1
ATOM 5188 O O . VAL A 1 676 ? 16.748 18.701 -15.573 1.00 88.62 676 VAL A O 1
ATOM 5191 N N . ALA A 1 677 ? 17.756 16.786 -14.940 1.00 85.88 677 ALA A N 1
ATOM 5192 C CA . ALA A 1 677 ? 19.039 17.421 -14.683 1.00 85.88 677 ALA A CA 1
ATOM 5193 C C . ALA A 1 677 ? 19.526 18.162 -15.946 1.00 85.88 677 ALA A C 1
ATOM 5195 O O . ALA A 1 677 ? 19.481 17.588 -17.043 1.00 85.88 677 ALA A O 1
ATOM 5196 N N . PRO A 1 678 ? 19.996 19.418 -15.819 1.00 87.31 678 PRO A N 1
ATOM 5197 C CA . PRO A 1 678 ? 20.548 20.151 -16.947 1.00 87.31 678 PRO A CA 1
ATOM 5198 C C . PRO A 1 678 ? 21.658 19.346 -17.620 1.00 87.31 678 PRO A C 1
ATOM 5200 O O . PRO A 1 678 ? 22.599 18.900 -16.957 1.00 87.31 678 PRO A O 1
ATOM 5203 N N . SER A 1 679 ? 21.537 19.158 -18.931 1.00 87.81 679 SER A N 1
ATOM 5204 C CA . SER A 1 679 ? 22.497 18.401 -19.725 1.00 87.81 679 SER A CA 1
ATOM 5205 C C . SER A 1 679 ? 22.655 18.991 -21.121 1.00 87.81 679 SER A C 1
ATOM 5207 O O . SER A 1 679 ? 21.756 19.661 -21.633 1.00 87.81 679 SER A O 1
ATOM 5209 N N . ALA A 1 680 ? 23.816 18.763 -21.729 1.00 88.88 680 ALA A N 1
ATOM 5210 C CA . ALA A 1 680 ? 24.103 19.172 -23.097 1.00 88.88 680 ALA A CA 1
ATOM 5211 C C . ALA A 1 680 ? 25.020 18.161 -23.788 1.00 88.88 680 ALA A C 1
ATOM 5213 O O . ALA A 1 680 ? 25.940 17.610 -23.178 1.00 88.88 680 ALA A O 1
ATOM 5214 N N . ALA A 1 681 ? 24.773 17.926 -25.075 1.00 89.06 681 ALA A N 1
ATOM 5215 C CA . ALA A 1 681 ? 25.664 17.142 -25.914 1.00 89.06 681 ALA A CA 1
ATOM 5216 C C . ALA A 1 681 ? 26.811 18.012 -26.447 1.00 89.06 681 ALA A C 1
ATOM 5218 O O . ALA A 1 681 ? 26.614 19.179 -26.783 1.00 89.06 681 ALA A O 1
ATOM 5219 N N . ALA A 1 682 ? 27.997 17.423 -26.565 1.00 90.44 682 ALA A N 1
ATOM 5220 C CA . ALA A 1 682 ? 29.168 18.051 -27.157 1.00 90.44 682 ALA A CA 1
ATOM 5221 C C . ALA A 1 682 ? 29.893 17.069 -28.082 1.00 90.44 682 ALA A C 1
ATOM 5223 O O . ALA A 1 682 ? 30.013 15.876 -27.789 1.00 90.44 682 ALA A O 1
ATOM 5224 N N . THR A 1 683 ? 30.399 17.578 -29.201 1.00 92.50 683 THR A N 1
ATOM 5225 C CA . THR A 1 683 ? 31.157 16.799 -30.199 1.00 92.50 683 THR A CA 1
ATOM 5226 C C . THR A 1 683 ? 32.657 17.076 -30.156 1.00 92.50 683 THR A C 1
ATOM 5228 O O . THR A 1 683 ? 33.444 16.404 -30.819 1.00 92.50 683 THR A O 1
ATOM 5231 N N . ASN A 1 684 ? 33.074 18.061 -29.360 1.00 93.25 684 ASN A N 1
ATOM 5232 C CA . ASN A 1 684 ? 34.470 18.400 -29.128 1.00 93.25 684 ASN A CA 1
ATOM 5233 C C . ASN A 1 684 ? 34.667 19.007 -27.728 1.00 93.25 684 ASN A C 1
ATOM 5235 O O . ASN A 1 684 ? 33.709 19.326 -27.022 1.00 93.25 684 ASN A O 1
ATOM 5239 N N . ALA A 1 685 ? 35.929 19.156 -27.318 1.00 93.00 685 ALA A N 1
ATOM 5240 C CA . ALA A 1 685 ? 36.280 19.640 -25.983 1.00 93.00 685 ALA A CA 1
ATOM 5241 C C . ALA A 1 685 ? 35.878 21.107 -25.726 1.00 93.00 685 ALA A C 1
ATOM 5243 O O . ALA A 1 685 ? 35.622 21.458 -24.577 1.00 93.00 685 ALA A O 1
ATOM 5244 N N . GLU A 1 686 ? 35.806 21.956 -26.760 1.00 95.44 686 GLU A N 1
ATOM 5245 C CA . GLU A 1 686 ? 35.380 23.357 -26.604 1.00 95.44 686 GLU A CA 1
ATOM 5246 C C . GLU A 1 686 ? 33.877 23.457 -26.351 1.00 95.44 686 GLU A C 1
ATOM 5248 O O . GLU A 1 686 ? 33.446 24.152 -25.433 1.00 95.44 686 GLU A O 1
ATOM 5253 N N . GLU A 1 687 ? 33.077 22.704 -27.109 1.00 95.19 687 GLU A N 1
ATOM 5254 C CA . GLU A 1 687 ? 31.639 22.569 -26.865 1.00 95.19 687 GLU A CA 1
ATOM 5255 C C . GLU A 1 687 ? 31.365 22.011 -25.468 1.00 95.19 687 GLU A C 1
ATOM 5257 O O . GLU A 1 687 ? 30.504 22.528 -24.759 1.00 95.19 687 GLU A O 1
ATOM 5262 N N . ALA A 1 688 ? 32.136 21.006 -25.039 1.00 94.00 688 ALA A N 1
ATOM 5263 C CA . ALA A 1 688 ? 32.018 20.437 -23.702 1.00 94.00 688 ALA A CA 1
ATOM 5264 C C . ALA A 1 688 ? 32.333 21.473 -22.608 1.00 94.00 688 ALA A C 1
ATOM 5266 O O . ALA A 1 688 ? 31.589 21.578 -21.633 1.00 94.00 688 ALA A O 1
ATOM 5267 N N . ALA A 1 689 ? 33.396 22.269 -22.774 1.00 95.12 689 ALA A N 1
ATOM 5268 C CA . ALA A 1 689 ? 33.760 23.329 -21.834 1.00 95.12 689 ALA A CA 1
ATOM 5269 C C . ALA A 1 689 ? 32.703 24.443 -21.771 1.00 95.12 689 ALA A C 1
ATOM 5271 O O . ALA A 1 689 ? 32.333 24.875 -20.677 1.00 95.12 689 ALA A O 1
ATOM 5272 N N . ALA A 1 690 ? 32.165 24.864 -22.919 1.00 95.12 690 ALA A N 1
ATOM 5273 C CA . ALA A 1 690 ? 31.088 25.850 -22.986 1.00 95.12 690 ALA A CA 1
ATOM 5274 C C . ALA A 1 690 ? 29.798 25.336 -22.325 1.00 95.12 690 ALA A C 1
ATOM 5276 O O . ALA A 1 690 ? 29.174 26.054 -21.541 1.00 95.12 690 ALA A O 1
ATOM 5277 N N . ALA A 1 691 ? 29.433 24.078 -22.585 1.00 93.81 691 ALA A N 1
ATOM 5278 C CA . ALA A 1 691 ? 28.306 23.410 -21.944 1.00 93.81 691 ALA A CA 1
ATOM 5279 C C . ALA A 1 691 ? 28.475 23.345 -20.419 1.00 93.81 691 ALA A C 1
ATOM 5281 O O . ALA A 1 691 ? 27.569 23.720 -19.676 1.00 93.81 691 ALA A O 1
ATOM 5282 N N . ALA A 1 692 ? 29.651 22.933 -19.941 1.00 94.62 692 ALA A N 1
ATOM 5283 C CA . ALA A 1 692 ? 29.939 22.856 -18.513 1.00 94.62 692 ALA A CA 1
ATOM 5284 C C . ALA A 1 692 ? 29.932 24.230 -17.830 1.00 94.62 692 ALA A C 1
ATOM 5286 O O . ALA A 1 692 ? 29.449 24.347 -16.707 1.00 94.62 692 ALA A O 1
ATOM 5287 N N . ALA A 1 693 ? 30.409 25.281 -18.503 1.00 94.06 693 ALA A N 1
ATOM 5288 C CA . ALA A 1 693 ? 30.339 26.647 -17.990 1.00 94.06 693 ALA A CA 1
ATOM 5289 C C . ALA A 1 693 ? 28.890 27.152 -17.875 1.00 94.06 693 ALA A C 1
ATOM 5291 O O . ALA A 1 693 ? 28.561 27.841 -16.911 1.00 94.06 693 ALA A O 1
ATOM 5292 N N . ALA A 1 694 ? 28.020 26.785 -18.823 1.00 93.94 694 ALA A N 1
ATOM 5293 C CA . ALA A 1 694 ? 26.601 27.134 -18.789 1.00 93.94 694 ALA A CA 1
ATOM 5294 C C . ALA A 1 694 ? 25.823 26.366 -17.704 1.00 93.94 694 ALA A C 1
ATOM 5296 O O . ALA A 1 694 ? 24.960 26.942 -17.046 1.00 93.94 694 ALA A O 1
ATOM 5297 N N . ILE A 1 695 ? 26.133 25.080 -17.504 1.00 93.69 695 ILE A N 1
ATOM 5298 C CA . ILE A 1 695 ? 25.511 24.223 -16.478 1.00 93.69 695 ILE A CA 1
ATOM 5299 C C . ILE A 1 695 ? 26.040 24.551 -15.070 1.00 93.69 695 ILE A C 1
ATOM 5301 O O . ILE A 1 695 ? 25.303 24.478 -14.086 1.00 93.69 695 ILE A O 1
ATOM 5305 N N . GLY A 1 696 ? 27.317 24.920 -14.976 1.00 93.31 696 GLY A N 1
ATOM 5306 C CA . GLY A 1 696 ? 28.044 25.147 -13.734 1.00 93.31 696 GLY A CA 1
ATOM 5307 C C . GLY A 1 696 ? 28.662 23.865 -13.168 1.00 93.31 696 GLY A C 1
ATOM 5308 O O . GLY A 1 696 ? 28.007 22.825 -13.068 1.00 93.31 696 GLY A O 1
ATOM 5309 N N . TYR A 1 697 ? 29.919 23.961 -12.733 1.00 90.88 697 TYR A N 1
ATOM 5310 C CA . TYR A 1 697 ? 30.649 22.871 -12.080 1.00 90.88 697 TYR A CA 1
ATOM 5311 C C . TYR A 1 697 ? 30.114 22.565 -10.659 1.00 90.88 697 TYR A C 1
ATOM 5313 O O . TYR A 1 697 ? 29.508 23.446 -10.030 1.00 90.88 697 TYR A O 1
ATOM 5321 N N . PRO A 1 698 ? 30.320 21.338 -10.134 1.00 91.69 698 PRO A N 1
ATOM 5322 C CA . PRO A 1 698 ? 30.872 20.170 -10.830 1.00 91.69 698 PRO A CA 1
ATOM 5323 C C . PRO A 1 698 ? 29.903 19.566 -11.857 1.00 91.69 698 PRO A C 1
ATOM 5325 O O . PRO A 1 698 ? 28.681 19.633 -11.701 1.00 91.69 698 PRO A O 1
ATOM 5328 N N . VAL A 1 699 ? 30.465 18.945 -12.896 1.00 92.19 699 VAL A N 1
ATOM 5329 C CA . VAL A 1 699 ? 29.720 18.259 -13.966 1.00 92.19 699 VAL A CA 1
ATOM 5330 C C . VAL A 1 699 ? 30.178 16.810 -14.121 1.00 92.19 699 VAL A C 1
ATOM 5332 O O . VAL A 1 699 ? 31.320 16.464 -13.814 1.00 92.19 699 VAL A O 1
ATOM 5335 N N . LEU A 1 700 ? 29.286 15.961 -14.619 1.00 89.94 700 LEU A N 1
ATOM 5336 C CA . LEU A 1 700 ? 29.583 14.599 -15.041 1.00 89.94 700 LEU A CA 1
ATOM 5337 C C . LEU A 1 700 ? 29.719 14.575 -16.568 1.00 89.94 700 LEU A C 1
ATOM 5339 O O . LEU A 1 700 ? 28.791 14.949 -17.281 1.00 89.94 700 LEU A O 1
ATOM 5343 N N . LEU A 1 701 ? 30.866 14.119 -17.071 1.00 90.00 701 LEU A N 1
ATOM 5344 C CA . LEU A 1 701 ? 31.051 13.796 -18.484 1.00 90.00 701 LEU A CA 1
ATOM 5345 C C . LEU A 1 701 ? 30.688 12.326 -18.706 1.00 90.00 701 LEU A C 1
ATOM 5347 O O . LEU A 1 701 ? 31.185 11.461 -17.984 1.00 90.00 701 LEU A O 1
ATOM 5351 N N . ARG A 1 702 ? 29.863 12.034 -19.716 1.00 85.94 702 ARG A N 1
ATOM 5352 C CA . ARG A 1 702 ? 29.513 10.669 -20.142 1.00 85.94 702 ARG A CA 1
ATOM 5353 C C . ARG A 1 702 ? 29.763 10.474 -21.630 1.00 85.94 702 ARG A C 1
ATOM 5355 O O . ARG A 1 702 ? 29.288 11.265 -22.440 1.00 85.94 702 ARG A O 1
ATOM 5362 N N . ALA A 1 703 ? 30.450 9.403 -22.011 1.00 80.19 703 ALA A N 1
ATOM 5363 C CA . ALA A 1 703 ? 30.579 9.035 -23.419 1.00 80.19 703 ALA A CA 1
ATOM 5364 C C . ALA A 1 703 ? 29.243 8.492 -23.969 1.00 80.19 703 ALA A C 1
ATOM 5366 O O . ALA A 1 703 ? 28.575 7.688 -23.316 1.00 80.19 703 ALA A O 1
ATOM 5367 N N . ALA A 1 704 ? 28.838 8.927 -25.166 1.00 72.06 704 ALA A N 1
ATOM 5368 C CA . ALA A 1 704 ? 27.669 8.375 -25.852 1.00 72.06 704 ALA A CA 1
ATOM 5369 C C . ALA A 1 704 ? 27.897 6.907 -26.267 1.00 72.06 704 ALA A C 1
ATOM 5371 O O . ALA A 1 704 ? 29.019 6.512 -26.574 1.00 72.06 704 ALA A O 1
ATOM 5372 N N . PHE A 1 705 ? 26.827 6.102 -26.291 1.00 60.97 705 PHE A N 1
ATOM 5373 C CA . PHE A 1 705 ? 26.836 4.687 -26.708 1.00 60.97 705 PHE A CA 1
ATOM 5374 C C . PHE A 1 705 ? 27.831 3.769 -25.963 1.00 60.97 705 PHE A C 1
ATOM 5376 O O . PHE A 1 705 ? 28.141 2.676 -26.438 1.00 60.97 705 PHE A O 1
ATOM 5383 N N . ALA A 1 706 ? 28.302 4.175 -24.781 1.00 56.44 706 ALA A N 1
ATOM 5384 C CA . ALA A 1 706 ? 29.164 3.377 -23.916 1.00 56.44 706 ALA A CA 1
ATOM 5385 C C . ALA A 1 706 ? 28.366 2.778 -22.743 1.00 56.44 706 ALA A C 1
ATOM 5387 O O . ALA A 1 706 ? 27.626 3.481 -22.057 1.00 56.44 706 ALA A O 1
ATOM 5388 N N . LEU A 1 707 ? 28.535 1.476 -22.491 1.00 53.56 707 LEU A N 1
ATOM 5389 C CA . LEU A 1 707 ? 27.954 0.781 -21.335 1.00 53.56 707 LEU A CA 1
ATOM 5390 C C . LEU A 1 707 ? 28.950 0.754 -20.165 1.00 53.56 707 LEU A C 1
ATOM 5392 O O . LEU A 1 707 ? 30.164 0.711 -20.364 1.00 53.56 707 LEU A O 1
ATOM 5396 N N . GLY A 1 708 ? 28.438 0.764 -18.930 1.00 57.16 708 GLY A N 1
ATOM 5397 C CA . GLY A 1 708 ? 29.251 0.585 -17.718 1.00 57.16 708 GLY A CA 1
ATOM 5398 C C . GLY A 1 708 ? 30.165 1.761 -17.348 1.00 57.16 708 GLY A C 1
ATOM 5399 O O . GLY A 1 708 ? 31.142 1.563 -16.630 1.00 57.16 708 GLY A O 1
ATOM 5400 N N . GLY A 1 709 ? 29.885 2.974 -17.840 1.00 61.78 709 GLY A N 1
ATOM 5401 C CA . GLY A 1 709 ? 30.643 4.182 -17.483 1.00 61.78 709 GLY A CA 1
ATOM 5402 C C . GLY A 1 709 ? 32.028 4.292 -18.131 1.00 61.78 709 GLY A C 1
ATOM 5403 O O . GLY A 1 709 ? 32.853 5.089 -17.685 1.00 61.78 709 GLY A O 1
ATOM 5404 N N . LEU A 1 710 ? 32.306 3.503 -19.174 1.00 62.53 710 LEU A N 1
ATOM 5405 C CA . LEU A 1 710 ? 33.554 3.596 -19.928 1.00 62.53 710 LEU A CA 1
ATOM 5406 C C . LEU A 1 710 ? 33.673 4.981 -20.588 1.00 62.53 710 LEU A C 1
ATOM 5408 O O . LEU A 1 710 ? 32.824 5.362 -21.388 1.00 62.53 710 LEU A O 1
ATOM 5412 N N . GLY A 1 711 ? 34.727 5.729 -20.253 1.00 69.19 711 GLY A N 1
ATOM 5413 C CA . GLY A 1 711 ? 34.927 7.098 -20.747 1.00 69.19 711 GLY A CA 1
ATOM 5414 C C . GLY A 1 711 ? 34.093 8.164 -20.027 1.00 69.19 711 GLY A C 1
ATOM 5415 O O . GLY A 1 711 ? 34.034 9.295 -20.501 1.00 69.19 711 GLY A O 1
ATOM 5416 N N . SER A 1 712 ? 33.462 7.829 -18.897 1.00 81.69 712 SER A N 1
ATOM 5417 C CA . SER A 1 712 ? 32.734 8.781 -18.051 1.00 81.69 712 SER A CA 1
ATOM 5418 C C . SER A 1 712 ? 33.565 9.219 -16.839 1.00 81.69 712 SER A C 1
ATOM 5420 O O . SER A 1 712 ? 34.375 8.450 -16.321 1.00 81.69 712 SER A O 1
ATOM 5422 N N . GLY A 1 713 ? 33.352 10.439 -16.342 1.00 84.31 713 GLY A N 1
ATOM 5423 C CA . GLY A 1 713 ? 34.033 10.928 -15.140 1.00 84.31 713 GLY A CA 1
ATOM 5424 C C . GLY A 1 713 ? 33.570 12.305 -14.667 1.00 84.31 713 GLY A C 1
ATOM 5425 O O . GLY A 1 713 ? 32.971 13.067 -15.424 1.00 84.31 713 GLY A O 1
ATOM 5426 N N . PHE A 1 714 ? 33.867 12.627 -13.406 1.00 88.31 714 PHE A N 1
ATOM 5427 C CA . PHE A 1 714 ? 33.529 13.918 -12.800 1.00 88.31 714 PHE A CA 1
ATOM 5428 C C . PHE A 1 714 ? 34.594 14.965 -13.084 1.00 88.31 714 PHE A C 1
ATOM 5430 O O . PHE A 1 714 ? 35.785 14.734 -12.855 1.00 88.31 714 PHE A O 1
ATOM 5437 N N . ALA A 1 715 ? 34.141 16.132 -13.521 1.00 91.06 715 ALA A N 1
ATOM 5438 C CA . ALA A 1 715 ? 34.954 17.322 -13.636 1.00 91.06 715 ALA A CA 1
ATOM 5439 C C . ALA A 1 715 ? 34.514 18.343 -12.586 1.00 91.06 715 ALA A C 1
ATOM 5441 O O . ALA A 1 715 ? 33.374 18.809 -12.590 1.00 91.06 715 ALA A O 1
ATOM 5442 N N . GLU A 1 716 ? 35.434 18.695 -11.694 1.00 92.19 716 GLU A N 1
ATOM 5443 C CA . GLU A 1 716 ? 35.248 19.761 -10.699 1.00 92.19 716 GLU A CA 1
ATOM 5444 C C . GLU A 1 716 ? 35.543 21.145 -11.308 1.00 92.19 716 GLU A C 1
ATOM 5446 O O . GLU A 1 716 ? 35.136 22.173 -10.775 1.00 92.19 716 GLU A O 1
ATOM 5451 N N . ASP A 1 717 ? 36.250 21.170 -12.441 1.00 94.19 717 ASP A N 1
ATOM 5452 C CA . ASP A 1 717 ? 36.695 22.368 -13.148 1.00 94.19 717 ASP A CA 1
ATOM 5453 C C . ASP A 1 717 ? 36.941 22.086 -14.646 1.00 94.19 717 ASP A C 1
ATOM 5455 O O . ASP A 1 717 ? 36.920 20.945 -15.114 1.00 94.19 717 ASP A O 1
ATOM 5459 N N . GLU A 1 718 ? 37.212 23.132 -15.429 1.00 95.25 718 GLU A N 1
ATOM 5460 C CA . GLU A 1 718 ? 37.452 23.000 -16.873 1.00 95.25 718 GLU A CA 1
ATOM 5461 C C . GLU A 1 718 ? 38.704 22.172 -17.205 1.00 95.25 718 GLU A C 1
ATOM 5463 O O . GLU A 1 718 ? 38.730 21.430 -18.190 1.00 95.25 718 GLU A O 1
ATOM 5468 N N . ALA A 1 719 ? 39.744 22.247 -16.372 1.00 93.75 719 ALA A N 1
ATOM 5469 C CA . ALA A 1 719 ? 40.984 21.511 -16.597 1.00 93.75 719 ALA A CA 1
ATOM 5470 C C . ALA A 1 719 ? 40.770 19.992 -16.476 1.00 93.75 719 ALA A C 1
ATOM 5472 O O . ALA A 1 719 ? 41.267 19.217 -17.298 1.00 93.75 719 ALA A O 1
ATOM 5473 N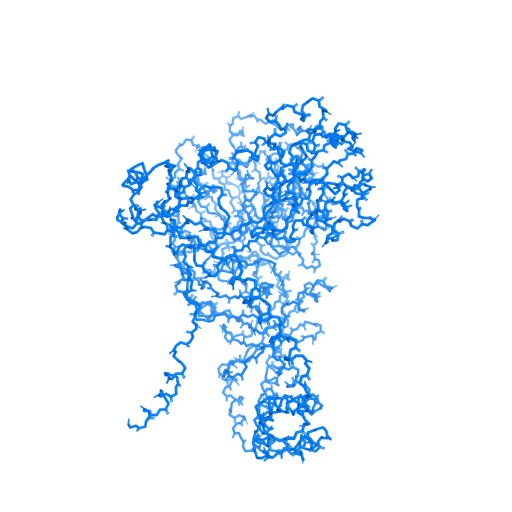 N . SER A 1 720 ? 40.020 19.553 -15.464 1.00 93.31 720 SER A N 1
ATOM 5474 C CA . SER A 1 720 ? 39.609 18.158 -15.291 1.00 93.31 720 SER A CA 1
ATOM 5475 C C . SER A 1 720 ? 38.673 17.701 -16.406 1.00 93.31 720 SER A C 1
ATOM 5477 O O . SER A 1 720 ? 38.893 16.618 -16.950 1.00 93.31 720 SER A O 1
ATOM 5479 N N . LEU A 1 721 ? 37.732 18.545 -16.835 1.00 94.38 721 LEU A N 1
ATOM 5480 C CA . LEU A 1 721 ? 36.834 18.241 -17.949 1.00 94.38 721 LEU A CA 1
ATOM 5481 C C . LEU A 1 721 ? 37.580 17.990 -19.261 1.00 94.38 721 LEU A C 1
ATOM 5483 O O . LEU A 1 721 ? 37.326 16.997 -19.940 1.00 94.38 721 LEU A O 1
ATOM 5487 N N . ARG A 1 722 ? 38.521 18.869 -19.622 1.00 94.12 722 ARG A N 1
ATOM 5488 C CA . ARG A 1 722 ? 39.284 18.747 -20.874 1.00 94.12 722 ARG A CA 1
ATOM 5489 C C . ARG A 1 722 ? 40.145 17.486 -20.906 1.00 94.12 722 ARG A C 1
ATOM 5491 O O . ARG A 1 722 ? 40.287 16.883 -21.967 1.00 94.12 722 ARG A O 1
ATOM 5498 N N . ARG A 1 723 ? 40.672 17.052 -19.752 1.00 90.75 723 ARG A N 1
ATOM 5499 C CA . ARG A 1 723 ? 41.359 15.753 -19.630 1.00 90.75 723 ARG A CA 1
ATOM 5500 C C . ARG A 1 723 ? 40.405 14.591 -19.900 1.00 90.75 723 ARG A C 1
ATOM 5502 O O . ARG A 1 723 ? 40.726 13.742 -20.719 1.00 90.75 723 ARG A O 1
ATOM 5509 N N . LEU A 1 724 ? 39.225 14.598 -19.280 1.00 90.62 724 LEU A N 1
ATOM 5510 C CA . LEU A 1 724 ? 38.209 13.562 -19.496 1.00 90.62 724 LEU A CA 1
ATOM 5511 C C . LEU A 1 724 ? 37.714 13.521 -20.948 1.00 90.62 724 LEU A C 1
ATOM 5513 O O . LEU A 1 724 ? 37.530 12.441 -21.498 1.00 90.62 724 LEU A O 1
ATOM 5517 N N . CYS A 1 725 ? 37.556 14.679 -21.596 1.00 91.81 725 CYS A N 1
ATOM 5518 C CA . CYS A 1 725 ? 37.187 14.758 -23.011 1.00 91.81 725 CYS A CA 1
ATOM 5519 C C . CYS A 1 725 ? 38.204 14.046 -23.911 1.00 91.81 725 CYS A C 1
ATOM 5521 O O . CYS A 1 725 ? 37.803 13.368 -24.851 1.00 91.81 725 CYS A O 1
ATOM 5523 N N . ALA A 1 726 ? 39.507 14.189 -23.639 1.00 87.88 726 ALA A N 1
ATOM 5524 C CA . ALA A 1 726 ? 40.547 13.552 -24.447 1.00 87.88 726 ALA A CA 1
ATOM 5525 C C . ALA A 1 726 ? 40.420 12.019 -24.438 1.00 87.88 726 ALA A C 1
ATOM 5527 O O . ALA A 1 726 ? 40.541 11.388 -25.488 1.00 87.88 726 ALA A O 1
ATOM 5528 N N . ASP A 1 727 ? 40.109 11.445 -23.276 1.00 84.88 727 ASP A N 1
ATOM 5529 C CA . ASP A 1 727 ? 39.897 10.006 -23.121 1.00 84.88 727 ASP A CA 1
ATOM 5530 C C . ASP A 1 727 ? 38.549 9.564 -23.717 1.00 84.88 727 ASP A C 1
ATOM 5532 O O . ASP A 1 727 ? 38.468 8.553 -24.413 1.00 84.88 727 ASP A O 1
ATOM 5536 N N . ALA A 1 728 ? 37.482 10.336 -23.496 1.00 86.81 728 ALA A N 1
ATOM 5537 C CA . ALA A 1 728 ? 36.142 10.001 -23.972 1.00 86.81 728 ALA A CA 1
ATOM 5538 C C . ALA A 1 728 ? 36.029 10.045 -25.506 1.00 86.81 728 ALA A C 1
ATOM 5540 O O . ALA A 1 728 ? 35.486 9.120 -26.117 1.00 86.81 728 ALA A O 1
ATOM 5541 N N . PHE A 1 729 ? 36.592 11.074 -26.149 1.00 87.44 729 PHE A N 1
ATOM 5542 C CA . PHE A 1 729 ? 36.571 11.208 -27.609 1.00 87.44 729 PHE A CA 1
ATOM 5543 C C . PHE A 1 729 ? 37.494 10.215 -28.332 1.00 87.44 729 PHE A C 1
ATOM 5545 O O . PHE A 1 729 ? 37.377 10.041 -29.544 1.00 87.44 729 PHE A O 1
ATOM 5552 N N . ALA A 1 730 ? 38.376 9.509 -27.614 1.00 84.38 730 ALA A N 1
ATOM 5553 C CA . ALA A 1 730 ? 39.131 8.394 -28.188 1.00 84.38 730 ALA A CA 1
ATOM 5554 C C . ALA A 1 730 ? 38.232 7.190 -28.528 1.00 84.38 730 ALA A C 1
ATOM 5556 O O . ALA A 1 730 ? 38.610 6.344 -29.343 1.00 84.38 730 ALA A O 1
ATOM 5557 N N . HIS A 1 731 ? 37.051 7.107 -27.908 1.00 75.81 731 HIS A N 1
ATOM 5558 C CA . HIS A 1 731 ? 36.155 5.956 -28.004 1.00 75.81 731 HIS A CA 1
ATOM 5559 C C . HIS A 1 731 ? 34.709 6.314 -28.383 1.00 75.81 731 HIS A C 1
ATOM 5561 O O . HIS A 1 731 ? 33.939 5.411 -28.701 1.00 75.81 731 HIS A O 1
ATOM 5567 N N . SER A 1 732 ? 34.342 7.600 -28.399 1.00 78.00 732 SER A N 1
ATOM 5568 C CA . SER A 1 732 ? 33.017 8.087 -28.799 1.00 78.00 732 SER A CA 1
ATOM 5569 C C . SER A 1 732 ? 33.111 9.345 -29.667 1.00 78.00 732 SER A C 1
ATOM 5571 O O . SER A 1 732 ? 33.980 10.184 -29.465 1.00 78.00 732 SER A O 1
ATOM 5573 N N . SER A 1 733 ? 32.182 9.519 -30.609 1.00 81.50 733 SER A N 1
ATOM 5574 C CA . SER A 1 733 ? 32.048 10.746 -31.411 1.00 81.50 733 SER A CA 1
ATOM 5575 C C . SER A 1 733 ? 31.263 11.860 -30.707 1.00 81.50 733 SER A C 1
ATOM 5577 O O . SER A 1 733 ? 31.158 12.966 -31.230 1.00 81.50 733 SER A O 1
ATOM 5579 N N . GLN A 1 734 ? 30.668 11.564 -29.551 1.00 84.25 734 GLN A N 1
ATOM 5580 C CA . GLN A 1 734 ? 29.823 12.484 -28.796 1.00 84.25 734 GLN A CA 1
ATOM 5581 C C . GLN A 1 734 ? 29.950 12.210 -27.294 1.00 84.25 734 GLN A C 1
ATOM 5583 O O . GLN A 1 734 ? 30.038 11.056 -26.858 1.00 84.25 734 GLN A O 1
ATOM 5588 N N . VAL A 1 735 ? 29.929 13.270 -26.493 1.00 88.25 735 VAL A N 1
ATOM 5589 C CA . VAL A 1 735 ? 29.842 13.191 -25.032 1.00 88.25 735 VAL A CA 1
ATOM 5590 C C . VAL A 1 735 ? 28.646 13.993 -24.534 1.00 88.25 735 VAL A C 1
ATOM 5592 O O . VAL A 1 735 ? 28.197 14.931 -25.191 1.00 88.25 735 VAL A O 1
ATOM 5595 N N . PHE A 1 736 ? 28.143 13.629 -23.362 1.00 88.06 736 PHE A N 1
ATOM 5596 C CA . PHE A 1 736 ? 27.125 14.369 -22.631 1.00 88.06 736 PHE A CA 1
ATOM 5597 C C . PHE A 1 736 ? 27.747 14.988 -21.387 1.00 88.06 736 PHE A C 1
ATOM 5599 O O . PHE A 1 736 ? 28.460 14.309 -20.647 1.00 88.06 736 PHE A O 1
ATOM 5606 N N . ILE A 1 737 ? 27.485 16.275 -21.185 1.00 91.31 737 ILE A N 1
ATOM 5607 C CA . ILE A 1 737 ? 27.855 17.018 -19.986 1.00 91.31 737 ILE A CA 1
ATOM 5608 C C . ILE A 1 737 ? 26.590 17.204 -19.166 1.00 91.31 737 ILE A C 1
ATOM 5610 O O . ILE A 1 737 ? 25.648 17.840 -19.630 1.00 91.31 737 ILE A O 1
ATOM 5614 N N . ASP A 1 738 ? 26.571 16.645 -17.964 1.00 89.25 738 ASP A N 1
ATOM 5615 C CA . ASP A 1 738 ? 25.424 16.654 -17.066 1.00 89.25 738 ASP A CA 1
ATOM 5616 C C . ASP A 1 738 ? 25.760 17.394 -15.770 1.00 89.25 738 ASP A C 1
ATOM 5618 O O . ASP A 1 738 ? 26.887 17.323 -15.269 1.00 89.25 738 ASP A O 1
ATOM 5622 N N . ARG A 1 739 ? 24.776 18.084 -15.185 1.00 90.81 739 ARG A N 1
ATOM 5623 C CA . ARG A 1 739 ? 24.904 18.607 -13.821 1.00 90.81 739 ARG A CA 1
ATOM 5624 C C . ARG A 1 739 ? 25.192 17.447 -12.866 1.00 90.81 739 ARG A C 1
ATOM 5626 O O . ARG A 1 739 ? 24.445 16.473 -12.846 1.00 90.81 739 ARG A O 1
ATOM 5633 N N . SER A 1 740 ? 26.249 17.565 -12.061 1.00 88.25 740 SER A N 1
ATOM 5634 C CA . SER A 1 740 ? 26.555 16.553 -11.049 1.00 88.25 740 SER A CA 1
ATOM 5635 C C . SER A 1 740 ? 25.455 16.512 -9.988 1.00 88.25 740 SER A C 1
ATOM 5637 O O . SER A 1 740 ? 25.110 17.539 -9.397 1.00 88.25 740 SER A O 1
ATOM 5639 N N . LEU A 1 741 ? 24.935 15.313 -9.740 1.00 87.12 741 LEU A N 1
ATOM 5640 C CA . LEU A 1 741 ? 23.969 15.006 -8.684 1.00 87.12 741 LEU A CA 1
ATOM 5641 C C . LEU A 1 741 ? 24.625 14.164 -7.573 1.00 87.12 741 LEU A C 1
ATOM 5643 O O . LEU A 1 741 ? 23.961 13.458 -6.817 1.00 87.12 741 LEU A O 1
ATOM 5647 N N . LYS A 1 742 ? 25.957 14.239 -7.466 1.00 85.88 742 LYS A N 1
ATOM 5648 C CA . LYS A 1 742 ? 26.748 13.485 -6.494 1.00 85.88 742 LYS A CA 1
ATOM 5649 C C . LYS A 1 742 ? 26.223 13.658 -5.070 1.00 85.88 742 LYS A C 1
ATOM 5651 O O . LYS A 1 742 ? 26.076 14.779 -4.583 1.00 85.88 742 LYS A O 1
ATOM 5656 N N . GLY A 1 743 ? 26.007 12.535 -4.388 1.00 85.00 743 GLY A N 1
ATOM 5657 C CA . GLY A 1 743 ? 25.515 12.509 -3.006 1.00 85.00 743 GLY A CA 1
ATOM 5658 C C . GLY A 1 743 ? 23.990 12.480 -2.879 1.00 85.00 743 GLY A C 1
ATOM 5659 O O . GLY A 1 743 ? 23.488 12.376 -1.761 1.00 85.00 743 GLY A O 1
ATOM 5660 N N . TRP A 1 744 ? 23.251 12.556 -3.988 1.00 90.12 744 TRP A N 1
ATOM 5661 C CA . TRP A 1 744 ? 21.803 12.367 -3.982 1.00 90.12 744 TRP A CA 1
ATOM 5662 C C . TRP A 1 744 ? 21.454 10.893 -3.780 1.00 90.12 744 TRP A C 1
ATOM 5664 O O . TRP A 1 744 ? 22.223 9.998 -4.132 1.00 90.12 744 TRP A O 1
ATOM 5674 N N . LYS A 1 745 ? 20.270 10.644 -3.220 1.00 91.19 745 LYS A N 1
ATOM 5675 C CA . LYS A 1 745 ? 19.696 9.299 -3.181 1.00 91.19 745 LYS A CA 1
ATOM 5676 C C . LYS A 1 745 ? 19.299 8.882 -4.591 1.00 91.19 745 LYS A C 1
ATOM 5678 O O . LYS A 1 745 ? 18.647 9.653 -5.293 1.00 91.19 745 LYS A O 1
ATOM 5683 N N . GLU A 1 746 ? 19.656 7.666 -4.970 1.00 91.12 746 GLU A N 1
ATOM 5684 C CA . GLU A 1 746 ? 19.202 7.050 -6.211 1.00 91.12 746 GLU A CA 1
ATOM 5685 C C . GLU A 1 746 ? 18.085 6.062 -5.876 1.00 91.12 746 GLU A C 1
ATOM 5687 O O . GLU A 1 746 ? 18.274 5.134 -5.086 1.00 91.12 746 GLU A O 1
ATOM 5692 N N . VAL A 1 747 ? 16.899 6.334 -6.422 1.00 94.06 747 VAL A N 1
ATOM 5693 C CA . VAL A 1 747 ? 15.697 5.530 -6.209 1.00 94.06 747 VAL A CA 1
ATOM 5694 C C . VAL A 1 747 ? 15.142 5.125 -7.562 1.00 94.06 747 VAL A C 1
ATOM 5696 O O . VAL A 1 747 ? 14.873 5.972 -8.413 1.00 94.06 747 VAL A O 1
ATOM 5699 N N . GLU A 1 748 ? 14.944 3.828 -7.733 1.00 93.88 748 GLU A N 1
ATOM 5700 C CA . GLU A 1 748 ? 14.483 3.216 -8.973 1.00 93.88 748 GLU A CA 1
ATOM 5701 C C . GLU A 1 748 ? 13.125 2.550 -8.752 1.00 93.88 748 GLU A C 1
ATOM 5703 O O . GLU A 1 748 ? 12.847 2.033 -7.667 1.00 93.88 748 GLU A O 1
ATOM 5708 N N . TYR A 1 749 ? 12.282 2.552 -9.786 1.00 96.06 749 TYR A N 1
ATOM 5709 C CA . TYR A 1 749 ? 10.967 1.917 -9.763 1.00 96.06 749 TYR A CA 1
ATOM 5710 C C . TYR A 1 749 ? 10.785 1.010 -10.974 1.00 96.06 749 TYR A C 1
ATOM 5712 O O . TYR A 1 749 ? 10.965 1.431 -12.115 1.00 96.06 749 TYR A O 1
ATOM 5720 N N . GLU A 1 750 ? 10.327 -0.211 -10.719 1.00 96.44 750 GLU A N 1
ATOM 5721 C CA . GLU A 1 750 ? 9.843 -1.122 -11.750 1.00 96.44 750 GLU A CA 1
ATOM 5722 C C . GLU A 1 750 ? 8.350 -0.890 -11.958 1.00 96.44 750 GLU A C 1
ATOM 5724 O O . GLU A 1 750 ? 7.536 -1.186 -11.078 1.00 96.44 750 GLU A O 1
ATOM 5729 N N . VAL A 1 751 ? 7.982 -0.355 -13.122 1.00 96.88 751 VAL A N 1
ATOM 5730 C CA . VAL A 1 751 ? 6.604 0.038 -13.435 1.00 96.88 751 VAL A CA 1
ATOM 5731 C C . VAL A 1 751 ? 6.027 -0.863 -14.518 1.00 96.88 751 VAL A C 1
ATOM 5733 O O . VAL A 1 751 ? 6.605 -1.035 -15.590 1.00 96.88 751 VAL A O 1
ATOM 5736 N N . VAL A 1 752 ? 4.835 -1.400 -14.264 1.00 95.81 752 VAL A N 1
ATOM 5737 C CA . VAL A 1 752 ? 4.057 -2.157 -15.247 1.00 95.81 752 VAL A CA 1
ATOM 5738 C C . VAL A 1 752 ? 2.820 -1.358 -15.615 1.00 95.81 752 VAL A C 1
ATOM 5740 O O . VAL A 1 752 ? 2.023 -0.998 -14.750 1.00 95.81 752 VAL A O 1
ATOM 5743 N N . ARG A 1 753 ? 2.632 -1.131 -16.917 1.00 94.25 753 ARG A N 1
ATOM 5744 C CA . ARG A 1 753 ? 1.431 -0.508 -17.471 1.00 94.25 753 ARG A CA 1
ATOM 5745 C C . ARG A 1 753 ? 0.811 -1.389 -18.542 1.00 94.25 753 ARG A C 1
ATOM 5747 O O . ARG A 1 753 ? 1.489 -1.784 -19.490 1.00 94.25 753 ARG A O 1
ATOM 5754 N N . ASP A 1 754 ? -0.476 -1.683 -18.408 1.00 90.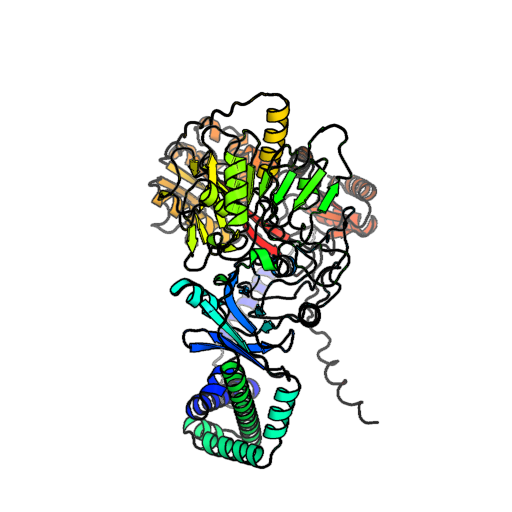06 754 ASP A N 1
ATOM 5755 C CA . ASP A 1 754 ? -1.211 -2.475 -19.391 1.00 90.06 754 ASP A CA 1
ATOM 5756 C C . ASP A 1 754 ? -1.909 -1.608 -20.459 1.00 90.06 754 ASP A C 1
ATOM 5758 O O . ASP A 1 754 ? -1.915 -0.375 -20.418 1.00 90.06 754 ASP A O 1
ATOM 5762 N N . ALA A 1 755 ? -2.522 -2.265 -21.447 1.00 85.25 755 ALA A N 1
ATOM 5763 C CA . ALA A 1 755 ? -3.243 -1.594 -22.531 1.00 85.25 755 ALA A CA 1
ATOM 5764 C C . ALA A 1 755 ? -4.551 -0.904 -22.086 1.00 85.25 755 ALA A C 1
ATOM 5766 O O . ALA A 1 755 ? -5.147 -0.172 -22.874 1.00 85.25 755 ALA A O 1
ATOM 5767 N N . LYS A 1 756 ? -5.011 -1.139 -20.850 1.00 81.62 756 LYS A N 1
ATOM 5768 C CA . LYS A 1 756 ? -6.181 -0.492 -20.243 1.00 81.62 756 LYS A CA 1
ATOM 5769 C C . LYS A 1 756 ? -5.810 0.714 -19.381 1.00 81.62 756 LYS A C 1
ATOM 5771 O O . LYS A 1 756 ? -6.692 1.264 -18.725 1.00 81.62 756 LYS A O 1
ATOM 5776 N N . ASP A 1 757 ? -4.544 1.133 -19.405 1.00 88.38 757 ASP A N 1
ATOM 5777 C CA . ASP A 1 757 ? -4.037 2.219 -18.565 1.00 88.38 757 ASP A CA 1
ATOM 5778 C C . ASP A 1 757 ? -4.113 1.891 -17.060 1.00 88.38 757 ASP A C 1
ATOM 5780 O O . ASP A 1 757 ? -4.193 2.788 -16.218 1.00 88.38 757 ASP A O 1
ATOM 5784 N N . ASN A 1 758 ? -4.086 0.599 -16.710 1.00 92.19 758 ASN A N 1
ATOM 5785 C CA . ASN A 1 758 ? -3.746 0.183 -15.354 1.00 92.19 758 ASN A CA 1
ATOM 5786 C C . ASN A 1 758 ? -2.227 0.286 -15.228 1.00 92.19 758 ASN A C 1
ATOM 5788 O O . ASN A 1 758 ? -1.508 -0.307 -16.034 1.00 92.19 758 ASN A O 1
ATOM 5792 N N . CYS A 1 759 ? -1.747 1.049 -14.251 1.00 95.62 759 CYS A N 1
ATOM 5793 C CA . CYS A 1 759 ? -0.330 1.323 -14.049 1.00 95.62 759 CYS A CA 1
ATOM 5794 C C . CYS A 1 759 ? 0.021 1.059 -12.586 1.00 95.62 759 CYS A C 1
ATOM 5796 O O . CYS A 1 759 ? -0.671 1.557 -11.704 1.00 95.62 759 CYS A O 1
ATOM 5798 N N . VAL A 1 760 ? 1.056 0.259 -12.331 1.00 95.31 760 VAL A N 1
ATOM 5799 C CA . VAL A 1 760 ? 1.472 -0.126 -10.978 1.00 95.31 760 VAL A CA 1
ATOM 5800 C C . VAL A 1 760 ? 2.991 -0.117 -10.855 1.00 95.31 760 VAL A C 1
ATOM 5802 O O . VAL A 1 760 ? 3.692 -0.592 -11.749 1.00 95.31 760 VAL A O 1
ATOM 5805 N N . ALA A 1 761 ? 3.500 0.378 -9.729 1.00 95.62 761 ALA A N 1
ATOM 5806 C CA . ALA A 1 761 ? 4.884 0.161 -9.324 1.00 95.62 761 ALA A CA 1
ATOM 5807 C C . ALA A 1 761 ? 4.987 -1.195 -8.607 1.00 95.62 761 ALA A C 1
ATOM 5809 O O . ALA A 1 761 ? 4.365 -1.406 -7.567 1.00 95.62 761 ALA A O 1
ATOM 5810 N N . ILE A 1 762 ? 5.732 -2.136 -9.187 1.00 94.81 762 ILE A N 1
ATOM 5811 C CA . ILE A 1 762 ? 5.888 -3.509 -8.683 1.00 94.81 762 ILE A CA 1
ATOM 5812 C C . ILE A 1 762 ? 7.014 -3.603 -7.657 1.00 94.81 762 ILE A C 1
ATOM 5814 O O . ILE A 1 762 ? 6.931 -4.381 -6.706 1.00 94.81 762 ILE A O 1
ATOM 5818 N N . CYS A 1 763 ? 8.078 -2.839 -7.877 1.00 96.19 763 CYS A N 1
ATOM 5819 C CA . CYS A 1 763 ? 9.257 -2.817 -7.031 1.00 96.19 763 CYS A CA 1
ATOM 5820 C C . CYS A 1 763 ? 9.791 -1.392 -6.967 1.00 96.19 763 CYS A C 1
ATOM 5822 O O . CYS A 1 763 ? 9.736 -0.665 -7.959 1.00 96.19 763 CYS A O 1
ATOM 5824 N N . ASN A 1 764 ? 10.335 -1.026 -5.815 1.00 95.38 764 ASN A N 1
ATOM 5825 C CA . ASN A 1 764 ? 11.187 0.136 -5.665 1.00 95.38 764 ASN A CA 1
ATOM 5826 C C . ASN A 1 764 ? 12.518 -0.309 -5.056 1.00 95.38 764 ASN A C 1
ATOM 5828 O O . ASN A 1 764 ? 12.557 -1.228 -4.234 1.00 95.38 764 ASN A O 1
ATOM 5832 N N . MET A 1 765 ? 13.601 0.344 -5.451 1.00 95.44 765 MET A N 1
ATOM 5833 C CA . MET A 1 765 ? 14.948 0.069 -4.959 1.00 95.44 765 MET A CA 1
ATOM 5834 C C . MET A 1 765 ? 15.602 1.391 -4.569 1.00 95.44 765 MET A C 1
ATOM 5836 O O . MET A 1 765 ? 15.450 2.383 -5.273 1.00 95.44 765 MET A O 1
ATOM 5840 N N . GLU A 1 766 ? 16.288 1.413 -3.429 1.00 93.12 766 GLU A N 1
ATOM 5841 C CA . GLU A 1 766 ? 17.151 2.523 -3.016 1.00 93.12 766 GLU A CA 1
ATOM 5842 C C . GLU A 1 766 ? 18.591 2.019 -3.065 1.00 93.12 766 GLU A C 1
ATOM 5844 O O . GLU A 1 766 ? 18.923 1.024 -2.409 1.00 93.12 766 GLU A O 1
ATOM 5849 N N . ASN A 1 767 ? 19.441 2.688 -3.843 1.00 89.81 767 ASN A N 1
ATOM 5850 C CA . ASN A 1 767 ? 20.857 2.351 -3.871 1.00 89.81 767 ASN A CA 1
ATOM 5851 C C . ASN A 1 767 ? 21.516 2.817 -2.570 1.00 89.81 767 ASN A C 1
ATOM 5853 O O . ASN A 1 767 ? 21.317 3.937 -2.098 1.00 89.81 767 ASN A O 1
ATOM 5857 N N . LEU A 1 768 ? 22.296 1.916 -1.970 1.00 87.19 768 LEU A N 1
ATOM 5858 C CA . LEU A 1 768 ? 23.019 2.181 -0.723 1.00 87.19 768 LEU A CA 1
ATOM 5859 C C . LEU A 1 768 ? 24.177 3.160 -0.968 1.00 87.19 768 LEU A C 1
ATOM 5861 O O . LEU A 1 768 ? 24.454 4.036 -0.148 1.00 87.19 768 LEU A O 1
ATOM 5865 N N . ASP A 1 769 ? 24.822 3.016 -2.124 1.00 83.81 769 ASP A N 1
ATOM 5866 C CA . ASP A 1 769 ? 25.750 4.007 -2.645 1.00 83.81 769 ASP A CA 1
ATOM 5867 C C . ASP A 1 769 ? 24.939 5.188 -3.200 1.00 83.81 769 ASP A C 1
ATOM 5869 O O . ASP A 1 769 ? 23.990 4.971 -3.957 1.00 83.81 769 ASP A O 1
ATOM 5873 N N . PRO A 1 770 ? 25.275 6.439 -2.840 1.00 81.69 770 PRO A N 1
ATOM 5874 C CA . PRO A 1 770 ? 24.602 7.588 -3.416 1.00 81.69 770 PRO A CA 1
ATOM 5875 C C . PRO A 1 770 ? 24.925 7.687 -4.904 1.00 81.69 770 PRO A C 1
ATOM 5877 O O . PRO A 1 770 ? 25.990 7.246 -5.356 1.00 81.69 770 PRO A O 1
ATOM 5880 N N . LEU A 1 771 ? 24.049 8.370 -5.639 1.00 79.38 771 LEU A N 1
ATOM 5881 C CA . LEU A 1 771 ? 24.267 8.648 -7.046 1.00 79.38 771 LEU A CA 1
ATOM 5882 C C . LEU A 1 771 ? 25.664 9.250 -7.227 1.00 79.38 771 LEU A C 1
ATOM 5884 O O . LEU A 1 771 ? 26.084 10.135 -6.464 1.00 79.38 771 LEU A O 1
ATOM 5888 N N . ASP A 1 772 ? 26.394 8.739 -8.218 1.00 66.81 772 ASP A N 1
ATOM 5889 C CA . ASP A 1 772 ? 27.697 9.263 -8.624 1.00 66.81 772 ASP A CA 1
ATOM 5890 C C . ASP A 1 772 ? 28.828 9.146 -7.567 1.00 66.81 772 ASP A C 1
ATOM 5892 O O . ASP A 1 772 ? 29.930 9.679 -7.747 1.00 66.81 772 ASP A O 1
ATOM 5896 N N . GLY A 1 773 ? 28.608 8.411 -6.469 1.00 55.81 773 GLY A N 1
ATOM 5897 C CA . GLY A 1 773 ? 29.593 8.172 -5.416 1.00 55.81 773 GLY A CA 1
ATOM 5898 C C . GLY A 1 773 ? 29.846 6.687 -5.181 1.00 55.81 773 GLY A C 1
ATOM 5899 O O . GLY A 1 773 ? 28.961 5.964 -4.755 1.00 55.81 773 GLY A O 1
ATOM 5900 N N . LYS A 1 774 ? 31.094 6.226 -5.340 1.00 47.06 774 LYS A N 1
ATOM 5901 C CA . LYS A 1 774 ? 31.496 4.983 -4.669 1.00 47.06 774 LYS A CA 1
ATOM 5902 C C . LYS A 1 774 ? 31.520 5.282 -3.178 1.00 47.06 774 LYS A C 1
ATOM 5904 O O . LYS A 1 774 ? 32.362 6.082 -2.755 1.00 47.06 774 LYS A O 1
ATOM 5909 N N . VAL A 1 775 ? 30.708 4.603 -2.368 1.00 39.44 775 VAL A N 1
ATOM 5910 C CA . VAL A 1 775 ? 31.164 4.345 -1.004 1.00 39.44 775 VAL A CA 1
ATOM 5911 C C . VAL A 1 775 ? 32.446 3.563 -1.221 1.00 39.44 775 VAL A C 1
ATOM 5913 O O . VAL A 1 775 ? 32.455 2.476 -1.802 1.00 39.44 775 VAL A O 1
ATOM 5916 N N . SER A 1 776 ? 33.587 4.148 -0.868 1.00 34.25 776 SER A N 1
ATOM 5917 C CA . SER A 1 776 ? 34.756 3.326 -0.632 1.00 34.25 776 SER A CA 1
ATOM 5918 C C . SER A 1 776 ? 34.308 2.371 0.459 1.00 34.25 776 SER A C 1
ATOM 5920 O O . SER A 1 776 ? 34.293 2.759 1.625 1.00 34.25 776 SER A O 1
ATOM 5922 N N . ALA A 1 777 ? 33.860 1.168 0.080 1.00 30.78 777 ALA A N 1
ATOM 5923 C CA . ALA A 1 777 ? 33.693 0.078 1.011 1.00 30.78 777 ALA A CA 1
ATOM 5924 C C . ALA A 1 777 ? 34.934 0.149 1.885 1.00 30.78 777 ALA A C 1
ATOM 5926 O O . ALA A 1 777 ? 36.048 0.186 1.339 1.00 30.78 777 ALA A O 1
ATOM 5927 N N . CYS A 1 778 ? 34.742 0.304 3.193 1.00 30.31 778 CYS A N 1
ATOM 5928 C CA . CYS A 1 778 ? 35.809 0.183 4.161 1.00 30.31 778 CYS A CA 1
ATOM 5929 C C . CYS A 1 778 ? 36.459 -1.186 3.933 1.00 30.31 778 CYS A C 1
ATOM 5931 O O . CYS A 1 778 ? 36.125 -2.184 4.555 1.00 30.31 778 CYS A O 1
ATOM 5933 N N . ARG A 1 779 ? 37.407 -1.258 2.998 1.00 29.64 779 ARG A N 1
ATOM 5934 C CA . ARG A 1 779 ? 38.568 -2.104 3.139 1.00 29.64 779 ARG A CA 1
ATOM 5935 C C . ARG A 1 779 ? 39.283 -1.463 4.299 1.00 29.64 779 ARG A C 1
ATOM 5937 O O . ARG A 1 779 ? 40.005 -0.490 4.089 1.00 29.64 779 ARG A O 1
ATOM 5944 N N . ASP A 1 780 ? 38.986 -1.969 5.490 1.00 31.81 780 ASP A N 1
ATOM 5945 C CA . ASP A 1 780 ? 39.745 -1.748 6.708 1.00 31.81 780 ASP A CA 1
ATOM 5946 C C . ASP A 1 780 ? 41.232 -1.633 6.360 1.00 31.81 780 ASP A C 1
ATOM 5948 O O . ASP A 1 780 ? 41.930 -2.630 6.162 1.00 31.81 780 ASP A O 1
ATOM 5952 N N . ARG A 1 781 ? 41.713 -0.394 6.249 1.00 30.86 781 ARG A N 1
ATOM 5953 C CA . ARG A 1 781 ? 43.129 -0.069 6.435 1.00 30.86 781 ARG A CA 1
ATOM 5954 C C . ARG A 1 781 ? 43.437 0.206 7.904 1.00 30.86 781 ARG A C 1
ATOM 5956 O O . ARG A 1 781 ? 44.565 0.548 8.212 1.00 30.86 781 ARG A O 1
ATOM 5963 N N . ASP A 1 782 ? 42.465 -0.044 8.779 1.00 33.47 782 ASP A N 1
ATOM 5964 C CA . ASP A 1 782 ? 42.526 0.181 10.218 1.00 33.47 782 ASP A CA 1
ATOM 5965 C C . ASP A 1 782 ? 42.265 -1.122 10.994 1.00 33.47 782 ASP A C 1
ATOM 5967 O O . ASP A 1 782 ? 41.542 -1.159 11.985 1.00 33.47 782 ASP A O 1
ATOM 5971 N N . LYS A 1 783 ? 42.903 -2.226 10.578 1.00 32.97 783 LYS A N 1
ATOM 5972 C CA . LYS A 1 783 ? 42.953 -3.444 11.412 1.00 32.97 783 LYS A CA 1
ATOM 5973 C C . LYS A 1 783 ? 43.773 -3.274 12.701 1.00 32.97 783 LYS A C 1
ATOM 5975 O O . LYS A 1 783 ? 43.694 -4.143 13.564 1.00 32.97 783 LYS A O 1
ATOM 5980 N N . ASP A 1 784 ? 44.482 -2.156 12.861 1.00 33.56 784 ASP A N 1
ATOM 5981 C CA . ASP A 1 784 ? 45.313 -1.887 14.039 1.00 33.56 784 ASP A CA 1
ATOM 5982 C C . ASP A 1 784 ? 44.713 -0.854 15.016 1.00 33.56 784 ASP A C 1
ATOM 5984 O O . ASP A 1 784 ? 45.155 -0.792 16.159 1.00 33.56 784 ASP A O 1
ATOM 5988 N N . SER A 1 785 ? 43.671 -0.088 14.654 1.00 31.48 785 SER A N 1
ATOM 5989 C CA . SER A 1 785 ? 43.157 0.992 15.527 1.00 31.48 785 SER A CA 1
ATOM 5990 C C . SER A 1 785 ? 42.059 0.563 16.515 1.00 31.48 785 SER A C 1
ATOM 5992 O O . SER A 1 785 ? 41.771 1.288 17.469 1.00 31.48 785 SER A O 1
ATOM 5994 N N . TRP A 1 786 ? 41.495 -0.642 16.361 1.00 28.61 786 TRP A N 1
ATOM 5995 C CA . TRP A 1 786 ? 40.491 -1.206 17.280 1.00 28.61 786 TRP A CA 1
ATOM 5996 C C . TRP A 1 786 ? 41.072 -2.019 18.449 1.00 28.61 786 TRP A C 1
ATOM 5998 O O . TRP A 1 786 ? 40.319 -2.456 19.315 1.00 28.61 786 TRP A O 1
ATOM 6008 N N . ARG A 1 787 ? 42.398 -2.213 18.520 1.00 32.00 787 ARG A N 1
ATOM 6009 C CA . ARG A 1 787 ? 43.050 -2.931 19.637 1.00 32.00 787 ARG A CA 1
ATOM 6010 C C . ARG A 1 787 ? 43.549 -2.042 20.780 1.00 32.00 787 ARG A C 1
ATOM 6012 O O . 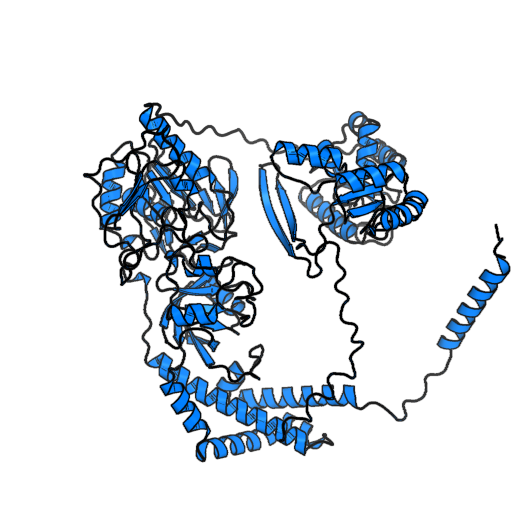ARG A 1 787 ? 43.873 -2.583 21.830 1.00 32.00 787 ARG A O 1
ATOM 6019 N N . ASP A 1 788 ? 43.555 -0.717 20.621 1.00 31.70 788 ASP A N 1
ATOM 6020 C CA . ASP A 1 788 ? 44.182 0.199 21.592 1.00 31.70 788 ASP A CA 1
ATOM 6021 C C . ASP A 1 788 ? 43.211 1.100 22.380 1.00 31.70 788 ASP A C 1
ATOM 6023 O O . ASP A 1 788 ? 43.653 1.905 23.198 1.00 31.70 788 ASP A O 1
ATOM 6027 N N . ARG A 1 789 ? 41.887 0.959 22.215 1.00 32.06 789 ARG A N 1
ATOM 6028 C CA . ARG A 1 789 ? 40.906 1.756 22.988 1.00 32.06 789 ARG A CA 1
ATOM 6029 C C . ARG A 1 789 ? 40.407 1.119 24.286 1.00 32.06 789 ARG A C 1
ATOM 6031 O O . ARG A 1 789 ? 39.608 1.741 24.973 1.00 32.06 789 ARG A O 1
ATOM 6038 N N . ASP A 1 790 ? 40.936 -0.042 24.667 1.00 33.94 790 ASP A N 1
ATOM 6039 C CA . ASP A 1 790 ? 40.501 -0.786 25.863 1.00 33.94 790 ASP A CA 1
ATOM 6040 C C . ASP A 1 790 ? 41.545 -0.792 27.004 1.00 33.94 790 ASP A C 1
ATOM 6042 O O . ASP A 1 790 ? 41.597 -1.699 27.832 1.00 33.94 790 ASP A O 1
ATOM 6046 N N . ARG A 1 791 ? 42.443 0.209 27.048 1.00 32.91 791 ARG A N 1
ATOM 6047 C CA . ARG A 1 791 ? 43.513 0.299 28.070 1.00 32.91 791 ARG A CA 1
ATOM 6048 C C . ARG A 1 791 ? 43.714 1.662 28.738 1.00 32.91 791 ARG A C 1
ATOM 6050 O O . ARG A 1 791 ? 44.755 1.882 29.352 1.00 32.91 791 ARG A O 1
ATOM 6057 N N . SER A 1 792 ? 42.743 2.573 28.694 1.00 32.53 792 SER A N 1
ATOM 6058 C CA . SER A 1 792 ? 42.882 3.858 29.403 1.00 32.53 792 SER A CA 1
ATOM 6059 C C . SER A 1 792 ? 41.603 4.366 30.069 1.00 32.53 792 SER A C 1
ATOM 6061 O O . SER A 1 792 ? 41.308 5.557 30.006 1.00 32.53 792 SER A O 1
ATOM 6063 N N . ALA A 1 793 ? 40.871 3.476 30.735 1.00 31.89 793 ALA A N 1
ATOM 6064 C CA . ALA A 1 793 ? 39.854 3.839 31.720 1.00 31.89 793 ALA A CA 1
ATOM 6065 C C . ALA A 1 793 ? 40.130 3.094 33.035 1.00 31.89 793 ALA A C 1
ATOM 6067 O O . ALA A 1 793 ? 39.339 2.278 33.486 1.00 31.89 793 ALA A O 1
ATOM 6068 N N . ASP A 1 794 ? 41.308 3.348 33.605 1.00 35.34 794 ASP A N 1
ATOM 6069 C CA . ASP A 1 794 ? 41.595 3.085 35.014 1.00 35.34 794 ASP A CA 1
ATOM 6070 C C . ASP A 1 794 ? 42.575 4.170 35.492 1.00 35.34 794 ASP A C 1
ATOM 6072 O O . ASP A 1 794 ? 43.800 4.022 35.414 1.00 35.34 794 ASP A O 1
ATOM 6076 N N . ARG A 1 795 ? 42.008 5.340 35.823 1.00 31.12 795 ARG A N 1
ATOM 6077 C CA . ARG A 1 795 ? 42.579 6.411 36.656 1.00 31.12 795 ARG A CA 1
ATOM 6078 C C . ARG A 1 795 ? 41.540 7.468 36.995 1.00 31.12 795 ARG A C 1
ATOM 6080 O O . ARG A 1 795 ? 40.856 7.928 36.055 1.00 31.12 795 ARG A O 1
#

Nearest PDB structures (foldseek):
  5dou-assembly2_C  TM=9.305E-01  e=5.558E-74  Homo sapiens
  1jdb-assembly1_F  TM=8.592E-01  e=2.871E-41  Escherichia coli
  1a9x-assembly1_B  TM=8.673E-01  e=1.414E-40  Escherichia coli
  1c30-assembly1_B  TM=8.770E-01  e=4.948E-40  Escherichia coli
  1cs0-assembly1_F  TM=8.670E-01  e=1.336E-40  Escherichia coli

InterPro domains:
  IPR002474 Carbamoyl-phosphate synthase small subunit, N-terminal domain [PF00988] (82-216)
  IPR002474 Carbamoyl-phosphate synthase small subunit, N-terminal domain [SM01097] (78-218)
  IPR005479 Carbamoyl phosphate synthase, ATP-binding domain [PF02786] (661-771)
  IPR005479 Carbamoyl phosphate synthase, ATP-binding domain [PS00866] (697-711)
  IPR005483 Carbamoyl phosphate synthase, CPSase domain [PR00098] (552-566)
  IPR005483 Carbamoyl phosphate synthase, CPSase domain [PR00098] (581-591)
  IPR005483 Carbamoyl phosphate synthase, CPSase domain [PR00098] (701-713)
  IPR005483 Carbamoyl phosphate synthase, CPSase domain [PR00098] (735-754)
  IPR006274 Carbamoyl-phosphate synthase, small subunit [MF_01209] (78-521)
  IPR011761 ATP-grasp fold [PS50975] (666-754)
  IPR016185 Pre-ATP-grasp domain superfamily [SSF52440] (538-660)
  IPR017926 Glutamine amidotransferase [PF00117] (365-515)
  IPR029062 Class I glutamine amidotransferase-like [G3DSA:3.40.50.880] (357-521)
  IPR029062 Class I glutamine amidotransferase-like [SSF52317] (365-520)
  IPR035686 Carbamoyl-phosphate synthase small subunit, GATase1 domain [cd01744] (362-514)
  IPR036480 Carbamoyl-phosphate synthase small subunit, N-terminal domain superfamily [G3DSA:3.50.30.20] (78-235)
  IPR036480 Carbamoyl-phosphate synthase small subunit, N-terminal domain superfamily [SSF52021] (81-225)
  IPR058047 Carbamoyl phosphate synthase, preATP-grasp domain [PF25596] (541-656)

Secondary structure (DSSP, 8-state):
-----HHHHHHHHHHHHHHHHHHHSSPPPPS--S--HHHHHHHHHHHHHHHHHHHHHHH-HHHHHHSSSS--TTS-PPEEEEEETTS-EEEEEE-S-S--EEEEEEEE--SS-HHHHHH-GGGTTEEEEESSSEESTT-EE---B-TTS-BSSSS-SS---SEEE-SEE--S---STTEEE-HHHHHHHTT--EEES--HHHHHHHHHHH-SEEEEEEE--HHHHHHHHHHHTSHHHHHHHHHHHHHHHTSHHHHHHHTT-S-HHHHHHHHHHHHHHHHHHHHHHHHHHHHHHHSPP--GGGS-HHHHHS-SS-EEEE-SS-SS----EEEEE-S----SS-S------SS-HHHHTT-SEEEEE-TT--GGGS-EEEEEE----S-GGG-HHHHHHHHHHTTS-S-EEEETHHHHHHHHHHT--EEEEEEEEEEEEEEEEETTT--EEEEEEEEEEEE-GGG--TTEEEEEEETTT--EEEEEESSSSEEEESSBTT-SSS--TTTHHHHHHHHHHHHHHTT------PPPPP-PPP--SEEEEE---S-BTTB-THHHHHHHHHHHHHHHTT-EEEEE---SSSGGGSTTSSSEEE-S-SSHHHHHHHHHHH--SEEE-TTSHHHHHHHHHHHHHTTHHHHTT-EEPSS-HHHHHHHHSHHHHHHHHHHTT-----EEEESSHHHHHHHHHHH-SSEEEEETT-STTTT-EEESSHHHHHHHHHHHTTT-S-EEEEE--TTPPPEEEEEEE-TT--EEEEEEEE-SSPTT--------S-SSTTSSSSS----